Protein AF-0000000068113978 (afdb_homodimer)

Organism: Bombyx mori (NCBI:txid7091)

pLDDT: mean 78.72, std 19.59, range [18.47, 98.5]

Secondary structure (DSSP, 8-state):
-----PPBHHHHHHHHHSS---TT--B-EEEEEPPPP--TT-------S-STT--GGG--HHHHTSBEEEEETTS----STTS----SSS---------EES-----PPP------PPPP---HHHHHHTTS-HHHHHHHHHHHHHHHHHTTS-----HHHHHHHHHHHHHHHHSB-SSGGGGG-S-TTT--HHHHHHS-HHHHHHHHHH--S-----TT-TTTTTHHHHHHHHHHHHHT----SEEEEEEEEEESS-SS-S-EEETTEEEEEEEEEEEEE-TT--EEEEEE--GGG----GGGGGG-HHHHHHHHHHHHHHTTS-----EEEE-TTT--HHHHHHHHHTT-EEEEEE-GGGSTT--PPPHHHHHHSPTT-EEEEEETTSS-EEEEEESSSEEEEEESS--SPSPEEEEEEETTTTEEEEEEEPHHHHHHHHHTTHHHHHHHHHHHT------SSTTHHHHHHHHHHHHHHHHHHHHHTT----HHHHHHHHHHHHHHHH--------PPPPTTTTTTGGGS-SS--EEEEEEEEE-TTT-SEEEEEETTTT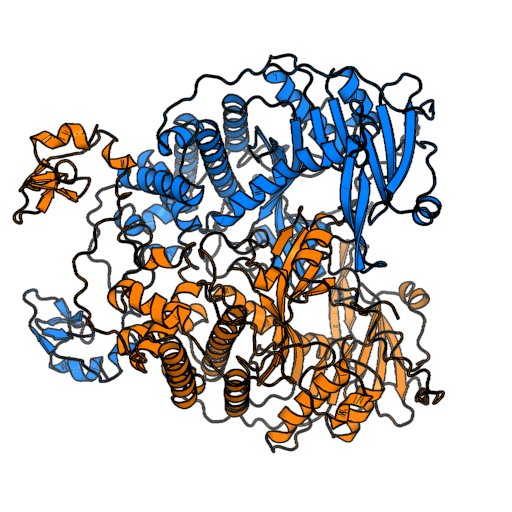EE--TTTHHHHT-/-----PPBHHHHHHHHHSS---TT--B-EEEEEPPPP--TT-------S-STT--GGG--HHHHTSBEEEEETTS----STTS----SSS---------EES-----PPP------PPPP---HHHHHHTTS-HHHHHHHHHHHHHHHHHTTS-----HHHHHHHHHHHHHHHHSB-SSGGGGG-S-TTT--HHHHHHS-HHHHHHHHHH--S--PPPTT-TTTTTHHHHHHHHHHHHHT----SEEEEEEEEEESS-SS-S-EEETTEEEEEEEEEEEEE-TT--EEEEEE--GGG----GGGGGG-HHHHHHHHHHHHHHTTS-----EEEE-TTT--HHHHHHHHHTT-EEEEEE-GGGSTT--PPPHHHHHHSPTT-EEEEEETTSS-EEEEEESSSEEEEEESS--SPSPEEEEEEETTTTEEEEEEEPHHHHHHHHHTTHHHHHHHHHHHT------SSTTHHHHHHHHHHHHHHHHHHHHHTT----HHHHHHHHHHHHHHHH--------PPPPTTTTTTGGGS-SS--EEEEEEEEE-TTT-SEEEEEETTTTEE--HHHHHHHT-

Sequence (1150 aa):
MANDRPLAAHEILDALENVSDNEEDYRERLICILPPPVDPDCLTDEDSGEEDNVTLNNLPRNILLQPAEVMIQGQIMVSDTEEEPSDSTGRTKRRRTYAWRKRDLAKNPVNWPDVQGACQDKRPIEWFENFLDEDVISLLVSESNKYAVKKNLPGDITTEDMKCFIGILLVSGYSWLPRRRMYWENSPDTKNELISSAMTRDRFDFIFRHLHVNDNLDLQDKYTKVRPLVTLLNKKFLEFSPLEEHYGVDEAMIPYYGRHGCKQHIKGKPIRYGFKAWVGATRLGYVLWMEPYQGATTMCNPIYKELGLGASVVLTFCDVLISRGFDLPYHVAFDNFFTGTPLLEEITKKGLRCTGTVRENRTSSCPLITSKLLKKKERGAVDYRTTHDNTFIIAKWHDNNIFSIASNAVGINPKQSAKRFSQSEKRNIVIEEPHMVSIYNKYMGGVDRSDENISHYRIGIRGKKWYMPLLTHMIDLAEHNAWQLYKINHGKLDHLGFRRRVAIALIESNRKNAKRGPSRPSHHEHADSRKDQMNHLVIPQSKQTHCRQCHKKCLTRCKKCDVGVCVKCFETYHSMANDRPLAAHEILDALENVSDNEEDYRERLICILPPPVDPDCLTDEDSGEEDNVTLNNLPRNILLQPAEVMIQGQIMVSDTEEEPSDSTGRTKRRRTYAWRKRDLAKNPVNWPDVQGACQDKRPIEWFENFLDEDVISLLVSESNKYAVKKNLPGDITTEDMKCFIGILLVSGYSWLPRRRMYWENSPDTKNELISSAMTRDRFDFIFRHLHVNDNLDLQDKYTKVRPLVTLLNKKFLEFSPLEEHYGVDEAMIPYYGRHGCKQHIKGKPIRYGFKAWVGATRLGYVLWMEPYQGATTMCNPIYKELGLGASVVLTFCDVLISRGFDLPYHVAFDNFFTGTPLLEEITKKGLRCTGTVRENRTSSCPLITSKLLKKKERGAVDYRTTHDNTFIIAKWHDNNIFSIASNAVGINPKQSAKRFSQSEKRNIVIEEPHMVSIYNKYMGGVDRSDENISHYRIGIRGKKWYMPLLTHMIDLAEHNAWQLYKINHGKLDHLGFRRRVAIALIESNRKNAKRGPSRPSHHEHADSRKDQMNHLVIPQSKQTHCRQCHKKCLTRCKKCDVGVCVKCFETYHS

Foldseek 3Di:
DPDLDQQFQLRVLVCQLVVPPPDPQLQAKEKAFFFPQLDPVDPLLFLPDDLAPPDSVDAPPNNRRTRIDTDRPPPPPPPVPPPVPPPVPPDPPPLDAFAWDQDWQDDDDFDDDPPDDAFDDDALQVLLCLQVPPVVLVLQLVQLLVQCVVVVHHSPQDSLNSLQLLLLLLCCLQLPDNHPCLCQAQAPVRDPPLNNQFDPPVSSVSSVSSGWRDDDGDSLDSVRGCVVSQVSNLVSLQVLPDDDQEKEKDKDFQAADFLDALQDDSVHRGYRYGWMKIFIFWLQARTNHIWTDNDLSTDFDPVCSVVGDLLRSVVRVVVSVVVVPPLGQHEYEYEQVRDAPVSLVVSVVSNHKYKYWHDPVRDSPPPWDDQVVVQPDDAQDKGKIAGPVSQKMKMWHHHVGITIMMIRHFTFPPWDWDWDQDPVVRGTDTHTGGPSVVVNVSTHCNNVSNNVLLSSRQRGDHTSNRCRSVVSVSSSSSSSSSVVSCVVSVHDDDSVRSSNSNSSCSSVVSGDSPPDDPDDNPPCQCVPVLQPPPQFDKDFAPDWAAAPFPRDTDGIATPVSRGDHHPVCSVVRRD/DPDLDQQFQLRVLVCVLPVPPPDPQLQAKEKAFFFPQLDPVDCLLFLDDAQFDPDSVNAPPNNRRTRIDTDRPPPPPPPVPPPVPPPVPPPPPPLDAFAWDQDWQDDDDDDDDPPDDAFDDDALQVLLCLQVPPVVLVLQLVQLLVQCVVVVHHSPQDSLNSLQLLLLLLCCLQLPDSHPCLCQAQAPVRDPPLNNQFDPPVSSVSSVSSGWRDDDGDSLDSVRGCVVSQVSNLVSLQVLPDDDQEKEKDKDFQAADFLPALQDDSVHRGYRYGWMKIFIFWLQARTNHIWTDNDLSTDFDPVCSVVGDLLRSVVRVVVSVVVVPPLGQHEYEYEQVRDAPVSLVVSVVSNHKYKYWHDPVRDSPPPWDDQVVVQPDDAQDKGKIAGPVSQKMKMWHHHVGITIMMIRHFTFPPWDWDWDQDPVVRGTDTHTGGPSVVVNVSTHCNNVSNNVLLSSRQRGRHTSNNCRSVVSVSSSSSSSSSVVSCVVSVHDDDSVRSSNSNSSCSSVVSGDSPPDDPDDNDPCQCVPVLQPPPQFDKDFAPDFDAAPFPRDTDRIATPVSRGDHHPVCSVVRRD

Nearest PDB structures (foldseek):
  6x68-assembly1_C  TM=6.579E-01  e=3.224E-19  Trichoplusia ni
  4u2p-assembly1_B  TM=5.241E-01  e=3.919E+00  Rattus norvegicus
  8www-assembly2_B  TM=3.002E-01  e=2.074E+00  Streptomyces yokosukanensis
  2nlx-assembly1_B  TM=4.459E-01  e=7.020E+00  Escherichia coli
  6x68-assembly1_C  TM=6.592E-01  e=4.265E-19  Trichoplusia ni

Solvent-accessible surface area (backbone atoms only — not comparable to full-atom values): 62143 Å² total; per-residue (Å²): 132,82,81,81,66,68,45,24,31,43,52,48,50,49,34,49,51,60,43,63,82,56,52,68,69,43,30,31,33,32,35,34,47,38,64,54,78,77,39,93,84,54,79,66,70,57,61,67,70,74,76,75,71,64,37,94,86,47,57,48,66,69,57,31,59,10,35,27,45,68,33,41,46,40,52,72,56,60,52,75,68,71,42,71,67,72,60,79,61,80,70,72,74,74,77,70,74,74,56,72,36,84,46,77,47,82,61,80,82,80,85,76,80,84,69,73,74,80,75,59,94,67,57,60,50,57,42,34,35,65,54,64,25,69,67,51,50,48,44,40,34,52,34,14,20,52,50,24,39,75,69,76,40,79,55,74,64,40,70,42,53,51,42,22,48,51,13,48,42,51,43,22,15,51,44,32,50,90,46,76,68,41,39,59,36,58,36,51,73,54,32,25,56,47,53,44,55,32,46,53,66,66,59,50,51,50,50,65,67,30,62,35,57,44,86,61,83,42,81,78,40,66,55,30,50,50,40,64,56,51,54,52,47,33,52,39,30,49,68,70,48,79,82,67,60,54,30,10,44,43,79,44,77,43,51,58,55,68,61,40,47,33,52,43,58,48,88,75,42,43,27,30,39,22,37,41,26,39,34,34,12,27,52,85,19,47,55,38,36,69,42,66,54,56,69,96,60,37,91,49,54,72,89,33,58,87,68,34,67,40,32,16,52,54,51,40,49,49,50,55,60,51,67,71,66,73,82,64,64,38,31,42,20,37,47,47,77,36,38,35,60,67,45,53,51,53,40,48,74,72,54,36,32,36,34,28,30,35,46,82,88,41,47,59,79,60,90,59,76,50,70,74,62,47,67,72,44,60,72,41,43,70,43,59,36,12,34,70,83,67,58,40,29,43,32,37,37,26,58,88,49,73,50,33,38,36,20,55,53,49,18,46,70,69,62,39,83,37,84,40,65,32,80,93,70,70,39,76,38,78,30,56,36,41,27,42,56,54,52,36,66,64,28,47,49,1,49,56,43,33,51,53,59,43,54,72,44,36,60,36,71,74,69,60,29,78,60,40,47,56,54,53,46,52,52,48,48,42,48,50,40,22,48,48,52,39,45,77,41,70,46,82,63,50,70,68,56,38,51,51,49,28,19,50,25,33,27,66,67,29,41,49,87,56,83,72,68,88,71,71,66,39,85,66,60,55,63,55,38,43,53,62,76,59,73,74,42,85,36,84,44,92,60,76,33,50,11,80,71,81,60,44,78,20,47,28,20,26,64,64,73,70,38,30,32,32,81,86,37,43,60,64,60,34,94,130,82,83,82,67,69,45,24,32,45,52,47,49,49,36,49,51,58,43,60,82,54,51,70,70,44,31,31,32,32,35,34,46,39,64,55,78,74,38,94,83,56,80,66,70,56,61,66,71,79,69,66,69,62,39,95,86,46,57,48,65,71,56,30,58,11,35,25,45,68,34,40,46,40,51,73,56,61,55,76,68,71,42,73,66,71,59,80,62,81,72,72,74,75,77,70,75,73,55,74,35,83,48,76,49,84,59,79,83,81,87,75,81,86,69,72,74,81,75,58,94,67,58,62,51,56,42,34,34,64,52,64,26,71,67,52,49,48,45,40,35,54,33,14,20,53,49,24,39,74,68,74,38,80,54,74,64,41,70,42,52,50,43,22,50,52,14,48,43,52,42,23,15,52,44,31,50,80,39,77,66,41,38,59,37,58,37,52,73,54,31,26,57,46,52,45,56,30,46,53,65,67,59,50,50,50,50,65,65,29,62,33,58,43,86,61,82,41,81,79,38,66,54,31,50,50,38,64,56,51,55,53,46,32,52,40,30,47,71,70,48,80,82,67,60,53,30,7,46,43,80,43,77,42,52,59,57,68,62,41,46,34,54,42,57,46,87,75,42,43,27,30,40,20,37,41,26,42,34,35,12,28,52,86,19,46,55,38,36,72,44,65,52,57,68,95,59,38,91,48,54,72,89,33,57,87,67,34,69,42,31,17,51,54,51,40,49,48,49,55,60,51,68,72,68,72,82,63,65,39,31,42,19,38,46,47,77,38,39,34,60,69,44,53,51,52,39,47,75,72,52,37,31,38,33,29,30,34,45,81,86,40,47,60,80,60,91,60,77,49,68,74,62,49,66,73,44,61,72,39,43,71,44,60,37,11,33,71,83,68,57,40,29,42,34,39,37,25,60,92,50,75,47,32,38,35,20,54,54,49,18,47,68,68,63,37,83,36,84,39,64,32,79,92,70,70,40,76,38,78,31,56,35,40,29,41,56,53,52,36,67,63,28,46,48,1,48,54,44,32,51,52,61,43,58,71,44,37,59,36,71,74,68,58,28,77,61,41,47,56,52,53,45,52,52,49,49,41,48,51,39,21,49,48,52,39,45,76,41,68,45,82,64,50,69,68,57,39,50,49,49,28,19,51,26,33,27,67,69,29,40,49,88,56,82,71,67,86,70,69,66,40,85,67,60,54,62,55,37,43,52,62,75,62,74,73,42,84,36,83,43,94,62,77,32,50,10,77,70,82,62,45,79,19,48,28,21,27,64,64,73,70,39,29,32,33,81,85,38,41,60,64,62,34,94

Radius of gyration: 31.68 Å; Cα contacts (8 Å, |Δi|>4): 2202; chains: 2; bounding box: 90×83×73 Å

Structure (mmCIF, N/CA/C/O backbone):
data_AF-0000000068113978-model_v1
#
loop_
_entity.id
_entity.type
_entity.pdbx_description
1 polymer 'PiggyBac transposable element-derived protein domain-containing protein'
#
loop_
_atom_site.group_PDB
_atom_site.id
_atom_site.type_symbol
_atom_site.label_atom_id
_atom_site.label_alt_id
_atom_site.label_comp_id
_atom_site.label_asym_id
_atom_site.label_entity_id
_atom_site.label_seq_id
_atom_site.pdbx_PDB_ins_code
_atom_site.Cartn_x
_atom_site.Cartn_y
_atom_site.Cartn_z
_atom_site.occupancy
_atom_site.B_iso_or_equiv
_atom_site.auth_seq_id
_atom_site.auth_comp_id
_atom_site.auth_asym_id
_atom_site.auth_atom_id
_atom_site.pdbx_PDB_model_num
ATOM 1 N N . MET A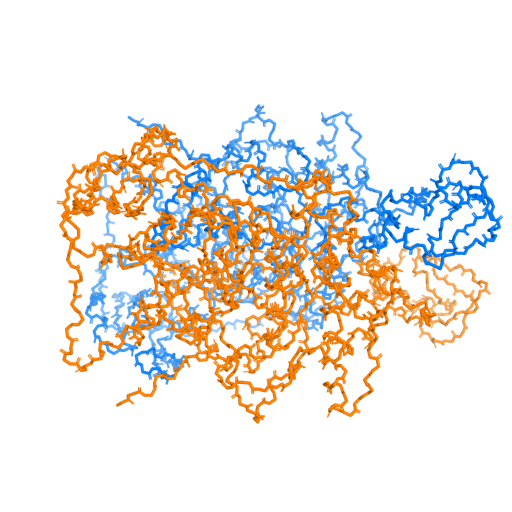 1 1 ? -21.844 -6.625 35.031 1 19.14 1 MET A N 1
ATOM 2 C CA . MET A 1 1 ? -21.094 -5.43 34.688 1 19.14 1 MET A CA 1
ATOM 3 C C . MET A 1 1 ? -19.906 -5.781 33.781 1 19.14 1 MET A C 1
ATOM 5 O O . MET A 1 1 ? -18.844 -6.168 34.25 1 19.14 1 MET A O 1
ATOM 9 N N . ALA A 1 2 ? -20.109 -6.535 32.781 1 26 2 ALA A N 1
ATOM 10 C CA . ALA A 1 2 ? -19.109 -7.293 32.031 1 26 2 ALA A CA 1
ATOM 11 C C . ALA A 1 2 ? -17.953 -6.395 31.594 1 26 2 ALA A C 1
ATOM 13 O O . ALA A 1 2 ? -18.172 -5.285 31.094 1 26 2 ALA A O 1
ATOM 14 N N . ASN A 1 3 ? -16.812 -6.414 32.156 1 28.91 3 ASN A N 1
ATOM 15 C CA . ASN A 1 3 ? -15.547 -5.684 32.125 1 28.91 3 ASN A CA 1
ATOM 16 C C . ASN A 1 3 ? -15.086 -5.418 30.703 1 28.91 3 ASN A C 1
ATOM 18 O O . ASN A 1 3 ? -14.859 -6.352 29.938 1 28.91 3 ASN A O 1
ATOM 22 N N . ASP A 1 4 ? -15.453 -4.316 29.984 1 38.62 4 ASP A N 1
ATOM 23 C CA . ASP A 1 4 ? -15.352 -3.662 28.672 1 38.62 4 ASP A CA 1
ATOM 24 C C . ASP A 1 4 ? -13.891 -3.549 28.234 1 38.62 4 ASP A C 1
ATOM 26 O O . ASP A 1 4 ? -13.258 -2.508 28.422 1 38.62 4 ASP A O 1
ATOM 30 N N . ARG A 1 5 ? -13.109 -4.449 28.453 1 45.38 5 ARG A N 1
ATOM 31 C CA . ARG A 1 5 ? -11.68 -4.383 28.156 1 45.38 5 ARG A CA 1
ATOM 32 C C . ARG A 1 5 ? -11.453 -4.16 26.656 1 45.38 5 ARG A C 1
ATOM 34 O O . ARG A 1 5 ? -12.07 -4.82 25.828 1 45.38 5 ARG A O 1
ATOM 41 N N . PRO A 1 6 ? -10.922 -2.977 26.281 1 51.72 6 PRO A N 1
ATOM 42 C CA . PRO A 1 6 ? -10.555 -2.764 24.875 1 51.72 6 PRO A CA 1
ATOM 43 C C . PRO A 1 6 ? -9.766 -3.934 24.281 1 51.72 6 PRO A C 1
ATOM 45 O O . PRO A 1 6 ? -9.031 -4.613 25.016 1 51.72 6 PRO A O 1
ATOM 48 N N . LEU A 1 7 ? -10.164 -4.488 23.203 1 54.69 7 LEU A N 1
ATOM 49 C CA . LEU A 1 7 ? -9.477 -5.602 22.562 1 54.69 7 LEU A CA 1
ATOM 50 C C . LEU A 1 7 ? -8.031 -5.23 22.234 1 54.69 7 LEU A C 1
ATOM 52 O O . LEU A 1 7 ? -7.754 -4.09 21.844 1 54.69 7 LEU A O 1
ATOM 56 N N . ALA A 1 8 ? -7.164 -6.105 22.688 1 57.34 8 ALA A N 1
ATOM 57 C CA . ALA A 1 8 ? -5.758 -5.953 22.328 1 57.34 8 ALA A CA 1
ATOM 58 C C . ALA A 1 8 ? -5.562 -6.148 20.828 1 57.34 8 ALA A C 1
ATOM 60 O O . ALA A 1 8 ? -6.367 -6.816 20.172 1 57.34 8 ALA A O 1
ATOM 61 N N . ALA A 1 9 ? -4.641 -5.488 20.234 1 58.75 9 ALA A N 1
ATOM 62 C CA . ALA A 1 9 ? -4.344 -5.535 18.797 1 58.75 9 ALA A CA 1
ATOM 63 C C . ALA A 1 9 ? -4.277 -6.973 18.297 1 58.75 9 ALA A C 1
ATOM 65 O O . ALA A 1 9 ? -4.789 -7.289 17.219 1 58.75 9 ALA A O 1
ATOM 66 N N . HIS A 1 10 ? -3.684 -7.84 19.156 1 53.84 10 HIS A N 1
ATOM 67 C CA . HIS A 1 10 ? -3.545 -9.219 18.719 1 53.84 10 HIS A CA 1
ATOM 68 C C . HIS A 1 10 ? -4.902 -9.906 18.625 1 53.84 10 HIS A C 1
ATOM 70 O O . HIS A 1 10 ? -5.109 -10.758 17.75 1 53.84 10 HIS A O 1
ATOM 76 N N . GLU A 1 11 ? -5.699 -9.453 19.516 1 54.94 11 GLU A N 1
ATOM 77 C CA . GLU A 1 11 ? -7.039 -10.031 19.484 1 54.94 11 GLU A CA 1
ATOM 78 C C . GLU A 1 11 ? -7.793 -9.641 18.219 1 54.94 11 GLU A C 1
ATOM 80 O O . GLU A 1 11 ? -8.5 -10.453 17.625 1 54.94 11 GLU A O 1
ATOM 85 N N . ILE A 1 12 ? -7.516 -8.438 17.922 1 57.47 12 ILE A N 1
ATOM 86 C CA . ILE A 1 12 ? -8.164 -7.926 16.719 1 57.47 12 ILE A CA 1
ATOM 87 C C . ILE A 1 12 ? -7.59 -8.625 15.484 1 57.47 12 ILE A C 1
ATOM 89 O O . ILE A 1 12 ? -8.336 -9.023 14.586 1 57.47 12 ILE A O 1
ATOM 93 N N . LEU A 1 13 ? -6.301 -8.758 15.492 1 56.91 13 LEU A N 1
ATOM 94 C CA . LEU A 1 13 ? -5.652 -9.406 14.359 1 56.91 13 LEU A CA 1
ATOM 95 C C . LEU A 1 13 ? -6.113 -10.852 14.227 1 56.91 13 LEU A C 1
ATOM 97 O O . LEU A 1 13 ? -6.352 -11.336 13.117 1 56.91 13 LEU A O 1
ATOM 101 N N . ASP A 1 14 ? -6.211 -11.398 15.367 1 51.06 14 ASP A N 1
ATOM 102 C CA . ASP A 1 14 ? -6.699 -12.773 15.391 1 51.06 14 ASP A CA 1
ATOM 103 C C . ASP A 1 14 ? -8.141 -12.852 14.875 1 51.06 14 ASP A C 1
ATOM 105 O O . ASP A 1 14 ? -8.492 -13.781 14.148 1 51.06 14 ASP A O 1
ATOM 109 N N . ALA A 1 15 ? -8.828 -11.812 15.352 1 53.03 15 ALA A N 1
ATOM 110 C CA . ALA A 1 15 ? -10.227 -11.75 14.93 1 53.03 15 ALA A CA 1
ATOM 111 C C . ALA A 1 15 ? -10.328 -11.555 13.422 1 53.03 15 ALA A C 1
ATOM 113 O O . ALA A 1 15 ? -11.211 -12.125 12.773 1 53.03 15 ALA A O 1
ATOM 114 N N . LEU A 1 16 ? -9.477 -10.695 12.977 1 53.66 16 LEU A N 1
ATOM 115 C CA . LEU A 1 16 ? -9.508 -10.406 11.547 1 53.66 16 LEU A CA 1
ATOM 116 C C . LEU A 1 16 ? -9.078 -11.617 10.734 1 53.66 16 LEU A C 1
ATOM 118 O O . LEU A 1 16 ? -9.531 -11.805 9.602 1 53.66 16 LEU A O 1
ATOM 122 N N . GLU A 1 17 ? -8 -12.242 11.289 1 49.03 17 GLU A N 1
ATOM 123 C CA . GLU A 1 17 ? -7.555 -13.453 10.617 1 49.03 17 GLU A CA 1
ATOM 124 C C . GLU A 1 17 ? -8.664 -14.5 10.562 1 49.03 17 GLU A C 1
ATOM 126 O O . GLU A 1 17 ? -8.742 -15.281 9.609 1 49.03 17 GLU A O 1
ATOM 131 N N . ASN A 1 18 ? -9.32 -14.469 11.641 1 44.28 18 ASN A N 1
ATOM 132 C CA . ASN A 1 18 ? -10.352 -15.492 11.766 1 44.28 18 ASN A CA 1
ATOM 133 C C . ASN A 1 18 ? -11.664 -15.039 11.133 1 44.28 18 ASN A C 1
ATOM 135 O O . ASN A 1 18 ? -12.664 -15.766 11.172 1 44.28 18 ASN A O 1
ATOM 139 N N . VAL A 1 19 ? -11.766 -13.758 10.859 1 42 19 VAL A N 1
ATOM 140 C CA . VAL A 1 19 ? -13 -13.297 10.242 1 42 19 VAL A CA 1
ATOM 141 C C . VAL A 1 19 ? -13.148 -13.93 8.852 1 42 19 VAL A C 1
ATOM 143 O O . VAL A 1 19 ? -12.219 -13.883 8.047 1 42 19 VAL A O 1
ATOM 146 N N . SER A 1 20 ? -13.938 -14.844 8.781 1 37.25 20 SER A N 1
ATOM 147 C CA . SER A 1 20 ? -14.398 -15.547 7.586 1 37.25 20 SER A CA 1
ATOM 148 C C . SER A 1 20 ? -14.562 -14.594 6.414 1 37.25 20 SER A C 1
ATOM 150 O O . SER A 1 20 ? -14.906 -13.422 6.602 1 37.25 20 SER A O 1
ATOM 152 N N . ASP A 1 21 ? -13.852 -14.781 5.324 1 36.41 21 ASP A N 1
ATOM 153 C CA . ASP A 1 21 ? -13.984 -14.219 3.984 1 36.41 21 ASP A CA 1
ATOM 154 C C . ASP A 1 21 ? -15.445 -13.93 3.652 1 36.41 21 ASP A C 1
ATOM 156 O O . ASP A 1 21 ? -16.031 -14.578 2.779 1 36.41 21 ASP A O 1
ATOM 160 N N . ASN A 1 22 ? -16.375 -13.93 4.504 1 31.7 22 ASN A N 1
ATOM 161 C CA . ASN A 1 22 ? -17.672 -13.664 3.902 1 31.7 22 ASN A CA 1
ATOM 162 C C . ASN A 1 22 ? -17.594 -12.555 2.855 1 31.7 22 ASN A C 1
ATOM 164 O O . ASN A 1 22 ? -16.766 -11.648 2.971 1 31.7 22 ASN A O 1
ATOM 168 N N . GLU A 1 23 ? -18.328 -12.797 1.862 1 35.84 23 GLU A N 1
ATOM 169 C CA . GLU A 1 23 ? -18.516 -12.133 0.578 1 35.84 23 GLU A CA 1
ATOM 170 C C . GLU A 1 23 ? -18.453 -10.609 0.73 1 35.84 23 GLU A C 1
ATOM 172 O O . GLU A 1 23 ? -18.016 -9.914 -0.188 1 35.84 23 GLU A O 1
ATOM 177 N N . GLU A 1 24 ? -19.172 -10.094 1.75 1 36.16 24 GLU A N 1
ATOM 178 C CA . GLU A 1 24 ? -19.656 -8.734 1.577 1 36.16 24 GLU A CA 1
ATOM 179 C C . GLU A 1 24 ? -18.641 -7.711 2.068 1 36.16 24 GLU A C 1
ATOM 181 O O . GLU A 1 24 ? -18.641 -6.559 1.635 1 36.16 24 GLU A O 1
ATOM 186 N N . ASP A 1 25 ? -17.906 -7.938 3.18 1 37.41 25 ASP A N 1
ATOM 187 C CA . ASP A 1 25 ? -17.328 -6.738 3.783 1 37.41 25 ASP A CA 1
ATOM 188 C C . ASP A 1 25 ? -15.828 -6.652 3.514 1 37.41 25 ASP A C 1
ATOM 190 O O . ASP A 1 25 ? -15.016 -7.023 4.359 1 37.41 25 ASP A O 1
ATOM 194 N N . TYR A 1 26 ? -15.492 -6.84 2.389 1 38.62 26 TYR A N 1
ATOM 195 C CA . TYR A 1 26 ? -14.094 -6.676 1.984 1 38.62 26 TYR A CA 1
ATOM 196 C C . TYR A 1 26 ? -13.625 -5.242 2.203 1 38.62 26 TYR A C 1
ATOM 198 O O . TYR A 1 26 ? -12.672 -4.793 1.569 1 38.62 26 TYR A O 1
ATOM 206 N N . ARG A 1 27 ? -14.367 -4.648 3.145 1 41.91 27 ARG A N 1
ATOM 207 C CA . ARG A 1 27 ? -13.992 -3.277 3.482 1 41.91 27 ARG A CA 1
ATOM 208 C C . ARG A 1 27 ? -12.617 -3.232 4.129 1 41.91 27 ARG A C 1
ATOM 210 O O . ARG A 1 27 ? -12.219 -4.168 4.828 1 41.91 27 ARG A O 1
ATOM 217 N N . GLU A 1 28 ? -11.812 -2.514 3.586 1 47.72 28 GLU A N 1
ATOM 218 C CA . GLU A 1 28 ? -10.562 -2.223 4.277 1 47.72 28 GLU A CA 1
ATOM 219 C C . GLU A 1 28 ? -10.789 -2.023 5.773 1 47.72 28 GLU A C 1
ATOM 221 O O . GLU A 1 28 ? -11.758 -1.374 6.18 1 47.72 28 GLU A O 1
ATOM 226 N N . ARG A 1 29 ? -10.227 -2.967 6.547 1 53.75 29 ARG A N 1
ATOM 227 C CA . ARG A 1 29 ? -10.297 -2.818 8 1 53.75 29 ARG A CA 1
ATOM 228 C C . ARG A 1 29 ? -9.141 -1.968 8.516 1 53.75 29 ARG A C 1
ATOM 230 O O . ARG A 1 29 ? -7.996 -2.137 8.086 1 53.75 29 ARG A O 1
ATOM 237 N N . LEU A 1 30 ? -9.562 -0.809 9 1 57.88 30 LEU A N 1
ATOM 238 C CA . LEU A 1 30 ? -8.594 0.046 9.68 1 57.88 30 LEU A CA 1
ATOM 239 C C . LEU A 1 30 ? -8.484 -0.312 11.156 1 57.88 30 LEU A C 1
ATOM 241 O O . LEU A 1 30 ? -9.492 -0.327 11.867 1 57.88 30 LEU A O 1
ATOM 245 N N . ILE A 1 31 ? -7.324 -0.884 11.469 1 62.53 31 ILE A N 1
ATOM 246 C CA . ILE A 1 31 ? -7.074 -1.153 12.883 1 62.53 31 ILE A CA 1
ATOM 247 C C . ILE A 1 31 ? -6.324 0.021 13.508 1 62.53 31 ILE A C 1
ATOM 249 O O . ILE A 1 31 ? -5.176 0.296 13.141 1 62.53 31 ILE A O 1
ATOM 253 N N . CYS A 1 32 ? -7.062 0.79 14.352 1 65.94 32 CYS A N 1
ATOM 254 C CA . CYS A 1 32 ? -6.445 1.894 15.078 1 65.94 32 CYS A CA 1
ATOM 255 C C . CYS A 1 32 ? -5.887 1.42 16.406 1 65.94 32 CYS A C 1
ATOM 257 O O . CYS A 1 32 ? -6.617 0.872 17.234 1 65.94 32 CYS A O 1
ATOM 259 N N . ILE A 1 33 ? -4.621 1.561 16.578 1 66.06 33 ILE A N 1
ATOM 260 C CA . ILE A 1 33 ? -3.992 1.157 17.844 1 66.06 33 ILE A CA 1
ATOM 261 C C . ILE A 1 33 ? -3.916 2.352 18.781 1 66.06 33 ILE A C 1
ATOM 263 O O . ILE A 1 33 ? -3.828 3.498 18.344 1 66.06 33 ILE A O 1
ATOM 267 N N . LEU A 1 34 ? -4.184 2.084 19.984 1 68.81 34 LEU A N 1
ATOM 268 C CA . LEU A 1 34 ? -3.996 3.072 21.047 1 68.81 34 LEU A CA 1
ATOM 269 C C . LEU A 1 34 ? -2.689 2.83 21.797 1 68.81 34 LEU A C 1
ATOM 271 O O . LEU A 1 34 ? -2.188 1.703 21.828 1 68.81 34 LEU A O 1
ATOM 275 N N . PRO A 1 35 ? -2.113 3.92 22.234 1 72 35 PRO A N 1
ATOM 276 C CA . PRO A 1 35 ? -0.893 3.738 23.031 1 72 35 PRO A CA 1
ATOM 277 C C . PRO A 1 35 ? -1.089 2.785 24.203 1 72 35 PRO A C 1
ATOM 279 O O . PRO A 1 35 ? -2.223 2.547 24.625 1 72 35 PRO A O 1
ATOM 282 N N . PRO A 1 36 ? 0.007 2.129 24.578 1 67.62 36 PRO A N 1
ATOM 283 C CA . PRO A 1 36 ? -0.099 1.312 25.797 1 67.62 36 PRO A CA 1
ATOM 284 C C . PRO A 1 36 ? -0.519 2.125 27.016 1 67.62 36 PRO A C 1
ATOM 286 O O . PRO A 1 36 ? -0.339 3.346 27.047 1 67.62 36 PRO A O 1
ATOM 289 N N . PRO A 1 37 ? -1.28 1.358 27.891 1 64.44 37 PRO A N 1
ATOM 290 C CA . PRO A 1 37 ? -1.69 2.078 29.094 1 64.44 37 PRO A CA 1
ATOM 291 C C . PRO A 1 37 ? -0.514 2.727 29.812 1 64.44 37 PRO A C 1
ATOM 293 O O . PRO A 1 37 ? 0.584 2.166 29.844 1 64.44 37 PRO A O 1
ATOM 296 N N . VAL A 1 38 ? -0.741 3.922 30.078 1 58.84 38 VAL A N 1
ATOM 297 C CA . VAL A 1 38 ? 0.271 4.695 30.797 1 58.84 38 VAL A CA 1
ATOM 298 C C . VAL A 1 38 ? 0.506 4.09 32.188 1 58.84 38 VAL A C 1
ATOM 300 O O . VAL A 1 38 ? -0.361 4.168 33.062 1 58.84 38 VAL A O 1
ATOM 303 N N . ASP A 1 39 ? 1.253 2.975 32.188 1 56.72 39 ASP A N 1
ATOM 304 C CA . ASP A 1 39 ? 1.629 2.377 33.469 1 56.72 39 ASP A CA 1
ATOM 305 C C . ASP A 1 39 ? 3.064 2.736 33.844 1 56.72 39 ASP A C 1
ATOM 307 O O . ASP A 1 39 ? 4 2.424 33.094 1 56.72 39 ASP A O 1
ATOM 311 N N . PRO A 1 40 ? 3.137 3.502 34.844 1 55.16 40 PRO A N 1
ATOM 312 C CA . PRO A 1 40 ? 4.477 3.896 35.281 1 55.16 40 PRO A CA 1
ATOM 313 C C . PRO A 1 40 ? 5.441 2.717 35.375 1 55.16 40 PRO A C 1
ATOM 315 O O . PRO A 1 40 ? 6.656 2.895 35.25 1 55.16 40 PRO A O 1
ATOM 318 N N . ASP A 1 41 ? 4.891 1.497 35.594 1 50.94 41 ASP A N 1
ATOM 319 C CA . ASP A 1 41 ? 5.773 0.354 35.812 1 50.94 41 ASP A CA 1
ATOM 320 C C . ASP A 1 41 ? 6.09 -0.355 34.5 1 50.94 41 ASP A C 1
ATOM 322 O O . ASP A 1 41 ? 6.938 -1.245 34.438 1 50.94 41 ASP A O 1
ATOM 326 N N . CYS A 1 42 ? 5.344 0.024 33.469 1 49.84 42 CYS A N 1
ATOM 327 C CA . CYS A 1 42 ? 5.512 -0.708 32.219 1 49.84 42 CYS A CA 1
ATOM 328 C C . CYS A 1 42 ? 6.457 0.027 31.281 1 49.84 42 CYS A C 1
ATOM 330 O O . CYS A 1 42 ? 6.211 1.181 30.922 1 49.84 42 CYS A O 1
ATOM 332 N N . LEU A 1 43 ? 7.66 -0.453 31.266 1 56.81 43 LEU A N 1
ATOM 333 C CA . LEU A 1 43 ? 8.656 0.087 30.344 1 56.81 43 LEU A CA 1
ATOM 334 C C . LEU A 1 43 ? 8.211 -0.093 28.906 1 56.81 43 LEU A C 1
ATOM 336 O O . LEU A 1 43 ? 8.281 -1.199 28.359 1 56.81 43 LEU A O 1
ATOM 340 N N . THR A 1 44 ? 7.398 0.769 28.438 1 54.97 44 THR A N 1
ATOM 341 C CA . THR A 1 44 ? 6.887 0.657 27.078 1 54.97 44 THR A CA 1
ATOM 342 C C . THR A 1 44 ? 7.863 1.271 26.078 1 54.97 44 THR A C 1
ATOM 344 O O . THR A 1 44 ? 7.629 1.238 24.859 1 54.97 44 THR A O 1
ATOM 347 N N . ASP A 1 45 ? 9.047 1.765 26.578 1 53.12 45 ASP A N 1
ATOM 348 C CA . ASP A 1 45 ? 9.953 2.537 25.734 1 53.12 45 ASP A CA 1
ATOM 349 C C . ASP A 1 45 ? 11.055 1.652 25.156 1 53.12 45 ASP A C 1
ATOM 351 O O . ASP A 1 45 ? 12 2.152 24.547 1 53.12 45 ASP A O 1
ATOM 355 N N . GLU A 1 46 ? 10.922 0.236 25.438 1 52.09 46 GLU A N 1
ATOM 356 C CA . GLU A 1 46 ? 12.047 -0.58 24.984 1 52.09 46 GLU A CA 1
ATOM 357 C C . GLU A 1 46 ? 11.867 -1.027 23.547 1 52.09 46 GLU A C 1
ATOM 359 O O . GLU A 1 46 ? 10.75 -1.282 23.094 1 52.09 46 GLU A O 1
ATOM 364 N N . ASP A 1 47 ? 12.695 -0.729 22.672 1 49.25 47 ASP A N 1
ATOM 365 C CA . ASP A 1 47 ? 12.781 -1.19 21.281 1 49.25 47 ASP A CA 1
ATOM 366 C C . ASP A 1 47 ? 13.078 -2.688 21.219 1 49.25 47 ASP A C 1
ATOM 368 O O . ASP A 1 47 ? 14.227 -3.105 21.359 1 49.25 47 ASP A O 1
ATOM 372 N N . SER A 1 48 ? 12.164 -3.596 21.734 1 43.78 48 SER A N 1
ATOM 373 C CA . SER A 1 48 ? 12.453 -5.023 21.812 1 43.78 48 SER A CA 1
ATOM 374 C C . SER A 1 48 ? 12.242 -5.703 20.453 1 43.78 48 SER A C 1
ATOM 376 O O . SER A 1 48 ? 11.195 -5.539 19.828 1 43.78 48 SER A O 1
ATOM 378 N N . GLY A 1 49 ? 13.383 -6.098 19.719 1 45.59 49 GLY A N 1
ATOM 379 C CA . GLY A 1 49 ? 13.391 -7.105 18.672 1 45.59 49 GLY A CA 1
ATOM 380 C C . GLY A 1 49 ? 14.047 -6.629 17.391 1 45.59 49 GLY A C 1
ATOM 381 O O . GLY A 1 49 ? 14.438 -5.465 17.281 1 45.59 49 GLY A O 1
ATOM 382 N N . GLU A 1 50 ? 14.57 -7.527 16.75 1 44.44 50 GLU A N 1
ATOM 383 C CA . GLU A 1 50 ? 15.242 -7.289 15.477 1 44.44 50 GLU A CA 1
ATOM 384 C C . GLU A 1 50 ? 14.297 -6.648 14.469 1 44.44 50 GLU A C 1
ATOM 386 O O . GLU A 1 50 ? 13.109 -6.988 14.414 1 44.44 50 GLU A O 1
ATOM 391 N N . GLU A 1 51 ? 14.641 -5.492 14.133 1 47.47 51 GLU A N 1
ATOM 392 C CA . GLU A 1 51 ? 13.953 -4.699 13.117 1 47.47 51 GLU A CA 1
ATOM 393 C C . GLU A 1 51 ? 13.484 -5.57 11.961 1 47.47 51 GLU A C 1
ATOM 395 O O . GLU A 1 51 ? 12.711 -5.125 11.109 1 47.47 51 GLU A O 1
ATOM 400 N N . ASP A 1 52 ? 13.984 -6.77 11.852 1 45.25 52 ASP A N 1
ATOM 401 C CA . ASP A 1 52 ? 13.812 -7.586 10.648 1 45.25 52 ASP A CA 1
ATOM 402 C C . ASP A 1 52 ? 12.406 -8.188 10.594 1 45.25 52 ASP A C 1
ATOM 404 O O . ASP A 1 52 ? 11.914 -8.711 11.602 1 45.25 52 ASP A O 1
ATOM 408 N N . ASN A 1 53 ? 11.5 -7.805 9.656 1 46.72 53 ASN A N 1
ATOM 409 C CA . ASN A 1 53 ? 10.273 -8.312 9.055 1 46.72 53 ASN A CA 1
ATOM 410 C C . ASN A 1 53 ? 9.055 -7.992 9.914 1 46.72 53 ASN A C 1
ATOM 412 O O . ASN A 1 53 ? 8.445 -8.898 10.492 1 46.72 53 ASN A O 1
ATOM 416 N N . VAL A 1 54 ? 9.109 -6.836 10.469 1 44.69 54 VAL A N 1
ATOM 417 C CA . VAL A 1 54 ? 7.93 -6.551 11.273 1 44.69 54 VAL A CA 1
ATOM 418 C C . VAL A 1 54 ? 6.691 -6.516 10.375 1 44.69 54 VAL A C 1
ATOM 420 O O . VAL A 1 54 ? 6.59 -5.68 9.477 1 44.69 54 VAL A O 1
ATOM 423 N N . THR A 1 55 ? 6.18 -7.637 10.133 1 50.16 55 THR A N 1
ATOM 424 C CA . THR A 1 55 ? 4.863 -7.742 9.508 1 50.16 55 THR A CA 1
ATOM 425 C C . THR A 1 55 ? 3.775 -7.871 10.57 1 50.16 55 THR A C 1
ATOM 427 O O . THR A 1 55 ? 4.07 -8.086 11.75 1 50.16 55 THR A O 1
ATOM 430 N N . LEU A 1 56 ? 2.58 -7.379 10.32 1 49.56 56 LEU A N 1
ATOM 431 C CA . LEU A 1 56 ? 1.465 -7.555 11.242 1 49.56 56 LEU A CA 1
ATOM 432 C C . LEU A 1 56 ? 1.542 -8.906 11.938 1 49.56 56 LEU A C 1
ATOM 434 O O . LEU A 1 56 ? 1.026 -9.07 13.047 1 49.56 56 LEU A O 1
ATOM 438 N N . ASN A 1 57 ? 2.291 -9.734 11.258 1 45.78 57 ASN A N 1
ATOM 439 C CA . ASN A 1 57 ? 2.352 -11.078 11.82 1 45.78 57 ASN A CA 1
ATOM 440 C C . ASN A 1 57 ? 3.436 -11.188 12.891 1 45.78 57 ASN A C 1
ATOM 442 O O . ASN A 1 57 ? 3.486 -12.172 13.625 1 45.78 57 ASN A O 1
ATOM 446 N N . ASN A 1 58 ? 4.273 -10.133 12.914 1 45.88 58 ASN A N 1
ATOM 447 C CA . ASN A 1 58 ? 5.355 -10.188 13.891 1 45.88 58 ASN A CA 1
ATOM 448 C C . ASN A 1 58 ? 5.469 -8.883 14.672 1 45.88 58 ASN A C 1
ATOM 450 O O . ASN A 1 58 ? 6.434 -8.133 14.5 1 45.88 58 ASN A O 1
ATOM 454 N N . LEU A 1 59 ? 4.359 -8.68 15.344 1 56.81 59 LEU A N 1
ATOM 455 C CA . LEU A 1 59 ? 4.359 -7.465 16.156 1 56.81 59 LEU A CA 1
ATOM 456 C C . LEU A 1 59 ? 4.902 -7.742 17.547 1 56.81 59 LEU A C 1
ATOM 458 O O . LEU A 1 59 ? 4.715 -8.836 18.094 1 56.81 59 LEU A O 1
ATOM 462 N N . PRO A 1 60 ? 5.781 -6.777 18.031 1 54.47 60 PRO A N 1
ATOM 463 C CA . PRO A 1 60 ? 6.219 -6.945 19.406 1 54.47 60 PRO A CA 1
ATOM 464 C C . PRO A 1 60 ? 5.051 -7.102 20.391 1 54.47 60 PRO A C 1
ATOM 466 O O . PRO A 1 60 ? 3.936 -6.664 20.094 1 54.47 60 PRO A O 1
ATOM 469 N N . ARG A 1 61 ? 5.246 -7.867 21.391 1 51.44 61 ARG A N 1
ATOM 470 C CA . ARG A 1 61 ? 4.238 -8.195 22.391 1 51.44 61 ARG A CA 1
ATOM 471 C C . ARG A 1 61 ? 3.533 -6.941 22.891 1 51.44 61 ARG A C 1
ATOM 473 O O . ARG A 1 61 ? 2.316 -6.941 23.094 1 51.44 61 ARG A O 1
ATOM 480 N N . ASN A 1 62 ? 4.328 -5.934 23.094 1 56.75 62 ASN A N 1
ATOM 481 C CA . ASN A 1 62 ? 3.746 -4.715 23.641 1 56.75 62 ASN A CA 1
ATOM 482 C C . ASN A 1 62 ? 2.725 -4.102 22.688 1 56.75 62 ASN A C 1
ATOM 484 O O . ASN A 1 62 ? 1.766 -3.463 23.125 1 56.75 62 ASN A O 1
ATOM 488 N N . ILE A 1 63 ? 2.949 -4.301 21.469 1 59.66 63 ILE A N 1
ATOM 489 C CA . ILE A 1 63 ? 2.039 -3.76 20.453 1 59.66 63 ILE A CA 1
ATOM 490 C C . ILE A 1 63 ? 0.804 -4.652 20.359 1 59.66 63 ILE A C 1
ATOM 492 O O . ILE A 1 63 ? -0.318 -4.156 20.219 1 59.66 63 ILE A O 1
ATOM 496 N N . LEU A 1 64 ? 1.188 -5.918 20.5 1 55.97 64 LEU A N 1
ATOM 497 C CA . LEU A 1 64 ? 0.103 -6.887 20.391 1 55.97 64 LEU A CA 1
ATOM 498 C C . LEU A 1 64 ? -0.889 -6.723 21.531 1 55.97 64 LEU A C 1
ATOM 500 O O . LEU A 1 64 ? -2.076 -7.012 21.375 1 55.97 64 LEU A O 1
ATOM 504 N N . LEU A 1 65 ? -0.415 -6.125 22.609 1 53.12 65 LEU A N 1
ATOM 505 C CA . LEU A 1 65 ? -1.253 -6.027 23.797 1 53.12 65 LEU A CA 1
ATOM 506 C C . LEU A 1 65 ? -1.928 -4.66 23.875 1 53.12 65 LEU A C 1
ATOM 508 O O . LEU A 1 65 ? -2.773 -4.43 24.75 1 53.12 65 LEU A O 1
ATOM 512 N N . GLN A 1 66 ? -1.509 -3.883 22.922 1 62.91 66 GLN A N 1
ATOM 513 C CA . GLN A 1 66 ? -2.094 -2.545 22.938 1 62.91 66 GLN A CA 1
ATOM 514 C C . GLN A 1 66 ? -3.562 -2.588 22.516 1 62.91 66 GLN A C 1
ATOM 516 O O . GLN A 1 66 ? -3.955 -3.396 21.672 1 62.91 66 GLN A O 1
ATOM 521 N N . PRO A 1 67 ? -4.359 -1.812 23.391 1 59.12 67 PRO A N 1
ATOM 522 C CA . PRO A 1 67 ? -5.758 -1.733 22.953 1 59.12 67 PRO A CA 1
ATOM 523 C C . PRO A 1 67 ? -5.906 -1.235 21.516 1 59.12 67 PRO A C 1
ATOM 525 O O . PRO A 1 67 ? -5.125 -0.396 21.062 1 59.12 67 PRO A O 1
ATOM 528 N N . ALA A 1 68 ? -6.578 -1.965 20.781 1 59.47 68 ALA A N 1
ATOM 529 C CA . ALA A 1 68 ? -6.789 -1.596 19.391 1 59.47 68 ALA A CA 1
ATOM 530 C C . ALA A 1 68 ? -8.281 -1.536 19.047 1 59.47 68 ALA A C 1
ATOM 532 O O . ALA A 1 68 ? -9.102 -2.135 19.75 1 59.47 68 ALA A O 1
ATOM 533 N N . GLU A 1 69 ? -8.633 -0.553 18.406 1 59.66 69 GLU A N 1
ATOM 534 C CA . GLU A 1 69 ? -9.992 -0.429 17.891 1 59.66 69 GLU A CA 1
ATOM 535 C C . GLU A 1 69 ? -10.047 -0.701 16.391 1 59.66 69 GLU A C 1
ATOM 537 O O . GLU A 1 69 ? -9.148 -0.294 15.656 1 59.66 69 GLU A O 1
ATOM 542 N N . VAL A 1 70 ? -10.852 -1.697 16.047 1 51.25 70 VAL A N 1
ATOM 543 C CA . VAL A 1 70 ? -11.039 -1.986 14.633 1 51.25 70 VAL A CA 1
ATOM 544 C C . VAL A 1 70 ? -12.086 -1.047 14.047 1 51.25 70 VAL A C 1
ATOM 546 O O . VAL A 1 70 ? -13.195 -0.931 14.578 1 51.25 70 VAL A O 1
ATOM 549 N N . MET A 1 71 ? -11.617 -0.093 13.422 1 51.28 71 MET A N 1
ATOM 550 C CA . MET A 1 71 ? -12.555 0.75 12.688 1 51.28 71 MET A CA 1
ATOM 551 C C . MET A 1 71 ? -12.773 0.216 11.273 1 51.28 71 MET A C 1
ATOM 553 O O . MET A 1 71 ? -11.812 -0.074 10.562 1 51.28 71 MET A O 1
ATOM 557 N N . ILE A 1 72 ? -13.797 -0.588 11.133 1 41.72 72 ILE A N 1
ATOM 558 C CA . ILE A 1 72 ? -14.133 -0.97 9.766 1 41.72 72 ILE A CA 1
ATOM 559 C C . ILE A 1 72 ? -14.555 0.265 8.977 1 41.72 72 ILE A C 1
ATOM 561 O O . ILE A 1 72 ? -15.469 0.991 9.383 1 41.72 72 ILE A O 1
ATOM 565 N N . GLN A 1 73 ? -13.703 0.644 8.188 1 40.47 73 GLN A N 1
ATOM 566 C CA . GLN A 1 73 ? -13.953 1.852 7.41 1 40.47 73 GLN A CA 1
ATOM 567 C C . GLN A 1 73 ? -15.32 1.793 6.73 1 40.47 73 GLN A C 1
ATOM 569 O O . GLN A 1 73 ? -15.656 0.797 6.086 1 40.47 73 GLN A O 1
ATOM 574 N N . GLY A 1 74 ? -16.391 2.705 6.883 1 36.38 74 GLY A N 1
ATOM 575 C CA . GLY A 1 74 ? -17.797 2.908 6.57 1 36.38 74 GLY A CA 1
ATOM 576 C C . GLY A 1 74 ? -18.703 2.664 7.754 1 36.38 74 GLY A C 1
ATOM 577 O O . GLY A 1 74 ? -19.891 3.02 7.719 1 36.38 74 GLY A O 1
ATOM 578 N N . GLN A 1 75 ? -18.531 1.525 8.547 1 33.06 75 GLN A N 1
ATOM 579 C CA . GLN A 1 75 ? -19.297 1.432 9.781 1 33.06 75 GLN A CA 1
ATOM 580 C C . GLN A 1 75 ? -18.625 2.205 10.906 1 33.06 75 GLN A C 1
ATOM 582 O O . GLN A 1 75 ? -17.406 2.107 11.094 1 33.06 75 GLN A O 1
ATOM 587 N N . ILE A 1 76 ? -19.031 3.363 11.125 1 30.66 76 ILE A N 1
ATOM 588 C CA . ILE A 1 76 ? -18.672 3.969 12.398 1 30.66 76 ILE A CA 1
ATOM 589 C C . ILE A 1 76 ? -18.562 2.887 13.477 1 30.66 76 ILE A C 1
ATOM 591 O O . ILE A 1 76 ? -19.516 2.127 13.688 1 30.66 76 ILE A O 1
ATOM 595 N N . MET A 1 77 ? -17.531 2.305 13.727 1 33.47 77 MET A N 1
ATOM 596 C CA . MET A 1 77 ? -17.484 1.562 14.977 1 33.47 77 MET A CA 1
ATOM 597 C C . MET A 1 77 ? -18.281 2.283 16.062 1 33.47 77 MET A C 1
ATOM 599 O O . MET A 1 77 ? -17.969 3.424 16.406 1 33.47 77 MET A O 1
ATOM 603 N N . VAL A 1 78 ? -19.547 2.266 16.062 1 29.19 78 VAL A N 1
ATOM 604 C CA . VAL A 1 78 ? -20.078 2.541 17.391 1 29.19 78 VAL A CA 1
ATOM 605 C C . VAL A 1 78 ? -19.391 1.651 18.422 1 29.19 78 VAL A C 1
ATOM 607 O O . VAL A 1 78 ? -19.5 0.424 18.359 1 29.19 78 VAL A O 1
ATOM 610 N N . SER A 1 79 ? -18.078 1.725 18.734 1 30.06 79 SER A N 1
ATOM 611 C CA . SER A 1 79 ? -18.078 1.127 20.062 1 30.06 79 SER A CA 1
ATOM 612 C C . SER A 1 79 ? -19.438 1.246 20.734 1 30.06 79 SER A C 1
ATOM 614 O O . SER A 1 79 ? -20.016 2.336 20.797 1 30.06 79 SER A O 1
ATOM 616 N N . ASP A 1 80 ? -20.234 0.321 20.594 1 30.28 80 ASP A N 1
ATOM 617 C CA . ASP A 1 80 ? -21.453 0.258 21.406 1 30.28 80 ASP A CA 1
ATOM 618 C C . ASP A 1 80 ? -21.234 0.939 22.75 1 30.28 80 ASP A C 1
ATOM 620 O O . ASP A 1 80 ? -22.156 1.041 23.562 1 30.28 80 ASP A O 1
ATOM 624 N N . THR A 1 81 ? -20 0.833 23.281 1 30.33 81 THR A N 1
ATOM 625 C CA . THR A 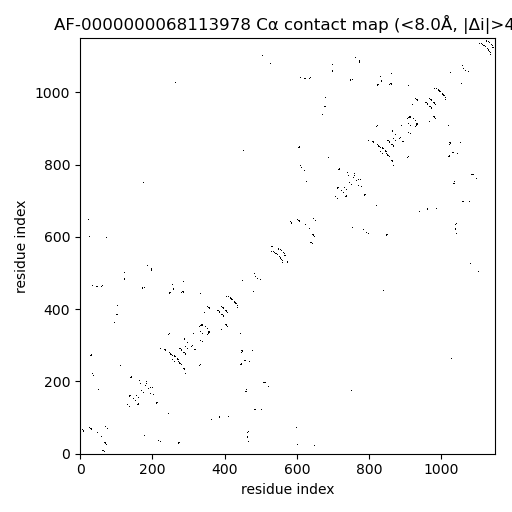1 81 ? -19.984 1.478 24.594 1 30.33 81 THR A CA 1
ATOM 626 C C . THR A 1 81 ? -20.266 2.973 24.453 1 30.33 81 THR A C 1
ATOM 628 O O . THR A 1 81 ? -20.844 3.584 25.359 1 30.33 81 THR A O 1
ATOM 631 N N . GLU A 1 82 ? -19.438 3.697 23.688 1 29.28 82 GLU A N 1
ATOM 632 C CA . GLU A 1 82 ? -19.703 5.117 23.875 1 29.28 82 GLU A CA 1
ATOM 633 C C . GLU A 1 82 ? -20.891 5.57 23.047 1 29.28 82 GLU A C 1
ATOM 635 O O . GLU A 1 82 ? -20.734 6.059 21.922 1 29.28 82 GLU A O 1
ATOM 640 N N . GLU A 1 83 ? -21.859 4.77 22.625 1 31.08 83 GLU A N 1
ATOM 641 C CA . GLU A 1 83 ? -23.094 5.562 22.75 1 31.08 83 GLU A CA 1
ATOM 642 C C . GLU A 1 83 ? -22.953 6.621 23.828 1 31.08 83 GLU A C 1
ATOM 644 O O . GLU A 1 83 ? -22.312 6.387 24.859 1 31.08 83 GLU A O 1
ATOM 649 N N . GLU A 1 84 ? -22.953 7.844 23.609 1 32.12 84 GLU A N 1
ATOM 650 C CA . GLU A 1 84 ? -23.188 8.641 24.812 1 32.12 84 GLU A CA 1
ATOM 651 C C . GLU A 1 84 ? -23.797 7.797 25.938 1 32.12 84 GLU A C 1
ATOM 653 O O . GLU A 1 84 ? -24.734 7.031 25.688 1 32.12 84 GLU A O 1
ATOM 658 N N . PRO A 1 85 ? -23 7.203 26.859 1 30.31 85 PRO A N 1
ATOM 659 C CA . PRO A 1 85 ? -23.828 6.691 27.953 1 30.31 85 PRO A CA 1
ATOM 660 C C . PRO A 1 85 ? -25.219 7.32 27.969 1 30.31 85 PRO A C 1
ATOM 662 O O . PRO A 1 85 ? -25.344 8.547 27.938 1 30.31 85 PRO A O 1
ATOM 665 N N . SER A 1 86 ? -26.109 6.781 27.312 1 30.58 86 SER A N 1
ATOM 666 C CA . SER A 1 86 ? -27.375 7.207 27.906 1 30.58 86 SER A CA 1
ATOM 667 C C . SER A 1 86 ? -27.266 7.297 29.438 1 30.58 86 SER A C 1
ATOM 669 O O . SER A 1 86 ? -27 6.297 30.094 1 30.58 86 SER A O 1
ATOM 671 N N . ASP A 1 87 ? -26.438 8.18 30.016 1 29.61 87 ASP A N 1
ATOM 672 C CA . ASP A 1 87 ? -26.734 8.367 31.422 1 29.61 87 ASP A CA 1
ATOM 673 C C . ASP A 1 87 ? -28.141 7.891 31.766 1 29.61 87 ASP A C 1
ATOM 675 O O . ASP A 1 87 ? -29.125 8.328 31.156 1 29.61 87 ASP A O 1
ATOM 679 N N . SER A 1 88 ? -28.391 6.688 32.094 1 30.94 88 SER A N 1
ATOM 680 C CA . SER A 1 88 ? -29.547 6.309 32.875 1 30.94 88 SER A CA 1
ATOM 681 C C . SER A 1 88 ? -30.016 7.461 33.781 1 30.94 88 SER A C 1
ATOM 683 O O . SER A 1 88 ? -30.906 7.289 34.594 1 30.94 88 SER A O 1
ATOM 685 N N . THR A 1 89 ? -29.109 8.398 34.188 1 29.88 89 THR A N 1
ATOM 686 C CA . THR A 1 89 ? -29.906 9.398 34.875 1 29.88 89 THR A CA 1
ATOM 687 C C . THR A 1 89 ? -30.969 9.984 33.969 1 29.88 89 THR A C 1
ATOM 689 O O . THR A 1 89 ? -30.75 10.141 32.75 1 29.88 89 THR A O 1
ATOM 692 N N . GLY A 1 90 ? -32.188 9.844 34.188 1 32.78 90 GLY A N 1
ATOM 693 C CA . GLY A 1 90 ? -33.5 10.328 33.75 1 32.78 90 GLY A CA 1
ATOM 694 C C . GLY A 1 90 ? -33.438 11.578 32.906 1 32.78 90 GLY A C 1
ATOM 695 O O . GLY A 1 90 ? -34.469 12.219 32.656 1 32.78 90 GLY A O 1
ATOM 696 N N . ARG A 1 91 ? -32.344 12.359 32.938 1 32.75 91 ARG A N 1
ATOM 697 C CA . ARG A 1 91 ? -32.656 13.633 32.281 1 32.75 91 ARG A CA 1
ATOM 698 C C . ARG A 1 91 ? -32.688 13.477 30.781 1 32.75 91 ARG A C 1
ATOM 700 O O . ARG A 1 91 ? -31.734 12.953 30.188 1 32.75 91 ARG A O 1
ATOM 707 N N . THR A 1 92 ? -33.719 13.195 30.094 1 37.56 92 THR A N 1
ATOM 708 C CA . THR A 1 92 ? -34.188 13.383 28.734 1 37.56 92 THR A CA 1
ATOM 709 C C . THR A 1 92 ? -33.375 14.445 28.016 1 37.56 92 THR A C 1
ATOM 711 O O . THR A 1 92 ? -33.406 15.625 28.375 1 37.56 92 THR A O 1
ATOM 714 N N . LYS A 1 93 ? -32.156 14.234 27.688 1 43.16 93 LYS A N 1
ATOM 715 C CA . LYS A 1 93 ? -31.5 15.242 26.859 1 43.16 93 LYS A CA 1
ATOM 716 C C . LYS A 1 93 ? -32.438 15.773 25.797 1 43.16 93 LYS A C 1
ATOM 718 O O . LYS A 1 93 ? -33.031 15 25.031 1 43.16 93 LYS A O 1
ATOM 723 N N . ARG A 1 94 ? -33.031 16.781 25.969 1 43.19 94 ARG A N 1
ATOM 724 C CA . ARG A 1 94 ? -34.031 17.516 25.156 1 43.19 94 ARG A CA 1
ATOM 725 C C . ARG A 1 94 ? -33.594 17.562 23.703 1 43.19 94 ARG A C 1
ATOM 727 O O . ARG A 1 94 ? -32.531 18.094 23.375 1 43.19 94 ARG A O 1
ATOM 734 N N . ARG A 1 95 ? -33.875 16.578 22.828 1 57.94 95 ARG A N 1
ATOM 735 C CA . ARG A 1 95 ? -33.812 16.656 21.375 1 57.94 95 ARG A CA 1
ATOM 736 C C . ARG A 1 95 ? -34.188 18.062 20.891 1 57.94 95 ARG A C 1
ATOM 738 O O . ARG A 1 95 ? -35.281 18.547 21.141 1 57.94 95 ARG A O 1
ATOM 745 N N . ARG A 1 96 ? -33.094 18.906 20.609 1 69.81 96 ARG A N 1
ATOM 746 C CA . ARG A 1 96 ? -33.375 20.25 20.094 1 69.81 96 ARG A CA 1
ATOM 747 C C . ARG A 1 96 ? -34.281 20.188 18.859 1 69.81 96 ARG A C 1
ATOM 749 O O . ARG A 1 96 ? -34.062 19.344 17.984 1 69.81 96 ARG A O 1
ATOM 756 N N . THR A 1 97 ? -35.375 20.641 18.906 1 80.88 97 THR A N 1
ATOM 757 C CA . THR A 1 97 ? -36.312 20.688 17.797 1 80.88 97 THR A CA 1
ATOM 758 C C . THR A 1 97 ? -36.219 22.047 17.094 1 80.88 97 THR A C 1
ATOM 760 O O . THR A 1 97 ? -36.062 23.078 17.75 1 80.88 97 THR A O 1
ATOM 763 N N . TYR A 1 98 ? -36.156 21.969 15.828 1 89 98 TYR A N 1
ATOM 764 C CA . TYR A 1 98 ? -36.094 23.172 15.008 1 89 98 TYR A CA 1
ATOM 765 C C . TYR A 1 98 ? -37.375 23.312 14.156 1 89 98 TYR A C 1
ATOM 767 O O . TYR A 1 98 ? -38.031 22.328 13.836 1 89 98 TYR A O 1
ATOM 775 N N . ALA A 1 99 ? -37.688 24.562 13.953 1 91.38 99 ALA A N 1
ATOM 776 C CA . ALA A 1 99 ? -38.719 24.844 12.961 1 91.38 99 ALA A CA 1
ATOM 777 C C . ALA A 1 99 ? -38.125 24.922 11.555 1 91.38 99 ALA A C 1
ATOM 779 O O . ALA A 1 99 ? -37.125 25.609 11.336 1 91.38 99 ALA A O 1
ATOM 780 N N . TRP A 1 100 ? -38.781 24.219 10.648 1 94.19 100 TRP A N 1
ATOM 781 C CA . TRP A 1 100 ? -38.188 24.062 9.328 1 94.19 100 TRP A CA 1
ATOM 782 C C . TRP A 1 100 ? -39.031 24.766 8.266 1 94.19 100 TRP A C 1
ATOM 784 O O . TRP A 1 100 ? -40.25 24.844 8.398 1 94.19 100 TRP A O 1
ATOM 794 N N . ARG A 1 101 ? -38.375 25.281 7.246 1 94 101 ARG A N 1
ATOM 795 C CA . ARG A 1 101 ? -39.031 25.844 6.074 1 94 101 ARG A CA 1
ATOM 796 C C . ARG A 1 101 ? -38.344 25.375 4.789 1 94 101 ARG A C 1
ATOM 798 O O . ARG A 1 101 ? -37.156 25.156 4.758 1 94 101 ARG A O 1
ATOM 805 N N . LYS A 1 102 ? -39.156 25.188 3.754 1 93.5 102 LYS A N 1
ATOM 806 C CA . LYS A 1 102 ? -38.625 24.766 2.459 1 93.5 102 LYS A CA 1
ATOM 807 C C . LYS A 1 102 ? -38.125 25.969 1.647 1 93.5 102 LYS A C 1
ATOM 809 O O . LYS A 1 102 ? -38.781 26.375 0.682 1 93.5 102 LYS A O 1
ATOM 814 N N . ARG A 1 103 ? -37.062 26.531 2.068 1 93.62 103 ARG A N 1
ATOM 815 C CA . ARG A 1 103 ? -36.406 27.672 1.413 1 93.62 103 ARG A CA 1
ATOM 816 C C . ARG A 1 103 ? -34.906 27.516 1.413 1 93.62 103 ARG A C 1
ATOM 818 O O . ARG A 1 103 ? -34.312 26.953 2.344 1 93.62 103 ARG A O 1
ATOM 825 N N . ASP A 1 104 ? -34.375 27.984 0.379 1 95.19 104 ASP A N 1
ATOM 826 C CA . ASP A 1 104 ? -32.906 27.953 0.27 1 95.19 104 ASP A CA 1
ATOM 827 C C . ASP A 1 104 ? -32.25 28.922 1.253 1 95.19 104 ASP A C 1
ATOM 829 O O . ASP A 1 104 ? -32.875 29.875 1.702 1 95.19 104 ASP A O 1
ATOM 833 N N . LEU A 1 105 ? -31.062 28.531 1.63 1 93.25 105 LEU A N 1
ATOM 834 C CA . LEU A 1 105 ? -30.312 29.406 2.518 1 93.25 105 LEU A CA 1
ATOM 835 C C . LEU A 1 105 ? -29.594 30.5 1.726 1 93.25 105 LEU A C 1
ATOM 837 O O . LEU A 1 105 ? -28.781 30.188 0.84 1 93.25 105 LEU A O 1
ATOM 841 N N . ALA A 1 106 ? -29.953 31.688 1.867 1 85.81 106 ALA A N 1
ATOM 842 C CA . ALA A 1 106 ? -29.297 32.812 1.211 1 85.81 106 ALA A CA 1
ATOM 843 C C . ALA A 1 106 ? -28.547 33.688 2.221 1 85.81 106 ALA A C 1
ATOM 845 O O . ALA A 1 106 ? -29.141 34.281 3.117 1 85.81 106 ALA A O 1
ATOM 846 N N . LYS A 1 107 ? -27.234 33.562 2.191 1 87.06 107 LYS A N 1
ATOM 847 C CA . LYS A 1 107 ? -26.391 34.375 3.061 1 87.06 107 LYS A CA 1
ATOM 848 C C . LYS A 1 107 ? -25.531 35.344 2.246 1 87.06 107 LYS A C 1
ATOM 850 O O . LYS A 1 107 ? -25.297 35.125 1.057 1 87.06 107 LYS A O 1
ATOM 855 N N . ASN A 1 108 ? -25.094 36.375 2.875 1 82.75 108 ASN A N 1
ATOM 856 C CA . ASN A 1 108 ? -24.234 37.344 2.215 1 82.75 108 ASN A CA 1
ATOM 857 C C . ASN A 1 108 ? -22.844 36.781 1.943 1 82.75 108 ASN A C 1
ATOM 859 O O . ASN A 1 108 ? -22.297 36.062 2.766 1 82.75 108 ASN A O 1
ATOM 863 N N . PRO A 1 109 ? -22.406 37.031 0.728 1 81.31 109 PRO A N 1
ATOM 864 C CA . PRO A 1 109 ? -21.062 36.562 0.417 1 81.31 109 PRO A CA 1
ATOM 865 C C . PRO A 1 109 ? -20 37.219 1.32 1 81.31 109 PRO A C 1
ATOM 867 O O . PRO A 1 109 ? -20.141 38.375 1.729 1 81.31 109 PRO A O 1
ATOM 870 N N . VAL A 1 110 ? -19.109 36.469 1.746 1 85.06 110 VAL A N 1
ATOM 871 C CA . VAL A 1 110 ? -18.016 36.906 2.596 1 85.06 110 VAL A CA 1
ATOM 872 C C . VAL A 1 110 ? -16.875 37.438 1.729 1 85.06 110 VAL A C 1
ATOM 874 O O . VAL A 1 110 ? -16.5 36.812 0.743 1 85.06 110 VAL A O 1
ATOM 877 N N . ASN A 1 111 ? -16.453 38.719 2.02 1 83.44 111 ASN A N 1
ATOM 878 C CA . ASN A 1 111 ? -15.258 39.281 1.385 1 83.44 111 ASN A CA 1
ATOM 879 C C . ASN A 1 111 ? -13.992 38.906 2.16 1 83.44 111 ASN A C 1
ATOM 881 O O . ASN A 1 111 ? -13.766 39.438 3.256 1 83.44 111 ASN A O 1
ATOM 885 N N . TRP A 1 112 ? -13.281 38 1.659 1 86.88 112 TRP A N 1
ATOM 886 C CA . TRP A 1 112 ? -12.062 37.531 2.328 1 86.88 112 TRP A CA 1
ATOM 887 C C . TRP A 1 112 ? -10.883 38.406 1.97 1 86.88 112 TRP A C 1
ATOM 889 O O . TRP A 1 112 ? -10.641 38.688 0.792 1 86.88 112 TRP A O 1
ATOM 899 N N . PRO A 1 113 ? -10.164 38.844 3.064 1 81.44 113 PRO A N 1
ATOM 900 C CA . PRO A 1 113 ? -9.008 39.688 2.803 1 81.44 113 PRO A CA 1
ATOM 901 C C . PRO A 1 113 ? -7.836 38.938 2.182 1 81.44 113 PRO A C 1
ATOM 903 O O . PRO A 1 113 ? -7.617 37.75 2.498 1 81.44 113 PRO A O 1
ATOM 906 N N . ASP A 1 114 ? -7.277 39.406 1.128 1 74.31 114 ASP A N 1
ATOM 907 C CA . ASP A 1 114 ? -6.094 38.812 0.522 1 74.31 114 ASP A CA 1
ATOM 908 C C . ASP A 1 114 ? -4.828 39.188 1.283 1 74.31 114 ASP A C 1
ATOM 910 O O . ASP A 1 114 ? -4.223 40.219 0.999 1 74.31 114 ASP A O 1
ATOM 914 N N . VAL A 1 115 ? -4.66 38.656 2.451 1 68.12 115 VAL A N 1
ATOM 915 C CA . VAL A 1 115 ? -3.508 39 3.27 1 68.12 115 VAL A CA 1
ATOM 916 C C . VAL A 1 115 ? -2.334 38.094 2.938 1 68.12 115 VAL A C 1
ATOM 918 O O . VAL A 1 115 ? -2.215 37 3.498 1 68.12 115 VAL A O 1
ATOM 921 N N . GLN A 1 116 ? -1.948 38 1.652 1 67.12 116 GLN A N 1
ATOM 922 C CA . GLN A 1 116 ? -0.744 37.219 1.404 1 67.12 116 GLN A CA 1
ATOM 923 C C . GLN A 1 116 ? 0.514 38.031 1.668 1 67.12 116 GLN A C 1
ATOM 925 O O . GLN A 1 116 ? 0.62 39.188 1.221 1 67.12 116 GLN A O 1
ATOM 930 N N . GLY A 1 117 ? 1.227 37.719 2.76 1 66.19 117 GLY A N 1
ATOM 931 C CA . GLY A 1 117 ? 2.486 38.406 3.008 1 66.19 117 GLY A CA 1
ATOM 932 C C . GLY A 1 117 ? 3.443 38.344 1.833 1 66.19 117 GLY A C 1
ATOM 933 O O . GLY A 1 117 ? 3.164 37.688 0.836 1 66.19 117 GLY A O 1
ATOM 934 N N . ALA A 1 118 ? 4.512 39.125 1.897 1 69.44 118 ALA A N 1
ATOM 935 C CA . ALA A 1 118 ? 5.547 39.156 0.866 1 69.44 118 ALA A CA 1
ATOM 936 C C . ALA A 1 118 ? 6.215 37.812 0.723 1 69.44 118 ALA A C 1
ATOM 938 O O . ALA A 1 118 ? 6.398 37.094 1.71 1 69.44 118 ALA A O 1
ATOM 939 N N . CYS A 1 119 ? 6.383 37.469 -0.498 1 78.69 119 CYS A N 1
ATOM 940 C CA . CYS A 1 119 ? 7.086 36.219 -0.777 1 78.69 119 CYS A CA 1
ATOM 941 C C . CYS A 1 119 ? 8.492 36.25 -0.198 1 78.69 119 CYS A C 1
ATOM 943 O O . CYS A 1 119 ? 9.172 37.281 -0.254 1 78.69 119 CYS A O 1
ATOM 945 N N . GLN A 1 120 ? 8.859 35.188 0.445 1 82.69 120 GLN A N 1
ATOM 946 C CA . GLN A 1 120 ? 10.195 35.031 1.01 1 82.69 120 GLN A CA 1
ATOM 947 C C . GLN A 1 120 ? 11.055 34.125 0.149 1 82.69 120 GLN A C 1
ATOM 949 O O . GLN A 1 120 ? 10.57 33.094 -0.359 1 82.69 120 GLN A O 1
ATOM 954 N N . ASP A 1 121 ? 12.195 34.562 -0.123 1 83.75 121 ASP A N 1
ATOM 955 C CA . ASP A 1 121 ? 13.148 33.719 -0.84 1 83.75 121 ASP A CA 1
ATOM 956 C C . ASP A 1 121 ? 14.055 32.969 0.131 1 83.75 121 ASP A C 1
ATOM 958 O O . ASP A 1 121 ? 15.086 33.469 0.557 1 83.75 121 ASP A O 1
ATOM 962 N N . LYS A 1 122 ? 13.602 31.859 0.578 1 90.12 122 LYS A N 1
ATOM 963 C CA . LYS A 1 122 ? 14.336 30.969 1.48 1 90.12 122 LYS A CA 1
ATOM 964 C C . LYS A 1 122 ? 14.727 29.672 0.784 1 90.12 122 LYS A C 1
ATOM 966 O O . LYS A 1 122 ? 14.055 29.234 -0.153 1 90.12 122 LYS A O 1
ATOM 971 N N . ARG A 1 123 ? 15.953 29.172 1.201 1 89.69 123 ARG A N 1
ATOM 972 C CA . ARG A 1 123 ? 16.359 27.844 0.747 1 89.69 123 ARG A CA 1
ATOM 973 C C . ARG A 1 123 ? 15.492 26.766 1.386 1 89.69 123 ARG A C 1
ATOM 975 O O . ARG A 1 123 ? 14.93 26.969 2.467 1 89.69 123 ARG A O 1
ATOM 982 N N . PRO A 1 124 ? 15.312 25.688 0.756 1 93.81 124 PRO A N 1
ATOM 983 C CA . PRO A 1 124 ? 14.477 24.594 1.272 1 93.81 124 PRO A CA 1
ATOM 984 C C . PRO A 1 124 ? 14.797 24.25 2.725 1 93.81 124 PRO A C 1
ATOM 986 O O . PRO A 1 124 ? 13.883 24.062 3.533 1 93.81 124 PRO A O 1
ATOM 989 N N . ILE A 1 125 ? 16.078 24.203 3.08 1 94.12 125 ILE A N 1
ATOM 990 C CA . ILE A 1 125 ? 16.469 23.828 4.434 1 94.12 125 ILE A CA 1
ATOM 991 C C . ILE A 1 125 ? 15.953 24.875 5.426 1 94.12 125 ILE A C 1
ATOM 993 O O . ILE A 1 125 ? 15.586 24.531 6.555 1 94.12 125 ILE A O 1
ATOM 997 N N . GLU A 1 126 ? 15.922 26.125 5.055 1 94.94 126 GLU A N 1
ATOM 998 C CA . GLU A 1 126 ? 15.445 27.203 5.93 1 94.94 126 GLU A CA 1
ATOM 999 C C . GLU A 1 126 ? 13.953 27.078 6.195 1 94.94 126 GLU A C 1
ATOM 1001 O O . GLU A 1 126 ? 13.484 27.359 7.301 1 94.94 126 GLU A O 1
ATOM 1006 N N . TRP A 1 127 ? 13.227 26.719 5.156 1 96.44 127 TRP A N 1
ATOM 1007 C CA . TRP A 1 127 ? 11.797 26.484 5.34 1 96.44 127 TRP A CA 1
ATOM 1008 C C . TRP A 1 127 ? 11.562 25.328 6.316 1 96.44 127 TRP A C 1
ATOM 1010 O O . TRP A 1 127 ? 10.68 25.406 7.172 1 96.44 127 TRP A O 1
ATOM 1020 N N . PHE A 1 128 ? 12.414 24.328 6.152 1 97.94 128 PHE A N 1
ATOM 1021 C CA . PHE A 1 128 ? 12.297 23.172 7.039 1 97.94 128 PHE A CA 1
ATOM 1022 C C . PHE A 1 128 ? 12.641 23.562 8.477 1 97.94 128 PHE A C 1
ATOM 1024 O O . PHE A 1 128 ? 11.984 23.109 9.414 1 97.94 128 PHE A O 1
ATOM 1031 N N . GLU A 1 129 ? 13.539 24.422 8.617 1 96.12 129 GLU A N 1
ATOM 1032 C CA . GLU A 1 129 ? 14.016 24.844 9.93 1 96.12 129 GLU A CA 1
ATOM 1033 C C . GLU A 1 129 ? 13.023 25.781 10.609 1 96.12 129 GLU A C 1
ATOM 1035 O O . GLU A 1 129 ? 13.133 26.062 11.805 1 96.12 129 GLU A O 1
ATOM 1040 N N . ASN A 1 130 ? 12.016 26.219 9.867 1 96.31 130 ASN A N 1
ATOM 1041 C CA . ASN A 1 130 ? 10.914 26.922 10.523 1 96.31 130 ASN A CA 1
ATOM 1042 C C . ASN A 1 130 ? 10.203 26.016 11.531 1 96.31 130 ASN A C 1
ATOM 1044 O O . ASN A 1 130 ? 9.688 26.5 12.539 1 96.31 130 ASN A O 1
ATOM 1048 N N . PHE A 1 131 ? 10.203 24.781 11.211 1 98 131 PHE A N 1
ATOM 1049 C CA . PHE A 1 131 ? 9.461 23.844 12.039 1 98 131 PHE A CA 1
ATOM 1050 C C . PHE A 1 131 ? 10.398 23.094 12.977 1 98 131 PHE A C 1
ATOM 1052 O O . PHE A 1 131 ? 10.234 23.141 14.195 1 98 131 PHE A O 1
ATOM 1059 N N . LEU A 1 132 ? 11.344 22.406 12.352 1 97.62 132 LEU A N 1
ATOM 1060 C CA . LEU A 1 132 ? 12.359 21.797 13.203 1 97.62 132 LEU A CA 1
ATOM 1061 C C . LEU A 1 132 ? 13.453 22.797 13.547 1 97.62 132 LEU A C 1
ATOM 1063 O O . LEU A 1 132 ? 14.602 22.656 13.125 1 97.62 132 LEU A O 1
ATOM 1067 N N . ASP A 1 133 ? 13.109 23.734 14.336 1 96.38 133 ASP A N 1
ATOM 1068 C CA . ASP A 1 133 ? 14.008 24.828 14.742 1 96.38 133 ASP A CA 1
ATOM 1069 C C . ASP A 1 133 ? 14.852 24.406 15.945 1 96.38 133 ASP A C 1
ATOM 1071 O O . ASP A 1 133 ? 14.891 23.234 16.312 1 96.38 133 ASP A O 1
ATOM 1075 N N . GLU A 1 134 ? 15.461 25.359 16.531 1 95.31 134 GLU A N 1
ATOM 1076 C CA . GLU A 1 134 ? 16.375 25.094 17.641 1 95.31 134 GLU A CA 1
ATOM 1077 C C . GLU A 1 134 ? 15.617 24.547 18.844 1 95.31 134 GLU A C 1
ATOM 1079 O O . GLU A 1 134 ? 16.141 23.719 19.594 1 95.31 134 GLU A O 1
ATOM 1084 N N . ASP A 1 135 ? 14.422 25.016 19.047 1 96.88 135 ASP A N 1
ATOM 1085 C CA . ASP A 1 135 ? 13.633 24.562 20.188 1 96.88 135 ASP A CA 1
ATOM 1086 C C . ASP A 1 135 ? 13.289 23.078 20.062 1 96.88 135 ASP A C 1
ATOM 1088 O O . ASP A 1 135 ? 13.422 22.328 21.031 1 96.88 135 ASP A O 1
ATOM 1092 N N . VAL A 1 136 ? 12.859 22.719 18.891 1 97.88 136 VAL A N 1
ATOM 1093 C CA . VAL A 1 136 ? 12.461 21.344 18.672 1 97.88 136 VAL A CA 1
ATOM 1094 C C . VAL A 1 136 ? 13.688 20.422 18.766 1 97.88 136 VAL A C 1
ATOM 1096 O O . VAL A 1 136 ? 13.641 19.375 19.406 1 97.88 136 VAL A O 1
ATOM 1099 N N . ILE A 1 137 ? 14.789 20.812 18.125 1 98.06 137 ILE A N 1
ATOM 1100 C CA . ILE A 1 137 ? 16 20.016 18.125 1 98.06 137 ILE A CA 1
ATOM 1101 C C . ILE A 1 137 ? 16.547 19.891 19.547 1 98.06 137 ILE A C 1
ATOM 1103 O O . ILE A 1 137 ? 16.969 18.812 19.969 1 98.06 137 ILE A O 1
ATOM 1107 N N . SER A 1 138 ? 16.484 21.016 20.266 1 97.44 138 SER A N 1
ATOM 1108 C CA . SER A 1 138 ? 16.953 21 21.641 1 97.44 138 SER A CA 1
ATOM 1109 C C . SER A 1 138 ? 16.109 20.078 22.516 1 97.44 138 SER A C 1
ATOM 1111 O O . SER A 1 138 ? 16.625 19.406 23.406 1 97.44 138 SER A O 1
ATOM 1113 N N . LEU A 1 139 ? 14.859 20.094 22.312 1 97.56 139 LEU A N 1
ATOM 1114 C CA . LEU A 1 139 ? 13.961 19.203 23.016 1 97.56 139 LEU A CA 1
ATOM 1115 C C . LEU A 1 139 ? 14.336 17.75 22.781 1 97.56 139 LEU A C 1
ATOM 1117 O O . LEU A 1 139 ? 14.461 16.969 23.719 1 97.56 139 LEU A O 1
ATOM 1121 N N . LEU A 1 140 ? 14.531 17.359 21.531 1 97.88 140 LEU A N 1
ATOM 1122 C CA . LEU A 1 140 ? 14.859 15.984 21.172 1 97.88 140 LEU A CA 1
ATOM 1123 C C . LEU A 1 140 ? 16.203 15.57 21.766 1 97.88 140 LEU A C 1
ATOM 1125 O O . LEU A 1 140 ? 16.344 14.461 22.281 1 97.88 140 LEU A O 1
ATOM 1129 N N . VAL A 1 141 ? 17.156 16.469 21.656 1 97.94 141 VAL A N 1
ATOM 1130 C CA . VAL A 1 141 ? 18.5 16.188 22.156 1 97.94 141 VAL A CA 1
ATOM 1131 C C . VAL A 1 141 ? 18.469 16.016 23.672 1 97.94 141 VAL A C 1
ATOM 1133 O O . VAL A 1 141 ? 18.969 15.039 24.219 1 97.94 141 VAL A O 1
ATOM 1136 N N . SER A 1 142 ? 17.859 16.953 24.359 1 96.94 142 SER A N 1
ATOM 1137 C CA . SER A 1 142 ? 17.844 16.969 25.828 1 96.94 142 SER A CA 1
ATOM 1138 C C . SER A 1 142 ? 17.125 15.742 26.375 1 96.94 142 SER A C 1
ATOM 1140 O O . SER A 1 142 ? 17.641 15.047 27.25 1 96.94 142 SER A O 1
ATOM 1142 N N . GLU A 1 143 ? 15.945 15.445 25.859 1 96.19 143 GLU A N 1
ATOM 1143 C CA . GLU A 1 143 ? 15.156 14.336 26.375 1 96.19 143 GLU A CA 1
ATOM 1144 C C . GLU A 1 143 ? 15.789 12.992 26.016 1 96.19 143 GLU A C 1
ATOM 1146 O O . GLU A 1 143 ? 15.711 12.039 26.797 1 96.19 143 GLU A O 1
ATOM 1151 N N . SER A 1 144 ? 16.375 12.844 24.844 1 95.81 144 SER A N 1
ATOM 1152 C CA . SER A 1 144 ? 17.047 11.609 24.453 1 95.81 144 SER A CA 1
ATOM 1153 C C . SER A 1 144 ? 18.281 11.344 25.328 1 95.81 144 SER A C 1
ATOM 1155 O O . SER A 1 144 ? 18.531 10.203 25.719 1 95.81 144 SER A O 1
ATOM 1157 N N . ASN A 1 145 ? 19 12.414 25.562 1 96.25 145 ASN A N 1
ATOM 1158 C CA . ASN A 1 145 ? 20.156 12.273 26.438 1 96.25 145 ASN A CA 1
ATOM 1159 C C . ASN A 1 145 ? 19.75 11.906 27.859 1 96.25 145 ASN A C 1
ATOM 1161 O O . ASN A 1 145 ? 20.391 11.078 28.5 1 96.25 145 ASN A O 1
ATOM 1165 N N . LYS A 1 146 ? 18.719 12.531 28.375 1 94.31 146 LYS A N 1
ATOM 1166 C CA . LYS A 1 146 ? 18.203 12.164 29.688 1 94.31 146 LYS A CA 1
ATOM 1167 C C . LYS A 1 146 ? 17.828 10.688 29.75 1 94.31 146 LYS A C 1
ATOM 1169 O O . LYS A 1 146 ? 18.125 10.008 30.734 1 94.31 146 LYS A O 1
ATOM 1174 N N . TYR A 1 147 ? 17.203 10.242 28.75 1 91.44 147 TYR A N 1
ATOM 1175 C CA . TYR A 1 147 ? 16.797 8.844 28.672 1 91.44 147 TYR A CA 1
ATOM 1176 C C . TYR A 1 147 ? 18 7.926 28.625 1 91.44 147 TYR A C 1
ATOM 1178 O O . TYR A 1 147 ? 18.031 6.875 29.266 1 91.44 147 TYR A O 1
ATOM 1186 N N . ALA A 1 148 ? 18.969 8.305 27.781 1 92.69 148 ALA A N 1
ATOM 1187 C CA . ALA A 1 148 ? 20.203 7.527 27.688 1 92.69 148 ALA A CA 1
ATOM 1188 C C . ALA A 1 148 ? 20.891 7.438 29.047 1 92.69 148 ALA A C 1
ATOM 1190 O O . ALA A 1 148 ? 21.328 6.359 29.453 1 92.69 148 ALA A O 1
ATOM 1191 N N . VAL A 1 149 ? 20.922 8.5 29.734 1 93.31 149 VAL A N 1
ATOM 1192 C CA . VAL A 1 149 ? 21.578 8.555 31.031 1 93.31 149 VAL A CA 1
ATOM 1193 C C . VAL A 1 149 ? 20.812 7.676 32.031 1 93.31 149 VAL A C 1
ATOM 1195 O O . VAL A 1 149 ? 21.406 7.016 32.875 1 93.31 149 VAL A O 1
ATOM 1198 N N . LYS A 1 150 ? 19.547 7.719 31.984 1 88.25 150 LYS A N 1
ATOM 1199 C CA . LYS A 1 150 ? 18.734 6.863 32.844 1 88.25 150 LYS A CA 1
ATOM 1200 C C . LYS A 1 150 ? 19.062 5.391 32.625 1 88.25 150 LYS A C 1
ATOM 1202 O O . LYS A 1 150 ? 18.938 4.578 33.531 1 88.25 150 LYS A O 1
ATOM 1207 N N . LYS A 1 151 ? 19.484 5.066 31.469 1 87.19 151 LYS A N 1
ATOM 1208 C CA . LYS A 1 151 ? 19.859 3.693 31.141 1 87.19 151 LYS A CA 1
ATOM 1209 C C . LYS A 1 151 ? 21.359 3.467 31.391 1 87.19 151 LYS A C 1
ATOM 1211 O O . LYS A 1 151 ? 21.922 2.479 30.922 1 87.19 151 LYS A O 1
ATOM 1216 N N . ASN A 1 152 ? 22 4.344 31.953 1 92.12 152 ASN A N 1
ATOM 1217 C CA . ASN A 1 152 ? 23.406 4.281 32.344 1 92.12 152 ASN A CA 1
ATOM 1218 C C . ASN A 1 152 ? 24.328 4.32 31.109 1 92.12 152 ASN A C 1
ATOM 1220 O O . ASN A 1 152 ? 25.312 3.59 31.047 1 92.12 152 ASN A O 1
ATOM 1224 N N . LEU A 1 153 ? 23.844 5.027 30.141 1 92 153 LEU A N 1
ATOM 1225 C CA . LEU A 1 153 ? 24.641 5.262 28.953 1 92 153 LEU A CA 1
ATOM 1226 C C . LEU A 1 153 ? 25.016 6.738 28.828 1 92 153 LEU A C 1
ATOM 1228 O O . LEU A 1 153 ? 24.422 7.586 29.5 1 92 153 LEU A O 1
ATOM 1232 N N . PRO A 1 154 ? 26 7.047 28.047 1 90.62 154 PRO A N 1
ATOM 1233 C CA . PRO A 1 154 ? 26.391 8.453 27.906 1 90.62 154 PRO A CA 1
ATOM 1234 C C . PRO A 1 154 ? 25.328 9.297 27.219 1 90.62 154 PRO A C 1
ATOM 1236 O O . PRO A 1 154 ? 24.703 8.852 26.25 1 90.62 154 PRO A O 1
ATOM 1239 N N . GLY A 1 155 ? 24.984 10.414 27.828 1 91.69 155 GLY A N 1
ATOM 1240 C CA . GLY A 1 155 ? 24.125 11.398 27.188 1 91.69 155 GLY A CA 1
ATOM 1241 C C . GLY A 1 155 ? 24.875 12.359 26.297 1 91.69 155 GLY A C 1
ATOM 1242 O O . GLY A 1 155 ? 24.844 13.578 26.516 1 91.69 155 GLY A O 1
ATOM 1243 N N . ASP A 1 156 ? 25.438 11.867 25.172 1 95.31 156 ASP A N 1
ATOM 1244 C CA . ASP A 1 156 ? 26.375 12.664 24.391 1 95.31 156 ASP A CA 1
ATOM 1245 C C . ASP A 1 156 ? 25.812 12.969 23 1 95.31 156 ASP A C 1
ATOM 1247 O O . ASP A 1 156 ? 26.578 13.25 22.062 1 95.31 156 ASP A O 1
ATOM 1251 N N . ILE A 1 157 ? 24.516 12.773 22.906 1 97.38 157 ILE A N 1
ATOM 1252 C CA . ILE A 1 157 ? 23.922 13.133 21.625 1 97.38 157 ILE A CA 1
ATOM 1253 C C . ILE A 1 157 ? 23.984 14.648 21.438 1 97.38 157 ILE A C 1
ATOM 1255 O O . ILE A 1 157 ? 23.516 15.406 22.297 1 97.38 157 ILE A O 1
ATOM 1259 N N . THR A 1 158 ? 24.547 15.102 20.359 1 96.75 158 THR A N 1
ATOM 1260 C CA . THR A 1 158 ? 24.688 16.531 20.078 1 96.75 158 THR A CA 1
ATOM 1261 C C . THR A 1 158 ? 23.609 17 19.125 1 96.75 158 THR A C 1
ATOM 1263 O O . THR A 1 158 ? 22.875 16.188 18.547 1 96.75 158 THR A O 1
ATOM 1266 N N . THR A 1 159 ? 23.547 18.312 19.031 1 96.38 159 THR A N 1
ATOM 1267 C CA . THR A 1 159 ? 22.625 18.922 18.078 1 96.38 159 THR A CA 1
ATOM 1268 C C . THR A 1 159 ? 22.953 18.484 16.656 1 96.38 159 THR A C 1
ATOM 1270 O O . THR A 1 159 ? 22.047 18.203 15.859 1 96.38 159 THR A O 1
ATOM 1273 N N . GLU A 1 160 ? 24.234 18.359 16.359 1 94.69 160 GLU A N 1
ATOM 1274 C CA . GLU A 1 160 ? 24.672 17.938 15.031 1 94.69 160 GLU A CA 1
ATOM 1275 C C . GLU A 1 160 ? 24.297 16.484 14.75 1 94.69 160 GLU A C 1
ATOM 1277 O O . GLU A 1 160 ? 23.859 16.156 13.648 1 94.69 160 GLU A O 1
ATOM 1282 N N . ASP A 1 161 ? 24.422 15.727 15.797 1 96.31 161 ASP A N 1
ATOM 1283 C CA . ASP A 1 161 ? 24.031 14.328 15.68 1 96.31 161 ASP A CA 1
ATOM 1284 C C . ASP A 1 161 ? 22.547 14.203 15.328 1 96.31 161 ASP A C 1
ATOM 1286 O O . ASP A 1 161 ? 22.172 13.422 14.445 1 96.31 161 ASP A O 1
ATOM 1290 N N . MET A 1 162 ? 21.797 14.969 16.031 1 97.88 162 MET A N 1
ATOM 1291 C CA . MET A 1 162 ? 20.344 14.875 15.883 1 97.88 162 MET A CA 1
ATOM 1292 C C . MET A 1 162 ? 19.906 15.359 14.508 1 97.88 162 MET A C 1
ATOM 1294 O O . MET A 1 162 ? 19.062 14.75 13.867 1 97.88 162 MET A O 1
ATOM 1298 N N . LYS A 1 163 ? 20.484 16.438 14.055 1 96.81 163 LYS A N 1
ATOM 1299 C CA . LYS A 1 163 ? 20.172 16.953 12.734 1 96.81 163 LYS A CA 1
ATOM 1300 C C . LYS A 1 163 ? 20.562 15.977 11.641 1 96.81 163 LYS A C 1
ATOM 1302 O O . LYS A 1 163 ? 19.812 15.75 10.695 1 96.81 163 LYS A O 1
ATOM 1307 N N . CYS A 1 164 ? 21.734 15.398 11.758 1 96.69 164 CYS A N 1
ATOM 1308 C CA . CYS A 1 164 ? 22.188 14.383 10.812 1 96.69 164 CYS A CA 1
ATOM 1309 C C . CYS A 1 164 ? 21.281 13.164 10.836 1 96.69 164 CYS A C 1
ATOM 1311 O O . CYS A 1 164 ? 20.922 12.625 9.781 1 96.69 164 CYS A O 1
ATOM 1313 N N . PHE A 1 165 ? 20.938 12.836 12.039 1 97.75 165 PHE A N 1
ATOM 1314 C CA . PHE A 1 165 ? 20.031 11.719 12.25 1 97.75 165 PHE A CA 1
ATOM 1315 C C . PHE A 1 165 ? 18.719 11.945 11.516 1 97.75 165 PHE A C 1
ATOM 1317 O O . PHE A 1 165 ? 18.234 11.055 10.805 1 97.75 165 PHE A O 1
ATOM 1324 N N . ILE A 1 166 ? 18.125 13.086 11.609 1 98.31 166 ILE A N 1
ATOM 1325 C CA . ILE A 1 166 ? 16.859 13.438 10.953 1 98.31 166 ILE A CA 1
ATOM 1326 C C . ILE A 1 166 ? 17.047 13.422 9.438 1 98.31 166 ILE A C 1
ATOM 1328 O O . ILE A 1 166 ? 16.172 12.969 8.703 1 98.31 166 ILE A O 1
ATOM 1332 N N . GLY A 1 167 ? 18.203 13.914 8.992 1 98.19 167 GLY A N 1
ATOM 1333 C CA . GLY A 1 167 ? 18.5 13.844 7.574 1 98.19 167 GLY A CA 1
ATOM 1334 C C . GLY A 1 167 ? 18.5 12.43 7.031 1 98.19 167 GLY A C 1
ATOM 1335 O O . GLY A 1 167 ? 17.953 12.172 5.953 1 98.19 167 GLY A O 1
ATOM 1336 N N . ILE A 1 168 ? 19.094 11.5 7.766 1 98 168 ILE A N 1
ATOM 1337 C CA . ILE A 1 168 ? 19.141 10.102 7.371 1 98 168 ILE A CA 1
ATOM 1338 C C . ILE A 1 168 ? 17.734 9.531 7.293 1 98 168 ILE A C 1
ATOM 1340 O O . ILE A 1 168 ? 17.391 8.805 6.355 1 98 168 ILE A O 1
ATOM 1344 N N . LEU A 1 169 ? 16.891 9.875 8.289 1 97.44 169 LEU A N 1
ATOM 1345 C CA . LEU A 1 169 ? 15.5 9.43 8.258 1 97.44 169 LEU A CA 1
ATOM 1346 C C . LEU A 1 169 ? 14.805 9.914 6.992 1 97.44 169 LEU A C 1
ATOM 1348 O O . LEU A 1 169 ? 14.078 9.156 6.348 1 97.44 169 LEU A O 1
ATOM 1352 N N . LEU A 1 170 ? 15.031 11.141 6.609 1 97.81 170 LEU A N 1
ATOM 1353 C CA . LEU A 1 170 ? 14.391 11.703 5.43 1 97.81 170 LEU A CA 1
ATOM 1354 C C . LEU A 1 170 ? 14.883 11.016 4.16 1 97.81 170 LEU A C 1
ATOM 1356 O O . LEU A 1 170 ? 14.102 10.781 3.236 1 97.81 170 LEU A O 1
ATOM 1360 N N . VAL A 1 171 ? 16.188 10.633 4.086 1 97.56 171 VAL A N 1
ATOM 1361 C CA . VAL A 1 171 ? 16.75 9.938 2.928 1 97.56 171 VAL A CA 1
ATOM 1362 C C . VAL A 1 171 ? 16.078 8.578 2.768 1 97.56 171 VAL A C 1
ATOM 1364 O O . VAL A 1 171 ? 15.789 8.148 1.646 1 97.56 171 VAL A O 1
ATOM 1367 N N . SER A 1 172 ? 15.797 7.934 3.842 1 95.38 172 SER A N 1
ATOM 1368 C CA . SER A 1 172 ? 15.219 6.598 3.797 1 95.38 172 SER A CA 1
ATOM 1369 C C . SER A 1 172 ? 13.828 6.617 3.16 1 95.38 172 SER A C 1
ATOM 1371 O O . SER A 1 172 ? 13.312 5.574 2.752 1 95.38 172 SER A O 1
ATOM 1373 N N . GLY A 1 173 ? 13.18 7.777 3.043 1 93.62 173 GLY A N 1
ATOM 1374 C CA . GLY A 1 173 ? 11.859 7.902 2.441 1 93.62 173 GLY A CA 1
ATOM 1375 C C . GLY A 1 173 ? 11.883 7.797 0.929 1 93.62 173 GLY A C 1
ATOM 1376 O O . GLY A 1 173 ? 10.898 7.367 0.318 1 93.62 173 GLY A O 1
ATOM 1377 N N . TYR A 1 174 ? 12.984 8.234 0.334 1 93.44 174 TYR A N 1
ATOM 1378 C CA . TYR A 1 174 ? 13.023 8.188 -1.123 1 93.44 174 TYR A CA 1
ATOM 1379 C C . TYR A 1 174 ? 14.109 7.227 -1.604 1 93.44 174 TYR A C 1
ATOM 1381 O O . TYR A 1 174 ? 14.188 6.918 -2.795 1 93.44 174 TYR A O 1
ATOM 1389 N N . SER A 1 175 ? 14.969 6.797 -0.8 1 94.12 175 SER A N 1
ATOM 1390 C CA . SER A 1 175 ? 15.906 5.703 -1.006 1 94.12 175 SER A CA 1
ATOM 1391 C C . SER A 1 175 ? 15.672 4.578 -0.002 1 94.12 175 SER A C 1
ATOM 1393 O O . SER A 1 175 ? 16.453 4.41 0.94 1 94.12 175 SER A O 1
ATOM 1395 N N . TRP A 1 176 ? 14.758 3.801 -0.303 1 90.62 176 TRP A N 1
ATOM 1396 C CA . TRP A 1 176 ? 14.258 2.836 0.673 1 90.62 176 TRP A CA 1
ATOM 1397 C C . TRP A 1 176 ? 15.008 1.516 0.567 1 90.62 176 TRP A C 1
ATOM 1399 O O . TRP A 1 176 ? 15.273 1.029 -0.536 1 90.62 176 TRP A O 1
ATOM 1409 N N . LEU A 1 177 ? 15.367 1.014 1.681 1 92.12 177 LEU A N 1
ATOM 1410 C CA . LEU A 1 177 ? 15.938 -0.319 1.825 1 92.12 177 LEU A CA 1
ATOM 1411 C C . LEU A 1 177 ? 15.148 -1.144 2.838 1 92.12 177 LEU A C 1
ATOM 1413 O O . LEU A 1 177 ? 14.602 -0.596 3.795 1 92.12 177 LEU A O 1
ATOM 1417 N N . PRO A 1 178 ? 15.055 -2.398 2.674 1 87.06 178 PRO A N 1
ATOM 1418 C CA . PRO A 1 178 ? 14.234 -3.254 3.535 1 87.06 178 PRO A CA 1
ATOM 1419 C C . PRO A 1 178 ? 14.734 -3.293 4.977 1 87.06 178 PRO A C 1
ATOM 1421 O O . PRO A 1 178 ? 13.93 -3.416 5.906 1 87.06 178 PRO A O 1
ATOM 1424 N N . ARG A 1 179 ? 16.047 -3.154 5.117 1 87 179 ARG A N 1
ATOM 1425 C CA . ARG A 1 179 ? 16.641 -3.18 6.449 1 87 179 ARG A CA 1
ATOM 1426 C C . ARG A 1 179 ? 17.547 -1.963 6.672 1 87 179 ARG A C 1
ATOM 1428 O O . ARG A 1 179 ? 18.297 -1.565 5.777 1 87 179 ARG A O 1
ATOM 1435 N N . ARG A 1 180 ? 17.438 -1.401 7.883 1 88.88 180 ARG A N 1
ATOM 1436 C CA . ARG A 1 180 ? 18.141 -0.152 8.148 1 88.88 180 ARG A CA 1
ATOM 1437 C C . ARG A 1 180 ? 19.641 -0.342 8.047 1 88.88 180 ARG A C 1
ATOM 1439 O O . ARG A 1 180 ? 20.359 0.553 7.582 1 88.88 180 ARG A O 1
ATOM 1446 N N . ARG A 1 181 ? 20.172 -1.534 8.43 1 88.56 181 ARG A N 1
ATOM 1447 C CA . ARG A 1 181 ? 21.609 -1.759 8.43 1 88.56 181 ARG A CA 1
ATOM 1448 C C . ARG A 1 181 ? 22.172 -1.761 7.012 1 88.56 181 ARG A C 1
ATOM 1450 O O . ARG A 1 181 ? 23.375 -1.569 6.809 1 88.56 181 ARG A O 1
ATOM 1457 N N . MET A 1 182 ? 21.312 -1.977 6.074 1 92 182 MET A N 1
ATOM 1458 C CA . MET A 1 182 ? 21.734 -2.09 4.68 1 92 182 MET A CA 1
ATOM 1459 C C . MET A 1 182 ? 22.281 -0.764 4.168 1 92 182 MET A C 1
ATOM 1461 O O . MET A 1 182 ? 23.094 -0.741 3.242 1 92 182 MET A O 1
ATOM 1465 N N . TYR A 1 183 ? 21.906 0.364 4.801 1 93.94 183 TYR A N 1
ATOM 1466 C CA . TYR A 1 183 ? 22.406 1.671 4.398 1 93.94 183 TYR A CA 1
ATOM 1467 C C . TYR A 1 183 ? 23.922 1.767 4.625 1 93.94 183 TYR A C 1
ATOM 1469 O O . TYR A 1 183 ? 24.594 2.553 3.967 1 93.94 183 TYR A O 1
ATOM 1477 N N . TRP A 1 184 ? 24.438 0.929 5.566 1 93.25 184 TRP A N 1
ATOM 1478 C CA . TRP A 1 184 ? 25.828 1.009 5.977 1 93.25 184 TRP A CA 1
ATOM 1479 C C . TRP A 1 184 ? 26.625 -0.187 5.453 1 93.25 184 TRP A C 1
ATOM 1481 O O . TRP A 1 184 ? 27.828 -0.274 5.652 1 93.25 184 TRP A O 1
ATOM 1491 N N . GLU A 1 185 ? 25.891 -1.121 4.777 1 88.5 185 GLU A N 1
ATOM 1492 C CA . GLU A 1 185 ? 26.578 -2.293 4.246 1 88.5 185 GLU A CA 1
ATOM 1493 C C . GLU A 1 185 ? 27.578 -1.901 3.162 1 88.5 185 GLU A C 1
ATOM 1495 O O . GLU A 1 185 ? 27.297 -1.009 2.355 1 88.5 185 GLU A O 1
ATOM 1500 N N . ASN A 1 186 ? 28.672 -2.586 3.203 1 85.81 186 ASN A N 1
ATOM 1501 C CA . ASN A 1 186 ? 29.656 -2.361 2.143 1 85.81 186 ASN A CA 1
ATOM 1502 C C . ASN A 1 186 ? 29.375 -3.256 0.935 1 85.81 186 ASN A C 1
ATOM 1504 O O . ASN A 1 186 ? 30.219 -4.094 0.581 1 85.81 186 ASN A O 1
ATOM 1508 N N . SER A 1 187 ? 28.297 -3.137 0.369 1 85.75 187 SER A N 1
ATOM 1509 C CA . SER A 1 187 ? 27.844 -3.816 -0.842 1 85.75 187 SER A CA 1
ATOM 1510 C C . SER A 1 187 ? 27.359 -2.818 -1.889 1 85.75 187 SER A C 1
ATOM 1512 O O . SER A 1 187 ? 26.594 -1.905 -1.576 1 85.75 187 SER A O 1
ATOM 1514 N N . PRO A 1 188 ? 27.766 -2.953 -3.061 1 87.12 188 PRO A N 1
ATOM 1515 C CA . PRO A 1 188 ? 27.484 -1.939 -4.078 1 87.12 188 PRO A CA 1
ATOM 1516 C C . PRO A 1 188 ? 26 -1.844 -4.422 1 87.12 188 PRO A C 1
ATOM 1518 O O . PRO A 1 188 ? 25.578 -0.862 -5.031 1 87.12 188 PRO A O 1
ATOM 1521 N N . ASP A 1 189 ? 25.266 -2.863 -4.102 1 91.12 189 ASP A N 1
ATOM 1522 C CA . ASP A 1 189 ? 23.844 -2.861 -4.477 1 91.12 189 ASP A CA 1
ATOM 1523 C C . ASP A 1 189 ? 23.016 -2.033 -3.496 1 91.12 189 ASP A C 1
ATOM 1525 O O . ASP A 1 189 ? 21.906 -1.619 -3.814 1 91.12 189 ASP A O 1
ATOM 1529 N N . THR A 1 190 ? 23.531 -1.755 -2.252 1 91.5 190 THR A N 1
ATOM 1530 C CA . THR A 1 190 ? 22.656 -1.126 -1.266 1 91.5 190 THR A CA 1
ATOM 1531 C C . THR A 1 190 ? 23.375 0.018 -0.559 1 91.5 190 THR A C 1
ATOM 1533 O O . THR A 1 190 ? 22.734 0.882 0.045 1 91.5 190 THR A O 1
ATOM 1536 N N . LYS A 1 191 ? 24.703 0.084 -0.616 1 89.88 191 LYS A N 1
ATOM 1537 C CA . LYS A 1 191 ? 25.453 1.072 0.153 1 89.88 191 LYS A CA 1
ATOM 1538 C C . LYS A 1 191 ? 25.031 2.492 -0.223 1 89.88 191 LYS A C 1
ATOM 1540 O O . LYS A 1 191 ? 24.984 2.836 -1.405 1 89.88 191 LYS A O 1
ATOM 1545 N N . ASN A 1 192 ? 24.656 3.248 0.753 1 92.88 192 ASN A N 1
ATOM 1546 C CA . ASN A 1 192 ? 24.391 4.672 0.57 1 92.88 192 ASN A CA 1
ATOM 1547 C C . ASN A 1 192 ? 25.562 5.52 1.034 1 92.88 192 ASN A C 1
ATOM 1549 O O . ASN A 1 192 ? 25.797 5.668 2.236 1 92.88 192 ASN A O 1
ATOM 1553 N N . GLU A 1 193 ? 26.219 6.105 0.163 1 90.81 193 GLU A N 1
ATOM 1554 C CA . GLU A 1 193 ? 27.453 6.816 0.45 1 90.81 193 GLU A CA 1
ATOM 1555 C C . GLU A 1 193 ? 27.203 8.039 1.328 1 90.81 193 GLU A C 1
ATOM 1557 O O . GLU A 1 193 ? 28 8.359 2.209 1 90.81 193 GLU A O 1
ATOM 1562 N N . LEU A 1 194 ? 26.125 8.719 1.115 1 92.56 194 LEU A N 1
ATOM 1563 C CA . LEU A 1 194 ? 25.797 9.898 1.901 1 92.56 194 LEU A CA 1
ATOM 1564 C C . LEU A 1 194 ? 25.609 9.539 3.371 1 92.56 194 LEU A C 1
ATOM 1566 O O . LEU A 1 194 ? 26.172 10.195 4.25 1 92.56 194 LEU A O 1
ATOM 1570 N N . ILE A 1 195 ? 24.891 8.477 3.641 1 95.12 195 ILE A N 1
ATOM 1571 C CA . ILE A 1 195 ? 24.531 8.062 4.996 1 95.12 195 ILE A CA 1
ATOM 1572 C C . ILE A 1 195 ? 25.75 7.438 5.68 1 95.12 195 ILE A C 1
ATOM 1574 O O . ILE A 1 195 ? 26.094 7.812 6.801 1 95.12 195 ILE A O 1
ATOM 1578 N N . SER A 1 196 ? 26.422 6.527 4.98 1 93.19 196 SER A N 1
ATOM 1579 C CA . SER A 1 196 ? 27.5 5.754 5.59 1 93.19 196 SER A CA 1
ATOM 1580 C C . SER A 1 196 ? 28.703 6.633 5.902 1 93.19 196 SER A C 1
ATOM 1582 O O . SER A 1 196 ? 29.453 6.359 6.844 1 93.19 196 SER A O 1
ATOM 1584 N N . SER A 1 197 ? 28.844 7.688 5.195 1 90.38 197 SER A N 1
ATOM 1585 C CA . SER A 1 197 ? 29.984 8.57 5.41 1 90.38 197 SER A CA 1
ATOM 1586 C C . SER A 1 197 ? 29.672 9.633 6.461 1 90.38 197 SER A C 1
ATOM 1588 O O . SER A 1 197 ? 30.578 10.266 6.996 1 90.38 197 SER A O 1
ATOM 1590 N N . ALA A 1 198 ? 28.469 9.852 6.777 1 92.44 198 ALA A N 1
ATOM 1591 C CA . ALA A 1 198 ? 28.062 10.953 7.641 1 92.44 198 ALA A CA 1
ATOM 1592 C C . ALA A 1 198 ? 28.016 10.516 9.102 1 92.44 198 ALA A C 1
ATOM 1594 O O . ALA A 1 198 ? 28.328 11.297 10 1 92.44 198 ALA A O 1
ATOM 1595 N N . MET A 1 199 ? 27.578 9.289 9.367 1 94.31 199 MET A N 1
ATOM 1596 C CA . MET A 1 199 ? 27.391 8.75 10.711 1 94.31 199 MET A CA 1
ATOM 1597 C C . MET A 1 199 ? 27.594 7.238 10.719 1 94.31 199 MET A C 1
ATOM 1599 O O . MET A 1 199 ? 27.156 6.543 9.797 1 94.31 199 MET A O 1
ATOM 1603 N N . THR A 1 200 ? 28.266 6.766 11.711 1 94 200 THR A N 1
ATOM 1604 C CA . THR A 1 200 ? 28.438 5.32 11.82 1 94 200 THR A CA 1
ATOM 1605 C C . THR A 1 200 ? 27.109 4.637 12.133 1 94 200 THR A C 1
ATOM 1607 O O . THR A 1 200 ? 26.203 5.25 12.719 1 94 200 THR A O 1
ATOM 1610 N N . ARG A 1 201 ? 26.984 3.453 11.758 1 93.75 201 ARG A N 1
ATOM 1611 C CA . ARG A 1 201 ? 25.781 2.662 12.008 1 93.75 201 ARG A CA 1
ATOM 1612 C C . ARG A 1 201 ? 25.469 2.6 13.5 1 93.75 201 ARG A C 1
ATOM 1614 O O . ARG A 1 201 ? 24.312 2.816 13.898 1 93.75 201 ARG A O 1
ATOM 1621 N N . ASP A 1 202 ? 26.438 2.371 14.312 1 92.44 202 ASP A N 1
ATOM 1622 C CA . ASP A 1 202 ? 26.234 2.217 15.75 1 92.44 202 ASP A CA 1
ATOM 1623 C C . ASP A 1 202 ? 25.766 3.525 16.391 1 92.44 202 ASP A C 1
ATOM 1625 O O . ASP A 1 202 ? 24.969 3.518 17.312 1 92.44 202 ASP A O 1
ATOM 1629 N N . ARG A 1 203 ? 26.344 4.617 15.922 1 94.12 203 ARG A N 1
ATOM 1630 C CA . ARG A 1 203 ? 25.906 5.914 16.438 1 94.12 203 ARG A CA 1
ATOM 1631 C C . ARG A 1 203 ? 24.453 6.18 16.062 1 94.12 203 ARG A C 1
ATOM 1633 O O . ARG A 1 203 ? 23.688 6.668 16.891 1 94.12 203 ARG A O 1
ATOM 1640 N N . PHE A 1 204 ? 24.141 5.887 14.859 1 95.94 204 PHE A N 1
ATOM 1641 C CA . PHE A 1 204 ? 22.75 6.023 14.438 1 95.94 204 PHE A CA 1
ATOM 1642 C C . PHE A 1 204 ? 21.828 5.172 15.305 1 95.94 204 PHE A C 1
ATOM 1644 O O . PHE A 1 204 ? 20.797 5.652 15.781 1 95.94 204 PHE A O 1
ATOM 1651 N N . ASP A 1 205 ? 22.219 3.924 15.5 1 92.75 205 ASP A N 1
ATOM 1652 C CA . ASP A 1 205 ? 21.438 2.996 16.297 1 92.75 205 ASP A CA 1
ATOM 1653 C C . ASP A 1 205 ? 21.281 3.504 17.734 1 92.75 205 ASP A C 1
ATOM 1655 O O . ASP A 1 205 ? 20.219 3.34 18.344 1 92.75 205 ASP A O 1
ATOM 1659 N N . PHE A 1 206 ? 22.328 4.082 18.203 1 93.81 206 PHE A N 1
ATOM 1660 C CA . PHE A 1 206 ? 22.297 4.629 19.547 1 93.81 206 PHE A CA 1
ATOM 1661 C C . PHE A 1 206 ? 21.25 5.727 19.672 1 93.81 206 PHE A C 1
ATOM 1663 O O . PHE A 1 206 ? 20.438 5.715 20.594 1 93.81 206 PHE A O 1
ATOM 1670 N N . ILE A 1 207 ? 21.281 6.66 18.75 1 95.81 207 ILE A N 1
ATOM 1671 C CA . ILE A 1 207 ? 20.328 7.77 18.766 1 95.81 207 ILE A CA 1
ATOM 1672 C C . ILE A 1 207 ? 18.906 7.234 18.562 1 95.81 207 ILE A C 1
ATOM 1674 O O . ILE A 1 207 ? 17.984 7.633 19.281 1 95.81 207 ILE A O 1
ATOM 1678 N N . PHE A 1 208 ? 18.781 6.316 17.625 1 94.25 208 PHE A N 1
ATOM 1679 C CA . PHE A 1 208 ? 17.484 5.746 17.266 1 94.25 208 PHE A CA 1
ATOM 1680 C C . PHE A 1 208 ? 16.859 5.039 18.469 1 94.25 208 PHE A C 1
ATOM 1682 O O . PHE A 1 208 ? 15.672 5.203 18.75 1 94.25 208 PHE A O 1
ATOM 1689 N N . ARG A 1 209 ? 17.578 4.355 19.234 1 89.19 209 ARG A N 1
ATOM 1690 C CA . ARG A 1 209 ? 17.125 3.586 20.391 1 89.19 209 ARG A CA 1
ATOM 1691 C C . ARG A 1 209 ? 16.766 4.504 21.547 1 89.19 209 ARG A C 1
ATOM 1693 O O . ARG A 1 209 ? 15.867 4.191 22.344 1 89.19 209 ARG A O 1
ATOM 1700 N N . HIS A 1 210 ? 17.406 5.605 21.609 1 92.25 210 HIS A N 1
ATOM 1701 C CA . HIS A 1 210 ? 17.234 6.438 22.797 1 92.25 210 HIS A CA 1
ATOM 1702 C C . HIS A 1 210 ? 16.453 7.703 22.469 1 92.25 210 HIS A C 1
ATOM 1704 O O . HIS A 1 210 ? 16.344 8.609 23.297 1 92.25 210 HIS A O 1
ATOM 1710 N N . LEU A 1 211 ? 15.93 7.723 21.266 1 93.94 211 LEU A N 1
ATOM 1711 C CA . LEU A 1 211 ? 15.109 8.867 20.875 1 93.94 211 LEU A CA 1
ATOM 1712 C C . LEU A 1 211 ? 13.906 9.008 21.812 1 93.94 211 LEU A C 1
ATOM 1714 O O . LEU A 1 211 ? 13.133 8.07 21.969 1 93.94 211 LEU A O 1
ATOM 1718 N N . HIS A 1 212 ? 13.828 10.148 22.438 1 92.62 212 HIS A N 1
ATOM 1719 C CA . HIS A 1 212 ? 12.828 10.391 23.484 1 92.62 212 HIS A CA 1
ATOM 1720 C C . HIS A 1 212 ? 12.367 11.852 23.469 1 92.62 212 HIS A C 1
ATOM 1722 O O . HIS A 1 212 ? 13.141 12.742 23.109 1 92.62 212 HIS A O 1
ATOM 1728 N N . VAL A 1 213 ? 11.109 12.016 23.828 1 94.25 213 VAL A N 1
ATOM 1729 C CA . VAL A 1 213 ? 10.562 13.367 23.797 1 94.25 213 VAL A CA 1
ATOM 1730 C C . VAL A 1 213 ? 10.102 13.766 25.203 1 94.25 213 VAL A C 1
ATOM 1732 O O . VAL A 1 213 ? 10.078 14.953 25.547 1 94.25 213 VAL A O 1
ATOM 1735 N N . ASN A 1 214 ? 9.641 12.789 25.984 1 90.19 214 ASN A N 1
ATOM 1736 C CA . ASN A 1 214 ? 9.125 13.086 27.312 1 90.19 214 ASN A CA 1
ATOM 1737 C C . ASN A 1 214 ? 9.281 11.891 28.25 1 90.19 214 ASN A C 1
ATOM 1739 O O . ASN A 1 214 ? 9.062 10.75 27.859 1 90.19 214 ASN A O 1
ATOM 1743 N N . ASP A 1 215 ? 9.695 12.156 29.406 1 78.25 215 ASP A N 1
ATOM 1744 C CA . ASP A 1 215 ? 9.836 11.109 30.422 1 78.25 215 ASP A CA 1
ATOM 1745 C C . ASP A 1 215 ? 8.688 11.148 31.422 1 78.25 215 ASP A C 1
ATOM 1747 O O . ASP A 1 215 ? 8.453 10.18 32.156 1 78.25 215 ASP A O 1
ATOM 1751 N N . ASN A 1 216 ? 8.086 12.234 31.422 1 73.12 216 ASN A N 1
ATOM 1752 C CA . ASN A 1 216 ? 7.023 12.398 32.406 1 73.12 216 ASN A CA 1
ATOM 1753 C C . ASN A 1 216 ? 5.727 11.734 31.969 1 73.12 216 ASN A C 1
ATOM 1755 O O . ASN A 1 216 ? 5.398 11.734 30.781 1 73.12 216 ASN A O 1
ATOM 1759 N N . LEU A 1 217 ? 5.199 11.039 32.938 1 74.44 217 LEU A N 1
ATOM 1760 C CA . LEU A 1 217 ? 3.963 10.336 32.625 1 74.44 217 LEU A CA 1
ATOM 1761 C C . LEU A 1 217 ? 2.75 11.141 33.094 1 74.44 217 LEU A C 1
ATOM 1763 O O . LEU A 1 217 ? 2.76 11.727 34.188 1 74.44 217 LEU A O 1
ATOM 1767 N N . ASP A 1 218 ? 1.957 11.461 32.188 1 78.25 218 ASP A N 1
ATOM 1768 C CA . ASP A 1 218 ? 0.63 12.008 32.438 1 78.25 218 ASP A CA 1
ATOM 1769 C C . ASP A 1 218 ? -0.453 10.953 32.219 1 78.25 218 ASP A C 1
ATOM 1771 O O . ASP A 1 218 ? -0.681 10.539 31.062 1 78.25 218 ASP A O 1
ATOM 1775 N N . LEU A 1 219 ? -1.126 10.617 33.219 1 74.25 219 LEU A N 1
ATOM 1776 C CA . LEU A 1 219 ? -2.082 9.516 33.156 1 74.25 219 LEU A CA 1
ATOM 1777 C C . LEU A 1 219 ? -3.285 9.883 32.312 1 74.25 219 LEU A C 1
ATOM 1779 O O . LEU A 1 219 ? -3.98 9 31.797 1 74.25 219 LEU A O 1
ATOM 1783 N N . GLN A 1 220 ? -3.498 11.133 32.156 1 76.56 220 GLN A N 1
ATOM 1784 C CA . GLN A 1 220 ? -4.684 11.555 31.406 1 76.56 220 GLN A CA 1
ATOM 1785 C C . GLN A 1 220 ? -4.402 11.594 29.906 1 76.56 220 GLN A C 1
ATOM 1787 O O . GLN A 1 220 ? -5.332 11.547 29.094 1 76.56 220 GLN A O 1
ATOM 1792 N N . ASP A 1 221 ? -3.186 11.672 29.625 1 85.88 221 ASP A N 1
ATOM 1793 C CA . ASP A 1 221 ? -2.803 11.758 28.219 1 85.88 221 ASP A CA 1
ATOM 1794 C C . ASP A 1 221 ? -2.051 10.5 27.766 1 85.88 221 ASP A C 1
ATOM 1796 O O . ASP A 1 221 ? -0.858 10.359 28.047 1 85.88 221 ASP A O 1
ATOM 1800 N N . LYS A 1 222 ? -2.727 9.742 26.984 1 82.94 222 LYS A N 1
ATOM 1801 C CA . LYS A 1 222 ? -2.123 8.5 26.516 1 82.94 222 LYS A CA 1
ATOM 1802 C C . LYS A 1 222 ? -0.925 8.773 25.609 1 82.94 222 LYS A C 1
ATOM 1804 O O . LYS A 1 222 ? -0.078 7.902 25.422 1 82.94 222 LYS A O 1
ATOM 1809 N N . TYR A 1 223 ? -0.897 9.992 25.094 1 89.56 223 TYR A N 1
ATOM 1810 C CA . TYR A 1 223 ? 0.198 10.352 24.203 1 89.56 223 TYR A CA 1
ATOM 1811 C C . TYR A 1 223 ? 1.214 11.234 24.906 1 89.56 223 TYR A C 1
ATOM 1813 O O . TYR A 1 223 ? 1.861 12.078 24.281 1 89.56 223 TYR A O 1
ATOM 1821 N N . THR A 1 224 ? 1.35 11.07 26.156 1 89.12 224 THR A N 1
ATOM 1822 C CA . THR A 1 224 ? 2.223 11.891 27 1 89.12 224 THR A CA 1
ATOM 1823 C C . THR A 1 224 ? 3.668 11.805 26.516 1 89.12 224 THR A C 1
ATOM 1825 O O . THR A 1 224 ? 4.418 12.781 26.594 1 89.12 224 THR A O 1
ATOM 1828 N N . LYS A 1 225 ? 4.078 10.703 26 1 88.75 225 LYS A N 1
ATOM 1829 C CA . LYS A 1 225 ? 5.461 10.469 25.594 1 88.75 225 LYS A CA 1
ATOM 1830 C C . LYS A 1 225 ? 5.828 11.312 24.375 1 88.75 225 LYS A C 1
ATOM 1832 O O . LYS A 1 225 ? 7.008 11.57 24.125 1 88.75 225 LYS A O 1
ATOM 1837 N N . VAL A 1 226 ? 4.812 11.742 23.578 1 93.06 226 VAL A N 1
ATOM 1838 C CA . VAL A 1 226 ? 5.117 12.523 22.391 1 93.06 226 VAL A CA 1
ATOM 1839 C C . VAL A 1 226 ? 4.434 13.883 22.469 1 93.06 226 VAL A C 1
ATOM 1841 O O . VAL A 1 226 ? 4.594 14.719 21.578 1 93.06 226 VAL A O 1
ATOM 1844 N N . ARG A 1 227 ? 3.752 14.227 23.547 1 94.38 227 ARG A N 1
ATOM 1845 C CA . ARG A 1 227 ? 2.889 15.398 23.672 1 94.38 227 ARG A CA 1
ATOM 1846 C C . ARG A 1 227 ? 3.689 16.688 23.531 1 94.38 227 ARG A C 1
ATOM 1848 O O . ARG A 1 227 ? 3.266 17.609 22.828 1 94.38 227 ARG A O 1
ATOM 1855 N N . PRO A 1 228 ? 4.859 16.766 24.141 1 96 228 PRO A N 1
ATOM 1856 C CA . PRO A 1 228 ? 5.598 18.016 24 1 96 228 PRO A CA 1
ATOM 1857 C C . PRO A 1 228 ? 5.945 18.344 22.562 1 96 228 PRO A C 1
ATOM 1859 O O . PRO A 1 228 ? 5.918 19.516 22.156 1 96 228 PRO A O 1
ATOM 1862 N N . LEU A 1 229 ? 6.262 17.328 21.828 1 97.38 229 LEU A N 1
ATOM 1863 C CA . LEU A 1 229 ? 6.594 17.562 20.422 1 97.38 229 LEU A CA 1
ATOM 1864 C C . LEU A 1 229 ? 5.348 17.938 19.625 1 97.38 229 LEU A C 1
ATOM 1866 O O . LEU A 1 229 ? 5.398 18.844 18.781 1 97.38 229 LEU A O 1
ATOM 1870 N N . VAL A 1 230 ? 4.215 17.281 19.875 1 96.69 230 VAL A N 1
ATOM 1871 C CA . VAL A 1 230 ? 2.953 17.594 19.219 1 96.69 230 VAL A CA 1
ATOM 1872 C C . VAL A 1 230 ? 2.58 19.047 19.484 1 96.69 230 VAL A C 1
ATOM 1874 O O . VAL A 1 230 ? 2.211 19.781 18.562 1 96.69 230 VAL A O 1
ATOM 1877 N N . THR A 1 231 ? 2.688 19.422 20.719 1 96.25 231 THR A N 1
ATOM 1878 C CA . THR A 1 231 ? 2.334 20.766 21.125 1 96.25 231 THR A CA 1
ATOM 1879 C C . THR A 1 231 ? 3.238 21.797 20.453 1 96.25 231 THR A C 1
ATOM 1881 O O . THR A 1 231 ? 2.76 22.812 19.938 1 96.25 231 THR A O 1
ATOM 1884 N N . LEU A 1 232 ? 4.492 21.531 20.484 1 97.44 232 LEU A N 1
ATOM 1885 C CA . LEU A 1 232 ? 5.461 22.469 19.891 1 97.44 232 LEU A CA 1
ATOM 1886 C C . LEU A 1 232 ? 5.254 22.594 18.391 1 97.44 232 LEU A C 1
ATOM 1888 O O . LEU A 1 232 ? 5.281 23.703 17.844 1 97.44 232 LEU A O 1
ATOM 1892 N N . LEU A 1 233 ? 5.102 21.5 17.719 1 98.12 233 LEU A N 1
ATOM 1893 C CA . LEU A 1 233 ? 4.934 21.531 16.266 1 98.12 233 LEU A CA 1
ATOM 1894 C C . LEU A 1 233 ? 3.605 22.188 15.891 1 98.12 233 LEU A C 1
ATOM 1896 O O . LEU A 1 233 ? 3.525 22.906 14.891 1 98.12 233 LEU A O 1
ATOM 1900 N N . ASN A 1 234 ? 2.537 21.906 16.656 1 97.62 234 ASN A N 1
ATOM 1901 C CA . ASN A 1 234 ? 1.266 22.578 16.391 1 97.62 234 ASN A CA 1
ATOM 1902 C C . ASN A 1 234 ? 1.401 24.094 16.469 1 97.62 234 ASN A C 1
ATOM 1904 O O . ASN A 1 234 ? 0.812 24.812 15.664 1 97.62 234 ASN A O 1
ATOM 1908 N N . LYS A 1 235 ? 2.148 24.516 17.438 1 97.25 235 LYS A N 1
ATOM 1909 C CA . LYS A 1 235 ? 2.393 25.953 17.562 1 97.25 235 LYS A CA 1
ATOM 1910 C C . LYS A 1 235 ? 3.094 26.5 16.328 1 97.25 235 LYS A C 1
ATOM 1912 O O . LYS A 1 235 ? 2.707 27.547 15.797 1 97.25 235 LYS A O 1
ATOM 1917 N N . LYS A 1 236 ? 4.07 25.781 15.867 1 97.5 236 LYS A N 1
ATOM 1918 C CA . LYS A 1 236 ? 4.824 26.219 14.695 1 97.5 236 LYS A CA 1
ATOM 1919 C C . LYS A 1 236 ? 3.982 26.109 13.43 1 97.5 236 LYS A C 1
ATOM 1921 O O . LYS A 1 236 ? 4.031 26.984 12.57 1 97.5 236 LYS A O 1
ATOM 1926 N N . PHE A 1 237 ? 3.24 25.031 13.305 1 97.94 237 PHE A N 1
ATOM 1927 C CA . PHE A 1 237 ? 2.367 24.844 12.156 1 97.94 237 PHE A CA 1
ATOM 1928 C C . PHE A 1 237 ? 1.377 25.984 12.031 1 97.94 237 PHE A C 1
ATOM 1930 O O . PHE A 1 237 ? 1.101 26.469 10.93 1 97.94 237 PHE A O 1
ATOM 1937 N N . LEU A 1 238 ? 0.854 26.391 13.156 1 96.62 238 LEU A N 1
ATOM 1938 C CA . LEU A 1 238 ? -0.107 27.484 13.172 1 96.62 238 LEU A CA 1
ATOM 1939 C C . LEU A 1 238 ? 0.575 28.812 12.859 1 96.62 238 LEU A C 1
ATOM 1941 O O . LEU A 1 238 ? 0.046 29.625 12.086 1 96.62 238 LEU A O 1
ATOM 1945 N N . GLU A 1 239 ? 1.745 29 13.391 1 94.31 239 GLU A N 1
ATOM 1946 C CA . GLU A 1 239 ? 2.482 30.25 13.258 1 94.31 239 GLU A CA 1
ATOM 1947 C C . GLU A 1 239 ? 2.785 30.562 11.789 1 94.31 239 GLU A C 1
ATOM 1949 O O . GLU A 1 239 ? 2.652 31.703 11.352 1 94.31 239 GLU A O 1
ATOM 1954 N N . PHE A 1 240 ? 3.139 29.547 11.055 1 94.06 240 PHE A N 1
ATOM 1955 C CA . PHE A 1 240 ? 3.592 29.797 9.688 1 94.06 240 PHE A CA 1
ATOM 1956 C C . PHE A 1 240 ? 2.494 29.453 8.688 1 94.06 240 PHE A C 1
ATOM 1958 O O . PHE A 1 240 ? 2.705 29.547 7.473 1 94.06 240 PHE A O 1
ATOM 1965 N N . SER A 1 241 ? 1.332 29.109 9.148 1 93.31 241 SER A N 1
ATOM 1966 C CA . SER A 1 241 ? 0.252 28.688 8.273 1 93.31 241 SER A CA 1
ATOM 1967 C C . SER A 1 241 ? -0.201 29.812 7.352 1 93.31 241 SER A C 1
ATOM 1969 O O . SER A 1 241 ? -0.301 30.969 7.781 1 93.31 241 SER A O 1
ATOM 1971 N N . PRO A 1 242 ? -0.456 29.469 6.102 1 90.56 242 PRO A N 1
ATOM 1972 C CA . PRO A 1 242 ? -1.073 30.469 5.23 1 90.56 242 PRO A CA 1
ATOM 1973 C C . PRO A 1 242 ? -2.506 30.812 5.637 1 90.56 242 PRO A C 1
ATOM 1975 O O . PRO A 1 242 ? -3.229 29.938 6.133 1 90.56 242 PRO A O 1
ATOM 1978 N N . LEU A 1 243 ? -2.879 32.031 5.438 1 90.25 243 LEU A N 1
ATOM 1979 C CA . LEU A 1 243 ? -4.238 32.438 5.758 1 90.25 243 LEU A CA 1
ATOM 1980 C C . LEU A 1 243 ? -5.188 32.156 4.605 1 90.25 243 LEU A C 1
ATOM 1982 O O . LEU A 1 243 ? -5.059 32.719 3.52 1 90.25 243 LEU A O 1
ATOM 1986 N N . GLU A 1 244 ? -6.066 31.188 4.852 1 91.44 244 GLU A N 1
ATOM 1987 C CA . GLU A 1 244 ? -7.074 30.812 3.871 1 91.44 244 GLU A CA 1
ATOM 1988 C C . GLU A 1 244 ? -8.484 30.906 4.457 1 91.44 244 GLU A C 1
ATOM 1990 O O . GLU A 1 244 ? -8.648 31 5.672 1 91.44 244 GLU A O 1
ATOM 1995 N N . GLU A 1 245 ? -9.422 30.922 3.561 1 93.44 245 GLU A N 1
ATOM 1996 C CA . GLU A 1 245 ? -10.82 31.016 3.971 1 93.44 245 GLU A CA 1
ATOM 1997 C C . GLU A 1 245 ? -11.383 29.656 4.363 1 93.44 245 GLU A C 1
ATOM 1999 O O . GLU A 1 245 ? -12.195 29.562 5.289 1 93.44 245 GLU A O 1
ATOM 2004 N N . HIS A 1 246 ? -10.984 28.688 3.629 1 95.5 246 HIS A N 1
ATOM 2005 C CA . HIS A 1 246 ? -11.578 27.359 3.785 1 95.5 246 HIS A CA 1
ATOM 2006 C C . HIS A 1 246 ? -10.578 26.375 4.387 1 95.5 246 HIS A C 1
ATOM 2008 O O . HIS A 1 246 ? -9.398 26.391 4.023 1 95.5 246 HIS A O 1
ATOM 2014 N N . TYR A 1 247 ? -11.039 25.609 5.344 1 96.81 247 TYR A N 1
ATOM 2015 C CA . TYR A 1 247 ? -10.242 24.562 5.977 1 96.81 247 TYR A CA 1
ATOM 2016 C C . TYR A 1 247 ? -11.016 23.25 6.066 1 96.81 247 TYR A C 1
ATOM 2018 O O . TYR A 1 247 ? -12.25 23.25 6.039 1 96.81 247 TYR A O 1
ATOM 2026 N N . GLY A 1 248 ? -10.32 22.203 6.074 1 96 248 GLY A N 1
ATOM 2027 C CA . GLY A 1 248 ? -10.93 20.891 6.266 1 96 248 GLY A CA 1
ATOM 2028 C C . GLY A 1 248 ? -10.469 20.203 7.539 1 96 248 GLY A C 1
ATOM 2029 O O . GLY A 1 248 ? -9.305 20.328 7.93 1 96 248 GLY A O 1
ATOM 2030 N N . VAL A 1 249 ? -11.406 19.516 8.203 1 95.31 249 VAL A N 1
ATOM 2031 C CA . VAL A 1 249 ? -11.086 18.688 9.359 1 95.31 249 VAL A CA 1
ATOM 2032 C C . VAL A 1 249 ? -11.43 17.219 9.062 1 95.31 249 VAL A C 1
ATOM 2034 O O . VAL A 1 249 ? -12.516 16.922 8.57 1 95.31 249 VAL A O 1
ATOM 2037 N N . ASP A 1 250 ? -10.484 16.406 9.289 1 90.69 250 ASP A N 1
ATOM 2038 C CA . ASP A 1 250 ? -10.703 14.984 9.023 1 90.69 250 ASP A CA 1
ATOM 2039 C C . ASP A 1 250 ? -9.711 14.125 9.812 1 90.69 250 ASP A C 1
ATOM 2041 O O . ASP A 1 250 ? -8.859 14.648 10.523 1 90.69 250 ASP A O 1
ATOM 2045 N N . GLU A 1 251 ? -9.984 12.852 9.695 1 86.44 251 GLU A N 1
ATOM 2046 C CA . GLU A 1 251 ? -9.102 11.883 10.336 1 86.44 251 GLU A CA 1
ATOM 2047 C C . GLU A 1 251 ? -7.965 11.477 9.398 1 86.44 251 GLU A C 1
ATOM 2049 O O . GLU A 1 251 ? -8.148 11.406 8.18 1 86.44 251 GLU A O 1
ATOM 2054 N N . ALA A 1 252 ? -6.828 11.352 9.969 1 84.25 252 ALA A N 1
ATOM 2055 C CA . ALA A 1 252 ? -5.672 10.836 9.234 1 84.25 252 ALA A CA 1
ATOM 2056 C C . ALA A 1 252 ? -5.09 9.609 9.93 1 84.25 252 ALA A C 1
ATOM 2058 O O . ALA A 1 252 ? -5.027 9.555 11.156 1 84.25 252 ALA A O 1
ATOM 2059 N N . MET A 1 253 ? -4.691 8.594 9.148 1 80.25 253 MET A N 1
ATOM 2060 C CA . MET A 1 253 ? -4.074 7.391 9.703 1 80.25 253 MET A CA 1
ATOM 2061 C C . MET A 1 253 ? -2.555 7.477 9.625 1 80.25 253 MET A C 1
ATOM 2063 O O . MET A 1 253 ? -2.002 7.887 8.602 1 80.25 253 MET A O 1
ATOM 2067 N N . ILE A 1 254 ? -1.962 7.227 10.688 1 86.31 254 ILE A N 1
ATOM 2068 C CA . ILE A 1 254 ? -0.51 7.098 10.758 1 86.31 254 ILE A CA 1
ATOM 2069 C C . ILE A 1 254 ? -0.122 5.625 10.797 1 86.31 254 ILE A C 1
ATOM 2071 O O . ILE A 1 254 ? -0.306 4.953 11.812 1 86.31 254 ILE A O 1
ATOM 2075 N N . PRO A 1 255 ? 0.373 5.18 9.664 1 77.5 255 PRO A N 1
ATOM 2076 C CA . PRO A 1 255 ? 0.664 3.744 9.602 1 77.5 255 PRO A CA 1
ATOM 2077 C C . PRO A 1 255 ? 1.757 3.322 10.586 1 77.5 255 PRO A C 1
ATOM 2079 O O . PRO A 1 255 ? 2.713 4.066 10.805 1 77.5 255 PRO A O 1
ATOM 2082 N N . TYR A 1 256 ? 1.482 2.18 11.219 1 70.56 256 TYR A N 1
ATOM 2083 C CA . TYR A 1 256 ? 2.494 1.65 12.125 1 70.56 256 TYR A CA 1
ATOM 2084 C C . TYR A 1 256 ? 3.621 0.973 11.352 1 70.56 256 TYR A C 1
ATOM 2086 O O . TYR A 1 256 ? 4.797 1.135 11.688 1 70.56 256 TYR A O 1
ATOM 2094 N N . TYR A 1 257 ? 3.184 0.03 10.5 1 56.53 257 TYR A N 1
ATOM 2095 C CA . TYR A 1 257 ? 4.223 -0.71 9.797 1 56.53 257 TYR A CA 1
ATOM 2096 C C . TYR A 1 257 ? 4.352 -0.237 8.352 1 56.53 257 TYR A C 1
ATOM 2098 O O . TYR A 1 257 ? 3.355 -0.161 7.625 1 56.53 257 TYR A O 1
ATOM 2106 N N . GLY A 1 258 ? 5.582 0.18 7.902 1 49.44 258 GLY A N 1
ATOM 2107 C CA . GLY A 1 258 ? 6.379 0.18 6.688 1 49.44 258 GLY A CA 1
ATOM 2108 C C . GLY A 1 258 ? 5.82 1.088 5.609 1 49.44 258 GLY A C 1
ATOM 2109 O O . GLY A 1 258 ? 4.801 1.751 5.812 1 49.44 258 GLY A O 1
ATOM 2110 N N . ARG A 1 259 ? 6.57 1.249 4.77 1 46.34 259 ARG A N 1
ATOM 2111 C CA . ARG A 1 259 ? 6.492 2.006 3.525 1 46.34 259 ARG A CA 1
ATOM 2112 C C . ARG A 1 259 ? 5.203 1.692 2.771 1 46.34 259 ARG A C 1
ATOM 2114 O O . ARG A 1 259 ? 4.742 2.498 1.963 1 46.34 259 ARG A O 1
ATOM 2121 N N . HIS A 1 260 ? 5.039 0.348 2.826 1 45.16 260 HIS A N 1
ATOM 2122 C CA . HIS A 1 260 ? 3.973 -0.048 1.911 1 45.16 260 HIS A CA 1
ATOM 2123 C C . HIS A 1 260 ? 2.6 0.286 2.486 1 45.16 260 HIS A C 1
ATOM 2125 O O . HIS A 1 260 ? 2.449 0.428 3.701 1 45.16 260 HIS A O 1
ATOM 2131 N N . GLY A 1 261 ? 1.843 0.803 1.861 1 41.81 261 GLY A N 1
ATOM 2132 C CA . GLY A 1 261 ? 0.471 1.078 2.256 1 41.81 261 GLY A CA 1
ATOM 2133 C C . GLY A 1 261 ? -0.025 0.168 3.363 1 41.81 261 GLY A C 1
ATOM 2134 O O . GLY A 1 261 ? 0.568 -0.881 3.625 1 41.81 261 GLY A O 1
ATOM 2135 N N . CYS A 1 262 ? -0.62 0.762 4.445 1 39.75 262 CYS A N 1
ATOM 2136 C CA . CYS A 1 262 ? -1.341 0.183 5.574 1 39.75 262 CYS A CA 1
ATOM 2137 C C . CYS A 1 262 ? -1.951 -1.162 5.199 1 39.75 262 CYS A C 1
ATOM 2139 O O . CYS A 1 262 ? -2.752 -1.717 5.953 1 39.75 262 CYS A O 1
ATOM 2141 N N . LYS A 1 263 ? -1.764 -1.517 3.949 1 41.72 263 LYS A N 1
ATOM 2142 C CA . LYS A 1 263 ? -2.65 -2.633 3.637 1 41.72 263 LYS A CA 1
ATOM 2143 C C . LYS A 1 263 ? -1.968 -3.971 3.908 1 41.72 263 LYS A C 1
ATOM 2145 O O . LYS A 1 263 ? -0.843 -4.203 3.459 1 41.72 263 LYS A O 1
ATOM 2150 N N . GLN A 1 264 ? -1.811 -4.309 5.09 1 44.88 264 GLN A N 1
ATOM 2151 C CA . GLN A 1 264 ? -1.446 -5.699 5.336 1 44.88 264 GLN A CA 1
ATOM 2152 C C . GLN A 1 264 ? -2.639 -6.625 5.121 1 44.88 264 GLN A C 1
ATOM 2154 O O . GLN A 1 264 ? -3.789 -6.191 5.188 1 44.88 264 GLN A O 1
ATOM 2159 N N . HIS A 1 265 ? -2.416 -7.516 4.215 1 39.5 265 HIS A N 1
ATOM 2160 C CA . HIS A 1 265 ? -3.486 -8.492 4.035 1 39.5 265 HIS A CA 1
ATOM 2161 C C . HIS A 1 265 ? -3.459 -9.547 5.137 1 39.5 265 HIS A C 1
ATOM 2163 O O . HIS A 1 265 ? -2.387 -10.016 5.523 1 39.5 265 HIS A O 1
ATOM 2169 N N . ILE A 1 266 ? -4.195 -9.453 6.156 1 39.53 266 ILE A N 1
ATOM 2170 C CA . ILE A 1 266 ? -4.445 -10.664 6.93 1 39.53 266 ILE A CA 1
ATOM 2171 C C . ILE A 1 266 ? -5.484 -11.523 6.219 1 39.53 266 ILE A C 1
ATOM 2173 O O . ILE A 1 266 ? -6.664 -11.156 6.152 1 39.53 266 ILE A O 1
ATOM 2177 N N . LYS A 1 267 ? -5.094 -12.68 5.762 1 41.12 267 LYS A N 1
ATOM 2178 C CA . LYS A 1 267 ? -5.91 -13.656 5.051 1 41.12 267 LYS A CA 1
ATOM 2179 C C . LYS A 1 267 ? -6.59 -13.031 3.838 1 41.12 267 LYS A C 1
ATOM 2181 O O . LYS A 1 267 ? -7.781 -13.234 3.609 1 41.12 267 LYS A O 1
ATOM 2186 N N . GLY A 1 268 ? -5.816 -12.109 3.229 1 42.5 268 GLY A N 1
ATOM 2187 C CA . GLY A 1 268 ? -6.32 -11.578 1.97 1 42.5 268 GLY A CA 1
ATOM 2188 C C . GLY A 1 268 ? -7.008 -10.234 2.119 1 42.5 268 GLY A C 1
ATOM 2189 O O . GLY A 1 268 ? -7.355 -9.602 1.123 1 42.5 268 GLY A O 1
ATOM 2190 N N . LYS A 1 269 ? -7.355 -9.898 3.432 1 43.69 269 LYS A N 1
ATOM 2191 C CA . LYS A 1 269 ? -8.102 -8.664 3.637 1 43.69 269 LYS A CA 1
ATOM 2192 C C . LYS A 1 269 ? -7.168 -7.492 3.906 1 43.69 269 LYS A C 1
ATOM 2194 O O . LYS A 1 269 ? -6.293 -7.578 4.773 1 43.69 269 LYS A O 1
ATOM 2199 N N . PRO A 1 270 ? -7.137 -6.547 2.973 1 47.88 270 PRO A N 1
ATOM 2200 C CA . PRO A 1 270 ? -6.242 -5.406 3.191 1 47.88 270 PRO A CA 1
ATOM 2201 C C . PRO A 1 270 ? -6.531 -4.676 4.5 1 47.88 270 PRO A C 1
ATOM 2203 O O . PRO A 1 270 ? -7.676 -4.289 4.758 1 47.88 270 PRO A O 1
ATOM 2206 N N . ILE A 1 271 ? -5.676 -4.734 5.59 1 51.97 271 ILE A N 1
ATOM 2207 C CA . ILE A 1 271 ? -5.805 -4.062 6.879 1 51.97 271 ILE A CA 1
ATOM 2208 C C . ILE A 1 271 ? -4.836 -2.883 6.941 1 51.97 271 ILE A C 1
ATOM 2210 O O . ILE A 1 271 ? -3.693 -2.984 6.492 1 51.97 271 ILE A O 1
ATOM 2214 N N . ARG A 1 272 ? -5.453 -1.708 7.141 1 61.34 272 ARG A N 1
ATOM 2215 C CA . ARG A 1 272 ? -4.605 -0.589 7.539 1 61.34 272 ARG A CA 1
ATOM 2216 C C . ARG A 1 272 ? -4.41 -0.561 9.055 1 61.34 272 ARG A C 1
ATOM 2218 O O . ARG A 1 272 ? -5.379 -0.636 9.805 1 61.34 272 ARG A O 1
ATOM 2225 N N . TYR A 1 273 ? -3.131 -0.674 9.375 1 67.25 273 TYR A N 1
ATOM 2226 C CA . TYR A 1 273 ? -2.777 -0.736 10.789 1 67.25 273 TYR A CA 1
ATOM 2227 C C . TYR A 1 273 ? -1.921 0.459 11.195 1 67.25 273 TYR A C 1
ATOM 2229 O O . TYR A 1 273 ? -0.907 0.747 10.555 1 67.25 273 TYR A O 1
ATOM 2237 N N . GLY A 1 274 ? -2.504 1.274 12.211 1 77.75 274 GLY A N 1
ATOM 2238 C CA . GLY A 1 274 ? -1.702 2.389 12.695 1 77.75 274 GLY A CA 1
ATOM 2239 C C . GLY A 1 274 ? -2.451 3.289 13.656 1 77.75 274 GLY A C 1
ATOM 2240 O O . GLY A 1 274 ? -3.367 2.84 14.352 1 77.75 274 GLY A O 1
ATOM 2241 N N . PHE A 1 275 ? -1.898 4.469 13.898 1 83.38 275 PHE A N 1
ATOM 2242 C CA . PHE A 1 275 ? -2.496 5.469 14.773 1 83.38 275 PHE A CA 1
ATOM 2243 C C . PHE A 1 275 ? -3.422 6.391 13.992 1 83.38 275 PHE A C 1
ATOM 2245 O O . PHE A 1 275 ? -3.275 6.539 12.773 1 83.38 275 PHE A O 1
ATOM 2252 N N . LYS A 1 276 ? -4.375 6.832 14.719 1 83.94 276 LYS A N 1
ATOM 2253 C CA . LYS A 1 276 ? -5.301 7.805 14.148 1 83.94 276 LYS A CA 1
ATOM 2254 C C . LYS A 1 276 ? -5.086 9.188 14.758 1 83.94 276 LYS A C 1
ATOM 2256 O O . LYS A 1 276 ? -4.812 9.312 15.953 1 83.94 276 LYS A O 1
ATOM 2261 N N . ALA A 1 277 ? -5.172 10.195 13.906 1 91.69 277 ALA A N 1
ATOM 2262 C CA . ALA A 1 277 ? -5.066 11.57 14.383 1 91.69 277 ALA A CA 1
ATOM 2263 C C . ALA A 1 277 ? -6.109 12.461 13.719 1 91.69 277 ALA A C 1
ATOM 2265 O O . ALA A 1 277 ? -6.48 12.242 12.562 1 91.69 277 ALA A O 1
ATOM 2266 N N . TRP A 1 278 ? -6.652 13.391 14.508 1 93.25 278 TRP A N 1
ATOM 2267 C CA . TRP A 1 278 ? -7.473 14.461 13.945 1 93.25 278 TRP A CA 1
ATOM 2268 C C . TRP A 1 278 ? -6.602 15.555 13.352 1 93.25 278 TRP A C 1
ATOM 2270 O O . TRP A 1 278 ? -5.625 15.992 13.969 1 93.25 278 TRP A O 1
ATOM 2280 N N . VAL A 1 279 ? -6.988 15.945 12.117 1 96.69 279 VAL A N 1
ATOM 2281 C CA . VAL A 1 279 ? -6.117 16.891 11.422 1 96.69 279 VAL A CA 1
ATOM 2282 C C . VAL A 1 279 ? -6.949 18.016 10.828 1 96.69 279 VAL A C 1
ATOM 2284 O O . VAL A 1 279 ? -8.047 17.797 10.312 1 96.69 279 VAL A O 1
ATOM 2287 N N . GLY A 1 280 ? -6.551 19.281 11.055 1 97.38 280 GLY A N 1
ATOM 2288 C CA . GLY A 1 280 ? -7.039 20.453 10.344 1 97.38 280 GLY A CA 1
ATOM 2289 C C . GLY A 1 280 ? -6.078 20.938 9.281 1 97.38 280 GLY A C 1
ATOM 2290 O O . GLY A 1 280 ? -4.906 21.203 9.562 1 97.38 280 GLY A O 1
ATOM 2291 N N . ALA A 1 281 ? -6.543 21.047 8.039 1 97.56 281 ALA A N 1
ATOM 2292 C CA . ALA A 1 281 ? -5.633 21.359 6.941 1 97.56 281 ALA A CA 1
ATOM 2293 C C . ALA A 1 281 ? -6.277 22.328 5.957 1 97.56 281 ALA A C 1
ATOM 2295 O O . ALA A 1 281 ? -7.5 22.5 5.953 1 97.56 281 ALA A O 1
ATOM 2296 N N . THR A 1 282 ? -5.484 22.984 5.168 1 96.38 282 THR A N 1
ATOM 2297 C CA . THR A 1 282 ? -5.945 23.812 4.059 1 96.38 282 THR A CA 1
ATOM 2298 C C . THR A 1 282 ? -6.34 22.953 2.865 1 96.38 282 THR A C 1
ATOM 2300 O O . THR A 1 282 ? -6.164 21.719 2.891 1 96.38 282 THR A O 1
ATOM 2303 N N . ARG A 1 283 ? -6.828 23.578 1.854 1 92.81 283 ARG A N 1
ATOM 2304 C CA . ARG A 1 283 ? -7.32 22.906 0.659 1 92.81 283 ARG A CA 1
ATOM 2305 C C . ARG A 1 283 ? -6.215 22.094 -0.005 1 92.81 283 ARG A C 1
ATOM 2307 O O . ARG A 1 283 ? -6.449 20.969 -0.469 1 92.81 283 ARG A O 1
ATOM 2314 N N . LEU A 1 284 ? -4.98 22.625 0.062 1 92 284 LEU A N 1
ATOM 2315 C CA . LEU A 1 284 ? -3.891 21.969 -0.663 1 92 284 LEU A CA 1
ATOM 2316 C C . LEU A 1 284 ? -3.1 21.047 0.257 1 92 284 LEU A C 1
ATOM 2318 O O . LEU A 1 284 ? -2.1 20.453 -0.16 1 92 284 LEU A O 1
ATOM 2322 N N . GLY A 1 285 ? -3.49 21.047 1.508 1 95.19 285 GLY A N 1
ATOM 2323 C CA . GLY A 1 285 ? -2.939 19.984 2.346 1 95.19 285 GLY A CA 1
ATOM 2324 C C . GLY A 1 285 ? -2 20.516 3.416 1 95.19 285 GLY A C 1
ATOM 2325 O O . GLY A 1 285 ? -1.386 19.719 4.145 1 95.19 285 GLY A O 1
ATOM 2326 N N . TYR A 1 286 ? -1.79 21.875 3.516 1 97.5 286 TYR A N 1
ATOM 2327 C CA . TYR A 1 286 ? -1.018 22.375 4.648 1 97.5 286 TYR A CA 1
ATOM 2328 C C . TYR A 1 286 ? -1.718 22.078 5.965 1 97.5 286 TYR A C 1
ATOM 2330 O O . TYR A 1 286 ? -2.877 22.453 6.164 1 97.5 286 TYR A O 1
ATOM 2338 N N . VAL A 1 287 ? -1.061 21.375 6.867 1 98.12 287 VAL A N 1
ATOM 2339 C CA . VAL A 1 287 ? -1.653 20.969 8.133 1 98.12 287 VAL A CA 1
ATOM 2340 C C . VAL A 1 287 ? -1.385 22.031 9.203 1 98.12 287 VAL A C 1
ATOM 2342 O O . VAL A 1 287 ? -0.23 22.359 9.469 1 98.12 287 VAL A O 1
ATOM 2345 N N . LEU A 1 288 ? -2.43 22.5 9.859 1 97.06 288 LEU A N 1
ATOM 2346 C CA . LEU A 1 288 ? -2.338 23.531 10.883 1 97.06 288 LEU A CA 1
ATOM 2347 C C . LEU A 1 288 ? -2.35 22.906 12.281 1 97.06 288 LEU A C 1
ATOM 2349 O O . LEU A 1 288 ? -1.827 23.484 13.227 1 97.06 288 LEU A O 1
ATOM 2353 N N . TRP A 1 289 ? -2.973 21.875 12.25 1 97.06 289 TRP A N 1
ATOM 2354 C CA . TRP A 1 289 ? -3.254 21.312 13.57 1 97.06 289 TRP A CA 1
ATOM 2355 C C . TRP A 1 289 ? -3.459 19.812 13.5 1 97.06 289 TRP A C 1
ATOM 2357 O O . TRP A 1 289 ? -4.098 19.312 12.57 1 97.06 289 TRP A O 1
ATOM 2367 N N . MET A 1 290 ? -2.867 19.125 14.484 1 96.88 290 MET A N 1
ATOM 2368 C CA . MET A 1 290 ? -3.053 17.688 14.594 1 96.88 290 MET A CA 1
ATOM 2369 C C . MET A 1 290 ? -3.24 17.266 16.047 1 96.88 290 MET A C 1
ATOM 2371 O O . MET A 1 290 ? -2.6 17.828 16.953 1 96.88 290 MET A O 1
ATOM 2375 N N . GLU A 1 291 ? -4.168 16.297 16.281 1 94.94 291 GLU A N 1
ATOM 2376 C CA . GLU A 1 291 ? -4.418 15.734 17.609 1 94.94 291 GLU A CA 1
ATOM 2377 C C . GLU A 1 291 ? -4.609 14.219 17.531 1 94.94 291 GLU A C 1
ATOM 2379 O O . GLU A 1 291 ? -5.562 13.742 16.922 1 94.94 291 GLU A O 1
ATOM 2384 N N . PRO A 1 292 ? -3.629 13.516 18.172 1 91.62 292 PRO A N 1
ATOM 2385 C CA . PRO A 1 292 ? -3.775 12.055 18.172 1 91.62 292 PRO A CA 1
ATOM 2386 C C . PRO A 1 292 ? -5.07 11.594 18.828 1 91.62 292 PRO A C 1
ATOM 2388 O O . PRO A 1 292 ? -5.477 12.148 19.859 1 91.62 292 PRO A O 1
ATOM 2391 N N . TYR A 1 293 ? -5.668 10.664 18.266 1 86.62 293 TYR A N 1
ATOM 2392 C CA . TYR A 1 293 ? -6.922 10.094 18.734 1 86.62 293 TYR A CA 1
ATOM 2393 C C . TYR A 1 293 ? -6.688 9.164 19.922 1 86.62 293 TYR A C 1
ATOM 2395 O O . TYR A 1 293 ? -5.848 8.258 19.844 1 86.62 293 TYR A O 1
ATOM 2403 N N . GLN A 1 294 ? -7.324 9.391 20.969 1 81.06 294 GLN A N 1
ATOM 2404 C CA . GLN A 1 294 ? -7.223 8.5 22.109 1 81.06 294 GLN A CA 1
ATOM 2405 C C . GLN A 1 294 ? -8.602 8.117 22.625 1 81.06 294 GLN A C 1
ATOM 2407 O O . GLN A 1 294 ? -8.812 8.023 23.844 1 81.06 294 GLN A O 1
ATOM 2412 N N . GLY A 1 295 ? -9.562 8.055 21.75 1 72.44 295 GLY A N 1
ATOM 2413 C CA . GLY A 1 295 ? -10.898 7.66 22.156 1 72.44 295 GLY A CA 1
ATOM 2414 C C . GLY A 1 295 ? -11.695 8.789 22.766 1 72.44 295 GLY A C 1
ATOM 2415 O O . GLY A 1 295 ? -11.609 9.938 22.328 1 72.44 295 GLY A O 1
ATOM 2416 N N . ALA A 1 296 ? -12.445 8.469 23.781 1 65.56 296 ALA A N 1
ATOM 2417 C CA . ALA A 1 296 ? -13.32 9.422 24.453 1 65.56 296 ALA A CA 1
ATOM 2418 C C . ALA A 1 296 ? -12.508 10.453 25.234 1 65.56 296 ALA A C 1
ATOM 2420 O O . ALA A 1 296 ? -13 11.547 25.516 1 65.56 296 ALA A O 1
ATOM 2421 N N . THR A 1 297 ? -11.227 10.125 25.406 1 69.31 297 THR A N 1
ATOM 2422 C CA . THR A 1 297 ? -10.391 11.016 26.203 1 69.31 297 THR A CA 1
ATOM 2423 C C . THR A 1 297 ? -9.477 11.852 25.312 1 69.31 297 THR A C 1
ATOM 2425 O O . THR A 1 297 ? -8.469 12.391 25.781 1 69.31 297 THR A O 1
ATOM 2428 N N . THR A 1 298 ? -9.883 11.938 24.109 1 76.38 298 THR A N 1
ATOM 2429 C CA . THR A 1 298 ? -9.102 12.781 23.203 1 76.38 298 THR A CA 1
ATOM 2430 C C . THR A 1 298 ? -8.953 14.188 23.781 1 76.38 298 THR A C 1
ATOM 2432 O O . THR A 1 298 ? -9.898 14.734 24.344 1 76.38 298 THR A O 1
ATOM 2435 N N . MET A 1 299 ? -7.82 14.734 23.609 1 79.56 299 MET A N 1
ATOM 2436 C CA . MET A 1 299 ? -7.52 16.047 24.188 1 79.56 299 MET A CA 1
ATOM 2437 C C . MET A 1 299 ? -8.18 17.156 23.391 1 79.56 299 MET A C 1
ATOM 2439 O O . MET A 1 299 ? -7.605 17.656 22.422 1 79.56 299 MET A O 1
ATOM 2443 N N . CYS A 1 300 ? -9.406 17.422 23.734 1 82.31 300 CYS A N 1
ATOM 2444 C CA . CYS A 1 300 ? -10.18 18.531 23.188 1 82.31 300 CYS A CA 1
ATOM 2445 C C . CYS A 1 300 ? -10.555 19.516 24.281 1 82.31 300 CYS A C 1
ATOM 2447 O O . CYS A 1 300 ? -10.336 19.266 25.469 1 82.31 300 CYS A O 1
ATOM 2449 N N . ASN A 1 301 ? -10.922 20.656 23.859 1 84.06 301 ASN A N 1
ATOM 2450 C CA . ASN A 1 301 ? -11.406 21.625 24.828 1 84.06 301 ASN A CA 1
ATOM 2451 C C . ASN A 1 301 ? -12.547 21.062 25.672 1 84.06 301 ASN A C 1
ATOM 2453 O O . ASN A 1 301 ? -13.555 20.609 25.141 1 84.06 301 ASN A O 1
ATOM 2457 N N . PRO A 1 302 ? -12.336 21.047 26.906 1 84.31 302 PRO A N 1
ATOM 2458 C CA . PRO A 1 302 ? -13.312 20.422 27.797 1 84.31 302 PRO A CA 1
ATOM 2459 C C . PRO A 1 302 ? -14.68 21.094 27.75 1 84.31 302 PRO A C 1
ATOM 2461 O O . PRO A 1 302 ? -15.695 20.469 28.094 1 84.31 302 PRO A O 1
ATOM 2464 N N . ILE A 1 303 ? -14.82 22.281 27.25 1 84.75 303 ILE A N 1
ATOM 2465 C CA . ILE A 1 303 ? -16.078 23.031 27.188 1 84.75 303 ILE A CA 1
ATOM 2466 C C . ILE A 1 303 ? -17.047 22.359 26.219 1 84.75 303 ILE A C 1
ATOM 2468 O O . ILE A 1 303 ? -18.266 22.469 26.375 1 84.75 303 ILE A O 1
ATOM 2472 N N . TYR A 1 304 ? -16.469 21.562 25.375 1 87.69 304 TYR A N 1
ATOM 2473 C CA . TYR A 1 304 ? -17.312 20.984 24.328 1 87.69 304 TYR A CA 1
ATOM 2474 C C . TYR A 1 304 ? -17.609 19.531 24.625 1 87.69 304 TYR A C 1
ATOM 2476 O O . TYR A 1 304 ? -18.156 18.812 23.781 1 87.69 304 TYR A O 1
ATOM 2484 N N . LYS A 1 305 ? -17.266 19.047 25.719 1 82.81 305 LYS A N 1
ATOM 2485 C CA . LYS A 1 305 ? -17.375 17.625 26.062 1 82.81 305 LYS A CA 1
ATOM 2486 C C . LYS A 1 305 ? -18.812 17.141 25.938 1 82.81 305 LYS A C 1
ATOM 2488 O O . LYS A 1 305 ? -19.047 16 25.531 1 82.81 305 LYS A O 1
ATOM 2493 N N . GLU A 1 306 ? -19.75 18.016 26.156 1 80.69 306 GLU A N 1
ATOM 2494 C CA . GLU A 1 306 ? -21.156 17.625 26.172 1 80.69 306 GLU A CA 1
ATOM 2495 C C . GLU A 1 306 ? -21.688 17.422 24.766 1 80.69 306 GLU A C 1
ATOM 2497 O O . GLU A 1 306 ? -22.703 16.766 24.562 1 80.69 306 GLU A O 1
ATOM 2502 N N . LEU A 1 307 ? -21.031 17.922 23.781 1 84.88 307 LEU A N 1
ATOM 2503 C CA . LEU A 1 307 ? -21.5 17.859 22.406 1 84.88 307 LEU A CA 1
ATOM 2504 C C . LEU A 1 307 ? -21.016 16.594 21.719 1 84.88 307 LEU A C 1
ATOM 2506 O O . LEU A 1 307 ? -21.438 16.281 20.609 1 84.88 307 LEU A O 1
ATOM 2510 N N . GLY A 1 308 ? -20.156 15.859 22.422 1 83.94 308 GLY A N 1
ATOM 2511 C CA . GLY A 1 308 ? -19.609 14.656 21.828 1 83.94 308 GLY A CA 1
ATOM 2512 C C . GLY A 1 308 ? -18.203 14.852 21.25 1 83.94 308 GLY A C 1
ATOM 2513 O O . GLY A 1 308 ? -17.75 15.984 21.094 1 83.94 308 GLY A O 1
ATOM 2514 N N . LEU A 1 309 ? -17.562 13.797 20.906 1 82.94 309 LEU A N 1
ATOM 2515 C CA . LEU A 1 309 ? -16.172 13.828 20.453 1 82.94 309 LEU A CA 1
ATOM 2516 C C . LEU A 1 309 ? -16.047 14.539 19.109 1 82.94 309 LEU A C 1
ATOM 2518 O O . LEU A 1 309 ? -15.18 15.398 18.938 1 82.94 309 LEU A O 1
ATOM 2522 N N . GLY A 1 310 ? -16.922 14.109 18.141 1 86.94 310 GLY A N 1
ATOM 2523 C CA . GLY A 1 310 ? -16.875 14.703 16.828 1 86.94 310 GLY A CA 1
ATOM 2524 C C . GLY A 1 310 ? -17 16.219 16.844 1 86.94 310 GLY A C 1
ATOM 2525 O O . GLY A 1 310 ? -16.156 16.922 16.281 1 86.94 310 GLY A O 1
ATOM 2526 N N . ALA A 1 311 ? -18 16.672 17.5 1 90.38 311 ALA A N 1
ATOM 2527 C CA . ALA A 1 311 ? -18.234 18.109 17.609 1 90.38 311 ALA A CA 1
ATOM 2528 C C . ALA A 1 311 ? -17.109 18.797 18.359 1 90.38 311 ALA A C 1
ATOM 2530 O O . ALA A 1 311 ? -16.688 19.891 18.016 1 90.38 311 ALA A O 1
ATOM 2531 N N . SER A 1 312 ? -16.594 18.094 19.328 1 92 312 SER A N 1
ATOM 2532 C CA . SER A 1 312 ? -15.523 18.672 20.141 1 92 312 SER A CA 1
ATOM 2533 C C . SER A 1 312 ? -14.258 18.875 19.328 1 92 312 SER A C 1
ATOM 2535 O O . SER A 1 312 ? -13.547 19.859 19.5 1 92 312 SER A O 1
ATOM 2537 N N . VAL A 1 313 ? -13.992 17.938 18.453 1 93.69 313 VAL A N 1
ATOM 2538 C CA . VAL A 1 313 ? -12.797 18.016 17.625 1 93.69 313 VAL A CA 1
ATOM 2539 C C . VAL A 1 313 ? -12.898 19.219 16.688 1 93.69 313 VAL A C 1
ATOM 2541 O O . VAL A 1 313 ? -11.969 20.031 16.594 1 93.69 313 VAL A O 1
ATOM 2544 N N . VAL A 1 314 ? -14.031 19.391 16.047 1 95.88 314 VAL A N 1
ATOM 2545 C CA . VAL A 1 314 ? -14.227 20.469 15.094 1 95.88 314 VAL A CA 1
ATOM 2546 C C . VAL A 1 314 ? -14.172 21.812 15.812 1 95.88 314 VAL A C 1
ATOM 2548 O O . VAL A 1 314 ? -13.508 22.734 15.352 1 95.88 314 VAL A O 1
ATOM 2551 N N . LEU A 1 315 ? -14.805 21.891 16.938 1 96 315 LEU A N 1
ATOM 2552 C CA . LEU A 1 315 ? -14.852 23.141 17.688 1 96 315 LEU A CA 1
ATOM 2553 C C . LEU A 1 315 ? -13.484 23.5 18.25 1 96 315 LEU A C 1
ATOM 2555 O O . LEU A 1 315 ? -13.125 24.672 18.328 1 96 315 LEU A O 1
ATOM 2559 N N . THR A 1 316 ? -12.742 22.484 18.625 1 95.06 316 THR A N 1
ATOM 2560 C CA . THR A 1 316 ? -11.383 22.734 19.078 1 95.06 316 THR A CA 1
ATOM 2561 C C . THR A 1 316 ? -10.539 23.328 17.953 1 95.06 316 THR A C 1
ATOM 2563 O O . THR A 1 316 ? -9.758 24.25 18.172 1 95.06 316 THR A O 1
ATOM 2566 N N . PHE A 1 317 ? -10.719 22.828 16.797 1 96.31 317 PHE A N 1
ATOM 2567 C CA . PHE A 1 317 ? -10 23.375 15.648 1 96.31 317 PHE A CA 1
ATOM 2568 C C . PHE A 1 317 ? -10.461 24.797 15.352 1 96.31 317 PHE A C 1
ATOM 2570 O O . PHE A 1 317 ? -9.656 25.641 14.984 1 96.31 317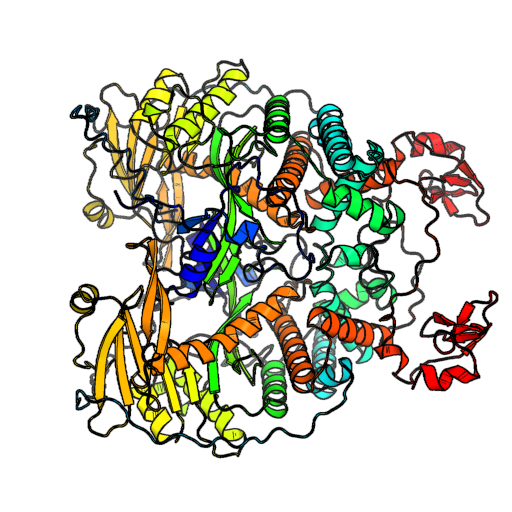 PHE A O 1
ATOM 2577 N N . CYS A 1 318 ? -11.727 25.016 15.492 1 95.94 318 CYS A N 1
ATOM 2578 C CA . CYS A 1 318 ? -12.25 26.359 15.328 1 95.94 318 CYS A CA 1
ATOM 2579 C C . CYS A 1 318 ? -11.586 27.328 16.312 1 95.94 318 CYS A C 1
ATOM 2581 O O . CYS A 1 318 ? -11.258 28.453 15.945 1 95.94 318 CYS A O 1
ATOM 2583 N N . ASP A 1 319 ? -11.422 26.812 17.516 1 95.19 319 ASP A N 1
ATOM 2584 C CA . ASP A 1 319 ? -10.742 27.641 18.516 1 95.19 319 ASP A CA 1
ATOM 2585 C C . ASP A 1 319 ? -9.312 27.969 18.062 1 95.19 319 ASP A C 1
ATOM 2587 O O . ASP A 1 319 ? -8.82 29.062 18.312 1 95.19 319 ASP A O 1
ATOM 2591 N N . VAL A 1 320 ? -8.688 27 17.453 1 95.19 320 VAL A N 1
ATOM 2592 C CA . VAL A 1 320 ? -7.336 27.203 16.953 1 95.19 320 VAL A CA 1
ATOM 2593 C C . VAL A 1 320 ? -7.34 28.281 15.867 1 95.19 320 VAL A C 1
ATOM 2595 O O . VAL A 1 320 ? -6.488 29.172 15.875 1 95.19 320 VAL A O 1
ATOM 2598 N N . LEU A 1 321 ? -8.297 28.281 15 1 94.94 321 LEU A N 1
ATOM 2599 C CA . LEU A 1 321 ? -8.406 29.266 13.938 1 94.94 321 LEU A CA 1
ATOM 2600 C C . LEU A 1 321 ? -8.664 30.656 14.508 1 94.94 321 LEU A C 1
ATOM 2602 O O . LEU A 1 321 ? -8.062 31.641 14.062 1 94.94 321 LEU A O 1
ATOM 2606 N N . ILE A 1 322 ? -9.516 30.703 15.508 1 94.12 322 ILE A N 1
ATOM 2607 C CA . ILE A 1 322 ? -9.883 31.984 16.125 1 94.12 322 ILE A CA 1
ATOM 2608 C C . ILE A 1 322 ? -8.68 32.562 16.844 1 94.12 322 ILE A C 1
ATOM 2610 O O . ILE A 1 322 ? -8.484 33.781 16.844 1 94.12 322 ILE A O 1
ATOM 2614 N N . SER A 1 323 ? -7.883 31.719 17.391 1 92.75 323 SER A N 1
ATOM 2615 C CA . SER A 1 323 ? -6.738 32.156 18.188 1 92.75 323 SER A CA 1
ATOM 2616 C C . SER A 1 323 ? -5.711 32.875 17.312 1 92.75 323 SER A C 1
ATOM 2618 O O . SER A 1 323 ? -4.832 33.562 17.828 1 92.75 323 SER A O 1
ATOM 2620 N N . ARG A 1 324 ? -5.852 32.781 16.094 1 88.94 324 ARG A N 1
ATOM 2621 C CA . ARG A 1 324 ? -4.93 33.469 15.18 1 88.94 324 ARG A CA 1
ATOM 2622 C C . ARG A 1 324 ? -5.129 34.969 15.227 1 88.94 324 ARG A C 1
ATOM 2624 O O . ARG A 1 324 ? -4.242 35.719 14.836 1 88.94 324 ARG A O 1
ATOM 2631 N N . GLY A 1 325 ? -6.32 35.5 15.734 1 77.25 325 GLY A N 1
ATOM 2632 C CA . GLY A 1 325 ? -6.516 36.906 16.047 1 77.25 325 GLY A CA 1
ATOM 2633 C C . GLY A 1 325 ? -7.18 37.656 14.914 1 77.25 325 GLY A C 1
ATOM 2634 O O . GLY A 1 325 ? -7.34 38.875 15 1 77.25 325 GLY A O 1
ATOM 2635 N N . PHE A 1 326 ? -7.594 37.219 13.758 1 76.12 326 PHE A N 1
ATOM 2636 C CA . PHE A 1 326 ? -8.102 38 12.625 1 76.12 326 PHE A CA 1
ATOM 2637 C C . PHE A 1 326 ? -9.617 38.062 12.664 1 76.12 326 PHE A C 1
ATOM 2639 O O . PHE A 1 326 ? -10.227 38.812 11.883 1 76.12 326 PHE A O 1
ATOM 2646 N N . ASP A 1 327 ? -10.227 37.562 13.656 1 82.56 327 ASP A N 1
ATOM 2647 C CA . ASP A 1 327 ? -11.688 37.531 13.758 1 82.56 327 ASP A CA 1
ATOM 2648 C C . ASP A 1 327 ? -12.328 37.375 12.375 1 82.56 327 ASP A C 1
ATOM 2650 O O . ASP A 1 327 ? -13.203 38.156 12.008 1 82.56 327 ASP A O 1
ATOM 2654 N N . LEU A 1 328 ? -11.906 36.469 11.648 1 89.88 328 LEU A N 1
ATOM 2655 C CA . LEU A 1 328 ? -12.391 36.219 10.297 1 89.88 328 LEU A CA 1
ATOM 2656 C C . LEU A 1 328 ? -13.398 35.062 10.305 1 89.88 328 LEU A C 1
ATOM 2658 O O . LEU A 1 328 ? -13.305 34.156 11.133 1 89.88 328 LEU A O 1
ATOM 2662 N N . PRO A 1 329 ? -14.344 35.156 9.469 1 93.44 329 PRO A N 1
ATOM 2663 C CA . PRO A 1 329 ? -15.367 34.094 9.406 1 93.44 329 PRO A CA 1
ATOM 2664 C C . PRO A 1 329 ? -14.906 32.875 8.617 1 93.44 329 PRO A C 1
ATOM 2666 O O . PRO A 1 329 ? -15.445 32.594 7.539 1 93.44 329 PRO A O 1
ATOM 2669 N N . TYR A 1 330 ? -14.062 32.156 9.18 1 95.25 330 TYR A N 1
ATOM 2670 C CA . TYR A 1 330 ? -13.516 30.969 8.539 1 95.25 330 TYR A CA 1
ATOM 2671 C C . TYR A 1 330 ? -14.625 30 8.148 1 95.25 330 TYR A C 1
ATOM 2673 O O . TYR A 1 330 ? -15.688 30 8.773 1 95.25 330 TYR A O 1
ATOM 2681 N N . HIS A 1 331 ? -14.422 29.281 7.109 1 96.5 331 HIS A N 1
ATOM 2682 C CA . HIS A 1 331 ? -15.312 28.219 6.648 1 96.5 331 HIS A CA 1
ATOM 2683 C C . HIS A 1 331 ? -14.688 26.844 6.84 1 96.5 331 HIS A C 1
ATOM 2685 O O . HIS A 1 331 ? -13.656 26.531 6.23 1 96.5 331 HIS A O 1
ATOM 2691 N N . VAL A 1 332 ? -15.297 25.984 7.625 1 97.25 332 VAL A N 1
ATOM 2692 C CA . VAL A 1 332 ? -14.727 24.688 7.949 1 97.25 332 VAL A CA 1
ATOM 2693 C C . VAL A 1 332 ? -15.578 23.578 7.324 1 97.25 332 VAL A C 1
ATOM 2695 O O . VAL A 1 332 ? -16.797 23.578 7.469 1 97.25 332 VAL A O 1
ATOM 2698 N N . ALA A 1 333 ? -14.953 22.703 6.602 1 96.69 333 ALA A N 1
ATOM 2699 C CA . ALA A 1 333 ? -15.617 21.547 6.02 1 96.69 333 ALA A CA 1
ATOM 2700 C C . ALA A 1 333 ? -15.289 20.266 6.797 1 96.69 333 ALA A C 1
ATOM 2702 O O . ALA A 1 333 ? -14.156 20.078 7.238 1 96.69 333 ALA A O 1
ATOM 2703 N N . PHE A 1 334 ? -16.234 19.391 7.066 1 93.56 334 PHE A N 1
ATOM 2704 C CA . PHE A 1 334 ? -16.016 18.156 7.797 1 93.56 334 PHE A CA 1
ATOM 2705 C C . PHE A 1 334 ? -16.984 17.078 7.348 1 93.56 334 PHE A C 1
ATOM 2707 O O . PHE A 1 334 ? -17.953 17.359 6.641 1 93.56 334 PHE A O 1
ATOM 2714 N N . ASP A 1 335 ? -16.734 15.906 7.73 1 87.44 335 ASP A N 1
ATOM 2715 C CA . ASP A 1 335 ? -17.547 14.797 7.23 1 87.44 335 ASP A CA 1
ATOM 2716 C C . ASP A 1 335 ? -18.625 14.406 8.234 1 87.44 335 ASP A C 1
ATOM 2718 O O . ASP A 1 335 ? -18.828 15.094 9.242 1 87.44 335 ASP A O 1
ATOM 2722 N N . ASN A 1 336 ? -19.375 13.336 7.941 1 82.38 336 ASN A N 1
ATOM 2723 C CA . ASN A 1 336 ? -20.578 12.961 8.68 1 82.38 336 ASN A CA 1
ATOM 2724 C C . ASN A 1 336 ? -20.234 12.398 10.055 1 82.38 336 ASN A C 1
ATOM 2726 O O . ASN A 1 336 ? -21.109 12.266 10.914 1 82.38 336 ASN A O 1
ATOM 2730 N N . PHE A 1 337 ? -18.969 12.227 10.281 1 76.06 337 PHE A N 1
ATOM 2731 C CA . PHE A 1 337 ? -18.562 11.812 11.617 1 76.06 337 PHE A CA 1
ATOM 2732 C C . PHE A 1 337 ? -18.734 12.953 12.617 1 76.06 337 PHE A C 1
ATOM 2734 O O . PHE A 1 337 ? -19.062 12.719 13.781 1 76.06 337 PHE A O 1
ATOM 2741 N N . PHE A 1 338 ? -18.531 13.977 12.094 1 83.12 338 PHE A N 1
ATOM 2742 C CA . PHE A 1 338 ? -18.453 15.133 12.984 1 83.12 338 PHE A CA 1
ATOM 2743 C C . PHE A 1 338 ? -19.781 15.867 13.039 1 83.12 338 PHE A C 1
ATOM 2745 O O . PHE A 1 338 ? -20.125 16.469 14.055 1 83.12 338 PHE A O 1
ATOM 2752 N N . THR A 1 339 ? -20.484 15.75 12.016 1 80.81 339 THR A N 1
ATOM 2753 C CA . THR A 1 339 ? -21.547 16.719 11.781 1 80.81 339 THR A CA 1
ATOM 2754 C C . THR A 1 339 ? -22.797 16.344 12.578 1 80.81 339 THR A C 1
ATOM 2756 O O . THR A 1 339 ? -23.188 15.172 12.625 1 80.81 339 THR A O 1
ATOM 2759 N N . GLY A 1 340 ? -23.375 17.375 13.18 1 86.69 340 GLY A N 1
ATOM 2760 C CA . GLY A 1 340 ? -24.672 17.344 13.844 1 86.69 340 GLY A CA 1
ATOM 2761 C C . GLY A 1 340 ? -25.297 18.734 13.977 1 86.69 340 GLY A C 1
ATOM 2762 O O . GLY A 1 340 ? -24.609 19.734 13.812 1 86.69 340 GLY A O 1
ATOM 2763 N N . THR A 1 341 ? -26.578 18.797 14.242 1 89.75 341 THR A N 1
ATOM 2764 C CA . THR A 1 341 ? -27.266 20.062 14.32 1 89.75 341 THR A CA 1
ATOM 2765 C C . THR A 1 341 ? -26.734 20.922 15.469 1 89.75 341 THR A C 1
ATOM 2767 O O . THR A 1 341 ? -26.594 22.125 15.336 1 89.75 341 THR A O 1
ATOM 2770 N N . PRO A 1 342 ? -26.359 20.281 16.562 1 89.25 342 PRO A N 1
ATOM 2771 C CA . PRO A 1 342 ? -25.766 21.094 17.625 1 89.25 342 PRO A CA 1
ATOM 2772 C C . PRO A 1 342 ? -24.438 21.734 17.203 1 89.25 342 PRO A C 1
ATOM 2774 O O . PRO A 1 342 ? -24.141 22.844 17.625 1 89.25 342 PRO A O 1
ATOM 2777 N N . LEU A 1 343 ? -23.656 21.016 16.484 1 93.44 343 LEU A N 1
ATOM 2778 C CA . LEU A 1 343 ? -22.391 21.531 16.016 1 93.44 343 LEU A CA 1
ATOM 2779 C C . LEU A 1 343 ? -22.594 22.734 15.102 1 93.44 343 LEU A C 1
ATOM 2781 O O . LEU A 1 343 ? -21.891 23.75 15.227 1 93.44 343 LEU A O 1
ATOM 2785 N N . LEU A 1 344 ? -23.594 22.688 14.258 1 94.31 344 LEU A N 1
ATOM 2786 C CA . LEU A 1 344 ? -23.906 23.797 13.352 1 94.31 344 LEU A CA 1
ATOM 2787 C C . LEU A 1 344 ? -24.297 25.047 14.125 1 94.31 344 LEU A C 1
ATOM 2789 O O . LEU A 1 344 ? -23.875 26.156 13.773 1 94.31 344 LEU A O 1
ATOM 2793 N N . GLU A 1 345 ? -25.031 24.812 15.078 1 92.88 345 GLU A N 1
ATOM 2794 C CA . GLU A 1 345 ? -25.469 25.938 15.906 1 92.88 345 GLU A CA 1
ATOM 2795 C C . GLU A 1 345 ? -24.281 26.578 16.625 1 92.88 345 GLU A C 1
ATOM 2797 O O . GLU A 1 345 ? -24.188 27.812 16.672 1 92.88 345 GLU A O 1
ATOM 2802 N N . GLU A 1 346 ? -23.484 25.766 17.188 1 94.44 346 GLU A N 1
ATOM 2803 C CA . GLU A 1 346 ? -22.359 26.281 17.953 1 94.44 346 GLU A CA 1
ATOM 2804 C C . GLU A 1 346 ? -21.375 27.047 17.062 1 94.44 346 GLU A C 1
ATOM 2806 O O . GLU A 1 346 ? -20.844 28.078 17.453 1 94.44 346 GLU A O 1
ATOM 2811 N N . ILE A 1 347 ? -21.125 26.516 15.906 1 96.31 347 ILE A N 1
ATOM 2812 C CA . ILE A 1 347 ? -20.219 27.172 14.969 1 96.31 347 ILE A CA 1
ATOM 2813 C C . ILE A 1 347 ? -20.797 28.531 14.547 1 96.31 347 ILE A C 1
ATOM 2815 O O . ILE A 1 347 ? -20.062 29.516 14.406 1 96.31 347 ILE A O 1
ATOM 2819 N N . THR A 1 348 ? -22.125 28.562 14.383 1 94.81 348 THR A N 1
ATOM 2820 C CA . THR A 1 348 ? -22.812 29.797 14.023 1 94.81 348 THR A CA 1
ATOM 2821 C C . THR A 1 348 ? -22.672 30.844 15.125 1 94.81 348 THR A C 1
ATOM 2823 O O . THR A 1 348 ? -22.438 32.031 14.852 1 94.81 348 THR A O 1
ATOM 2826 N N . LYS A 1 349 ? -22.797 30.422 16.297 1 93.81 349 LYS A N 1
ATOM 2827 C CA . LYS A 1 349 ? -22.656 31.312 17.453 1 93.81 349 LYS A CA 1
ATOM 2828 C C . LYS A 1 349 ? -21.266 31.922 17.516 1 93.81 349 LYS A C 1
ATOM 2830 O O . LYS A 1 349 ? -21.094 33.062 17.969 1 93.81 349 LYS A O 1
ATOM 2835 N N . LYS A 1 350 ? -20.281 31.188 17.031 1 94.12 350 LYS A N 1
ATOM 2836 C CA . LYS A 1 350 ? -18.891 31.641 17.078 1 94.12 350 LYS A CA 1
ATOM 2837 C C . LYS A 1 350 ? -18.562 32.531 15.891 1 94.12 350 LYS A C 1
ATOM 2839 O O . LYS A 1 350 ? -17.453 33.062 15.789 1 94.12 350 LYS A O 1
ATOM 2844 N N . GLY A 1 351 ? -19.531 32.688 15 1 92.69 351 GLY A N 1
ATOM 2845 C CA . GLY A 1 351 ? -19.344 33.562 13.852 1 92.69 351 GLY A CA 1
ATOM 2846 C C . GLY A 1 351 ? -18.578 32.875 12.727 1 92.69 351 GLY A C 1
ATOM 2847 O O . GLY A 1 351 ? -17.984 33.562 11.883 1 92.69 351 GLY A O 1
ATOM 2848 N N . LEU A 1 352 ? -18.5 31.609 12.766 1 96.06 352 LEU A N 1
ATOM 2849 C CA . LEU A 1 352 ? -17.797 30.859 11.734 1 96.06 352 LEU A CA 1
ATOM 2850 C C . LEU A 1 352 ? -18.781 30.188 10.789 1 96.06 352 LEU A C 1
ATOM 2852 O O . LEU A 1 352 ? -19.984 30.188 11.039 1 96.06 352 LEU A O 1
ATOM 2856 N N . ARG A 1 353 ? -18.297 29.734 9.719 1 96.44 353 ARG A N 1
ATOM 2857 C CA . ARG A 1 353 ? -19.109 29.062 8.703 1 96.44 353 ARG A CA 1
ATOM 2858 C C . ARG A 1 353 ? -18.688 27.594 8.562 1 96.44 353 ARG A C 1
ATOM 2860 O O . ARG A 1 353 ? -17.562 27.234 8.898 1 96.44 353 ARG A O 1
ATOM 2867 N N . CYS A 1 354 ? -19.641 26.75 8.125 1 96.81 354 CYS A N 1
ATOM 2868 C CA . CYS A 1 354 ? -19.297 25.344 7.992 1 96.81 354 CYS A CA 1
ATOM 2869 C C . CYS A 1 354 ? -20.172 24.656 6.957 1 96.81 354 CYS A C 1
ATOM 2871 O O . CYS A 1 354 ? -21.281 25.125 6.66 1 96.81 354 CYS A O 1
ATOM 2873 N N . THR A 1 355 ? -19.688 23.703 6.324 1 96.25 355 THR A N 1
ATOM 2874 C CA . THR A 1 355 ? -20.375 22.781 5.43 1 96.25 355 THR A CA 1
ATOM 2875 C C . THR A 1 355 ? -19.906 21.344 5.66 1 96.25 355 THR A C 1
ATOM 2877 O O . THR A 1 355 ? -18.703 21.078 5.738 1 96.25 355 THR A O 1
ATOM 2880 N N . GLY A 1 356 ? -20.812 20.406 5.859 1 93.88 356 GLY A N 1
ATOM 2881 C CA . GLY A 1 356 ? -20.422 19.016 6.086 1 93.88 356 GLY A CA 1
ATOM 2882 C C . GLY A 1 356 ? -21.531 18.031 5.781 1 93.88 356 GLY A C 1
ATOM 2883 O O . GLY A 1 356 ? -22.703 18.406 5.711 1 93.88 356 GLY A O 1
ATOM 2884 N N . THR A 1 357 ? -21.203 16.875 5.52 1 90.44 357 THR A N 1
ATOM 2885 C CA . THR A 1 357 ? -22.203 15.82 5.355 1 90.44 357 THR A CA 1
ATOM 2886 C C . THR A 1 357 ? -22.766 15.391 6.711 1 90.44 357 THR A C 1
ATOM 2888 O O . THR A 1 357 ? -22.078 15.5 7.73 1 90.44 357 THR A O 1
ATOM 2891 N N . VAL A 1 358 ? -24.031 15.008 6.719 1 89.94 358 VAL A N 1
ATOM 2892 C CA . VAL A 1 358 ? -24.688 14.664 7.973 1 89.94 358 VAL A CA 1
ATOM 2893 C C . VAL A 1 358 ? -25.422 13.336 7.824 1 89.94 358 VAL A C 1
ATOM 2895 O O . VAL A 1 358 ? -26.031 13.07 6.785 1 89.94 358 VAL A O 1
ATOM 2898 N N . ARG A 1 359 ? -25.328 12.586 8.852 1 84.19 359 ARG A N 1
ATOM 2899 C CA . ARG A 1 359 ? -26.094 11.344 8.875 1 84.19 359 ARG A CA 1
ATOM 2900 C C . ARG A 1 359 ? -27.594 11.625 9.062 1 84.19 359 ARG A C 1
ATOM 2902 O O . ARG A 1 359 ? -27.953 12.594 9.727 1 84.19 359 ARG A O 1
ATOM 2909 N N . GLU A 1 360 ? -28.359 10.711 8.609 1 79.75 360 GLU A N 1
ATOM 2910 C CA . GLU A 1 360 ? -29.812 10.914 8.625 1 79.75 360 GLU A CA 1
ATOM 2911 C C . GLU A 1 360 ? -30.344 10.977 10.047 1 79.75 360 GLU A C 1
ATOM 2913 O O . GLU A 1 360 ? -31.297 11.711 10.336 1 79.75 360 GLU A O 1
ATOM 2918 N N . ASN A 1 361 ? -29.734 10.25 10.898 1 78.88 361 ASN A N 1
ATOM 2919 C CA . ASN A 1 361 ? -30.203 10.18 12.273 1 78.88 361 ASN A CA 1
ATOM 2920 C C . ASN A 1 361 ? -29.766 11.391 13.086 1 78.88 361 ASN A C 1
ATOM 2922 O O . ASN A 1 361 ? -30.234 11.586 14.211 1 78.88 361 ASN A O 1
ATOM 2926 N N . ARG A 1 362 ? -28.938 12.25 12.555 1 81.5 362 ARG A N 1
ATOM 2927 C CA . ARG A 1 362 ? -28.422 13.398 13.281 1 81.5 362 ARG A CA 1
ATOM 2928 C C . ARG A 1 362 ? -28.984 14.703 12.719 1 81.5 362 ARG A C 1
ATOM 2930 O O . ARG A 1 362 ? -28.375 15.766 12.875 1 81.5 362 ARG A O 1
ATOM 2937 N N . THR A 1 363 ? -30.047 14.633 12.039 1 85.06 363 THR A N 1
ATOM 2938 C CA . THR A 1 363 ? -30.641 15.812 11.414 1 85.06 363 THR A CA 1
ATOM 2939 C C . THR A 1 363 ? -31.781 16.359 12.266 1 85.06 363 THR A C 1
ATOM 2941 O O . THR A 1 363 ? -32.562 17.188 11.805 1 85.06 363 THR A O 1
ATOM 2944 N N . SER A 1 364 ? -31.891 15.992 13.578 1 77 364 SER A N 1
ATOM 2945 C CA . SER A 1 364 ? -32.906 16.469 14.5 1 77 364 SER A CA 1
ATOM 2946 C C . SER A 1 364 ? -34.312 16.406 13.867 1 77 364 SER A C 1
ATOM 2948 O O . SER A 1 364 ? -35.031 17.391 13.883 1 77 364 SER A O 1
ATOM 2950 N N . SER A 1 365 ? -34.656 15.305 13.164 1 79.56 365 SER A N 1
ATOM 2951 C CA . SER A 1 365 ? -35.938 15 12.578 1 79.56 365 SER A CA 1
ATOM 2952 C C . SER A 1 365 ? -36.312 16 11.5 1 79.56 365 SER A C 1
ATOM 2954 O O . SER A 1 365 ? -37.469 16.438 11.414 1 79.56 365 SER A O 1
ATOM 2956 N N . CYS A 1 366 ? -35.406 16.578 10.812 1 88.38 366 CYS A N 1
ATOM 2957 C CA . CYS A 1 366 ? -35.656 17.406 9.641 1 88.38 366 CYS A CA 1
ATOM 2958 C C . CYS A 1 366 ? -36.562 16.672 8.648 1 88.38 366 CYS A C 1
ATOM 2960 O O . CYS A 1 366 ? -36.281 15.523 8.297 1 88.38 366 CYS A O 1
ATOM 2962 N N . PRO A 1 367 ? -37.625 17.344 8.266 1 90.69 367 PRO A N 1
ATOM 2963 C CA . PRO A 1 367 ? -38.594 16.672 7.395 1 90.69 367 PRO A CA 1
ATOM 2964 C C . PRO A 1 367 ? -38.125 16.609 5.941 1 90.69 367 PRO A C 1
ATOM 2966 O O . PRO A 1 367 ? -38.719 17.25 5.074 1 90.69 367 PRO A O 1
ATOM 2969 N N . LEU A 1 368 ? -37.25 15.836 5.699 1 92.75 368 LEU A N 1
ATOM 2970 C CA . LEU A 1 368 ? -36.75 15.602 4.34 1 92.75 368 LEU A CA 1
ATOM 2971 C C . LEU A 1 368 ? -37.375 14.344 3.752 1 92.75 368 LEU A C 1
ATOM 2973 O O . LEU A 1 368 ? -37.906 13.5 4.492 1 92.75 368 LEU A O 1
ATOM 2977 N N . ILE A 1 369 ? -37.375 14.32 2.488 1 91.19 369 ILE A N 1
ATOM 2978 C CA . ILE A 1 369 ? -37.875 13.141 1.788 1 91.19 369 ILE A CA 1
ATOM 2979 C C . ILE A 1 369 ? -37.062 11.914 2.189 1 91.19 369 ILE A C 1
ATOM 2981 O O . ILE A 1 369 ? -35.875 12.023 2.467 1 91.19 369 ILE A O 1
ATOM 2985 N N . THR A 1 370 ? -37.719 10.82 2.258 1 87.38 370 THR A N 1
ATOM 2986 C CA . THR A 1 370 ? -37.031 9.602 2.627 1 87.38 370 THR A CA 1
ATOM 2987 C C . THR A 1 370 ? -36.062 9.18 1.524 1 87.38 370 THR A C 1
ATOM 2989 O O . THR A 1 370 ? -36.281 9.492 0.351 1 87.38 370 THR A O 1
ATOM 2992 N N . SER A 1 371 ? -35 8.555 1.964 1 86.5 371 SER A N 1
ATOM 2993 C CA . SER A 1 371 ? -33.969 8.086 1.019 1 86.5 371 SER A CA 1
ATOM 2994 C C . SER A 1 371 ? -34.594 7.148 -0.021 1 86.5 371 SER A C 1
ATOM 2996 O O . SER A 1 371 ? -34.156 7.156 -1.183 1 86.5 371 SER A O 1
ATOM 2998 N N . LYS A 1 372 ? -35.531 6.371 0.389 1 83.94 372 LYS A N 1
ATOM 2999 C CA . LYS A 1 372 ? -36.188 5.426 -0.513 1 83.94 372 LYS A CA 1
ATOM 3000 C C . LYS A 1 372 ? -36.906 6.156 -1.635 1 83.94 372 LYS A C 1
ATOM 3002 O O . LYS A 1 372 ? -36.844 5.758 -2.799 1 83.94 372 LYS A O 1
ATOM 3007 N N . LEU A 1 373 ? -37.594 7.207 -1.257 1 88.56 373 LEU A N 1
ATOM 3008 C CA . LEU A 1 373 ? -38.344 7.973 -2.234 1 88.56 373 LEU A CA 1
ATOM 3009 C C . LEU A 1 373 ? -37.438 8.781 -3.137 1 88.56 373 LEU A C 1
ATOM 3011 O O . LEU A 1 373 ? -37.688 8.938 -4.328 1 88.56 373 LEU A O 1
ATOM 3015 N N . LEU A 1 374 ? -36.406 9.273 -2.547 1 90.38 374 LEU A N 1
ATOM 3016 C CA . LEU A 1 374 ? -35.469 10.086 -3.32 1 90.38 374 LEU A CA 1
ATOM 3017 C C . LEU A 1 374 ? -34.719 9.234 -4.34 1 90.38 374 LEU A C 1
ATOM 3019 O O . LEU A 1 374 ? -34.375 9.711 -5.418 1 90.38 374 LEU A O 1
ATOM 3023 N N . LYS A 1 375 ? -34.438 8.008 -4.012 1 86.31 375 LYS A N 1
ATOM 3024 C CA . LYS A 1 375 ? -33.719 7.094 -4.898 1 86.31 375 LYS A CA 1
ATOM 3025 C C . LYS A 1 375 ? -34.531 6.848 -6.184 1 86.31 375 LYS A C 1
ATOM 3027 O O . LYS A 1 375 ? -33.938 6.555 -7.227 1 86.31 375 LYS A O 1
ATOM 3032 N N . LYS A 1 376 ? -35.812 7.012 -6.102 1 85.56 376 LYS A N 1
ATOM 3033 C CA . LYS A 1 376 ? -36.688 6.793 -7.258 1 85.56 376 LYS A CA 1
ATOM 3034 C C . LYS A 1 376 ? -36.719 8.008 -8.172 1 85.56 376 LYS A C 1
ATOM 3036 O O . LYS A 1 376 ? -37.094 7.91 -9.344 1 85.56 376 LYS A O 1
ATOM 3041 N N . LYS A 1 377 ? -36.312 9.055 -7.66 1 89.19 377 LYS A N 1
ATOM 3042 C CA . LYS A 1 377 ? -36.25 10.266 -8.469 1 89.19 377 LYS A CA 1
ATOM 3043 C C . LYS A 1 377 ? -35 10.281 -9.352 1 89.19 377 LYS A C 1
ATOM 3045 O O . LYS A 1 377 ? -34.156 9.391 -9.25 1 89.19 377 LYS A O 1
ATOM 3050 N N . GLU A 1 378 ? -35 11.266 -10.297 1 84.31 378 GLU A N 1
ATOM 3051 C CA . GLU A 1 378 ? -33.875 11.352 -11.227 1 84.31 378 GLU A CA 1
ATOM 3052 C C . GLU A 1 378 ? -32.594 11.719 -10.5 1 84.31 378 GLU A C 1
ATOM 3054 O O . GLU A 1 378 ? -32.625 12.383 -9.469 1 84.31 378 GLU A O 1
ATOM 3059 N N . ARG A 1 379 ? -31.609 11.227 -11.016 1 85.5 379 ARG A N 1
ATOM 3060 C CA . ARG A 1 379 ? -30.312 11.594 -10.461 1 85.5 379 ARG A CA 1
ATOM 3061 C C . ARG A 1 379 ? -30.109 13.102 -10.5 1 85.5 379 ARG A C 1
ATOM 3063 O O . ARG A 1 379 ? -30.453 13.758 -11.484 1 85.5 379 ARG A O 1
ATOM 3070 N N . GLY A 1 380 ? -29.656 13.688 -9.406 1 86.94 380 GLY A N 1
ATOM 3071 C CA . GLY A 1 380 ? -29.531 15.125 -9.297 1 86.94 380 GLY A CA 1
ATOM 3072 C C . GLY A 1 380 ? -30.625 15.766 -8.477 1 86.94 380 GLY A C 1
ATOM 3073 O O . GLY A 1 380 ? -30.547 16.953 -8.133 1 86.94 380 GLY A O 1
ATOM 3074 N N . ALA A 1 381 ? -31.594 14.977 -8.172 1 91.94 381 ALA A N 1
ATOM 3075 C CA . ALA A 1 381 ? -32.688 15.492 -7.367 1 91.94 381 ALA A CA 1
ATOM 3076 C C . ALA A 1 381 ? -32.219 15.875 -5.973 1 91.94 381 ALA A C 1
ATOM 3078 O O . ALA A 1 381 ? -31.375 15.195 -5.383 1 91.94 381 ALA A O 1
ATOM 3079 N N . VAL A 1 382 ? -32.719 17.016 -5.496 1 94.44 382 VAL A N 1
ATOM 3080 C CA . VAL A 1 382 ? -32.312 17.516 -4.188 1 94.44 382 VAL A CA 1
ATOM 3081 C C . VAL A 1 382 ? -33.562 17.953 -3.391 1 94.44 382 VAL A C 1
ATOM 3083 O O . VAL A 1 382 ? -34.5 18.5 -3.951 1 94.44 382 VAL A O 1
ATOM 3086 N N . ASP A 1 383 ? -33.656 17.531 -2.168 1 95.81 383 ASP A N 1
ATOM 3087 C CA . ASP A 1 383 ? -34.625 18.016 -1.189 1 95.81 383 ASP A CA 1
ATOM 3088 C C . ASP A 1 383 ? -33.906 18.734 -0.031 1 95.81 383 ASP A C 1
ATOM 3090 O O . ASP A 1 383 ? -32.844 18.312 0.41 1 95.81 383 ASP A O 1
ATOM 3094 N N . TYR A 1 384 ? -34.5 19.906 0.358 1 96.5 384 TYR A N 1
ATOM 3095 C CA . TYR A 1 384 ? -33.781 20.672 1.385 1 96.5 384 TYR A CA 1
ATOM 3096 C C . TYR A 1 384 ? -34.781 21.406 2.281 1 96.5 384 TYR A C 1
ATOM 3098 O O . TYR A 1 384 ? -35.938 21.625 1.898 1 96.5 384 TYR A O 1
ATOM 3106 N N . ARG A 1 385 ? -34.312 21.656 3.504 1 96.25 385 ARG A N 1
ATOM 3107 C CA . ARG A 1 385 ? -35.031 22.484 4.477 1 96.25 385 ARG A CA 1
ATOM 3108 C C . ARG A 1 385 ? -34.062 23.422 5.191 1 96.25 385 ARG A C 1
ATOM 3110 O O . ARG A 1 385 ? -32.906 23.062 5.461 1 96.25 385 ARG A O 1
ATOM 3117 N N . THR A 1 386 ? -34.531 24.625 5.426 1 96 386 THR A N 1
ATOM 3118 C CA . THR A 1 386 ? -33.781 25.609 6.211 1 96 386 THR A CA 1
ATOM 3119 C C . THR A 1 386 ? -34.5 25.906 7.52 1 96 386 THR A C 1
ATOM 3121 O O . THR A 1 386 ? -35.719 25.828 7.59 1 96 386 THR A O 1
ATOM 3124 N N . THR A 1 387 ? -33.719 26.141 8.523 1 93.75 387 THR A N 1
ATOM 3125 C CA . THR A 1 387 ? -34.344 26.531 9.781 1 93.75 387 THR A CA 1
ATOM 3126 C C . THR A 1 387 ? -35.062 27.859 9.641 1 93.75 387 THR A C 1
ATOM 3128 O O . THR A 1 387 ? -34.656 28.734 8.875 1 93.75 387 THR A O 1
ATOM 3131 N N . HIS A 1 388 ? -36.062 27.984 10.406 1 92 388 HIS A N 1
ATOM 3132 C CA . HIS A 1 388 ? -36.906 29.172 10.32 1 92 388 HIS A CA 1
ATOM 3133 C C . HIS A 1 388 ? -36.094 30.438 10.625 1 92 388 HIS A C 1
ATOM 3135 O O . HIS A 1 388 ? -36.375 31.5 10.07 1 92 388 HIS A O 1
ATOM 3141 N N . ASP A 1 389 ? -35.156 30.328 11.484 1 89.56 389 ASP A N 1
ATOM 3142 C CA . ASP A 1 389 ? -34.312 31.469 11.859 1 89.56 389 ASP A CA 1
ATOM 3143 C C . ASP A 1 389 ? -33.188 31.672 10.844 1 89.56 389 ASP A C 1
ATOM 3145 O O . ASP A 1 389 ? -32.312 32.531 11.039 1 89.56 389 ASP A O 1
ATOM 3149 N N . ASN A 1 390 ? -33.156 30.891 9.789 1 90.62 390 ASN A N 1
ATOM 3150 C CA . ASN A 1 390 ? -32.188 31 8.703 1 90.62 390 ASN A CA 1
ATOM 3151 C C . ASN A 1 390 ? -30.766 30.75 9.203 1 90.62 390 ASN A C 1
ATOM 3153 O O . ASN A 1 390 ? -29.828 31.406 8.75 1 90.62 390 ASN A O 1
ATOM 3157 N N . THR A 1 391 ? -30.625 29.875 10.125 1 92.25 391 THR A N 1
ATOM 3158 C CA . THR A 1 391 ? -29.328 29.578 10.727 1 92.25 391 THR A CA 1
ATOM 3159 C C . THR A 1 391 ? -28.562 28.578 9.875 1 92.25 391 THR A C 1
ATOM 3161 O O . THR A 1 391 ? -27.375 28.781 9.586 1 92.25 391 THR A O 1
ATOM 3164 N N . PHE A 1 392 ? -29.219 27.469 9.547 1 94.88 392 PHE A N 1
ATOM 3165 C CA . PHE A 1 392 ? -28.531 26.5 8.711 1 94.88 392 PHE A CA 1
ATOM 3166 C C . PHE A 1 392 ? -29.531 25.75 7.828 1 94.88 392 PHE A C 1
ATOM 3168 O O . PHE A 1 392 ? -30.734 25.812 8.055 1 94.88 392 PHE A O 1
ATOM 3175 N N . ILE A 1 393 ? -29.062 25.125 6.777 1 96.38 393 ILE A N 1
ATOM 3176 C CA . ILE A 1 393 ? -29.828 24.359 5.797 1 96.38 393 ILE A CA 1
ATOM 3177 C C . ILE A 1 393 ? -29.375 22.906 5.805 1 96.38 393 ILE A C 1
ATOM 3179 O O . ILE A 1 393 ? -28.203 22.609 6.035 1 96.38 393 ILE A O 1
ATOM 3183 N N . ILE A 1 394 ? -30.266 21.938 5.688 1 95.88 394 ILE A N 1
ATOM 3184 C CA . ILE A 1 394 ? -29.984 20.531 5.477 1 95.88 394 ILE A CA 1
ATOM 3185 C C . ILE A 1 394 ? -30.578 20.078 4.152 1 95.88 394 ILE A C 1
ATOM 3187 O O . ILE A 1 394 ? -31.75 20.359 3.859 1 95.88 394 ILE A O 1
ATOM 3191 N N . ALA A 1 395 ? -29.797 19.484 3.346 1 95.56 395 ALA A N 1
ATOM 3192 C CA . ALA A 1 395 ? -30.25 19.031 2.033 1 95.56 395 ALA A CA 1
ATOM 3193 C C . ALA A 1 395 ? -29.922 17.547 1.818 1 95.56 395 ALA A C 1
ATOM 3195 O O . ALA A 1 395 ? -28.922 17.047 2.355 1 95.56 395 ALA A O 1
ATOM 3196 N N . LYS A 1 396 ? -30.719 16.891 1.164 1 94.31 396 LYS A N 1
ATOM 3197 C CA . LYS A 1 396 ? -30.531 15.523 0.703 1 94.31 396 LYS A CA 1
ATOM 3198 C C . LYS A 1 396 ? -30.391 15.461 -0.817 1 94.31 396 LYS A C 1
ATOM 3200 O O . LYS A 1 396 ? -31.234 16.016 -1.537 1 94.31 396 LYS A O 1
ATOM 3205 N N . TRP A 1 397 ? -29.344 14.906 -1.249 1 91.31 397 TRP A N 1
ATOM 3206 C CA . TRP A 1 397 ? -29 14.938 -2.668 1 91.31 397 TRP A CA 1
ATOM 3207 C C . TRP A 1 397 ? -28.844 13.531 -3.221 1 91.31 397 TRP A C 1
ATOM 3209 O O . TRP A 1 397 ? -28.219 12.672 -2.582 1 91.31 397 TRP A O 1
ATOM 3219 N N . HIS A 1 398 ? -29.469 13.375 -4.383 1 88.25 398 HIS A N 1
ATOM 3220 C CA . HIS A 1 398 ? -29.375 12.094 -5.078 1 88.25 398 HIS A CA 1
ATOM 3221 C C . HIS A 1 398 ? -28.266 12.117 -6.129 1 88.25 398 HIS A C 1
ATOM 3223 O O . HIS A 1 398 ? -28.469 12.625 -7.234 1 88.25 398 HIS A O 1
ATOM 3229 N N . ASP A 1 399 ? -27.203 11.609 -5.809 1 81.62 399 ASP A N 1
ATOM 3230 C CA . ASP A 1 399 ? -26.141 11.406 -6.777 1 81.62 399 ASP A CA 1
ATOM 3231 C C . ASP A 1 399 ? -26.016 9.938 -7.152 1 81.62 399 ASP A C 1
ATOM 3233 O O . ASP A 1 399 ? -26.984 9.312 -7.578 1 81.62 399 ASP A O 1
ATOM 3237 N N . ASN A 1 400 ? -24.844 9.281 -7.031 1 67.06 400 ASN A N 1
ATOM 3238 C CA . ASN A 1 400 ? -24.75 7.824 -7.117 1 67.06 400 ASN A CA 1
ATOM 3239 C C . ASN A 1 400 ? -25.375 7.148 -5.898 1 67.06 400 ASN A C 1
ATOM 3241 O O . ASN A 1 400 ? -26.047 6.125 -6.023 1 67.06 400 ASN A O 1
ATOM 3245 N N . ASN A 1 401 ? -25.109 7.805 -4.801 1 71.5 401 ASN A N 1
ATOM 3246 C CA . ASN A 1 401 ? -25.781 7.488 -3.541 1 71.5 401 ASN A CA 1
ATOM 3247 C C . ASN A 1 401 ? -26.469 8.711 -2.949 1 71.5 401 ASN A C 1
ATOM 3249 O O . ASN A 1 401 ? -26.203 9.844 -3.361 1 71.5 401 ASN A O 1
ATOM 3253 N N . ILE A 1 402 ? -27.328 8.367 -2.119 1 83.56 402 ILE A N 1
ATOM 3254 C CA . ILE A 1 402 ? -28.047 9.445 -1.461 1 83.56 402 ILE A CA 1
ATOM 3255 C C . ILE A 1 402 ? -27.312 9.875 -0.196 1 83.56 402 ILE A C 1
ATOM 3257 O O . ILE A 1 402 ? -26.891 9.031 0.599 1 83.56 402 ILE A O 1
ATOM 3261 N N . PHE A 1 403 ? -26.969 11.133 -0.137 1 85 403 PHE A N 1
ATOM 3262 C CA . PHE A 1 403 ? -26.406 11.602 1.118 1 85 403 PHE A CA 1
ATOM 3263 C C . PHE A 1 403 ? -26.984 12.953 1.511 1 85 403 PHE A C 1
ATOM 3265 O O . PHE A 1 403 ? -27.562 13.648 0.678 1 85 403 PHE A O 1
ATOM 3272 N N . SER A 1 404 ? -26.859 13.242 2.73 1 91.81 404 SER A N 1
ATOM 3273 C CA . SER A 1 404 ? -27.344 14.5 3.285 1 91.81 404 SER A CA 1
ATOM 3274 C C . SER A 1 404 ? -26.188 15.445 3.6 1 91.81 404 SER A C 1
ATOM 3276 O O . SER A 1 404 ? -25.109 15 4.012 1 91.81 404 SER A O 1
ATOM 3278 N N . ILE A 1 405 ? -26.359 16.672 3.332 1 94.19 405 ILE A N 1
ATOM 3279 C CA . ILE A 1 405 ? -25.359 17.703 3.559 1 94.19 405 ILE A CA 1
ATOM 3280 C C . ILE A 1 405 ? -25.984 18.891 4.293 1 94.19 405 ILE A C 1
ATOM 3282 O O . ILE A 1 405 ? -27.172 19.188 4.109 1 94.19 405 ILE A O 1
ATOM 3286 N N . ALA A 1 406 ? -25.281 19.484 5.195 1 95.94 406 ALA A N 1
ATOM 3287 C CA . ALA A 1 406 ? -25.75 20.625 5.973 1 95.94 406 ALA A CA 1
ATOM 3288 C C . ALA A 1 406 ? -24.734 21.781 5.902 1 95.94 406 ALA A C 1
ATOM 3290 O O . ALA A 1 406 ? -23.531 21.547 5.766 1 95.94 406 ALA A O 1
ATOM 3291 N N . SER A 1 407 ? -25.203 23.016 5.938 1 96.62 407 SER A N 1
ATOM 3292 C CA . SER A 1 407 ? -24.359 24.203 5.902 1 96.62 407 SER A CA 1
ATOM 3293 C C . SER A 1 407 ? -25.031 25.391 6.578 1 96.62 407 SER A C 1
ATOM 3295 O O . SER A 1 407 ? -26.25 25.5 6.559 1 96.62 407 SER A O 1
ATOM 3297 N N . ASN A 1 408 ? -24.312 26.203 7.25 1 96.06 408 ASN A N 1
ATOM 3298 C CA . ASN A 1 408 ? -24.812 27.453 7.781 1 96.06 408 ASN A CA 1
ATOM 3299 C C . ASN A 1 408 ? -24.375 28.641 6.93 1 96.06 408 ASN A C 1
ATOM 3301 O O . ASN A 1 408 ? -24.562 29.797 7.32 1 96.06 408 ASN A O 1
ATOM 3305 N N . ALA A 1 409 ? -23.766 28.375 5.766 1 95 409 ALA A N 1
ATOM 3306 C CA . ALA A 1 409 ? -23.172 29.453 5.004 1 95 409 ALA A CA 1
ATOM 3307 C C . ALA A 1 409 ? -23.641 29.438 3.551 1 95 409 ALA A C 1
ATOM 3309 O O . ALA A 1 409 ? -23.797 30.484 2.926 1 95 409 ALA A O 1
ATOM 3310 N N . VAL A 1 410 ? -23.781 28.219 3.02 1 94.38 410 VAL A N 1
ATOM 3311 C CA . VAL A 1 410 ? -24.078 28.094 1.597 1 94.38 410 VAL A CA 1
ATOM 3312 C C . VAL A 1 410 ? -25.344 27.266 1.399 1 94.38 410 VAL A C 1
ATOM 3314 O O . VAL A 1 410 ? -25.594 26.328 2.158 1 94.38 410 VAL A O 1
ATOM 3317 N N . GLY A 1 411 ? -26.047 27.672 0.38 1 94.81 411 GLY A N 1
ATOM 3318 C CA . GLY A 1 411 ? -27.281 26.953 0.077 1 94.81 411 GLY A CA 1
ATOM 3319 C C . GLY A 1 411 ? -27.188 26.109 -1.179 1 94.81 411 GLY A C 1
ATOM 3320 O O . GLY A 1 411 ? -26.125 25.562 -1.486 1 94.81 411 GLY A O 1
ATOM 3321 N N . ILE A 1 412 ? -28.312 25.953 -1.786 1 95 412 ILE A N 1
ATOM 3322 C CA . ILE A 1 412 ? -28.438 25.109 -2.963 1 95 412 ILE A CA 1
ATOM 3323 C C . ILE A 1 412 ? -27.984 25.859 -4.203 1 95 412 ILE A C 1
ATOM 3325 O O . ILE A 1 412 ? -27.328 25.297 -5.082 1 95 412 ILE A O 1
ATOM 3329 N N . ASN A 1 413 ? -28.266 27.031 -4.277 1 92.5 413 ASN A N 1
ATOM 3330 C CA . ASN A 1 413 ? -27.953 27.828 -5.457 1 92.5 413 ASN A CA 1
ATOM 3331 C C . ASN A 1 413 ? -26.703 28.688 -5.238 1 92.5 413 ASN A C 1
ATOM 3333 O O . ASN A 1 413 ? -26.438 29.125 -4.121 1 92.5 413 ASN A O 1
ATOM 3337 N N . PRO A 1 414 ? -25.938 28.906 -6.281 1 90.75 414 PRO A N 1
ATOM 3338 C CA . PRO A 1 414 ? -26.125 28.469 -7.664 1 90.75 414 PRO A CA 1
ATOM 3339 C C . PRO A 1 414 ? -25.703 27.016 -7.887 1 90.75 414 PRO A C 1
ATOM 3341 O O . PRO A 1 414 ? -24.609 26.609 -7.449 1 90.75 414 PRO A O 1
ATOM 3344 N N . LYS A 1 415 ? -26.484 26.328 -8.617 1 91.25 415 LYS A N 1
ATOM 3345 C CA . LYS A 1 415 ? -26.156 24.953 -8.961 1 91.25 415 LYS A CA 1
ATOM 3346 C C . LYS A 1 415 ? -25.062 24.906 -10.031 1 91.25 415 LYS A C 1
ATOM 3348 O O . LYS A 1 415 ? -24.984 25.781 -10.883 1 91.25 415 LYS A O 1
ATOM 3353 N N . GLN A 1 416 ? -24.234 24.031 -9.844 1 87.75 416 GLN A N 1
ATOM 3354 C CA . GLN A 1 416 ? -23.188 23.828 -10.82 1 87.75 416 GLN A CA 1
ATOM 3355 C C . GLN A 1 416 ? -23.375 22.516 -11.578 1 87.75 416 GLN A C 1
ATOM 3357 O O . GLN A 1 416 ? -23.953 21.562 -11.039 1 87.75 416 GLN A O 1
ATOM 3362 N N . SER A 1 417 ? -22.906 22.531 -12.844 1 86.44 417 SER A N 1
ATOM 3363 C CA . SER A 1 417 ? -22.984 21.312 -13.641 1 86.44 417 SER A CA 1
ATOM 3364 C C . SER A 1 417 ? -21.812 20.391 -13.336 1 86.44 417 SER A C 1
ATOM 3366 O O . SER A 1 417 ? -20.672 20.828 -13.234 1 86.44 417 SER A O 1
ATOM 3368 N N . ALA A 1 418 ? -22.188 19.234 -12.992 1 80.5 418 ALA A N 1
ATOM 3369 C CA . ALA A 1 418 ? -21.156 18.234 -12.75 1 80.5 418 ALA A CA 1
ATOM 3370 C C . ALA A 1 418 ? -21.312 17.031 -13.672 1 80.5 418 ALA A C 1
ATOM 3372 O O . ALA A 1 418 ? -22.438 16.547 -13.883 1 80.5 418 ALA A O 1
ATOM 3373 N N . LYS A 1 419 ? -20.234 16.641 -14.297 1 74.88 419 LYS A N 1
ATOM 3374 C CA . LYS A 1 419 ? -20.25 15.469 -15.156 1 74.88 419 LYS A CA 1
ATOM 3375 C C . LYS A 1 419 ? -20.109 14.188 -14.344 1 74.88 419 LYS A C 1
ATOM 3377 O O . LYS A 1 419 ? -19.266 14.109 -13.445 1 74.88 419 LYS A O 1
ATOM 3382 N N . ARG A 1 420 ? -21.203 13.336 -14.43 1 67.75 420 ARG A N 1
ATOM 3383 C CA . ARG A 1 420 ? -21.172 12.039 -13.75 1 67.75 420 ARG A CA 1
ATOM 3384 C C . ARG A 1 420 ? -21.328 10.898 -14.75 1 67.75 420 ARG A C 1
ATOM 3386 O O . ARG A 1 420 ? -22.031 11.039 -15.758 1 67.75 420 ARG A O 1
ATOM 3393 N N . PHE A 1 421 ? -20.625 9.867 -14.477 1 57.16 421 PHE A N 1
ATOM 3394 C CA . PHE A 1 421 ? -20.828 8.672 -15.289 1 57.16 421 PHE A CA 1
ATOM 3395 C C . PHE A 1 421 ? -22.047 7.887 -14.797 1 57.16 421 PHE A C 1
ATOM 3397 O O . PHE A 1 421 ? -22.172 7.621 -13.602 1 57.16 421 PHE A O 1
ATOM 3404 N N . SER A 1 422 ? -22.938 7.648 -15.672 1 63.62 422 SER A N 1
ATOM 3405 C CA . SER A 1 422 ? -24.109 6.828 -15.367 1 63.62 422 SER A CA 1
ATOM 3406 C C . SER A 1 422 ? -23.891 5.383 -15.797 1 63.62 422 SER A C 1
ATOM 3408 O O . SER A 1 422 ? -23.688 5.105 -16.984 1 63.62 422 SER A O 1
ATOM 3410 N N . GLN A 1 423 ? -23.812 4.547 -14.734 1 57.28 423 GLN A N 1
ATOM 3411 C CA . GLN A 1 423 ? -23.656 3.129 -15.039 1 57.28 423 GLN A CA 1
ATOM 3412 C C . GLN A 1 423 ? -24.812 2.613 -15.883 1 57.28 423 GLN A C 1
ATOM 3414 O O . GLN A 1 423 ? -24.625 1.801 -16.797 1 57.28 423 GLN A O 1
ATOM 3419 N N . SER A 1 424 ? -26.047 3.074 -15.547 1 58.78 424 SER A N 1
ATOM 3420 C CA . SER A 1 424 ? -27.266 2.627 -16.234 1 58.78 424 SER A CA 1
ATOM 3421 C C . SER A 1 424 ? -27.266 3.066 -17.688 1 58.78 424 SER A C 1
ATOM 3423 O O . SER A 1 424 ? -27.641 2.295 -18.578 1 58.78 424 SER A O 1
ATOM 3425 N N . GLU A 1 425 ? -26.672 4.258 -17.844 1 62.28 425 GLU A N 1
ATOM 3426 C CA . GLU A 1 425 ? -26.688 4.797 -19.203 1 62.28 425 GLU A CA 1
ATOM 3427 C C . GLU A 1 425 ? -25.344 4.605 -19.891 1 62.28 425 GLU A C 1
ATOM 3429 O O . GLU A 1 425 ? -25.203 4.855 -21.078 1 62.28 425 GLU A O 1
ATOM 3434 N N . LYS A 1 426 ? -24.422 4.117 -19.109 1 53.34 426 LYS A N 1
ATOM 3435 C CA . LYS A 1 426 ? -23.062 3.842 -19.594 1 53.34 426 LYS A CA 1
ATOM 3436 C C . LYS A 1 426 ? -22.484 5.059 -20.297 1 53.34 426 LYS A C 1
ATOM 3438 O O . LYS A 1 426 ? -21.844 4.93 -21.344 1 53.34 426 LYS A O 1
ATOM 3443 N N . ARG A 1 427 ? -22.906 6.223 -20.031 1 61.94 427 ARG A N 1
ATOM 3444 C CA . ARG A 1 427 ? -22.391 7.488 -20.547 1 61.94 427 ARG A CA 1
ATOM 3445 C C . ARG A 1 427 ? -22.297 8.531 -19.438 1 61.94 427 ARG A C 1
ATOM 3447 O O . ARG A 1 427 ? -22.812 8.344 -18.344 1 61.94 427 ARG A O 1
ATOM 3454 N N . ASN A 1 428 ? -21.516 9.586 -19.797 1 70.06 428 ASN A N 1
ATOM 3455 C CA . ASN A 1 428 ? -21.469 10.719 -18.875 1 70.06 428 ASN A CA 1
ATOM 3456 C C . ASN A 1 428 ? -22.734 11.555 -18.938 1 70.06 428 ASN A C 1
ATOM 3458 O O . ASN A 1 428 ? -23.266 11.82 -20.031 1 70.06 428 ASN A O 1
ATOM 3462 N N . ILE A 1 429 ? -23.281 11.688 -17.906 1 77.12 429 ILE A N 1
ATOM 3463 C CA . ILE A 1 429 ? -24.453 12.555 -17.797 1 77.12 429 ILE A CA 1
ATOM 3464 C C . ILE A 1 429 ? -24.094 13.812 -17.016 1 77.12 429 ILE A C 1
ATOM 3466 O O . ILE A 1 429 ? -23.141 13.805 -16.219 1 77.12 429 ILE A O 1
ATOM 3470 N N . VAL A 1 430 ? -24.703 14.867 -17.375 1 82.56 430 VAL A N 1
ATOM 3471 C CA . VAL A 1 430 ? -24.516 16.125 -16.656 1 82.56 430 VAL A CA 1
ATOM 3472 C C . VAL A 1 430 ? -25.609 16.297 -15.609 1 82.56 430 VAL A C 1
ATOM 3474 O O . VAL A 1 430 ? -26.797 16.203 -15.93 1 82.56 430 VAL A O 1
ATOM 3477 N N . ILE A 1 431 ? -25.203 16.297 -14.453 1 85.31 431 ILE A N 1
ATOM 3478 C CA . ILE A 1 431 ? -26.188 16.516 -13.383 1 85.31 431 ILE A CA 1
ATOM 3479 C C . ILE A 1 431 ? -25.938 17.875 -12.727 1 85.31 431 ILE A C 1
ATOM 3481 O O . ILE A 1 431 ? -24.812 18.391 -12.766 1 85.31 431 ILE A O 1
ATOM 3485 N N . GLU A 1 432 ? -27 18.438 -12.203 1 88.38 432 GLU A N 1
ATOM 3486 C CA . GLU A 1 432 ? -26.875 19.688 -11.477 1 88.38 432 GLU A CA 1
ATOM 3487 C C . GLU A 1 432 ? -26.484 19.453 -10.016 1 88.38 432 GLU A C 1
ATOM 3489 O O . GLU A 1 432 ? -27.203 18.75 -9.289 1 88.38 432 GLU A O 1
ATOM 3494 N N . GLU A 1 433 ? -25.406 19.953 -9.625 1 90.69 433 GLU A N 1
ATOM 3495 C CA . GLU A 1 433 ? -24.875 19.797 -8.273 1 90.69 433 GLU A CA 1
ATOM 3496 C C . GLU A 1 433 ? -25.141 21.047 -7.43 1 90.69 433 GLU A C 1
ATOM 3498 O O . GLU A 1 433 ? -24.828 22.156 -7.84 1 90.69 433 GLU A O 1
ATOM 3503 N N . PRO A 1 434 ? -25.828 20.844 -6.309 1 93.69 434 PRO A N 1
ATOM 3504 C CA . PRO A 1 434 ? -26.031 22 -5.422 1 93.69 434 PRO A CA 1
ATOM 3505 C C . PRO A 1 434 ? -24.719 22.688 -5.039 1 93.69 434 PRO A C 1
ATOM 3507 O O . PRO A 1 434 ? -23.688 22.031 -4.922 1 93.69 434 PRO A O 1
ATOM 3510 N N . HIS A 1 435 ? -24.797 23.953 -4.797 1 93.56 435 HIS A N 1
ATOM 3511 C CA . HIS A 1 435 ? -23.625 24.766 -4.484 1 93.56 435 HIS A CA 1
ATOM 3512 C C . HIS A 1 435 ? -22.922 24.25 -3.232 1 93.56 435 HIS A C 1
ATOM 3514 O O . HIS A 1 435 ? -21.703 24.234 -3.176 1 93.56 435 HIS A O 1
ATOM 3520 N N . MET A 1 436 ? -23.656 23.891 -2.242 1 93.75 436 MET A N 1
ATOM 3521 C CA . MET A 1 436 ? -23.062 23.422 -0.991 1 93.75 436 MET A CA 1
ATOM 3522 C C . MET A 1 436 ? -22.25 22.156 -1.212 1 93.75 436 MET A C 1
ATOM 3524 O O . MET A 1 436 ? -21.219 21.953 -0.563 1 93.75 436 MET A O 1
ATOM 3528 N N . VAL A 1 437 ? -22.688 21.312 -2.162 1 91.81 437 VAL A N 1
ATOM 3529 C CA . VAL A 1 437 ? -21.953 20.094 -2.477 1 91.81 437 VAL A CA 1
ATOM 3530 C C . VAL A 1 437 ? -20.656 20.438 -3.18 1 91.81 437 VAL A C 1
ATOM 3532 O O . VAL A 1 437 ? -19.609 19.828 -2.908 1 91.81 437 VAL A O 1
ATOM 3535 N N . SER A 1 438 ? -20.734 21.375 -4.051 1 88.94 438 SER A N 1
ATOM 3536 C CA . SER A 1 438 ? -19.531 21.812 -4.762 1 88.94 438 SER A CA 1
ATOM 3537 C C . SER A 1 438 ? -18.484 22.359 -3.797 1 88.94 438 SER A C 1
ATOM 3539 O O . SER A 1 438 ? -17.297 22.062 -3.93 1 88.94 438 SER A O 1
ATOM 3541 N N . ILE A 1 439 ? -18.953 23.141 -2.881 1 90.5 439 ILE A N 1
ATOM 3542 C CA . ILE A 1 439 ? -18.062 23.719 -1.89 1 90.5 439 ILE A CA 1
ATOM 3543 C C . ILE A 1 439 ? -17.453 22.609 -1.022 1 90.5 439 ILE A C 1
ATOM 3545 O O . ILE A 1 439 ? -16.25 22.609 -0.771 1 90.5 439 ILE A O 1
ATOM 3549 N N . TYR A 1 440 ? -18.266 21.75 -0.618 1 91.62 440 TYR A N 1
ATOM 3550 C CA . TYR A 1 440 ? -17.797 20.641 0.208 1 91.62 440 TYR A CA 1
ATOM 3551 C C . TYR A 1 440 ? -16.719 19.844 -0.519 1 91.62 440 TYR A C 1
ATOM 3553 O O . TYR A 1 440 ? -15.664 19.562 0.039 1 91.62 440 TYR A O 1
ATOM 3561 N N . ASN A 1 441 ? -17 19.484 -1.768 1 83.06 441 ASN A N 1
ATOM 3562 C CA . ASN A 1 441 ? -16.078 18.656 -2.551 1 83.06 441 ASN A CA 1
ATOM 3563 C C . ASN A 1 441 ? -14.758 19.375 -2.805 1 83.06 441 ASN A C 1
ATOM 3565 O O . ASN A 1 441 ? -13.695 18.75 -2.861 1 83.06 441 ASN A O 1
ATOM 3569 N N . LYS A 1 442 ? -14.828 20.562 -2.91 1 86.31 442 LYS A N 1
ATOM 3570 C CA . LYS A 1 442 ? -13.656 21.359 -3.232 1 86.31 442 LYS A CA 1
ATOM 3571 C C . LYS A 1 442 ? -12.742 21.516 -2.02 1 86.31 442 LYS A C 1
ATOM 3573 O O . LYS A 1 442 ? -11.516 21.547 -2.156 1 86.31 442 LYS A O 1
ATOM 3578 N N . TYR A 1 443 ? -13.273 21.531 -0.814 1 90.56 443 TYR A N 1
ATOM 3579 C CA . TYR A 1 443 ? -12.461 21.984 0.306 1 90.56 443 TYR A CA 1
ATOM 3580 C C . TYR A 1 443 ? -12.305 20.891 1.353 1 90.56 443 TYR A C 1
ATOM 3582 O O . TYR A 1 443 ? -11.523 21.031 2.297 1 90.56 443 TYR A O 1
ATOM 3590 N N . MET A 1 444 ? -12.938 19.734 1.212 1 88.94 444 MET A N 1
ATOM 3591 C CA . MET A 1 444 ? -12.852 18.641 2.186 1 88.94 444 MET A CA 1
ATOM 3592 C C . MET A 1 444 ? -11.602 17.797 1.953 1 88.94 444 MET A C 1
ATOM 3594 O O . MET A 1 444 ? -11.133 17.125 2.865 1 88.94 444 MET A O 1
ATOM 3598 N N . GLY A 1 445 ? -10.867 17.828 0.894 1 85.88 445 GLY A N 1
ATOM 3599 C CA . GLY A 1 445 ? -9.844 16.875 0.496 1 85.88 445 GLY A CA 1
ATOM 3600 C C . GLY A 1 445 ? -8.453 17.266 0.978 1 85.88 445 GLY A C 1
ATOM 3601 O O . GLY A 1 445 ? -7.473 16.609 0.63 1 85.88 445 GLY A O 1
ATOM 3602 N N . GLY A 1 446 ? -8.344 18.25 1.82 1 89.38 446 GLY A N 1
ATOM 3603 C CA . GLY A 1 446 ? -7.035 18.734 2.225 1 89.38 446 GLY A CA 1
ATOM 3604 C C . GLY A 1 446 ? -6.254 17.734 3.049 1 89.38 446 GLY A C 1
ATOM 3605 O O . GLY A 1 446 ? -5.059 17.531 2.834 1 89.38 446 GLY A O 1
ATOM 3606 N N . VAL A 1 447 ? -6.91 17.094 3.986 1 91.06 447 VAL A N 1
ATOM 3607 C CA . VAL A 1 447 ? -6.262 16.125 4.852 1 91.06 447 VAL A CA 1
ATOM 3608 C C . VAL A 1 447 ? -5.812 14.914 4.027 1 91.06 447 VAL A C 1
ATOM 3610 O O . VAL A 1 447 ? -4.688 14.43 4.184 1 91.06 447 VAL A O 1
ATOM 3613 N N . ASP A 1 448 ? -6.625 14.523 3.141 1 79.94 448 ASP A N 1
ATOM 3614 C CA . ASP A 1 448 ? -6.285 13.406 2.262 1 79.94 448 ASP A CA 1
ATOM 3615 C C . ASP A 1 448 ? -5.102 13.75 1.362 1 79.94 448 ASP A C 1
ATOM 3617 O O . ASP A 1 448 ? -4.254 12.906 1.087 1 79.94 448 ASP A O 1
ATOM 3621 N N . ARG A 1 449 ? -5.094 14.914 0.911 1 85.69 449 ARG A N 1
ATOM 3622 C CA . ARG A 1 449 ? -3.998 15.367 0.063 1 85.69 449 ARG A CA 1
ATOM 3623 C C . ARG A 1 449 ? -2.676 15.359 0.825 1 85.69 449 ARG A C 1
ATOM 3625 O O . ARG A 1 449 ? -1.645 14.953 0.284 1 85.69 449 ARG A O 1
ATOM 3632 N N . SER A 1 450 ? -2.723 15.836 1.995 1 91.88 450 SER A N 1
ATOM 3633 C CA . SER A 1 450 ? -1.522 15.805 2.824 1 91.88 450 SER A CA 1
ATOM 3634 C C . SER A 1 450 ? -1.052 14.375 3.064 1 91.88 450 SER A C 1
ATOM 3636 O O . SER A 1 450 ? 0.146 14.086 2.992 1 91.88 450 SER A O 1
ATOM 3638 N N . ASP A 1 451 ? -1.944 13.5 3.348 1 84.81 451 ASP A N 1
ATOM 3639 C CA . ASP A 1 451 ? -1.614 12.102 3.59 1 84.81 451 ASP A CA 1
ATOM 3640 C C . ASP A 1 451 ? -1.009 11.461 2.344 1 84.81 451 ASP A C 1
ATOM 3642 O O . ASP A 1 451 ? -0.065 10.672 2.443 1 84.81 451 ASP A O 1
ATOM 3646 N N . GLU A 1 452 ? -1.6 11.781 1.26 1 80.5 452 GLU A N 1
ATOM 3647 C CA . GLU A 1 452 ? -1.091 11.25 -0.001 1 80.5 452 GLU A CA 1
ATOM 3648 C C . GLU A 1 452 ? 0.33 11.734 -0.271 1 80.5 452 GLU A C 1
ATOM 3650 O O . GLU A 1 452 ? 1.201 10.945 -0.646 1 80.5 452 GLU A O 1
ATOM 3655 N N . ASN A 1 453 ? 0.514 13 -0.094 1 87 453 ASN A N 1
ATOM 3656 C CA . ASN A 1 453 ? 1.838 13.57 -0.324 1 87 453 ASN A CA 1
ATOM 3657 C C . ASN A 1 453 ? 2.885 12.938 0.592 1 87 453 ASN A C 1
ATOM 3659 O O . ASN A 1 453 ? 3.984 12.609 0.148 1 87 453 ASN A O 1
ATOM 3663 N N . ILE A 1 454 ? 2.508 12.766 1.781 1 90.62 454 ILE A N 1
ATOM 3664 C CA . ILE A 1 454 ? 3.436 12.219 2.766 1 90.62 454 ILE A CA 1
ATOM 3665 C C . ILE A 1 454 ? 3.717 10.75 2.447 1 90.62 454 ILE A C 1
ATOM 3667 O O . ILE A 1 454 ? 4.852 10.281 2.586 1 90.62 454 ILE A O 1
ATOM 3671 N N . SER A 1 455 ? 2.74 10.055 1.999 1 83.19 455 SER A N 1
ATOM 3672 C CA . SER A 1 455 ? 2.863 8.625 1.761 1 83.19 455 SER A CA 1
ATOM 3673 C C . SER A 1 455 ? 3.865 8.328 0.647 1 83.19 455 SER A C 1
ATOM 3675 O O . SER A 1 455 ? 4.48 7.266 0.623 1 83.19 455 SER A O 1
ATOM 3677 N N . HIS A 1 456 ? 4.141 9.281 -0.214 1 83 456 HIS A N 1
ATOM 3678 C CA . HIS A 1 456 ? 5.047 9.062 -1.334 1 83 456 HIS A CA 1
ATOM 3679 C C . HIS A 1 456 ? 6.484 8.883 -0.852 1 83 456 HIS A C 1
ATOM 3681 O O . HIS A 1 456 ? 7.258 8.148 -1.466 1 83 456 HIS A O 1
ATOM 3687 N N . TYR A 1 457 ? 6.828 9.57 0.158 1 90.5 457 TYR A N 1
ATOM 3688 C CA . TYR A 1 457 ? 8.211 9.547 0.615 1 90.5 457 TYR A CA 1
ATOM 3689 C C . TYR A 1 457 ? 8.281 9.383 2.127 1 90.5 457 TYR A C 1
ATOM 3691 O O . TYR A 1 457 ? 9.133 9.984 2.785 1 90.5 457 TYR A O 1
ATOM 3699 N N . ARG A 1 458 ? 7.332 8.594 2.621 1 90.44 458 ARG A N 1
ATOM 3700 C CA . ARG A 1 458 ? 7.309 8.352 4.059 1 90.44 458 ARG A CA 1
ATOM 3701 C C . ARG A 1 458 ? 8.625 7.738 4.531 1 90.44 458 ARG A C 1
ATOM 3703 O O . ARG A 1 458 ? 9.188 6.875 3.861 1 90.44 458 ARG A O 1
ATOM 3710 N N . ILE A 1 459 ? 9.102 8.203 5.645 1 93.38 459 ILE A N 1
ATOM 3711 C CA . ILE A 1 459 ? 10.328 7.68 6.238 1 93.38 459 ILE A CA 1
ATOM 3712 C C . ILE A 1 459 ? 10.258 6.156 6.312 1 93.38 459 ILE A C 1
ATOM 3714 O O . ILE A 1 459 ? 9.266 5.598 6.789 1 93.38 459 ILE A O 1
ATOM 3718 N N . GLY A 1 460 ? 11.336 5.555 5.801 1 88.19 460 GLY A N 1
ATOM 3719 C CA . GLY A 1 460 ? 11.305 4.113 5.609 1 88.19 460 GLY A CA 1
ATOM 3720 C C . GLY A 1 460 ? 11.875 3.344 6.789 1 88.19 460 GLY A C 1
ATOM 3721 O O . GLY A 1 460 ? 11.586 2.154 6.957 1 88.19 460 GLY A O 1
ATOM 3722 N N . ILE A 1 461 ? 12.648 3.975 7.621 1 88.94 461 ILE A N 1
ATOM 3723 C CA . ILE A 1 461 ? 13.258 3.301 8.758 1 88.94 461 ILE A CA 1
ATOM 3724 C C . ILE A 1 461 ? 12.234 3.154 9.883 1 88.94 461 ILE A C 1
ATOM 3726 O O . ILE A 1 461 ? 11.586 4.129 10.273 1 88.94 461 ILE A O 1
ATOM 3730 N N . ARG A 1 462 ? 12.133 1.94 10.344 1 77.12 462 ARG A N 1
ATOM 3731 C CA . ARG A 1 462 ? 11.109 1.659 11.352 1 77.12 462 ARG A CA 1
ATOM 3732 C C . ARG A 1 462 ? 11.75 1.205 12.664 1 77.12 462 ARG A C 1
ATOM 3734 O O . ARG A 1 462 ? 12.867 0.678 12.664 1 77.12 462 ARG A O 1
ATOM 3741 N N . GLY A 1 463 ? 11.031 1.634 13.719 1 74.25 463 GLY A N 1
ATOM 3742 C CA . GLY A 1 463 ? 11.484 1.222 15.039 1 74.25 463 GLY A CA 1
ATOM 3743 C C . GLY A 1 463 ? 10.461 0.374 15.781 1 74.25 463 GLY A C 1
ATOM 3744 O O . GLY A 1 463 ? 9.328 0.219 15.32 1 74.25 463 GLY A O 1
ATOM 3745 N N . LYS A 1 464 ? 10.828 -0.157 16.859 1 70.12 464 LYS A N 1
ATOM 3746 C CA . LYS A 1 464 ? 9.984 -1.049 17.641 1 70.12 464 LYS A CA 1
ATOM 3747 C C . LYS A 1 464 ? 9.203 -0.274 18.703 1 70.12 464 LYS A C 1
ATOM 3749 O O . LYS A 1 464 ? 8.188 -0.761 19.219 1 70.12 464 LYS A O 1
ATOM 3754 N N . LYS A 1 465 ? 9.742 0.938 19.031 1 76.56 465 LYS A N 1
ATOM 3755 C CA . LYS A 1 465 ? 9 1.755 19.984 1 76.56 465 LYS A CA 1
ATOM 3756 C C . LYS A 1 465 ? 7.629 2.135 19.422 1 76.56 465 LYS A C 1
ATOM 3758 O O . LYS A 1 465 ? 7.504 2.479 18.25 1 76.56 465 LYS A O 1
ATOM 3763 N N . TRP A 1 466 ? 6.648 2.053 20.312 1 77.88 466 TRP A N 1
ATOM 3764 C CA . TRP A 1 466 ? 5.285 2.248 19.828 1 77.88 466 TRP A CA 1
ATOM 3765 C C . TRP A 1 466 ? 5.098 3.662 19.281 1 77.88 466 TRP A C 1
ATOM 3767 O O . TRP A 1 466 ? 4.258 3.893 18.406 1 77.88 466 TRP A O 1
ATOM 3777 N N . TYR A 1 467 ? 5.883 4.648 19.828 1 86.06 467 TYR A N 1
ATOM 3778 C CA . TYR A 1 467 ? 5.617 6.023 19.406 1 86.06 467 TYR A CA 1
ATOM 3779 C C . TYR A 1 467 ? 6.555 6.445 18.281 1 86.06 467 TYR A C 1
ATOM 3781 O O . TYR A 1 467 ? 6.555 7.605 17.875 1 86.06 467 TYR A O 1
ATOM 3789 N N . MET A 1 468 ? 7.375 5.52 17.75 1 87.94 468 MET A N 1
ATOM 3790 C CA . MET A 1 468 ? 8.305 5.852 16.672 1 87.94 468 MET A CA 1
ATOM 3791 C C . MET A 1 468 ? 7.559 6.277 15.414 1 87.94 468 MET A C 1
ATOM 3793 O O . MET A 1 468 ? 7.93 7.262 14.766 1 87.94 468 MET A O 1
ATOM 3797 N N . PRO A 1 469 ? 6.469 5.551 15.078 1 87.12 469 PRO A N 1
ATOM 3798 C CA . PRO A 1 469 ? 5.73 5.992 13.891 1 87.12 469 PRO A CA 1
ATOM 3799 C C . PRO A 1 469 ? 5.172 7.406 14.039 1 87.12 469 PRO A C 1
ATOM 3801 O O . PRO A 1 469 ? 5.07 8.141 13.055 1 87.12 469 PRO A O 1
ATOM 3804 N N . LEU A 1 470 ? 4.844 7.781 15.266 1 91.75 470 LEU A N 1
ATOM 3805 C CA . LEU A 1 470 ? 4.336 9.125 15.516 1 91.75 470 LEU 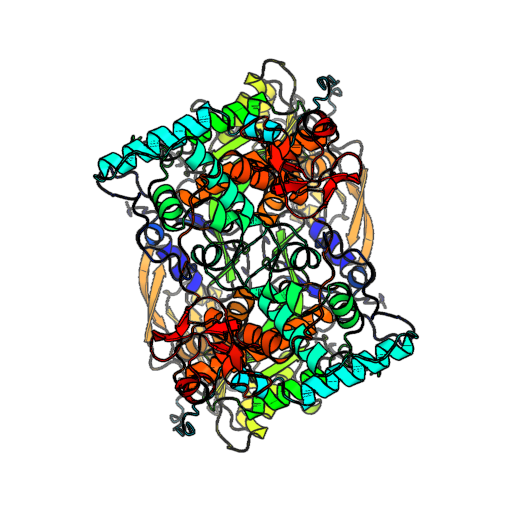A CA 1
ATOM 3806 C C . LEU A 1 470 ? 5.441 10.164 15.359 1 91.75 470 LEU A C 1
ATOM 3808 O O . LEU A 1 470 ? 5.227 11.219 14.75 1 91.75 470 LEU A O 1
ATOM 3812 N N . LEU A 1 471 ? 6.582 9.836 15.852 1 94.5 471 LEU A N 1
ATOM 3813 C CA . LEU A 1 471 ? 7.719 10.75 15.758 1 94.5 471 LEU A CA 1
ATOM 3814 C C . LEU A 1 471 ? 8.133 10.953 14.297 1 94.5 471 LEU A C 1
ATOM 3816 O O . LEU A 1 471 ? 8.336 12.086 13.859 1 94.5 471 LEU A O 1
ATOM 3820 N N . THR A 1 472 ? 8.266 9.875 13.57 1 94.94 472 THR A N 1
ATOM 3821 C CA . THR A 1 472 ? 8.664 9.984 12.172 1 94.94 472 THR A CA 1
ATOM 3822 C C . THR A 1 472 ? 7.586 10.688 11.352 1 94.94 472 THR A C 1
ATOM 3824 O O . THR A 1 472 ? 7.895 11.445 10.43 1 94.94 472 THR A O 1
ATOM 3827 N N . HIS A 1 473 ? 6.312 10.445 11.703 1 94.81 473 HIS A N 1
ATOM 3828 C CA . HIS A 1 473 ? 5.23 11.133 11 1 94.81 473 HIS A CA 1
ATOM 3829 C C . HIS A 1 473 ? 5.305 12.641 11.211 1 94.81 473 HIS A C 1
ATOM 3831 O O . HIS A 1 473 ? 5.062 13.414 10.281 1 94.81 473 HIS A O 1
ATOM 3837 N N . MET A 1 474 ? 5.594 13.016 12.383 1 97.31 474 MET A N 1
ATOM 3838 C CA . MET A 1 474 ? 5.688 14.445 12.68 1 97.31 474 MET A CA 1
ATOM 3839 C C . MET A 1 474 ? 6.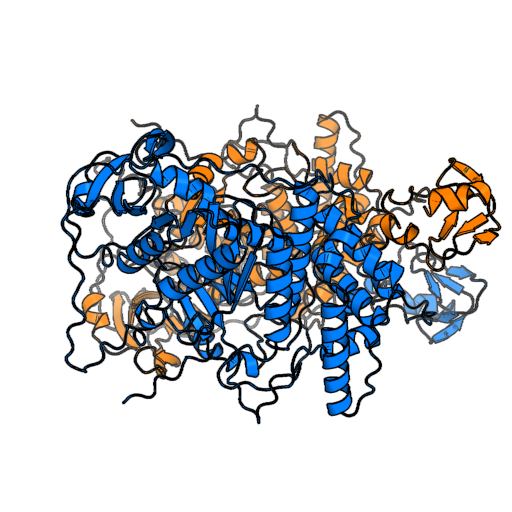828 15.086 11.898 1 97.31 474 MET A C 1
ATOM 3841 O O . MET A 1 474 ? 6.719 16.234 11.477 1 97.31 474 MET A O 1
ATOM 3845 N N . ILE A 1 475 ? 7.898 14.352 11.727 1 97.69 475 ILE A N 1
ATOM 3846 C CA . ILE A 1 475 ? 9.008 14.852 10.906 1 97.69 475 ILE A CA 1
ATOM 3847 C C . ILE A 1 475 ? 8.562 14.969 9.453 1 97.69 475 ILE A C 1
ATOM 3849 O O . ILE A 1 475 ? 8.82 15.984 8.797 1 97.69 475 ILE A O 1
ATOM 3853 N N . ASP A 1 476 ? 7.879 13.953 8.977 1 96.88 476 ASP A N 1
ATOM 3854 C CA . ASP A 1 476 ? 7.344 13.984 7.617 1 96.88 476 ASP A CA 1
ATOM 3855 C C . ASP A 1 476 ? 6.375 15.148 7.434 1 96.88 476 ASP A C 1
ATOM 3857 O O . ASP A 1 476 ? 6.391 15.82 6.398 1 96.88 476 ASP A O 1
ATOM 3861 N N . LEU A 1 477 ? 5.543 15.328 8.438 1 97.94 477 LEU A N 1
ATOM 3862 C CA . LEU A 1 477 ? 4.555 16.406 8.383 1 97.94 477 LEU A CA 1
ATOM 3863 C C . LEU A 1 477 ? 5.23 17.766 8.336 1 97.94 477 LEU A C 1
ATOM 3865 O O . LEU A 1 477 ? 4.805 18.641 7.586 1 97.94 477 LEU A O 1
ATOM 3869 N N . ALA A 1 478 ? 6.23 17.938 9.133 1 98.5 478 ALA A N 1
ATOM 3870 C CA . ALA A 1 478 ? 6.996 19.188 9.133 1 98.5 478 ALA A CA 1
ATOM 3871 C C . ALA A 1 478 ? 7.633 19.438 7.77 1 98.5 478 ALA A C 1
ATOM 3873 O O . ALA A 1 478 ? 7.594 20.562 7.258 1 98.5 478 ALA A O 1
ATOM 3874 N N . GLU A 1 479 ? 8.234 18.406 7.254 1 98.5 479 GLU A N 1
ATOM 3875 C CA . GLU A 1 479 ? 8.852 18.516 5.938 1 98.5 479 GLU A CA 1
ATOM 3876 C C . GLU A 1 479 ? 7.816 18.844 4.867 1 98.5 479 GLU A C 1
ATOM 3878 O O . GLU A 1 479 ? 8.062 19.672 3.996 1 98.5 479 GLU A O 1
ATOM 3883 N N . HIS A 1 480 ? 6.668 18.219 4.891 1 97.88 480 HIS A N 1
ATOM 3884 C CA . HIS A 1 480 ? 5.582 18.469 3.947 1 97.88 480 HIS A CA 1
ATOM 3885 C C . HIS A 1 480 ? 5.09 19.906 4.051 1 97.88 480 HIS A C 1
ATOM 3887 O O . HIS A 1 480 ? 4.891 20.562 3.031 1 97.88 480 HIS A O 1
ATOM 3893 N N . ASN A 1 481 ? 4.816 20.391 5.289 1 98.44 481 ASN A N 1
ATOM 3894 C CA . ASN A 1 481 ? 4.383 21.766 5.484 1 98.44 481 ASN A CA 1
ATOM 3895 C C . ASN A 1 481 ? 5.426 22.766 4.977 1 98.44 481 ASN A C 1
ATOM 3897 O O . ASN A 1 481 ? 5.074 23.797 4.402 1 98.44 481 ASN A O 1
ATOM 3901 N N . ALA A 1 482 ? 6.699 22.422 5.191 1 98.25 482 ALA A N 1
ATOM 3902 C CA . ALA A 1 482 ? 7.77 23.281 4.68 1 98.25 482 ALA A CA 1
ATOM 3903 C C . ALA A 1 482 ? 7.73 23.359 3.156 1 98.25 482 ALA A C 1
ATOM 3905 O O . ALA A 1 482 ? 7.902 24.438 2.578 1 98.25 482 ALA A O 1
ATOM 3906 N N . TRP A 1 483 ? 7.527 22.25 2.545 1 97.88 483 TRP A N 1
ATOM 3907 C CA . TRP A 1 483 ? 7.438 22.203 1.09 1 97.88 483 TRP A CA 1
ATOM 3908 C C . TRP A 1 483 ? 6.246 23.016 0.592 1 97.88 483 TRP A C 1
ATOM 3910 O O . TRP A 1 483 ? 6.344 23.719 -0.419 1 97.88 483 TRP A O 1
ATOM 3920 N N . GLN A 1 484 ? 5.094 22.938 1.333 1 96.62 484 GLN A N 1
ATOM 3921 C CA . GLN A 1 484 ? 3.922 23.719 0.961 1 96.62 484 GLN A CA 1
ATOM 3922 C C . GLN A 1 484 ? 4.223 25.219 1.015 1 96.62 484 GLN A C 1
ATOM 3924 O O . GLN A 1 484 ? 3.836 25.969 0.115 1 96.62 484 GLN A O 1
ATOM 3929 N N . LEU A 1 485 ? 4.891 25.625 2.035 1 96.19 485 LEU A N 1
ATOM 3930 C CA . LEU A 1 485 ? 5.273 27.031 2.146 1 96.19 485 LEU A CA 1
ATOM 3931 C C . LEU A 1 485 ? 6.223 27.422 1.021 1 96.19 485 LEU A C 1
ATOM 3933 O O . LEU A 1 485 ? 6.102 28.516 0.459 1 96.19 485 LEU A O 1
ATOM 3937 N N . TYR A 1 486 ? 7.16 26.516 0.709 1 95.94 486 TYR A N 1
ATOM 3938 C CA . TYR A 1 486 ? 8.086 26.734 -0.395 1 95.94 486 TYR A CA 1
ATOM 3939 C C . TYR A 1 486 ? 7.336 26.969 -1.7 1 95.94 486 TYR A C 1
ATOM 3941 O O . TYR A 1 486 ? 7.66 27.875 -2.457 1 95.94 486 TYR A O 1
ATOM 3949 N N . LYS A 1 487 ? 6.301 26.188 -1.931 1 93.5 487 LYS A N 1
ATOM 3950 C CA . LYS A 1 487 ? 5.516 26.297 -3.156 1 93.5 487 LYS A CA 1
ATOM 3951 C C . LYS A 1 487 ? 4.684 27.578 -3.176 1 93.5 487 LYS A C 1
ATOM 3953 O O . LYS A 1 487 ? 4.551 28.219 -4.219 1 93.5 487 LYS A O 1
ATOM 3958 N N . ILE A 1 488 ? 4.082 27.906 -2.043 1 91.19 488 ILE A N 1
ATOM 3959 C CA . ILE A 1 488 ? 3.273 29.109 -1.932 1 91.19 488 ILE A CA 1
ATOM 3960 C C . ILE A 1 488 ? 4.133 30.344 -2.238 1 91.19 488 ILE A C 1
ATOM 3962 O O . ILE A 1 488 ? 3.646 31.328 -2.809 1 91.19 488 ILE A O 1
ATOM 3966 N N . ASN A 1 489 ? 5.426 30.203 -1.911 1 92.38 489 ASN A N 1
ATOM 3967 C CA . ASN A 1 489 ? 6.355 31.297 -2.174 1 92.38 489 ASN A CA 1
ATOM 3968 C C . ASN A 1 489 ? 7.051 31.125 -3.521 1 92.38 489 ASN A C 1
ATOM 3970 O O . ASN A 1 489 ? 8.211 31.516 -3.676 1 92.38 489 ASN A O 1
ATOM 3974 N N . HIS A 1 490 ? 6.5 30.344 -4.48 1 90.12 490 HIS A N 1
ATOM 3975 C CA . HIS A 1 490 ? 6.871 30.203 -5.883 1 90.12 490 HIS A CA 1
ATOM 3976 C C . HIS A 1 490 ? 8.133 29.359 -6.039 1 90.12 490 HIS A C 1
ATOM 3978 O O . HIS A 1 490 ? 8.938 29.609 -6.945 1 90.12 490 HIS A O 1
ATOM 3984 N N . GLY A 1 491 ? 8.297 28.484 -5.055 1 91 491 GLY A N 1
ATOM 3985 C CA . GLY A 1 491 ? 9.367 27.531 -5.246 1 91 491 GLY A CA 1
ATOM 3986 C C . GLY A 1 491 ? 9.156 26.609 -6.438 1 91 491 GLY A C 1
ATOM 3987 O O . GLY A 1 491 ? 8.023 26.219 -6.719 1 91 491 GLY A O 1
ATOM 3988 N N . LYS A 1 492 ? 10.242 26.125 -7.008 1 90.06 492 LYS A N 1
ATOM 3989 C CA . LYS A 1 492 ? 10.125 25.391 -8.266 1 90.06 492 LYS A CA 1
ATOM 3990 C C . LYS A 1 492 ? 10.328 23.906 -8.047 1 90.06 492 LYS A C 1
ATOM 3992 O O . LYS A 1 492 ? 9.969 23.094 -8.906 1 90.06 492 LYS A O 1
ATOM 3997 N N . LEU A 1 493 ? 10.852 23.516 -6.922 1 90.94 493 LEU A N 1
ATOM 3998 C CA . LEU A 1 493 ? 11.141 22.109 -6.684 1 90.94 493 LEU A CA 1
ATOM 3999 C C . LEU A 1 493 ? 9.867 21.328 -6.391 1 90.94 493 LEU A C 1
ATOM 4001 O O . LEU A 1 493 ? 8.984 21.828 -5.68 1 90.94 493 LEU A O 1
ATOM 4005 N N . ASP A 1 494 ? 9.789 20.172 -6.996 1 92.69 494 ASP A N 1
ATOM 4006 C CA . ASP A 1 494 ? 8.711 19.281 -6.555 1 92.69 494 ASP A CA 1
ATOM 4007 C C . ASP A 1 494 ? 9.016 18.688 -5.18 1 92.69 494 ASP A C 1
ATOM 4009 O O . ASP A 1 494 ? 10.062 18.984 -4.594 1 92.69 494 ASP A O 1
ATOM 4013 N N . HIS A 1 495 ? 8.102 18 -4.68 1 94.44 495 HIS A N 1
ATOM 4014 C CA . HIS A 1 495 ? 8.227 17.5 -3.314 1 94.44 495 HIS A CA 1
ATOM 4015 C C . HIS A 1 495 ? 9.477 16.656 -3.146 1 94.44 495 HIS A C 1
ATOM 4017 O O . HIS A 1 495 ? 10.203 16.797 -2.156 1 94.44 495 HIS A O 1
ATOM 4023 N N . LEU A 1 496 ? 9.75 15.719 -4.105 1 93.81 496 LEU A N 1
ATOM 4024 C CA . LEU A 1 496 ? 10.945 14.883 -4.047 1 93.81 496 LEU A CA 1
ATOM 4025 C C . LEU A 1 496 ? 12.203 15.742 -4.039 1 93.81 496 LEU A C 1
ATOM 4027 O O . LEU A 1 496 ? 13.086 15.547 -3.199 1 93.81 496 LEU A O 1
ATOM 4031 N N . GLY A 1 497 ? 12.25 16.688 -5.004 1 92.88 497 GLY A N 1
ATOM 4032 C CA . GLY A 1 497 ? 13.398 17.578 -5.055 1 92.88 497 GLY A CA 1
ATOM 4033 C C . GLY A 1 497 ? 13.594 18.375 -3.777 1 92.88 497 GLY A C 1
ATOM 4034 O O . GLY A 1 497 ? 14.719 18.531 -3.312 1 92.88 497 GLY A O 1
ATOM 4035 N N . PHE A 1 498 ? 12.547 18.891 -3.256 1 95.75 498 PHE A N 1
ATOM 4036 C CA . PHE A 1 498 ? 12.609 19.656 -2.016 1 95.75 498 PHE A CA 1
ATOM 4037 C C . PHE A 1 498 ? 13.133 18.797 -0.874 1 95.75 498 PHE A C 1
ATOM 4039 O O . PHE A 1 498 ? 14.047 19.203 -0.15 1 95.75 498 PHE A O 1
ATOM 4046 N N . ARG A 1 499 ? 12.578 17.578 -0.732 1 96.88 499 ARG A N 1
ATOM 4047 C CA . ARG A 1 499 ? 12.977 16.656 0.33 1 96.88 499 AR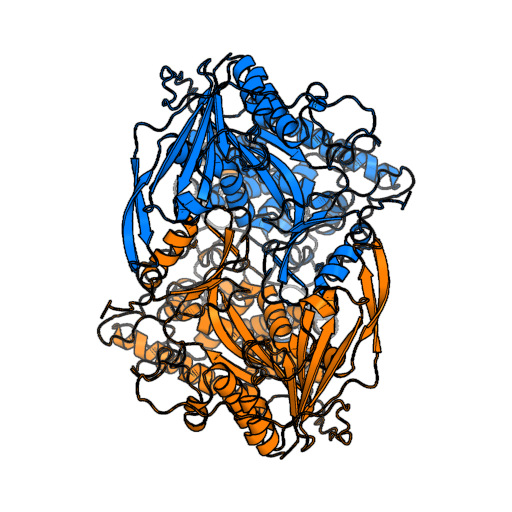G A CA 1
ATOM 4048 C C . ARG A 1 499 ? 14.453 16.297 0.211 1 96.88 499 ARG A C 1
ATOM 4050 O O . ARG A 1 499 ? 15.164 16.234 1.214 1 96.88 499 ARG A O 1
ATOM 4057 N N . ARG A 1 500 ? 14.906 16.031 -0.985 1 95.44 500 ARG A N 1
ATOM 4058 C CA . ARG A 1 500 ? 16.297 15.688 -1.217 1 95.44 500 ARG A CA 1
ATOM 4059 C C . ARG A 1 500 ? 17.219 16.828 -0.799 1 95.44 500 ARG A C 1
ATOM 4061 O O . ARG A 1 500 ? 18.25 16.594 -0.144 1 95.44 500 ARG A O 1
ATOM 4068 N N . ARG A 1 501 ? 16.844 18.047 -1.138 1 94 501 ARG A N 1
ATOM 4069 C CA . ARG A 1 501 ? 17.656 19.203 -0.792 1 94 501 ARG A CA 1
ATOM 4070 C C . ARG A 1 501 ? 17.75 19.375 0.721 1 94 501 ARG A C 1
ATOM 4072 O O . ARG A 1 501 ? 18.812 19.719 1.249 1 94 501 ARG A O 1
ATOM 4079 N N . VAL A 1 502 ? 16.641 19.172 1.371 1 96.69 502 VAL A N 1
ATOM 4080 C CA . VAL A 1 502 ? 16.594 19.312 2.822 1 96.69 502 VAL A CA 1
ATOM 4081 C C . VAL A 1 502 ? 17.438 18.219 3.471 1 96.69 502 VAL A C 1
ATOM 4083 O O . VAL A 1 502 ? 18.281 18.5 4.332 1 96.69 502 VAL A O 1
ATOM 4086 N N . ALA A 1 503 ? 17.266 16.969 3.055 1 97.25 503 ALA A N 1
ATOM 4087 C CA . ALA A 1 503 ? 17.953 15.828 3.643 1 97.25 503 ALA A CA 1
ATOM 4088 C C . ALA A 1 503 ? 19.469 15.945 3.447 1 97.25 503 ALA A C 1
ATOM 4090 O O . ALA A 1 503 ? 20.234 15.766 4.395 1 97.25 503 ALA A O 1
ATOM 4091 N N . ILE A 1 504 ? 19.875 16.281 2.242 1 92.81 504 ILE A N 1
ATOM 4092 C CA . ILE A 1 504 ? 21.297 16.391 1.914 1 92.81 504 ILE A CA 1
ATOM 4093 C C . ILE A 1 504 ? 21.922 17.531 2.717 1 92.81 504 ILE A C 1
ATOM 4095 O O . ILE A 1 504 ? 23 17.375 3.281 1 92.81 504 ILE A O 1
ATOM 4099 N N . ALA A 1 505 ? 21.219 18.625 2.838 1 92.44 505 ALA A N 1
ATOM 4100 C CA . ALA A 1 505 ? 21.734 19.766 3.59 1 92.44 505 ALA A CA 1
ATOM 4101 C C . ALA A 1 505 ? 21.906 19.422 5.066 1 92.44 505 ALA A C 1
ATOM 4103 O O . ALA A 1 505 ? 22.906 19.781 5.68 1 92.44 505 ALA A O 1
ATOM 4104 N N . LEU A 1 506 ? 20.906 18.75 5.648 1 95.31 506 LEU A N 1
ATOM 4105 C CA . LEU A 1 506 ? 20.984 18.344 7.051 1 95.31 506 LEU A CA 1
ATOM 4106 C C . LEU A 1 506 ? 22.188 17.453 7.301 1 95.31 506 LEU A C 1
ATOM 4108 O O . LEU A 1 506 ? 22.906 17.625 8.289 1 95.31 506 LEU A O 1
ATOM 4112 N N . ILE A 1 507 ? 22.422 16.516 6.406 1 93.88 507 ILE A N 1
ATOM 4113 C CA . ILE A 1 507 ? 23.469 15.523 6.602 1 93.88 507 ILE A CA 1
ATOM 4114 C C . ILE A 1 507 ? 24.844 16.141 6.324 1 93.88 507 ILE A C 1
ATOM 4116 O O . ILE A 1 507 ? 25.766 16.031 7.137 1 93.88 507 ILE A O 1
ATOM 4120 N N . GLU A 1 508 ? 25 16.859 5.262 1 87.06 508 GLU A N 1
ATOM 4121 C CA . GLU A 1 508 ? 26.297 17.422 4.859 1 87.06 508 GLU A CA 1
ATOM 4122 C C . GLU A 1 508 ? 26.75 18.5 5.844 1 87.06 508 GLU A C 1
ATOM 4124 O O . GLU A 1 508 ? 27.953 18.609 6.121 1 87.06 508 GLU A O 1
ATOM 4129 N N . SER A 1 509 ? 25.797 19.25 6.387 1 86.62 509 SER A N 1
ATOM 4130 C CA . SER A 1 509 ? 26.156 20.359 7.273 1 86.62 509 SER A CA 1
ATOM 4131 C C . SER A 1 509 ? 26.484 19.844 8.672 1 86.62 509 SER A C 1
ATOM 4133 O O . SER A 1 509 ? 27.109 20.562 9.461 1 86.62 509 SER A O 1
ATOM 4135 N N . ASN A 1 510 ? 26.094 18.656 8.984 1 88.25 510 ASN A N 1
ATOM 4136 C CA . ASN A 1 510 ? 26.219 18.219 10.367 1 88.25 510 ASN A CA 1
ATOM 4137 C C . ASN A 1 510 ? 26.984 16.891 10.461 1 88.25 510 ASN A C 1
ATOM 4139 O O . ASN A 1 510 ? 26.984 16.234 11.5 1 88.25 510 ASN A O 1
ATOM 4143 N N . ARG A 1 511 ? 27.625 16.516 9.328 1 85.06 511 ARG A N 1
ATOM 4144 C CA . ARG A 1 511 ? 28.359 15.266 9.32 1 85.06 511 ARG A CA 1
ATOM 4145 C C . ARG A 1 511 ? 29.656 15.375 10.125 1 85.06 511 ARG A C 1
ATOM 4147 O O . ARG A 1 511 ? 30.234 16.469 10.227 1 85.06 511 ARG A O 1
ATOM 4154 N N . LYS A 1 512 ? 29.875 14.367 10.961 1 72.75 512 LYS A N 1
ATOM 4155 C CA . LYS A 1 512 ? 31.156 14.289 11.656 1 72.75 512 LYS A CA 1
ATOM 4156 C C . LYS A 1 512 ? 32.219 13.609 10.789 1 72.75 512 LYS A C 1
ATOM 4158 O O . LYS A 1 512 ? 31.906 12.672 10.047 1 72.75 512 LYS A O 1
ATOM 4163 N N . ASN A 1 513 ? 33.188 14.297 10.211 1 57.06 513 ASN A N 1
ATOM 4164 C CA . ASN A 1 513 ? 34.25 13.734 9.398 1 57.06 513 ASN A CA 1
ATOM 4165 C C . ASN A 1 513 ? 34.812 12.453 10.016 1 57.06 513 ASN A C 1
ATOM 4167 O O . ASN A 1 513 ? 35.625 12.508 10.953 1 57.06 513 ASN A O 1
ATOM 4171 N N . ALA A 1 514 ? 33.969 11.57 10.391 1 51.44 514 ALA A N 1
ATOM 4172 C CA . ALA A 1 514 ? 34.594 10.414 11.008 1 51.44 514 ALA A CA 1
ATOM 4173 C C . ALA A 1 514 ? 35.375 9.602 9.977 1 51.44 514 ALA A C 1
ATOM 4175 O O . ALA A 1 514 ? 34.875 9.336 8.883 1 51.44 514 ALA A O 1
ATOM 4176 N N . LYS A 1 515 ? 36.688 9.586 10.023 1 47.09 515 LYS A N 1
ATOM 4177 C CA . LYS A 1 515 ? 37.531 8.672 9.281 1 47.09 515 LYS A CA 1
ATOM 4178 C C . LYS A 1 515 ? 37 7.242 9.352 1 47.09 515 LYS A C 1
ATOM 4180 O O . LYS A 1 515 ? 36.906 6.664 10.438 1 47.09 515 LYS A O 1
ATOM 4185 N N . ARG A 1 516 ? 36.094 6.805 8.602 1 48.62 516 ARG A N 1
ATOM 4186 C CA . ARG A 1 516 ? 35.594 5.434 8.586 1 48.62 516 ARG A CA 1
ATOM 4187 C C . ARG A 1 516 ? 36.75 4.438 8.422 1 48.62 516 ARG A C 1
ATOM 4189 O O . ARG A 1 516 ? 37.594 4.598 7.531 1 48.62 516 ARG A O 1
ATOM 4196 N N . GLY A 1 517 ? 37.125 3.73 9.461 1 42.72 517 GLY A N 1
ATOM 4197 C CA . GLY A 1 517 ? 38 2.607 9.203 1 42.72 517 GLY A CA 1
ATOM 4198 C C . GLY A 1 517 ? 37.5 1.703 8.086 1 42.72 517 GLY A C 1
ATOM 4199 O O . GLY A 1 517 ? 36.344 1.779 7.684 1 42.72 517 GLY A O 1
ATOM 4200 N N . PRO A 1 518 ? 38.375 1.174 7.285 1 41.41 518 PRO A N 1
ATOM 4201 C CA . PRO A 1 518 ? 38 0.25 6.211 1 41.41 518 PRO A CA 1
ATOM 4202 C C . PRO A 1 518 ? 36.969 -0.781 6.652 1 41.41 518 PRO A C 1
ATOM 4204 O O . PRO A 1 518 ? 37.094 -1.407 7.703 1 41.41 518 PRO A O 1
ATOM 4207 N N . SER A 1 519 ? 35.75 -0.535 6.531 1 46.34 519 SER A N 1
ATOM 4208 C CA . SER A 1 519 ? 34.75 -1.55 6.883 1 46.34 519 SER A CA 1
ATOM 4209 C C . SER A 1 519 ? 34.938 -2.82 6.062 1 46.34 519 SER A C 1
ATOM 4211 O O . SER A 1 519 ? 35.469 -2.768 4.941 1 46.34 519 SER A O 1
ATOM 4213 N N . ARG A 1 520 ? 34.812 -4.047 6.582 1 44.88 520 ARG A N 1
ATOM 4214 C CA . ARG A 1 520 ? 34.938 -5.344 5.926 1 44.88 520 ARG A CA 1
ATOM 4215 C C . ARG A 1 520 ? 33.938 -5.469 4.777 1 44.88 520 ARG A C 1
ATOM 4217 O O . ARG A 1 520 ? 32.781 -5.051 4.902 1 44.88 520 ARG A O 1
ATOM 4224 N N . PRO A 1 521 ? 34.5 -5.793 3.723 1 44.44 521 PRO A N 1
ATOM 4225 C CA . PRO A 1 521 ? 33.594 -6.047 2.621 1 44.44 521 PRO A CA 1
ATOM 4226 C C . PRO A 1 521 ? 32.469 -7.023 3.002 1 44.44 521 PRO A C 1
ATOM 4228 O O . PRO A 1 521 ? 32.656 -7.879 3.867 1 44.44 521 PRO A O 1
ATOM 4231 N N . SER A 1 522 ? 31.25 -6.742 2.615 1 50.59 522 SER A N 1
ATOM 4232 C CA . SER A 1 522 ? 30.156 -7.652 2.91 1 50.59 522 SER A CA 1
ATOM 4233 C C . SER A 1 522 ? 30.5 -9.086 2.508 1 50.59 522 SER A C 1
ATOM 4235 O O . SER A 1 522 ? 31.125 -9.305 1.471 1 50.59 522 SER A O 1
ATOM 4237 N N . HIS A 1 523 ? 30.328 -9.992 3.4 1 47.72 523 HIS A N 1
ATOM 4238 C CA . HIS A 1 523 ? 30.609 -11.406 3.168 1 47.72 523 HIS A CA 1
ATOM 4239 C C . HIS A 1 523 ? 29.938 -11.898 1.893 1 47.72 523 HIS A C 1
ATOM 4241 O O . HIS A 1 523 ? 30.391 -12.859 1.272 1 47.72 523 HIS A O 1
ATOM 4247 N N . HIS A 1 524 ? 28.938 -11.242 1.471 1 47.16 524 HIS A N 1
ATOM 4248 C CA . HIS A 1 524 ? 28.172 -11.766 0.343 1 47.16 524 HIS A CA 1
ATOM 4249 C C . HIS A 1 524 ? 28.547 -11.055 -0.953 1 47.16 524 HIS A C 1
ATOM 4251 O O . HIS A 1 524 ? 27.969 -11.336 -2.008 1 47.16 524 HIS A O 1
ATOM 4257 N N . GLU A 1 525 ? 29.516 -10.312 -0.798 1 55.38 525 GLU A N 1
ATOM 4258 C CA . GLU A 1 525 ? 29.984 -9.648 -2.012 1 55.38 525 GLU A CA 1
ATOM 4259 C C . GLU A 1 525 ? 30.578 -10.656 -2.996 1 55.38 525 GLU A C 1
ATOM 4261 O O . GLU A 1 525 ? 31.391 -11.5 -2.619 1 55.38 525 GLU A O 1
ATOM 4266 N N . HIS A 1 526 ? 30.141 -10.781 -4.191 1 55.72 526 HIS A N 1
ATOM 4267 C CA . HIS A 1 526 ? 30.578 -11.617 -5.301 1 55.72 526 HIS A CA 1
ATOM 4268 C C . HIS A 1 526 ? 30.344 -13.094 -5.012 1 55.72 526 HIS A C 1
ATOM 4270 O O . HIS A 1 526 ? 31.031 -13.953 -5.555 1 55.72 526 HIS A O 1
ATOM 4276 N N . ALA A 1 527 ? 29.516 -13.297 -4.043 1 57.06 527 ALA A N 1
ATOM 4277 C CA . ALA A 1 527 ? 29.344 -14.672 -3.566 1 57.06 527 ALA A CA 1
ATOM 4278 C C . ALA A 1 527 ? 29.062 -15.625 -4.723 1 57.06 527 ALA A C 1
ATOM 4280 O O . ALA A 1 527 ? 29.594 -16.734 -4.773 1 57.06 527 ALA A O 1
ATOM 4281 N N . ASP A 1 528 ? 28.328 -15.156 -5.684 1 58.47 528 ASP A N 1
ATOM 4282 C CA . ASP A 1 528 ? 27.953 -16.062 -6.77 1 58.47 528 ASP A CA 1
ATOM 4283 C C . ASP A 1 528 ? 28.766 -15.773 -8.031 1 58.47 528 ASP A C 1
ATOM 4285 O O . ASP A 1 528 ? 29.125 -16.703 -8.766 1 58.47 528 ASP A O 1
ATOM 4289 N N . SER A 1 529 ? 29.062 -14.547 -8.211 1 59.84 529 SER A N 1
ATOM 4290 C CA . SER A 1 529 ? 29.766 -14.188 -9.438 1 59.84 529 SER A CA 1
ATOM 4291 C C . SER A 1 529 ? 31.203 -14.68 -9.414 1 59.84 529 SER A C 1
ATOM 4293 O O . SER A 1 529 ? 31.812 -14.891 -10.469 1 59.84 529 SER A O 1
ATOM 4295 N N . ARG A 1 530 ? 31.703 -14.852 -8.273 1 60.66 530 ARG A N 1
ATOM 4296 C CA . ARG A 1 530 ? 33.094 -15.305 -8.18 1 60.66 530 ARG A CA 1
ATOM 4297 C C . ARG A 1 530 ? 33.25 -16.719 -8.703 1 60.66 530 ARG A C 1
ATOM 4299 O O . ARG A 1 530 ? 34.344 -17.125 -9.094 1 60.66 530 ARG A O 1
ATOM 4306 N N . LYS A 1 531 ? 32.125 -17.406 -8.727 1 55.03 531 LYS A N 1
ATOM 4307 C CA . LYS A 1 531 ? 32.188 -18.812 -9.102 1 55.03 531 LYS A CA 1
ATOM 4308 C C . LYS A 1 531 ? 31.734 -19.031 -10.539 1 55.03 531 LYS A C 1
ATOM 4310 O O . LYS A 1 531 ? 31.469 -20.156 -10.953 1 55.03 531 LYS A O 1
ATOM 4315 N N . ASP A 1 532 ? 31.531 -17.922 -11.227 1 56.09 532 ASP A N 1
ATOM 4316 C CA . ASP A 1 532 ? 31.062 -18.062 -12.602 1 56.09 532 ASP A CA 1
ATOM 4317 C C . ASP A 1 532 ? 32.188 -18.484 -13.531 1 56.09 532 ASP A C 1
ATOM 4319 O O . ASP A 1 532 ? 31.969 -18.719 -14.719 1 56.09 532 ASP A O 1
ATOM 4323 N N . GLN A 1 533 ? 33.469 -18.75 -13.031 1 55.66 533 GLN A N 1
ATOM 4324 C CA . GLN A 1 533 ? 34.688 -19.203 -13.703 1 55.66 533 GLN A CA 1
ATOM 4325 C C . GLN A 1 533 ? 34.969 -18.344 -14.938 1 55.66 533 GLN A C 1
ATOM 4327 O O . GLN A 1 533 ? 35.719 -18.766 -15.836 1 55.66 533 GLN A O 1
ATOM 4332 N N . MET A 1 534 ? 34.312 -17.203 -14.984 1 58.62 534 MET A N 1
ATOM 4333 C CA . MET A 1 534 ? 34.531 -16.375 -16.172 1 58.62 534 MET A CA 1
ATOM 4334 C C . MET A 1 534 ? 35.25 -15.094 -15.797 1 58.62 534 MET A C 1
ATOM 4336 O O . MET A 1 534 ? 34.844 -14.375 -14.883 1 58.62 534 MET A O 1
ATOM 4340 N N . ASN A 1 535 ? 36.312 -14.797 -16.484 1 60.75 535 ASN A N 1
ATOM 4341 C CA . ASN A 1 535 ? 37.031 -13.531 -16.516 1 60.75 535 ASN A CA 1
ATOM 4342 C C . ASN A 1 535 ? 37.656 -13.203 -15.148 1 60.75 535 ASN A C 1
ATOM 4344 O O . ASN A 1 535 ? 37.75 -12.039 -14.773 1 60.75 535 ASN A O 1
ATOM 4348 N N . HIS A 1 536 ? 37.969 -14.305 -14.414 1 68.88 536 HIS A N 1
ATOM 4349 C CA . HIS A 1 536 ? 38.688 -14.086 -13.172 1 68.88 536 HIS A CA 1
ATOM 4350 C C . HIS A 1 536 ? 40.188 -14.039 -13.422 1 68.88 536 HIS A C 1
ATOM 4352 O O . HIS A 1 536 ? 40.844 -15.086 -13.562 1 68.88 536 HIS A O 1
ATOM 4358 N N . LEU A 1 537 ? 40.812 -12.82 -13.602 1 69.81 537 LEU A N 1
ATOM 4359 C CA . LEU A 1 537 ? 42.25 -12.648 -13.883 1 69.81 537 LEU A CA 1
ATOM 4360 C C . LEU A 1 537 ? 43 -12.141 -12.648 1 69.81 537 LEU A C 1
ATOM 4362 O O . LEU A 1 537 ? 42.5 -11.266 -11.938 1 69.81 537 LEU A O 1
ATOM 4366 N N . VAL A 1 538 ? 44.125 -12.82 -12.367 1 73.62 538 VAL A N 1
ATOM 4367 C CA . VAL A 1 538 ? 44.969 -12.391 -11.242 1 73.62 538 VAL A CA 1
ATOM 4368 C C . VAL A 1 538 ? 45.812 -11.188 -11.641 1 73.62 538 VAL A C 1
ATOM 4370 O O . VAL A 1 538 ? 46.5 -11.219 -12.656 1 73.62 538 VAL A O 1
ATOM 4373 N N . ILE A 1 539 ? 45.594 -10.078 -10.953 1 73.75 539 ILE A N 1
ATOM 4374 C CA . ILE A 1 539 ? 46.406 -8.898 -11.219 1 73.75 539 ILE A CA 1
ATOM 4375 C C . ILE A 1 539 ? 47.188 -8.516 -9.961 1 73.75 539 ILE A C 1
ATOM 4377 O O . ILE A 1 539 ? 46.719 -8.766 -8.844 1 73.75 539 ILE A O 1
ATOM 4381 N N . PRO A 1 540 ? 48.438 -7.945 -10.141 1 74 540 PRO A N 1
ATOM 4382 C CA . PRO A 1 540 ? 49.188 -7.492 -8.977 1 74 540 PRO A CA 1
ATOM 4383 C C . PRO A 1 540 ? 48.656 -6.199 -8.375 1 74 540 PRO A C 1
ATOM 4385 O O . PRO A 1 540 ? 47.969 -5.434 -9.062 1 74 540 PRO A O 1
ATOM 4388 N N . GLN A 1 541 ? 48.625 -6.086 -7.039 1 77.25 541 GLN A N 1
ATOM 4389 C CA . GLN A 1 541 ? 48.25 -4.844 -6.367 1 77.25 541 GLN A CA 1
ATOM 4390 C C . GLN A 1 541 ? 49.438 -4.273 -5.57 1 77.25 541 GLN A C 1
ATOM 4392 O O . GLN A 1 541 ? 50.312 -5.016 -5.113 1 77.25 541 GLN A O 1
ATOM 4397 N N . SER A 1 542 ? 49.531 -2.941 -5.512 1 70.31 542 SER A N 1
ATOM 4398 C CA . SER A 1 542 ? 50.656 -2.246 -4.883 1 70.31 542 SER A CA 1
ATOM 4399 C C . SER A 1 542 ? 50.562 -2.328 -3.361 1 70.31 542 SER A C 1
ATOM 4401 O O . SER A 1 542 ? 51.594 -2.396 -2.684 1 70.31 542 SER A O 1
ATOM 4403 N N . LYS A 1 543 ? 49.406 -2.4 -2.889 1 75.25 543 LYS A N 1
ATOM 4404 C CA . LYS A 1 543 ? 49.25 -2.453 -1.44 1 75.25 543 LYS A CA 1
ATOM 4405 C C . LYS A 1 543 ? 48.844 -3.852 -0.985 1 75.25 543 LYS A C 1
ATOM 4407 O O . LYS A 1 543 ? 48 -4.504 -1.621 1 75.25 543 LYS A O 1
ATOM 4412 N N . GLN A 1 544 ? 49.562 -4.305 0.05 1 76.81 544 GLN A N 1
ATOM 4413 C CA . GLN A 1 544 ? 49.25 -5.617 0.6 1 76.81 544 GLN A CA 1
ATOM 4414 C C . GLN A 1 544 ? 47.844 -5.621 1.216 1 76.81 544 GLN A C 1
ATOM 4416 O O . GLN A 1 544 ? 47.5 -4.711 1.967 1 76.81 544 GLN A O 1
ATOM 4421 N N . THR A 1 545 ? 47 -6.539 0.696 1 80.69 545 THR A N 1
ATOM 4422 C CA . THR A 1 545 ? 45.688 -6.762 1.291 1 80.69 545 THR A CA 1
ATOM 4423 C C . THR A 1 545 ? 45.562 -8.195 1.788 1 80.69 545 THR A C 1
ATOM 4425 O O . THR A 1 545 ? 46.438 -9.016 1.577 1 80.69 545 THR A O 1
ATOM 4428 N N . HIS A 1 546 ? 44.562 -8.477 2.561 1 82.75 546 HIS A N 1
ATOM 4429 C CA . HIS A 1 546 ? 44.375 -9.844 3.029 1 82.75 546 HIS A CA 1
ATOM 4430 C C . HIS A 1 546 ? 43.625 -10.68 1.988 1 82.75 546 HIS A C 1
ATOM 4432 O O . HIS A 1 546 ? 42.688 -10.211 1.36 1 82.75 546 HIS A O 1
ATOM 4438 N N . CYS A 1 547 ? 44.156 -11.844 1.826 1 78.75 547 CYS A N 1
ATOM 4439 C CA . CYS A 1 547 ? 43.5 -12.828 0.961 1 78.75 547 CYS A CA 1
ATOM 4440 C C . CYS A 1 547 ? 42.125 -13.195 1.491 1 78.75 547 CYS A C 1
ATOM 4442 O O . CYS A 1 547 ? 41.969 -13.461 2.684 1 78.75 547 CYS A O 1
ATOM 4444 N N . ARG A 1 548 ? 41.156 -13.109 0.629 1 81 548 ARG A N 1
ATOM 4445 C CA . ARG A 1 548 ? 39.75 -13.367 1.013 1 81 548 ARG A CA 1
ATOM 4446 C C . ARG A 1 548 ? 39.562 -14.828 1.389 1 81 548 ARG A C 1
ATOM 4448 O O . ARG A 1 548 ? 38.594 -15.172 2.082 1 81 548 ARG A O 1
ATOM 4455 N N . GLN A 1 549 ? 40.531 -15.703 0.998 1 78.12 549 GLN A N 1
ATOM 4456 C CA . GLN A 1 549 ? 40.438 -17.141 1.24 1 78.12 549 GLN A CA 1
ATOM 4457 C C . GLN A 1 549 ? 41.25 -17.547 2.461 1 78.12 549 GLN A C 1
ATOM 4459 O O . GLN A 1 549 ? 40.719 -18.109 3.418 1 78.12 549 GLN A O 1
ATOM 4464 N N . CYS A 1 550 ? 42.5 -17.297 2.562 1 75.5 550 CYS A N 1
ATOM 4465 C CA . CYS A 1 550 ? 43.375 -17.75 3.629 1 75.5 550 CYS A CA 1
ATOM 4466 C C . CYS A 1 550 ? 43.625 -16.656 4.645 1 75.5 550 CYS A C 1
ATOM 4468 O O . CYS A 1 550 ? 44.25 -16.891 5.691 1 75.5 550 CYS A O 1
ATOM 4470 N N . HIS A 1 551 ? 43.219 -15.406 4.363 1 82.75 551 HIS A N 1
ATOM 4471 C CA . HIS A 1 551 ? 43.25 -14.234 5.234 1 82.75 551 HIS A CA 1
ATOM 4472 C C . HIS A 1 551 ? 44.688 -13.805 5.496 1 82.75 551 HIS A C 1
ATOM 4474 O O . HIS A 1 551 ? 44.938 -13 6.402 1 82.75 551 HIS A O 1
ATOM 4480 N N . LYS A 1 552 ? 45.719 -14.359 4.77 1 74.06 552 LYS A N 1
ATOM 4481 C CA . LYS A 1 552 ? 47.094 -13.891 4.852 1 74.06 552 LYS A CA 1
ATOM 4482 C C . LYS A 1 552 ? 47.312 -12.695 3.932 1 74.06 552 LYS A C 1
ATOM 4484 O O . LYS A 1 552 ? 46.5 -12.422 3.043 1 74.06 552 LYS A O 1
ATOM 4489 N N . LYS A 1 553 ? 48.25 -11.953 4.215 1 81.12 553 LYS A N 1
ATOM 4490 C CA . LYS A 1 553 ? 48.594 -10.789 3.395 1 81.12 553 LYS A CA 1
ATOM 4491 C C . LYS A 1 553 ? 49.031 -11.203 1.997 1 81.12 553 LYS A C 1
ATOM 4493 O O . LYS A 1 553 ? 49.812 -12.148 1.845 1 81.12 553 LYS A O 1
ATOM 4498 N N . CYS A 1 554 ? 48.375 -10.656 1.064 1 80.12 554 CYS A N 1
ATOM 4499 C CA . CYS A 1 554 ? 48.75 -10.992 -0.31 1 80.12 554 CYS A CA 1
ATOM 4500 C C . CYS A 1 554 ? 48.844 -9.734 -1.165 1 80.12 554 CYS A C 1
ATOM 4502 O O . CYS A 1 554 ? 48.312 -8.688 -0.813 1 80.12 554 CYS A O 1
ATOM 4504 N N . LEU A 1 555 ? 49.625 -9.844 -2.326 1 77.88 555 LEU A N 1
ATOM 4505 C CA . LEU A 1 555 ? 49.875 -8.734 -3.238 1 77.88 555 LEU A CA 1
ATOM 4506 C C . LEU A 1 555 ? 49.156 -8.945 -4.562 1 77.88 555 LEU A C 1
ATOM 4508 O O . LEU A 1 555 ? 49.5 -8.297 -5.562 1 77.88 555 LEU A O 1
ATOM 4512 N N . THR A 1 556 ? 48.312 -9.938 -4.605 1 80.88 556 THR A N 1
ATOM 4513 C CA . THR A 1 556 ? 47.562 -10.211 -5.824 1 80.88 556 THR A CA 1
ATOM 4514 C C . THR A 1 556 ? 46.062 -10.039 -5.59 1 80.88 556 THR A C 1
ATOM 4516 O O . THR A 1 556 ? 45.594 -10.125 -4.453 1 80.88 556 THR A O 1
ATOM 4519 N N . ARG A 1 557 ? 45.312 -9.625 -6.695 1 84.38 557 ARG A N 1
ATOM 4520 C CA . ARG A 1 557 ? 43.844 -9.422 -6.613 1 84.38 557 ARG A CA 1
ATOM 4521 C C . ARG A 1 557 ? 43.156 -9.938 -7.863 1 84.38 557 ARG A C 1
ATOM 4523 O O . ARG A 1 557 ? 43.781 -10.07 -8.922 1 84.38 557 ARG A O 1
ATOM 4530 N N . CYS A 1 558 ? 42 -10.391 -7.742 1 76.81 558 CYS A N 1
ATOM 4531 C CA . CYS A 1 558 ? 41.156 -10.75 -8.891 1 76.81 558 CYS A CA 1
ATOM 4532 C C . CYS A 1 558 ? 40.594 -9.508 -9.547 1 76.81 558 CYS A C 1
ATOM 4534 O O . CYS A 1 558 ? 39.969 -8.68 -8.883 1 76.81 558 CYS A O 1
ATOM 4536 N N . LYS A 1 559 ? 40.844 -9.406 -10.844 1 71.06 559 LYS A N 1
ATOM 4537 C CA . LYS A 1 559 ? 40.375 -8.25 -11.609 1 71.06 559 LYS A CA 1
ATOM 4538 C C . LYS A 1 559 ? 38.844 -8.125 -11.555 1 71.06 559 LYS A C 1
ATOM 4540 O O . LYS A 1 559 ? 38.344 -7.031 -11.336 1 71.06 559 LYS A O 1
ATOM 4545 N N . LYS A 1 560 ? 38.25 -9.242 -11.68 1 64.94 560 LYS A N 1
ATOM 4546 C CA . LYS A 1 560 ? 36.781 -9.25 -11.766 1 64.94 560 LYS A CA 1
ATOM 4547 C C . LYS A 1 560 ? 36.156 -9.016 -10.398 1 64.94 560 LYS A C 1
ATOM 4549 O O . LYS A 1 560 ? 35.25 -8.18 -10.258 1 64.94 560 LYS A O 1
ATOM 4554 N N . CYS A 1 561 ? 36.688 -9.672 -9.391 1 69.94 561 CYS A N 1
ATOM 4555 C CA . CYS A 1 561 ? 36.094 -9.633 -8.055 1 69.94 561 CYS A CA 1
ATOM 4556 C C . CYS A 1 561 ? 36.656 -8.477 -7.238 1 69.94 561 CYS A C 1
ATOM 4558 O O . CYS A 1 561 ? 36.094 -8.102 -6.207 1 69.94 561 CYS A O 1
ATOM 4560 N N . ASP A 1 562 ? 37.719 -7.855 -7.672 1 74.19 562 ASP A N 1
ATOM 4561 C CA . ASP A 1 562 ? 38.469 -6.758 -7.043 1 74.19 562 ASP A CA 1
ATOM 4562 C C . ASP A 1 562 ? 38.75 -7.051 -5.57 1 74.19 562 ASP A C 1
ATOM 4564 O O . ASP A 1 562 ? 38.531 -6.191 -4.711 1 74.19 562 ASP A O 1
ATOM 4568 N N . VAL A 1 563 ? 39.094 -8.266 -5.316 1 79.94 563 VAL A N 1
ATOM 4569 C CA . VAL A 1 563 ? 39.469 -8.688 -3.967 1 79.94 563 VAL A CA 1
ATOM 4570 C C . VAL A 1 563 ? 40.875 -9.289 -3.973 1 79.94 563 VAL A C 1
ATOM 4572 O O . VAL A 1 563 ? 41.281 -9.875 -4.973 1 79.94 563 VAL A O 1
ATOM 4575 N N . GLY A 1 564 ? 41.531 -9.055 -2.875 1 78.69 564 GLY A N 1
ATOM 4576 C CA . GLY A 1 564 ? 42.844 -9.695 -2.725 1 78.69 564 GLY A CA 1
ATOM 4577 C C . GLY A 1 564 ? 42.75 -11.203 -2.578 1 78.69 564 GLY A C 1
ATOM 4578 O O . GLY A 1 564 ? 41.969 -11.703 -1.75 1 78.69 564 GLY A O 1
ATOM 4579 N N . VAL A 1 565 ? 43.312 -11.922 -3.51 1 83.88 565 VAL A N 1
ATOM 4580 C CA . VAL A 1 565 ? 43.375 -13.375 -3.436 1 83.88 565 VAL A CA 1
ATOM 4581 C C . VAL A 1 565 ? 44.812 -13.828 -3.809 1 83.88 565 VAL A C 1
ATOM 4583 O O . VAL A 1 565 ? 45.344 -13.406 -4.832 1 83.88 565 VAL A O 1
ATOM 4586 N N . CYS A 1 566 ? 45.375 -14.68 -2.885 1 77.88 566 CYS A N 1
ATOM 4587 C CA . CYS A 1 566 ? 46.688 -15.273 -3.193 1 77.88 566 CYS A CA 1
ATOM 4588 C C . CYS A 1 566 ? 46.594 -16.141 -4.441 1 77.88 566 CYS A C 1
ATOM 4590 O O . CYS A 1 566 ? 45.531 -16.688 -4.762 1 77.88 566 CYS A O 1
ATOM 4592 N N . VAL A 1 567 ? 47.656 -16.281 -5.176 1 76.5 567 VAL A N 1
ATOM 4593 C CA . VAL A 1 567 ? 47.719 -17.109 -6.371 1 76.5 567 VAL A CA 1
ATOM 4594 C C . VAL A 1 567 ? 47.375 -18.562 -6.023 1 76.5 567 VAL A C 1
ATOM 4596 O O . VAL A 1 567 ? 46.656 -19.219 -6.77 1 76.5 567 VAL A O 1
ATOM 4599 N N . LYS A 1 568 ? 47.75 -18.969 -4.863 1 75.19 568 LYS A N 1
ATOM 4600 C CA . LYS A 1 568 ? 47.469 -20.344 -4.441 1 75.19 568 LYS A CA 1
ATOM 4601 C C . LYS A 1 568 ? 46 -20.516 -4.062 1 75.19 568 LYS A C 1
ATOM 4603 O O . LYS A 1 568 ? 45.469 -21.625 -4.16 1 75.19 568 LYS A O 1
ATOM 4608 N N . CYS A 1 569 ? 45.438 -19.453 -3.682 1 80.56 569 CYS A N 1
ATOM 4609 C CA . CYS A 1 569 ? 44.062 -19.5 -3.191 1 80.56 569 CYS A CA 1
ATOM 4610 C C . CYS A 1 569 ? 43.094 -19.203 -4.312 1 80.56 569 CYS A C 1
ATOM 4612 O O . CYS A 1 569 ? 41.875 -19.328 -4.121 1 80.56 569 CYS A O 1
ATOM 4614 N N . PHE A 1 570 ? 43.625 -18.859 -5.402 1 79.88 570 PHE A N 1
ATOM 4615 C CA . PHE A 1 570 ? 42.812 -18.344 -6.5 1 79.88 570 PHE A CA 1
ATOM 4616 C C . PHE A 1 570 ? 41.812 -19.406 -6.98 1 79.88 570 PHE A C 1
ATOM 4618 O O . PHE A 1 570 ? 40.625 -19.109 -7.184 1 79.88 570 PHE A O 1
ATOM 4625 N N . GLU A 1 571 ? 42.25 -20.562 -7.062 1 74.94 571 GLU A N 1
ATOM 4626 C CA . GLU A 1 571 ? 41.406 -21.656 -7.52 1 74.94 571 GLU A CA 1
ATOM 4627 C C . GLU A 1 571 ? 40.344 -22 -6.477 1 74.94 571 GLU A C 1
ATOM 4629 O O . GLU A 1 571 ? 39.188 -22.172 -6.805 1 74.94 571 GLU A O 1
ATOM 4634 N N . THR A 1 572 ? 40.75 -21.984 -5.27 1 75.5 572 THR A N 1
ATOM 4635 C CA . THR A 1 572 ? 39.844 -22.344 -4.195 1 75.5 572 THR A CA 1
ATOM 4636 C C . THR A 1 572 ? 38.781 -21.266 -3.994 1 75.5 572 THR A C 1
ATOM 4638 O O . THR A 1 572 ? 37.625 -21.562 -3.707 1 75.5 572 THR A O 1
ATOM 4641 N N . TYR A 1 573 ? 39.219 -20.094 -4.211 1 80.88 573 TYR A N 1
ATOM 4642 C CA . TYR A 1 573 ? 38.312 -18.953 -4.02 1 80.88 573 TYR A CA 1
ATOM 4643 C C . TYR A 1 573 ? 37.312 -18.875 -5.148 1 80.88 573 TYR A C 1
ATOM 4645 O O . TYR A 1 573 ? 36.188 -18.438 -4.934 1 80.88 573 TYR A O 1
ATOM 4653 N N . HIS A 1 574 ? 37.688 -19.266 -6.301 1 75 574 HIS A N 1
ATOM 4654 C CA . HIS A 1 574 ? 36.812 -19.109 -7.469 1 75 574 HIS A CA 1
ATOM 4655 C C . HIS A 1 574 ? 36.156 -20.422 -7.859 1 75 574 HIS A C 1
ATOM 4657 O O . HIS A 1 574 ? 35.594 -20.547 -8.953 1 75 574 HIS A O 1
ATOM 4663 N N . SER A 1 575 ? 36.406 -21.484 -7.008 1 68.62 575 SER A N 1
ATOM 4664 C CA . SER A 1 575 ? 35.75 -22.766 -7.227 1 68.62 575 SER A CA 1
ATOM 4665 C C . SER A 1 575 ? 34.688 -23.016 -6.176 1 68.62 575 SER A C 1
ATOM 4667 O O . SER A 1 575 ? 34.781 -22.531 -5.043 1 68.62 575 SER A O 1
ATOM 4669 N N . MET B 1 1 ? -31.047 -2.156 -28.078 1 18.47 1 MET B N 1
ATOM 4670 C CA . MET B 1 1 ? -29.875 -3.021 -28.016 1 18.47 1 MET B CA 1
ATOM 4671 C C . MET B 1 1 ? -28.688 -2.287 -27.391 1 18.47 1 MET B C 1
ATOM 4673 O O . MET B 1 1 ? -27.984 -1.558 -28.078 1 18.47 1 MET B O 1
ATOM 4677 N N . ALA B 1 2 ? -28.859 -1.657 -26.266 1 26.34 2 ALA B N 1
ATOM 4678 C CA . ALA B 1 2 ? -27.984 -0.628 -25.703 1 26.34 2 ALA B CA 1
ATOM 4679 C C . ALA B 1 2 ? -26.531 -1.101 -25.672 1 26.34 2 ALA B C 1
ATOM 4681 O O . ALA B 1 2 ? -26.25 -2.227 -25.266 1 26.34 2 ALA B O 1
ATOM 4682 N N . ASN B 1 3 ? -25.625 -0.689 -26.5 1 28.66 3 ASN B N 1
ATOM 4683 C CA . ASN B 1 3 ? -24.234 -0.958 -26.844 1 28.66 3 ASN B CA 1
ATOM 4684 C C . ASN B 1 3 ? -23.344 -1.045 -25.609 1 28.66 3 ASN B C 1
ATOM 4686 O O . ASN B 1 3 ? -23.25 -0.082 -24.844 1 28.66 3 ASN B O 1
ATOM 4690 N N . ASP B 1 4 ? -23.109 -2.209 -24.875 1 38.81 4 ASP B N 1
ATOM 4691 C CA . ASP B 1 4 ? -22.469 -2.793 -23.703 1 38.81 4 ASP B CA 1
ATOM 4692 C C . ASP B 1 4 ? -21 -2.422 -23.641 1 38.81 4 ASP B C 1
ATOM 4694 O O . ASP B 1 4 ? -20.141 -3.207 -24.047 1 38.81 4 ASP B O 1
ATOM 4698 N N . ARG B 1 5 ? -20.609 -1.331 -24.016 1 45.09 5 ARG B N 1
ATOM 4699 C CA . ARG B 1 5 ? -19.203 -0.942 -24.094 1 45.09 5 ARG B CA 1
ATOM 4700 C C . ARG B 1 5 ? -18.547 -1.011 -22.719 1 45.09 5 ARG B C 1
ATOM 4702 O O . ARG B 1 5 ? -19.109 -0.538 -21.719 1 45.09 5 ARG B O 1
ATOM 4709 N N . PRO B 1 6 ? -17.578 -1.944 -22.531 1 51.66 6 PRO B N 1
ATOM 4710 C CA . PRO B 1 6 ? -16.812 -1.974 -21.281 1 51.66 6 PRO B CA 1
ATOM 4711 C C . PRO B 1 6 ? -16.312 -0.593 -20.859 1 51.66 6 PRO B C 1
ATOM 4713 O O . PRO B 1 6 ? -16.031 0.25 -21.719 1 51.66 6 PRO B O 1
ATOM 4716 N N . LEU B 1 7 ? -16.562 -0.145 -19.703 1 54.47 7 LEU B N 1
ATOM 4717 C CA . LEU B 1 7 ? -16.125 1.15 -19.203 1 54.47 7 LEU B CA 1
ATOM 4718 C C . LEU B 1 7 ? -14.602 1.258 -19.266 1 54.47 7 LEU B C 1
ATOM 4720 O O . LEU B 1 7 ? -13.891 0.281 -19.016 1 54.47 7 LEU B O 1
ATOM 4724 N N . ALA B 1 8 ? -14.188 2.344 -19.906 1 57.59 8 ALA B N 1
ATOM 4725 C CA . ALA B 1 8 ? -12.758 2.65 -19.906 1 57.59 8 ALA B CA 1
ATOM 4726 C C . ALA B 1 8 ? -12.258 2.959 -18.5 1 57.59 8 ALA B C 1
ATOM 4728 O O . ALA B 1 8 ? -13.039 3.371 -17.625 1 57.59 8 ALA B O 1
ATOM 4729 N N . ALA B 1 9 ? -11.055 2.635 -18.188 1 58.75 9 ALA B N 1
ATOM 4730 C CA . ALA B 1 9 ? -10.438 2.83 -16.891 1 58.75 9 ALA B CA 1
ATOM 4731 C C . ALA B 1 9 ? -10.695 4.238 -16.359 1 58.75 9 ALA B C 1
ATOM 4733 O O . ALA B 1 9 ? -10.992 4.418 -15.172 1 58.75 9 ALA B O 1
ATOM 4734 N N . HIS B 1 10 ? -10.633 5.211 -17.297 1 53.78 10 HIS B N 1
ATOM 4735 C CA . HIS B 1 10 ? -10.828 6.586 -16.844 1 53.78 10 HIS B CA 1
ATOM 4736 C C . HIS B 1 10 ? -12.258 6.816 -16.375 1 53.78 10 HIS B C 1
ATOM 4738 O O . HIS B 1 10 ? -12.5 7.598 -15.453 1 53.78 10 HIS B O 1
ATOM 4744 N N . GLU B 1 11 ? -13.078 6.098 -17.062 1 54.5 11 GLU B N 1
ATOM 4745 C CA . GLU B 1 11 ? -14.477 6.23 -16.688 1 54.5 11 GLU B CA 1
ATOM 4746 C C . GLU B 1 11 ? -14.727 5.668 -15.281 1 54.5 11 GLU B C 1
ATOM 4748 O O . GLU B 1 11 ? -15.484 6.246 -14.508 1 54.5 11 GLU B O 1
ATOM 4753 N N . ILE B 1 12 ? -14.023 4.621 -15.117 1 57.66 12 ILE B N 1
ATOM 4754 C CA . ILE B 1 12 ? -14.156 3.982 -13.812 1 57.66 12 ILE B CA 1
ATOM 4755 C C . ILE B 1 12 ? -13.547 4.875 -12.734 1 57.66 12 ILE B C 1
ATOM 4757 O O . ILE B 1 12 ? -14.125 5.059 -11.664 1 57.66 12 ILE B O 1
ATOM 4761 N N . LEU B 1 13 ? -12.391 5.395 -13.055 1 56.97 13 LEU B N 1
ATOM 4762 C CA . LEU B 1 13 ? -11.719 6.258 -12.094 1 56.97 13 LEU B CA 1
ATOM 4763 C C . LEU B 1 13 ? -12.555 7.496 -11.789 1 56.97 13 LEU B C 1
ATOM 4765 O O . LEU B 1 13 ? -12.648 7.922 -10.641 1 56.97 13 LEU B O 1
ATOM 4769 N N . ASP B 1 14 ? -13.102 7.941 -12.844 1 50.88 14 ASP B N 1
ATOM 4770 C CA . ASP B 1 14 ? -13.984 9.094 -12.68 1 50.88 14 ASP B CA 1
ATOM 4771 C C . ASP B 1 14 ? -15.195 8.742 -11.828 1 50.88 14 ASP B C 1
ATOM 4773 O O . ASP B 1 14 ? -15.633 9.531 -10.992 1 50.88 14 ASP B O 1
ATOM 4777 N N . ALA B 1 15 ? -15.625 7.504 -12.164 1 52.84 15 ALA B N 1
ATOM 4778 C CA . ALA B 1 15 ? -16.781 7.023 -11.406 1 52.84 15 ALA B CA 1
ATOM 4779 C C . ALA B 1 15 ? -16.438 6.863 -9.93 1 52.84 15 ALA B C 1
ATOM 4781 O O . ALA B 1 15 ? -17.266 7.156 -9.055 1 52.84 15 ALA B O 1
ATOM 4782 N N . LEU B 1 16 ? -15.289 6.336 -9.742 1 53.97 16 LEU B N 1
ATOM 4783 C CA . LEU B 1 16 ? -14.867 6.102 -8.367 1 53.97 16 LEU B CA 1
ATOM 4784 C C . LEU B 1 16 ? -14.648 7.418 -7.629 1 53.97 16 LEU B C 1
ATOM 4786 O O . LEU B 1 16 ? -14.844 7.496 -6.414 1 53.97 16 LEU B O 1
ATOM 4790 N N . GLU B 1 17 ? -13.984 8.32 -8.414 1 48.88 17 GLU B N 1
ATOM 4791 C CA . GLU B 1 17 ? -13.789 9.641 -7.82 1 48.88 17 GLU B CA 1
ATOM 4792 C C . GLU B 1 17 ? -15.117 10.281 -7.441 1 48.88 17 GLU B C 1
ATOM 4794 O O . GLU B 1 17 ? -15.195 11.039 -6.465 1 48.88 17 GLU B O 1
ATOM 4799 N N . ASN B 1 18 ? -15.977 10.008 -8.328 1 43.97 18 ASN B N 1
ATOM 4800 C CA . ASN B 1 18 ? -17.266 10.656 -8.141 1 43.97 18 ASN B CA 1
ATOM 4801 C C . ASN B 1 18 ? -18.172 9.844 -7.215 1 43.97 18 ASN B C 1
ATOM 4803 O O . ASN B 1 18 ? -19.312 10.219 -6.965 1 43.97 18 ASN B O 1
ATOM 4807 N N . VAL B 1 19 ? -17.781 8.609 -7 1 41.84 19 VAL B N 1
ATOM 4808 C CA . VAL B 1 19 ? -18.625 7.812 -6.109 1 41.84 19 VAL B CA 1
ATOM 4809 C C . VAL B 1 19 ? -18.609 8.414 -4.707 1 41.84 19 VAL B C 1
ATOM 4811 O O . VAL B 1 19 ? -17.531 8.68 -4.152 1 41.84 19 VAL B O 1
ATOM 4814 N N . SER B 1 20 ? -19.594 9.047 -4.398 1 37.09 20 SER B N 1
ATOM 4815 C CA . SER B 1 20 ? -19.938 9.617 -3.102 1 37.09 20 SER B CA 1
ATOM 4816 C C . SER B 1 20 ? -19.516 8.703 -1.962 1 37.09 20 SER B C 1
ATOM 4818 O O . SER B 1 20 ? -19.516 7.477 -2.109 1 37.09 20 SER B O 1
ATOM 4820 N N . ASP B 1 21 ? -18.625 9.141 -1.098 1 36.38 21 ASP B N 1
ATOM 4821 C CA . ASP B 1 21 ? -18.25 8.617 0.211 1 36.38 21 ASP B CA 1
ATOM 4822 C C . ASP B 1 21 ? -19.438 7.926 0.885 1 36.38 21 ASP B C 1
ATOM 4824 O O . ASP B 1 21 ? -19.953 8.414 1.89 1 36.38 21 ASP B O 1
ATOM 4828 N N . ASN B 1 22 ? -20.484 7.594 0.283 1 31.59 22 ASN B N 1
ATOM 4829 C CA . ASN B 1 22 ? -21.453 6.957 1.179 1 31.59 22 ASN B CA 1
ATOM 4830 C C . ASN B 1 22 ? -20.766 5.992 2.141 1 31.59 22 ASN B C 1
ATOM 4832 O O . ASN B 1 22 ? -19.75 5.391 1.804 1 31.59 22 ASN B O 1
ATOM 4836 N N . GLU B 1 23 ? -21.266 6.059 3.318 1 35.62 23 GLU B N 1
ATOM 4837 C CA . GLU B 1 23 ? -20.891 5.441 4.59 1 35.62 23 GLU B CA 1
ATOM 4838 C C . GLU B 1 23 ? -20.375 4.02 4.379 1 35.62 23 GLU B C 1
ATOM 4840 O O . GLU B 1 23 ? -19.516 3.551 5.129 1 35.62 23 GLU B O 1
ATOM 4845 N N . GLU B 1 24 ? -21.141 3.227 3.562 1 35.88 24 GLU B N 1
ATOM 4846 C CA . GLU B 1 24 ? -21.094 1.79 3.814 1 35.88 24 GLU B CA 1
ATOM 4847 C C . GLU B 1 24 ? -19.953 1.128 3.033 1 35.88 24 GLU B C 1
ATOM 4849 O O . GLU B 1 24 ? -19.484 0.054 3.408 1 35.88 24 GLU B O 1
ATOM 4854 N N . ASP B 1 25 ? -19.641 1.531 1.767 1 37.09 25 ASP B N 1
ATOM 4855 C CA . ASP B 1 25 ? -18.906 0.552 0.982 1 37.09 25 ASP B CA 1
ATOM 4856 C C . ASP B 1 25 ? -17.438 0.958 0.849 1 37.09 25 ASP B C 1
ATOM 4858 O O . ASP B 1 25 ? -17.031 1.542 -0.161 1 37.09 25 ASP B O 1
ATOM 4862 N N . TYR B 1 26 ? -16.891 1.307 1.847 1 38.47 26 TYR B N 1
ATOM 4863 C CA . TYR B 1 26 ? -15.469 1.613 1.863 1 38.47 26 TYR B CA 1
ATOM 4864 C C . TYR B 1 26 ? -14.648 0.393 1.474 1 38.47 26 TYR B C 1
ATOM 4866 O O . TYR B 1 26 ? -13.461 0.299 1.815 1 38.47 26 TYR B O 1
ATOM 4874 N N . ARG B 1 27 ? -15.375 -0.447 0.737 1 41.78 27 ARG B N 1
ATOM 4875 C CA . ARG B 1 27 ? -14.695 -1.645 0.261 1 41.78 27 ARG B CA 1
ATOM 4876 C C . ARG B 1 27 ? -13.586 -1.286 -0.725 1 41.78 27 ARG B C 1
ATOM 4878 O O . ARG B 1 27 ? -13.703 -0.308 -1.466 1 41.78 27 ARG B O 1
ATOM 4885 N N . GLU B 1 28 ? -12.492 -1.698 -0.438 1 47.78 28 GLU B N 1
ATOM 4886 C CA . GLU B 1 28 ? -11.43 -1.612 -1.439 1 47.78 28 GLU B CA 1
ATOM 4887 C C . GLU B 1 28 ? -11.961 -1.944 -2.832 1 47.78 28 GLU B C 1
ATOM 4889 O O . GLU B 1 28 ? -12.742 -2.883 -2.998 1 47.78 28 GLU B O 1
ATOM 4894 N N . ARG B 1 29 ? -11.938 -0.917 -3.686 1 53.56 29 ARG B N 1
ATOM 4895 C CA . ARG B 1 29 ? -12.32 -1.144 -5.074 1 53.56 29 ARG B CA 1
ATOM 4896 C C . ARG B 1 29 ? -11.133 -1.611 -5.902 1 53.56 29 ARG B C 1
ATOM 4898 O O . ARG B 1 29 ? -10.023 -1.082 -5.766 1 53.56 29 ARG B O 1
ATOM 4905 N N . LEU B 1 30 ? -11.289 -2.873 -6.316 1 56.97 30 LEU B N 1
ATOM 4906 C CA . LEU B 1 30 ? -10.297 -3.41 -7.246 1 56.97 30 LEU B CA 1
ATOM 4907 C C . LEU B 1 30 ? -10.688 -3.1 -8.688 1 56.97 30 LEU B C 1
ATOM 4909 O O . LEU B 1 30 ? -11.789 -3.432 -9.125 1 56.97 30 LEU B O 1
ATOM 4913 N N . ILE B 1 31 ? -9.883 -2.191 -9.258 1 62.19 31 ILE B N 1
ATOM 4914 C CA . ILE B 1 31 ? -10.094 -1.917 -10.68 1 62.19 31 ILE B CA 1
ATOM 4915 C C . ILE B 1 31 ? -9.195 -2.822 -11.516 1 62.19 31 ILE B C 1
ATOM 4917 O O . ILE B 1 31 ? -7.969 -2.719 -11.453 1 62.19 31 ILE B O 1
ATOM 4921 N N . CYS B 1 32 ? -9.852 -3.828 -12.188 1 65.75 32 CYS B N 1
ATOM 4922 C CA . CYS B 1 32 ? -9.125 -4.711 -13.094 1 65.75 32 CYS B CA 1
ATOM 4923 C C . CYS B 1 32 ? -9.094 -4.141 -14.508 1 65.75 32 CYS B C 1
ATOM 4925 O O . CYS B 1 32 ? -10.141 -3.881 -15.094 1 65.75 32 CYS B O 1
ATOM 4927 N N . ILE B 1 33 ? -7.93 -3.889 -14.984 1 65.75 33 ILE B N 1
ATOM 4928 C CA . ILE B 1 33 ? -7.785 -3.359 -16.328 1 65.75 33 ILE B CA 1
ATOM 4929 C C . ILE B 1 33 ? -7.605 -4.508 -17.328 1 65.75 33 ILE B C 1
ATOM 4931 O O . ILE B 1 33 ? -7.043 -5.551 -16.984 1 65.75 33 ILE B O 1
ATOM 4935 N N . LEU B 1 34 ? -8.258 -4.383 -18.406 1 68.25 34 LEU B N 1
ATOM 4936 C CA . LEU B 1 34 ? -8.062 -5.305 -19.516 1 68.25 34 LEU B CA 1
ATOM 4937 C C . LEU B 1 34 ? -7.121 -4.707 -20.562 1 68.25 34 LEU B C 1
ATOM 4939 O O . LEU B 1 34 ? -7.016 -3.484 -20.688 1 68.25 34 LEU B O 1
ATOM 4943 N N . PRO B 1 35 ? -6.371 -5.59 -21.172 1 71.56 35 PRO B N 1
ATOM 4944 C CA . PRO B 1 35 ? -5.508 -5.078 -22.234 1 71.56 35 PRO B CA 1
ATOM 4945 C C . PRO B 1 35 ? -6.277 -4.293 -23.297 1 71.56 35 PRO B C 1
ATOM 4947 O O . PRO B 1 35 ? -7.5 -4.434 -23.406 1 71.56 35 PRO B O 1
ATOM 4950 N N . PRO B 1 36 ? -5.57 -3.352 -23.922 1 66.94 36 PRO B N 1
ATOM 4951 C CA . PRO B 1 36 ? -6.227 -2.672 -25.047 1 66.94 36 PRO B CA 1
ATOM 4952 C C . PRO B 1 36 ? -6.668 -3.635 -26.141 1 66.94 36 PRO B C 1
ATOM 4954 O O . PRO B 1 36 ? -6.129 -4.742 -26.25 1 66.94 36 PRO B O 1
ATOM 4957 N N . PRO B 1 37 ? -7.824 -3.182 -26.75 1 64.12 37 PRO B N 1
ATOM 4958 C CA . PRO B 1 37 ? -8.273 -4.051 -27.844 1 64.12 37 PRO B CA 1
ATOM 4959 C C . PRO B 1 37 ? -7.18 -4.328 -28.875 1 64.12 37 PRO B C 1
ATOM 4961 O O . PRO B 1 37 ? -6.355 -3.455 -29.156 1 64.12 37 PRO B O 1
ATOM 4964 N N . VAL B 1 38 ? -7.066 -5.539 -29.125 1 58.19 38 VAL B N 1
ATOM 4965 C CA . VAL B 1 38 ? -6.078 -5.988 -30.094 1 58.19 38 VAL B CA 1
ATOM 4966 C C . VAL B 1 38 ? -6.398 -5.398 -31.469 1 58.19 38 VAL B C 1
ATOM 4968 O O . VAL B 1 38 ? -7.375 -5.793 -32.094 1 58.19 38 VAL B O 1
ATOM 4971 N N . ASP B 1 39 ? -6.109 -4.098 -31.594 1 56.69 39 ASP B N 1
ATOM 4972 C CA . ASP B 1 39 ? -6.273 -3.471 -32.906 1 56.69 39 ASP B CA 1
ATOM 4973 C C . ASP B 1 39 ? -4.938 -3.387 -33.656 1 56.69 39 ASP B C 1
ATOM 4975 O O . ASP B 1 39 ? -3.99 -2.77 -33.156 1 56.69 39 ASP B O 1
ATOM 4979 N N . PRO B 1 40 ? -4.895 -4.121 -34.688 1 54.75 40 PRO B N 1
ATOM 4980 C CA . PRO B 1 40 ? -3.654 -4.109 -35.469 1 54.75 40 PRO B CA 1
ATOM 4981 C C . PRO B 1 40 ? -3.139 -2.697 -35.719 1 54.75 40 PRO B C 1
ATOM 4983 O O . PRO B 1 40 ? -1.933 -2.498 -35.906 1 54.75 40 PRO B O 1
ATOM 4986 N N . ASP B 1 41 ? -4.062 -1.713 -35.75 1 50.75 41 ASP B N 1
ATOM 4987 C CA . ASP B 1 41 ? -3.643 -0.366 -36.125 1 50.75 41 ASP B CA 1
ATOM 4988 C C . ASP B 1 41 ? -3.24 0.443 -34.875 1 50.75 41 ASP B C 1
ATOM 4990 O O . ASP B 1 41 ? -2.717 1.553 -35 1 50.75 41 ASP B O 1
ATOM 4994 N N . CYS B 1 42 ? -3.553 -0.125 -33.719 1 49.56 42 CYS B N 1
ATOM 4995 C CA . CYS B 1 42 ? -3.324 0.666 -32.531 1 49.56 42 CYS B CA 1
ATOM 4996 C C . CYS B 1 42 ? -1.981 0.322 -31.891 1 49.56 42 CYS B C 1
ATOM 4998 O O . CYS B 1 42 ? -1.728 -0.836 -31.562 1 49.56 42 CYS B O 1
ATOM 5000 N N . LEU B 1 43 ? -1.026 1.179 -32.156 1 56.22 43 LEU B N 1
ATOM 5001 C CA . LEU B 1 43 ? 0.292 1.04 -31.562 1 56.22 43 LEU B CA 1
ATOM 5002 C C . LEU B 1 43 ? 0.2 1.131 -30.047 1 56.22 43 LEU B C 1
ATOM 5004 O O . LEU B 1 43 ? 0.063 2.225 -29.484 1 56.22 43 LEU B O 1
ATOM 5008 N N . THR B 1 44 ? -0.16 0.078 -29.422 1 54.12 44 THR B N 1
ATOM 5009 C CA . THR B 1 44 ? -0.315 0.078 -27.969 1 54.12 44 THR B CA 1
ATOM 5010 C C . THR B 1 44 ? 1.025 -0.166 -27.281 1 54.12 44 THR B C 1
ATOM 5012 O O . THR B 1 44 ? 1.104 -0.181 -26.047 1 54.12 44 THR B O 1
ATOM 5015 N N . ASP B 1 45 ? 2.137 -0.278 -28.078 1 52.56 45 ASP B N 1
ATOM 5016 C CA . ASP B 1 45 ? 3.422 -0.696 -27.531 1 52.56 45 ASP B CA 1
ATOM 5017 C C . ASP B 1 45 ? 4.297 0.511 -27.203 1 52.56 45 ASP B C 1
ATOM 5019 O O . ASP B 1 45 ? 5.484 0.36 -26.906 1 52.56 45 ASP B O 1
ATOM 5023 N N . GLU B 1 46 ? 3.672 1.802 -27.344 1 51.81 46 GLU B N 1
ATOM 5024 C CA . GLU B 1 46 ? 4.555 2.947 -27.156 1 51.81 46 GLU B CA 1
ATOM 5025 C C . GLU B 1 46 ? 4.621 3.365 -25.688 1 51.81 46 GLU B C 1
ATOM 5027 O O . GLU B 1 46 ? 3.623 3.271 -24.969 1 51.81 46 GLU B O 1
ATOM 5032 N N . ASP B 1 47 ? 5.707 3.361 -25.047 1 49.53 47 ASP B N 1
ATOM 5033 C CA . ASP B 1 47 ? 5.988 3.879 -23.703 1 49.53 47 ASP B CA 1
ATOM 5034 C C . ASP B 1 47 ? 5.785 5.391 -23.656 1 49.53 47 ASP B C 1
ATOM 5036 O O . ASP B 1 47 ? 6.664 6.156 -24.062 1 49.53 47 ASP B O 1
ATOM 5040 N N . SER B 1 48 ? 4.535 5.957 -23.828 1 44.31 48 SER B N 1
ATOM 5041 C CA . SER B 1 48 ? 4.352 7.402 -23.922 1 44.31 48 SER B CA 1
ATOM 5042 C C . SER B 1 48 ? 4.23 8.023 -22.531 1 44.31 48 SER B C 1
ATOM 5044 O O . SER B 1 48 ? 3.471 7.535 -21.688 1 44.31 48 SER B O 1
ATOM 5046 N N . GLY B 1 49 ? 5.273 8.844 -22.047 1 46.34 49 GLY B N 1
ATOM 5047 C CA . GLY B 1 49 ? 5.18 9.828 -20.984 1 46.34 49 GLY B CA 1
ATOM 5048 C C . GLY B 1 49 ? 6.25 9.664 -19.922 1 46.34 49 GLY B C 1
ATOM 5049 O O . GLY B 1 49 ? 7.039 8.719 -19.969 1 46.34 49 GLY B O 1
ATOM 5050 N N . GLU B 1 50 ? 6.535 10.672 -19.312 1 45.03 50 GLU B N 1
ATOM 5051 C CA . GLU B 1 50 ? 7.551 10.734 -18.266 1 45.03 50 GLU B CA 1
ATOM 5052 C C . GLU B 1 50 ? 7.176 9.852 -17.078 1 45.03 50 GLU B C 1
ATOM 5054 O O . GLU B 1 50 ? 6.004 9.766 -16.703 1 45.03 50 GLU B O 1
ATOM 5059 N N . GLU B 1 51 ? 7.984 8.875 -16.797 1 47.41 51 GLU B N 1
ATOM 5060 C CA . GLU B 1 51 ? 7.91 7.883 -15.727 1 47.41 51 GLU B CA 1
ATOM 5061 C C . GLU B 1 51 ? 7.496 8.523 -14.406 1 47.41 51 GLU B C 1
ATOM 5063 O O . GLU B 1 51 ? 7.035 7.832 -13.492 1 47.41 51 GLU B O 1
ATOM 5068 N N . ASP B 1 52 ? 7.828 9.727 -14.203 1 48.28 52 ASP B N 1
ATOM 5069 C CA . ASP B 1 52 ? 7.984 10.172 -12.82 1 48.28 52 ASP B CA 1
ATOM 5070 C C . ASP B 1 52 ? 6.699 9.945 -12.023 1 48.28 52 ASP B C 1
ATOM 5072 O O . ASP B 1 52 ? 6.75 9.547 -10.859 1 48.28 52 ASP B O 1
ATOM 5076 N N . ASN B 1 53 ? 5.57 10.68 -12.391 1 45.59 53 ASN B N 1
ATOM 5077 C CA . ASN B 1 53 ? 4.477 10.781 -11.43 1 45.59 53 ASN B CA 1
ATOM 5078 C C . ASN B 1 53 ? 3.268 9.961 -11.875 1 45.59 53 ASN B C 1
ATOM 5080 O O . ASN B 1 53 ? 2.26 10.523 -12.305 1 45.59 53 ASN B O 1
ATOM 5084 N N . VAL B 1 54 ? 3.562 8.695 -12.227 1 44.31 54 VAL B N 1
ATOM 5085 C CA . VAL B 1 54 ? 2.357 8.023 -12.703 1 44.31 54 VAL B CA 1
ATOM 5086 C C . VAL B 1 54 ? 1.471 7.645 -11.523 1 44.31 54 VAL B C 1
ATOM 5088 O O . VAL B 1 54 ? 1.87 6.848 -10.672 1 44.31 54 VAL B O 1
ATOM 5091 N N . THR B 1 55 ? 0.718 8.539 -11.07 1 49.78 55 THR B N 1
ATOM 5092 C CA . THR B 1 55 ? -0.354 8.25 -10.125 1 49.78 55 THR B CA 1
ATOM 5093 C C . THR B 1 55 ? -1.662 7.969 -10.859 1 49.78 55 THR B C 1
ATOM 5095 O O . THR B 1 55 ? -1.772 8.227 -12.055 1 49.78 55 THR B O 1
ATOM 5098 N N . LEU B 1 56 ? -2.508 7.094 -10.336 1 49.22 56 LEU B N 1
ATOM 5099 C CA . LEU B 1 56 ? -3.82 6.859 -10.93 1 49.22 56 LEU B CA 1
ATOM 5100 C C . LEU B 1 56 ? -4.375 8.141 -11.539 1 49.22 56 LEU B C 1
ATOM 5102 O O . LEU B 1 56 ? -5.191 8.086 -12.461 1 49.22 56 LEU B O 1
ATOM 5106 N N . ASN B 1 57 ? -3.787 9.188 -11.023 1 45.38 57 ASN B N 1
ATOM 5107 C CA . ASN B 1 57 ? -4.309 10.461 -11.516 1 45.38 57 ASN B CA 1
ATOM 5108 C C . ASN B 1 57 ? -3.645 10.867 -12.828 1 45.38 57 ASN B C 1
ATOM 5110 O O . ASN B 1 57 ? -4.113 11.781 -13.508 1 45.38 57 ASN B O 1
ATOM 5114 N N . ASN B 1 58 ? -2.545 10.141 -13.109 1 45.53 58 ASN B N 1
ATOM 5115 C CA . ASN B 1 58 ? -1.839 10.5 -14.328 1 45.53 58 ASN B CA 1
ATOM 5116 C C . ASN B 1 58 ? -1.518 9.273 -15.18 1 45.53 58 ASN B C 1
ATOM 5118 O O . ASN B 1 58 ? -0.357 8.867 -15.281 1 45.53 58 ASN B O 1
ATOM 5122 N N . LEU B 1 59 ? -2.645 8.688 -15.547 1 56.78 59 LEU B N 1
ATOM 5123 C CA . LEU B 1 59 ? -2.457 7.504 -16.375 1 56.78 59 LEU B CA 1
ATOM 5124 C C . LEU B 1 59 ? -2.4 7.883 -17.859 1 56.78 59 LEU B C 1
ATOM 5126 O O . LEU B 1 59 ? -3.055 8.836 -18.281 1 56.78 59 LEU B O 1
ATOM 5130 N N . PRO B 1 60 ? -1.421 7.23 -18.578 1 54.19 60 PRO B N 1
ATOM 5131 C CA . PRO B 1 60 ? -1.417 7.477 -20.016 1 54.19 60 PRO B CA 1
ATOM 5132 C C . PRO B 1 60 ? -2.775 7.219 -20.672 1 54.19 60 PRO B C 1
ATOM 5134 O O . PRO B 1 60 ? -3.584 6.457 -20.125 1 54.19 60 PRO B O 1
ATOM 5137 N N . ARG B 1 61 ? -3.096 7.965 -21.641 1 51.12 61 ARG B N 1
ATOM 5138 C CA . ARG B 1 61 ? -4.371 7.926 -22.344 1 51.12 61 ARG B CA 1
ATOM 5139 C C . ARG B 1 61 ? -4.746 6.492 -22.719 1 51.12 61 ARG B C 1
ATOM 5141 O O . ARG B 1 61 ? -5.91 6.102 -22.609 1 51.12 61 ARG B O 1
ATOM 5148 N N . ASN B 1 62 ? -3.756 5.785 -23.156 1 56.47 62 ASN B N 1
ATOM 5149 C CA . ASN B 1 62 ? -4.043 4.43 -23.609 1 56.47 62 ASN B CA 1
ATOM 5150 C C . ASN B 1 62 ? -4.551 3.551 -22.469 1 56.47 62 ASN B C 1
ATOM 5152 O O . ASN B 1 62 ? -5.344 2.635 -22.688 1 56.47 62 ASN B O 1
ATOM 5156 N N . ILE B 1 63 ? -4.082 3.846 -21.328 1 60.03 63 ILE B N 1
ATOM 5157 C CA . ILE B 1 63 ? -4.496 3.074 -20.156 1 60.03 63 ILE B CA 1
ATOM 5158 C C . ILE B 1 63 ? -5.879 3.533 -19.703 1 60.03 63 ILE B C 1
ATOM 5160 O O . ILE B 1 63 ? -6.719 2.711 -19.328 1 60.03 63 ILE B O 1
ATOM 5164 N N . LEU B 1 64 ? -5.965 4.855 -19.859 1 55.94 64 LEU B N 1
ATOM 5165 C CA . LEU B 1 64 ? -7.234 5.438 -19.453 1 55.94 64 LEU B CA 1
ATOM 5166 C C . LEU B 1 64 ? -8.375 4.934 -20.328 1 55.94 64 LEU B C 1
ATOM 5168 O O . LEU B 1 64 ? -9.516 4.836 -19.859 1 55.94 64 LEU B O 1
ATOM 5172 N N . LEU B 1 65 ? -8.031 4.488 -21.5 1 52.56 65 LEU B N 1
ATOM 5173 C CA . LEU B 1 65 ? -9.07 4.094 -22.453 1 52.56 65 LEU B CA 1
ATOM 5174 C C . LEU B 1 65 ? -9.281 2.586 -22.438 1 52.56 65 LEU B C 1
ATOM 5176 O O . LEU B 1 65 ? -10.195 2.072 -23.078 1 52.56 65 LEU B O 1
ATOM 5180 N N . GLN B 1 66 ? -8.422 2.01 -21.656 1 62.66 66 GLN B N 1
ATOM 5181 C CA . GLN B 1 66 ? -8.539 0.558 -21.578 1 62.66 66 GLN B CA 1
ATOM 5182 C C . GLN B 1 66 ? -9.797 0.145 -20.812 1 62.66 66 GLN B C 1
ATOM 5184 O O . GLN B 1 66 ? -10.195 0.814 -19.859 1 62.66 66 GLN B O 1
ATOM 5189 N N . PRO B 1 67 ? -10.492 -0.865 -21.484 1 58.91 67 PRO B N 1
ATOM 5190 C CA . PRO B 1 67 ? -11.641 -1.368 -20.734 1 58.91 67 PRO B CA 1
ATOM 5191 C C . PRO B 1 67 ? -11.258 -1.837 -19.328 1 58.91 67 PRO B C 1
ATOM 5193 O O . PRO B 1 67 ? -10.164 -2.371 -19.125 1 58.91 67 PRO B O 1
ATOM 5196 N N . ALA B 1 68 ? -11.906 -1.325 -18.422 1 59.5 68 ALA B N 1
ATOM 5197 C CA . ALA B 1 68 ? -11.625 -1.688 -17.031 1 59.5 68 ALA B CA 1
ATOM 5198 C C . ALA B 1 68 ? -12.891 -2.193 -16.328 1 59.5 68 ALA B C 1
ATOM 5200 O O . ALA B 1 68 ? -14.008 -1.91 -16.781 1 59.5 68 ALA B O 1
ATOM 5201 N N . GLU B 1 69 ? -12.75 -3.211 -15.664 1 59.31 69 GLU B N 1
ATOM 5202 C CA . GLU B 1 69 ? -13.828 -3.727 -14.828 1 59.31 69 GLU B CA 1
ATOM 5203 C C . GLU B 1 69 ? -13.57 -3.424 -13.352 1 59.31 69 GLU B C 1
ATOM 5205 O O . GLU B 1 69 ? -12.438 -3.494 -12.891 1 59.31 69 GLU B O 1
ATOM 5210 N N . VAL B 1 70 ? -14.531 -2.721 -12.766 1 50.91 70 VAL B N 1
ATOM 5211 C CA . VAL B 1 70 ? -14.43 -2.445 -11.336 1 50.91 70 VAL B CA 1
ATOM 5212 C C . VAL B 1 70 ? -14.953 -3.641 -10.539 1 50.91 70 VAL B C 1
ATOM 5214 O O . VAL B 1 70 ? -16.062 -4.117 -10.781 1 50.91 70 VAL B O 1
ATOM 5217 N N . MET B 1 71 ? -14.078 -4.383 -10.094 1 51.16 71 MET B N 1
ATOM 5218 C CA . MET B 1 71 ? -14.484 -5.445 -9.18 1 51.16 71 MET B CA 1
ATOM 5219 C C . MET B 1 71 ? -14.484 -4.949 -7.734 1 51.16 71 MET B C 1
ATOM 5221 O O . MET B 1 71 ? -13.516 -4.34 -7.281 1 51.16 71 MET B O 1
ATOM 5225 N N . ILE B 1 72 ? -15.633 -4.488 -7.312 1 41.66 72 ILE B N 1
ATOM 5226 C CA . ILE B 1 72 ? -15.719 -4.18 -5.891 1 41.66 72 ILE B CA 1
ATOM 5227 C C . ILE B 1 72 ? -15.523 -5.457 -5.074 1 41.66 72 ILE B C 1
ATOM 5229 O O . ILE B 1 72 ? -16.25 -6.438 -5.266 1 41.66 72 ILE B O 1
ATOM 5233 N N . GLN B 1 73 ? -14.414 -5.52 -4.555 1 40.53 73 GLN B N 1
ATOM 5234 C CA . GLN B 1 73 ? -14.07 -6.715 -3.793 1 40.53 73 GLN B CA 1
ATOM 5235 C C . GLN B 1 73 ? -15.156 -7.047 -2.773 1 40.53 73 GLN B C 1
ATOM 5237 O O . GLN B 1 73 ? -15.594 -6.176 -2.018 1 40.53 73 GLN B O 1
ATOM 5242 N N . GLY B 1 74 ? -15.898 -8.258 -2.662 1 36.5 74 GLY B N 1
ATOM 5243 C CA . GLY B 1 74 ? -17.047 -8.867 -1.994 1 36.5 74 GLY B CA 1
ATOM 5244 C C . GLY B 1 74 ? -18.266 -8.961 -2.881 1 36.5 74 GLY B C 1
ATOM 5245 O O . GLY B 1 74 ? -19.234 -9.664 -2.551 1 36.5 74 GLY B O 1
ATOM 5246 N N . GLN B 1 75 ? -18.688 -7.855 -3.652 1 33 75 GLN B N 1
ATOM 5247 C CA . GLN B 1 75 ? -19.734 -8.055 -4.637 1 33 75 GLN B CA 1
ATOM 5248 C C . GLN B 1 75 ? -19.188 -8.617 -5.938 1 33 75 GLN B C 1
ATOM 5250 O O . GLN B 1 75 ? -18.141 -8.172 -6.418 1 33 75 GLN B O 1
ATOM 5255 N N . ILE B 1 76 ? -19.266 -9.852 -6.105 1 30.81 76 ILE B N 1
ATOM 5256 C CA . ILE B 1 76 ? -19.078 -10.367 -7.457 1 30.81 76 ILE B CA 1
ATOM 5257 C C . ILE B 1 76 ? -19.562 -9.344 -8.477 1 30.81 76 ILE B C 1
ATOM 5259 O O . ILE B 1 76 ? -20.719 -8.891 -8.422 1 30.81 76 ILE B O 1
ATOM 5263 N N . MET B 1 77 ? -18.828 -8.508 -8.969 1 33.34 77 MET B N 1
ATOM 5264 C CA . MET B 1 77 ? -19.297 -7.82 -10.164 1 33.34 77 MET B CA 1
ATOM 5265 C C . MET B 1 77 ? -20.109 -8.766 -11.055 1 33.34 77 MET B C 1
ATOM 5267 O O . MET B 1 77 ? -19.578 -9.789 -11.5 1 33.34 77 MET B O 1
ATOM 5271 N N . VAL B 1 78 ? -21.281 -9.094 -10.758 1 29.14 78 VAL B N 1
ATOM 5272 C CA . VAL B 1 78 ? -22.031 -9.562 -11.922 1 29.14 78 VAL B CA 1
ATOM 5273 C C . VAL B 1 78 ? -21.891 -8.562 -13.07 1 29.14 78 VAL B C 1
ATOM 5275 O O . VAL B 1 78 ? -22.312 -7.41 -12.945 1 29.14 78 VAL B O 1
ATOM 5278 N N . SER B 1 79 ? -20.719 -8.281 -13.703 1 30.02 79 SER B N 1
ATOM 5279 C CA . SER B 1 79 ? -21.219 -7.773 -14.977 1 30.02 79 SER B CA 1
ATOM 5280 C C . SER B 1 79 ? -22.609 -8.305 -15.281 1 30.02 79 SER B C 1
ATOM 5282 O O . SER B 1 79 ? -22.859 -9.516 -15.219 1 30.02 79 SER B O 1
ATOM 5284 N N . ASP B 1 80 ? -23.594 -7.617 -14.93 1 30.06 80 ASP B N 1
ATOM 5285 C CA . ASP B 1 80 ? -24.938 -7.945 -15.414 1 30.06 80 ASP B CA 1
ATOM 5286 C C . ASP B 1 80 ? -24.875 -8.641 -16.766 1 30.06 80 ASP B C 1
ATOM 5288 O O . ASP B 1 80 ? -25.906 -9.07 -17.297 1 30.06 80 ASP B O 1
ATOM 5292 N N . THR B 1 81 ? -23.906 -8.227 -17.594 1 30.22 81 THR B N 1
ATOM 5293 C CA . THR B 1 81 ? -24.062 -8.898 -18.875 1 30.22 81 THR B CA 1
ATOM 5294 C C . THR B 1 81 ? -23.859 -10.406 -18.719 1 30.22 81 THR B C 1
ATOM 5296 O O . THR B 1 81 ? -24.453 -11.195 -19.453 1 30.22 81 THR B O 1
ATOM 5299 N N . GLU B 1 82 ? -22.688 -10.82 -18.25 1 29.03 82 GLU B N 1
ATOM 5300 C CA . GLU B 1 82 ? -22.578 -12.266 -18.422 1 29.03 82 GLU B CA 1
ATOM 5301 C C . GLU B 1 82 ? -23.328 -13.016 -17.328 1 29.03 82 GLU B C 1
ATOM 5303 O O . GLU B 1 82 ? -22.734 -13.391 -16.312 1 29.03 82 GLU B O 1
ATOM 5308 N N . GLU B 1 83 ? -24.344 -12.508 -16.625 1 31.02 83 GLU B N 1
ATOM 5309 C CA . GLU B 1 83 ? -25.266 -13.633 -16.438 1 31.02 83 GLU B CA 1
ATOM 5310 C C . GLU B 1 83 ? -25.125 -14.648 -17.578 1 31.02 83 GLU B C 1
ATOM 5312 O O . GLU B 1 83 ? -24.859 -14.281 -18.719 1 31.02 83 GLU B O 1
ATOM 5317 N N . GLU B 1 84 ? -24.719 -15.805 -17.391 1 31.86 84 GLU B N 1
ATOM 5318 C CA . GLU B 1 84 ? -25.016 -16.688 -18.531 1 31.86 84 GLU B CA 1
ATOM 5319 C C . GLU B 1 84 ? -26.109 -16.094 -19.406 1 31.86 84 GLU B C 1
ATOM 5321 O O . GLU B 1 84 ? -27.141 -15.633 -18.906 1 31.86 84 GLU B O 1
ATOM 5326 N N . PRO B 1 85 ? -25.781 -15.312 -20.469 1 30.55 85 PRO B N 1
ATOM 5327 C CA . PRO B 1 85 ? -26.984 -15.109 -21.297 1 30.55 85 PRO B CA 1
ATOM 5328 C C . PRO B 1 85 ? -28.078 -16.141 -21 1 30.55 85 PRO B C 1
ATOM 5330 O O . PRO B 1 85 ? -27.812 -17.344 -21 1 30.55 85 PRO B O 1
ATOM 5333 N N . SER B 1 86 ? -28.891 -15.891 -20.109 1 30.66 86 SER B N 1
ATOM 5334 C CA . SER B 1 86 ? -30.062 -16.703 -20.391 1 30.66 86 SER B CA 1
ATOM 5335 C C . SER B 1 86 ? -30.312 -16.812 -21.891 1 30.66 86 SER B C 1
ATOM 5337 O O . SER B 1 86 ? -30.547 -15.797 -22.562 1 30.66 86 SER B O 1
ATOM 5339 N N . ASP B 1 87 ? -29.438 -17.406 -22.703 1 29.55 87 ASP B N 1
ATOM 5340 C CA . ASP B 1 87 ? -30.016 -17.734 -24.016 1 29.55 87 ASP B CA 1
ATOM 5341 C C . ASP B 1 87 ? -31.531 -17.75 -23.953 1 29.55 87 ASP B C 1
ATOM 5343 O O . ASP B 1 87 ? -32.125 -18.438 -23.125 1 29.55 87 ASP B O 1
ATOM 5347 N N . SER B 1 88 ? -32.219 -16.688 -24.156 1 31.08 88 SER B N 1
ATOM 5348 C CA . SER B 1 88 ? -33.625 -16.734 -24.609 1 31.08 88 SER B CA 1
ATOM 5349 C C . SER B 1 88 ? -33.906 -18.016 -25.375 1 31.08 88 SER B C 1
ATOM 5351 O O . SER B 1 88 ? -35 -18.172 -25.938 1 31.08 88 SER B O 1
ATOM 5353 N N . THR B 1 89 ? -32.906 -18.641 -26.047 1 30.12 89 THR B N 1
ATOM 5354 C CA . THR B 1 89 ? -33.5 -19.875 -26.562 1 30.12 89 THR B CA 1
ATOM 5355 C C . THR B 1 89 ? -34.031 -20.719 -25.422 1 30.12 89 THR B C 1
ATOM 5357 O O . THR B 1 89 ? -33.469 -20.75 -24.328 1 30.12 89 THR B O 1
ATOM 5360 N N . GLY B 1 90 ? -35.25 -20.984 -25.312 1 32.94 90 GLY B N 1
ATOM 5361 C CA . GLY B 1 90 ? -36.188 -21.844 -24.594 1 32.94 90 GLY B CA 1
ATOM 5362 C C . GLY B 1 90 ? -35.5 -22.969 -23.828 1 32.94 90 GLY B C 1
ATOM 5363 O O . GLY B 1 90 ? -36.156 -23.891 -23.344 1 32.94 90 GLY B O 1
ATOM 5364 N N . ARG B 1 91 ? -34.281 -23.375 -24.219 1 32.78 91 ARG B N 1
ATOM 5365 C CA . ARG B 1 91 ? -33.969 -24.641 -23.562 1 32.78 91 ARG B CA 1
ATOM 5366 C C . ARG B 1 91 ? -33.625 -24.438 -22.078 1 32.78 91 ARG B C 1
ATOM 5368 O O . ARG B 1 91 ? -32.781 -23.609 -21.75 1 32.78 91 ARG B O 1
ATOM 5375 N N . THR B 1 92 ? -34.5 -24.438 -21.141 1 37.88 92 THR B N 1
ATOM 5376 C CA . THR B 1 92 ? -34.5 -24.703 -19.719 1 37.88 92 THR B CA 1
ATOM 5377 C C . THR B 1 92 ? -33.219 -25.438 -19.297 1 37.88 92 THR B C 1
ATOM 5379 O O . THR B 1 92 ? -33 -26.578 -19.703 1 37.88 92 THR B O 1
ATOM 5382 N N . LYS B 1 93 ? -32.094 -24.844 -19.281 1 43.75 93 LYS B N 1
ATOM 5383 C CA . LYS B 1 93 ? -30.969 -25.578 -18.719 1 43.75 93 LYS B CA 1
ATOM 5384 C C . LYS B 1 93 ? -31.391 -26.344 -17.453 1 43.75 93 LYS B C 1
ATOM 5386 O O . LYS B 1 93 ? -31.969 -25.75 -16.531 1 43.75 93 LYS B O 1
ATOM 5391 N N . ARG B 1 94 ? -31.719 -27.5 -17.516 1 43.19 94 ARG B N 1
ATOM 5392 C CA . ARG B 1 94 ? -32.188 -28.469 -16.516 1 43.19 94 ARG B CA 1
ATOM 5393 C C . ARG B 1 94 ? -31.406 -28.328 -15.211 1 43.19 94 ARG B C 1
ATOM 5395 O O . ARG B 1 94 ? -30.188 -28.5 -15.195 1 43.19 94 ARG B O 1
ATOM 5402 N N . ARG B 1 95 ? -31.766 -27.5 -14.273 1 58.03 95 ARG B N 1
ATOM 5403 C CA . ARG B 1 95 ? -31.328 -27.484 -12.883 1 58.03 95 ARG B CA 1
ATOM 5404 C C . ARG B 1 95 ? -31.094 -28.906 -12.367 1 58.03 95 ARG B C 1
ATOM 5406 O O . ARG B 1 95 ? -32.031 -29.719 -12.336 1 58.03 95 ARG B O 1
ATOM 5413 N N . ARG B 1 96 ? -29.75 -29.344 -12.398 1 70.25 96 ARG B N 1
ATOM 5414 C CA . ARG B 1 96 ? -29.469 -30.672 -11.883 1 70.25 96 ARG B CA 1
ATOM 5415 C C . ARG B 1 96 ? -29.984 -30.844 -10.461 1 70.25 96 ARG B C 1
ATOM 5417 O O . ARG B 1 96 ? -29.844 -29.938 -9.625 1 70.25 96 ARG B O 1
ATOM 5424 N N . THR B 1 97 ? -30.844 -31.625 -10.25 1 80.75 97 THR B N 1
ATOM 5425 C CA . THR B 1 97 ? -31.406 -31.922 -8.938 1 80.75 97 THR B CA 1
ATOM 5426 C C . THR B 1 97 ? -30.75 -33.156 -8.336 1 80.75 97 THR B C 1
ATOM 5428 O O . THR B 1 97 ? -30.422 -34.125 -9.047 1 80.75 97 THR B O 1
ATOM 5431 N N . TYR B 1 98 ? -30.391 -33 -7.113 1 89 98 TYR B N 1
ATOM 5432 C CA . TYR B 1 98 ? -29.75 -34.094 -6.387 1 89 98 TYR B CA 1
ATOM 5433 C C . TYR B 1 98 ? -30.641 -34.594 -5.25 1 89 98 TYR B C 1
ATOM 5435 O O . TYR B 1 98 ? -31.469 -33.844 -4.73 1 89 98 TYR B O 1
ATOM 5443 N N . ALA B 1 99 ? -30.484 -35.844 -5.02 1 91.31 99 ALA B N 1
ATOM 5444 C CA . ALA B 1 99 ? -31.094 -36.375 -3.807 1 91.31 99 ALA B CA 1
ATOM 5445 C C . ALA B 1 99 ? -30.172 -36.219 -2.605 1 91.31 99 ALA B C 1
ATOM 5447 O O . ALA B 1 99 ? -28.984 -36.562 -2.678 1 91.31 99 ALA B O 1
ATOM 5448 N N . TRP B 1 100 ? -30.75 -35.719 -1.549 1 94.19 100 TRP B N 1
ATOM 5449 C CA . TRP B 1 100 ? -29.922 -35.344 -0.414 1 94.19 100 TRP B CA 1
ATOM 5450 C C . TRP B 1 100 ? -30.219 -36.219 0.799 1 94.19 100 TRP B C 1
ATOM 5452 O O . TRP B 1 100 ? -31.344 -36.688 0.978 1 94.19 100 TRP B O 1
ATOM 5462 N N . ARG B 1 101 ? -29.188 -36.469 1.604 1 94 101 ARG B N 1
ATOM 5463 C CA . ARG B 1 101 ? -29.297 -37.156 2.883 1 94 101 ARG B CA 1
ATOM 5464 C C . ARG B 1 101 ? -28.516 -36.438 3.971 1 94 101 ARG B C 1
ATOM 5466 O O . ARG B 1 101 ? -27.469 -35.844 3.697 1 94 101 ARG B O 1
ATOM 5473 N N . LYS B 1 102 ? -29.031 -36.469 5.176 1 93.5 102 LYS B N 1
ATOM 5474 C CA . LYS B 1 102 ? -28.359 -35.875 6.309 1 93.5 102 LYS B CA 1
ATOM 5475 C C . LYS B 1 102 ? -27.328 -36.812 6.922 1 93.5 102 LYS B C 1
ATOM 5477 O O . LYS B 1 102 ? -27.562 -37.375 8 1 93.5 102 LYS B O 1
ATOM 5482 N N . ARG B 1 103 ? -26.281 -37.031 6.219 1 93.62 103 ARG B N 1
ATOM 5483 C CA . ARG B 1 103 ? -25.172 -37.906 6.645 1 93.62 103 ARG B CA 1
ATOM 5484 C C . ARG B 1 103 ? -23.828 -37.281 6.262 1 93.62 103 ARG B C 1
ATOM 5486 O O . ARG B 1 103 ? -23.719 -36.594 5.242 1 93.62 103 ARG B O 1
ATOM 5493 N N . ASP B 1 104 ? -22.938 -37.531 7.102 1 95.06 104 ASP B N 1
ATOM 5494 C CA . ASP B 1 104 ? -21.578 -37.031 6.84 1 95.06 104 ASP B CA 1
ATOM 5495 C C . ASP B 1 104 ? -20.938 -37.781 5.684 1 95.06 104 ASP B C 1
ATOM 5497 O O . ASP B 1 104 ? -21.312 -38.906 5.391 1 95.06 104 ASP B O 1
ATOM 5501 N N . LEU B 1 105 ? -20.062 -37.094 5.039 1 93.25 105 LEU B N 1
ATOM 5502 C CA . LEU B 1 105 ? -19.312 -37.719 3.955 1 93.25 105 LEU B CA 1
ATOM 5503 C C . LEU B 1 105 ? -18.125 -38.5 4.496 1 93.25 105 LEU B C 1
ATOM 5505 O O . LEU B 1 105 ? -17.25 -37.906 5.156 1 93.25 105 LEU B O 1
ATOM 5509 N N . ALA B 1 106 ? -18.125 -39.75 4.406 1 85.81 106 ALA B N 1
ATOM 5510 C CA . ALA B 1 106 ? -17.016 -40.594 4.836 1 85.81 106 ALA B CA 1
ATOM 5511 C C . ALA B 1 106 ? -16.297 -41.219 3.637 1 85.81 106 ALA B C 1
ATOM 5513 O O . ALA B 1 106 ? -16.891 -42 2.902 1 85.81 106 ALA B O 1
ATOM 5514 N N . LYS B 1 107 ? -15.133 -40.688 3.334 1 87 107 LYS B N 1
ATOM 5515 C CA . LYS B 1 107 ? -14.328 -41.25 2.25 1 87 107 LYS B CA 1
ATOM 5516 C C . LYS B 1 107 ? -13.031 -41.844 2.783 1 87 107 LYS B C 1
ATOM 5518 O O . LYS B 1 107 ? -12.586 -41.5 3.877 1 87 107 LYS B O 1
ATOM 5523 N N . ASN B 1 108 ? -12.477 -42.719 2.029 1 82.81 108 ASN B N 1
ATOM 5524 C CA . ASN B 1 108 ? -11.219 -43.375 2.412 1 82.81 108 ASN B CA 1
ATOM 5525 C C . ASN B 1 108 ? -10.055 -42.375 2.338 1 82.81 108 ASN B C 1
ATOM 5527 O O . ASN B 1 108 ? -9.984 -41.562 1.427 1 82.81 108 ASN B O 1
ATOM 5531 N N . PRO B 1 109 ? -9.266 -42.438 3.387 1 81.38 109 PRO B N 1
ATOM 5532 C CA . PRO B 1 109 ? -8.094 -41.562 3.354 1 81.38 109 PRO B CA 1
ATOM 5533 C C . PRO B 1 109 ? -7.156 -41.875 2.188 1 81.38 109 PRO B C 1
ATOM 5535 O O . PRO B 1 109 ? -7.031 -43.031 1.783 1 81.38 109 PRO B O 1
ATOM 5538 N N . VAL B 1 110 ? -6.684 -40.906 1.577 1 85.12 110 VAL B N 1
ATOM 5539 C CA . VAL B 1 110 ? -5.754 -41.031 0.46 1 85.12 110 VAL B CA 1
ATOM 5540 C C . VAL B 1 110 ? -4.324 -41.156 0.985 1 85.12 110 VAL B C 1
ATOM 5542 O O . VAL B 1 110 ? -3.916 -40.375 1.858 1 85.12 110 VAL B O 1
ATOM 5545 N N . ASN B 1 111 ? -3.605 -42.25 0.549 1 83.44 111 ASN B N 1
ATOM 5546 C CA . ASN B 1 111 ? -2.182 -42.375 0.837 1 83.44 111 ASN B CA 1
ATOM 5547 C C . ASN B 1 111 ? -1.33 -41.688 -0.221 1 83.44 111 ASN B C 1
ATOM 5549 O O . ASN B 1 111 ? -1.229 -42.156 -1.354 1 83.44 111 ASN B O 1
ATOM 5553 N N . TRP B 1 112 ? -0.836 -40.562 0.116 1 86.88 112 TRP B N 1
ATOM 5554 C CA . TRP B 1 112 ? -0.034 -39.781 -0.823 1 86.88 112 TRP B CA 1
ATOM 5555 C C . TRP B 1 112 ? 1.417 -40.25 -0.815 1 86.88 112 TRP B C 1
ATOM 5557 O O . TRP B 1 112 ? 2.025 -40.406 0.248 1 86.88 112 TRP B O 1
ATOM 5567 N N . PRO B 1 113 ? 1.919 -40.469 -2.068 1 81.38 113 PRO B N 1
ATOM 5568 C CA . PRO B 1 113 ? 3.311 -40.906 -2.146 1 81.38 113 PRO B CA 1
ATOM 5569 C C . PRO B 1 113 ? 4.309 -39.812 -1.811 1 81.38 113 PRO B C 1
ATOM 5571 O O . PRO B 1 113 ? 4.066 -38.656 -2.115 1 81.38 113 PRO B O 1
ATOM 5574 N N . ASP B 1 114 ? 5.242 -40.031 -0.949 1 74.12 114 ASP B N 1
ATOM 5575 C CA . ASP B 1 114 ? 6.301 -39.094 -0.641 1 74.12 114 ASP B CA 1
ATOM 5576 C C . ASP B 1 114 ? 7.379 -39.094 -1.722 1 74.12 114 ASP B C 1
ATOM 5578 O O . ASP B 1 114 ? 8.32 -39.906 -1.663 1 74.12 114 ASP B O 1
ATOM 5582 N N . VAL B 1 115 ? 7.047 -38.562 -2.863 1 67.81 115 VAL B N 1
ATOM 5583 C CA . VAL B 1 115 ? 8 -38.594 -3.971 1 67.81 115 VAL B CA 1
ATOM 5584 C C . VAL B 1 115 ? 8.891 -37.344 -3.908 1 67.81 115 VAL B C 1
ATOM 5586 O O . VAL B 1 115 ? 8.523 -36.281 -4.43 1 67.81 115 VAL B O 1
ATOM 5589 N N . GLN B 1 116 ? 9.539 -37.062 -2.756 1 66.56 116 GLN B N 1
ATOM 5590 C CA . GLN B 1 116 ? 10.469 -35.938 -2.791 1 66.56 116 GLN B CA 1
ATOM 5591 C C . GLN B 1 116 ? 11.805 -36.344 -3.402 1 66.56 116 GLN B C 1
ATOM 5593 O O . GLN B 1 116 ? 12.367 -37.406 -3.045 1 66.56 116 GLN B O 1
ATOM 5598 N N . GLY B 1 117 ? 12.086 -35.906 -4.629 1 66.12 117 GLY B N 1
ATOM 5599 C CA . GLY B 1 117 ? 13.383 -36.156 -5.215 1 66.12 117 GLY B CA 1
ATOM 5600 C C . GLY B 1 117 ? 14.539 -35.75 -4.32 1 66.12 117 GLY B C 1
ATOM 5601 O O . GLY B 1 117 ? 14.336 -35.188 -3.248 1 66.12 117 GLY B O 1
ATOM 5602 N N . ALA B 1 118 ? 15.75 -36.188 -4.688 1 69.94 118 ALA B N 1
ATOM 5603 C CA . ALA B 1 118 ? 16.969 -35.844 -3.953 1 69.94 118 ALA B CA 1
ATOM 5604 C C . ALA B 1 118 ? 17.203 -34.344 -3.924 1 69.94 118 ALA B C 1
ATOM 5606 O O . ALA B 1 118 ? 16.891 -33.656 -4.891 1 69.94 118 ALA B O 1
ATOM 5607 N N . CYS B 1 119 ? 17.562 -33.938 -2.773 1 78.81 119 CYS B N 1
ATOM 5608 C CA . CYS B 1 119 ? 17.891 -32.531 -2.629 1 78.81 119 CYS B CA 1
ATOM 5609 C C . CYS B 1 119 ? 19.047 -32.125 -3.545 1 78.81 119 CYS B C 1
ATOM 5611 O O . CYS B 1 119 ? 20 -32.906 -3.705 1 78.81 119 CYS B O 1
ATOM 5613 N N . GLN B 1 120 ? 18.891 -31.031 -4.219 1 82.75 120 GLN B N 1
ATOM 5614 C CA . GLN B 1 120 ? 19.922 -30.5 -5.098 1 82.75 120 GLN B CA 1
ATOM 5615 C C . GLN B 1 120 ? 20.641 -29.328 -4.449 1 82.75 120 GLN B C 1
ATOM 5617 O O . GLN B 1 120 ? 20.016 -28.484 -3.799 1 82.75 120 GLN B O 1
ATOM 5622 N N . ASP B 1 121 ? 21.906 -29.391 -4.5 1 83.94 121 ASP B N 1
ATOM 5623 C CA . ASP B 1 121 ? 22.703 -28.266 -4.02 1 83.94 121 ASP B CA 1
ATOM 5624 C C . ASP B 1 121 ? 23.047 -27.312 -5.156 1 83.94 121 ASP B C 1
ATOM 5626 O O . ASP B 1 121 ? 24.031 -27.5 -5.863 1 83.94 121 ASP B O 1
ATOM 5630 N N . LYS B 1 122 ? 22.172 -26.391 -5.422 1 90.19 122 LYS B N 1
ATOM 5631 C CA . LYS B 1 122 ? 22.344 -25.375 -6.441 1 90.19 122 LYS B CA 1
ATOM 5632 C C . LYS B 1 122 ? 22.484 -23.984 -5.816 1 90.19 122 LYS B C 1
ATOM 5634 O O . LYS B 1 122 ? 21.969 -23.75 -4.723 1 90.19 122 LYS B O 1
ATOM 5639 N N . ARG B 1 123 ? 23.344 -23.141 -6.508 1 89.81 123 ARG B N 1
ATOM 5640 C CA . ARG B 1 123 ? 23.422 -21.734 -6.113 1 89.81 123 ARG B CA 1
ATOM 5641 C C . ARG B 1 123 ? 22.125 -21 -6.469 1 89.81 123 ARG B C 1
ATOM 5643 O O . ARG B 1 123 ? 21.406 -21.406 -7.379 1 89.81 123 ARG B O 1
ATOM 5650 N N . PRO B 1 124 ? 21.797 -20.016 -5.773 1 93.88 124 PRO B N 1
ATOM 5651 C CA . PRO B 1 124 ? 20.562 -19.25 -6.016 1 93.88 124 PRO B CA 1
ATOM 5652 C C . PRO B 1 124 ? 20.375 -18.891 -7.484 1 93.88 124 PRO B C 1
ATOM 5654 O O . PRO B 1 124 ? 19.266 -19.031 -8.023 1 93.88 124 PRO B O 1
ATOM 5657 N N . ILE B 1 125 ? 21.453 -18.453 -8.148 1 94.12 125 ILE B N 1
ATOM 5658 C CA . ILE B 1 125 ? 21.344 -18.031 -9.539 1 94.12 125 ILE B CA 1
ATOM 5659 C C . ILE B 1 125 ? 20.953 -19.219 -10.414 1 94.12 125 ILE B C 1
ATOM 5661 O O . ILE B 1 125 ? 20.219 -19.062 -11.391 1 94.12 125 ILE B O 1
ATOM 5665 N N . GLU B 1 126 ? 21.391 -20.422 -10.094 1 95 126 GLU B N 1
ATOM 5666 C CA . GLU B 1 126 ? 21.062 -21.609 -10.867 1 95 126 GLU B CA 1
ATOM 5667 C C . GLU B 1 126 ? 19.594 -21.969 -10.734 1 95 126 GLU B C 1
ATOM 5669 O O . GLU B 1 126 ? 18.969 -22.422 -11.695 1 95 126 GLU B O 1
ATOM 5674 N N . TRP B 1 127 ? 19.094 -21.812 -9.539 1 96.44 127 TRP B N 1
ATOM 5675 C CA . TRP B 1 127 ? 17.656 -22.031 -9.336 1 96.44 127 TRP B CA 1
ATOM 5676 C C . TRP B 1 127 ? 16.844 -21.062 -10.172 1 96.44 127 TRP B C 1
ATOM 5678 O O . TRP B 1 127 ? 15.828 -21.438 -10.773 1 96.44 127 TRP B O 1
ATOM 5688 N N . PHE B 1 128 ? 17.344 -19.828 -10.18 1 97.94 128 PHE B N 1
ATOM 5689 C CA . PHE B 1 128 ? 16.656 -18.812 -10.961 1 97.94 128 PHE B CA 1
ATOM 5690 C C . PHE B 1 128 ? 16.719 -19.125 -12.445 1 97.94 128 PHE B C 1
ATOM 5692 O O . PHE B 1 128 ? 15.742 -18.922 -13.172 1 97.94 128 PHE B O 1
ATOM 5699 N N . GLU B 1 129 ? 17.766 -19.672 -12.859 1 96.12 129 GLU B N 1
ATOM 5700 C CA . GLU B 1 129 ? 18 -19.969 -14.266 1 96.12 129 GLU B CA 1
ATOM 5701 C C . GLU B 1 129 ? 17.203 -21.203 -14.703 1 96.12 129 GLU B C 1
ATOM 5703 O O . GLU B 1 129 ? 17.078 -21.469 -15.898 1 96.12 129 GLU B O 1
ATOM 5708 N N . ASN B 1 130 ? 16.609 -21.891 -13.75 1 96.38 130 ASN B N 1
ATOM 5709 C CA . ASN B 1 130 ? 15.656 -22.922 -14.133 1 96.38 130 ASN B CA 1
ATOM 5710 C C . ASN B 1 130 ? 14.461 -22.328 -14.883 1 96.38 130 ASN B C 1
ATOM 5712 O O . ASN B 1 130 ? 13.883 -22.984 -15.75 1 96.38 130 ASN B O 1
ATOM 5716 N N . PHE B 1 131 ? 14.172 -21.156 -14.523 1 97.94 131 PHE B N 1
ATOM 5717 C CA . PHE B 1 131 ? 12.984 -20.531 -15.094 1 97.94 131 PHE B CA 1
ATOM 5718 C C . PHE B 1 131 ? 13.375 -19.562 -16.203 1 97.94 131 PHE B C 1
ATOM 5720 O O . PHE B 1 131 ? 12.914 -19.688 -17.344 1 97.94 131 PHE B O 1
ATOM 5727 N N . LEU B 1 132 ? 14.188 -18.578 -15.828 1 97.5 132 LEU B N 1
ATOM 5728 C CA . LEU B 1 132 ? 14.719 -17.734 -16.875 1 97.5 132 LEU B CA 1
ATOM 5729 C C . LEU B 1 132 ? 15.938 -18.359 -17.531 1 97.5 132 LEU B C 1
ATOM 5731 O O . LEU B 1 132 ? 17.047 -17.844 -17.406 1 97.5 132 LEU B O 1
ATOM 5735 N N . ASP B 1 133 ? 15.719 -19.391 -18.25 1 96.31 133 ASP B N 1
ATOM 5736 C CA . ASP B 1 133 ? 16.781 -20.156 -18.906 1 96.31 133 ASP B CA 1
ATOM 5737 C C . ASP B 1 133 ? 17.109 -19.547 -20.266 1 96.31 133 ASP B C 1
ATOM 5739 O O . ASP B 1 133 ? 16.703 -18.438 -20.578 1 96.31 133 ASP B O 1
ATOM 5743 N N . GLU B 1 134 ? 17.812 -20.281 -21.031 1 95.31 134 GLU B N 1
ATOM 5744 C CA . GLU B 1 134 ? 18.281 -19.781 -22.312 1 95.31 134 GLU B CA 1
ATOM 5745 C C . GLU B 1 134 ? 17.125 -19.562 -23.281 1 95.31 134 GLU B C 1
ATOM 5747 O O . GLU B 1 134 ? 17.156 -18.641 -24.094 1 95.31 134 GLU B O 1
ATOM 5752 N N . ASP B 1 135 ? 16.125 -20.391 -23.172 1 96.81 135 ASP B N 1
ATOM 5753 C CA . ASP B 1 135 ? 14.961 -20.25 -24.062 1 96.81 135 ASP B CA 1
ATOM 5754 C C . ASP B 1 135 ? 14.219 -18.938 -23.797 1 96.81 135 ASP B C 1
ATOM 5756 O O . ASP B 1 135 ? 13.867 -18.219 -24.734 1 96.81 135 ASP B O 1
ATOM 5760 N N . VAL B 1 136 ? 14.016 -18.688 -22.531 1 97.81 136 VAL B N 1
ATOM 5761 C CA . VAL B 1 136 ? 13.281 -17.484 -22.156 1 97.81 136 VAL B CA 1
ATOM 5762 C C . VAL B 1 136 ? 14.102 -16.25 -22.516 1 97.81 136 VAL B C 1
ATOM 5764 O O . VAL B 1 136 ? 13.57 -15.289 -23.094 1 97.81 136 VAL B O 1
ATOM 5767 N N . ILE B 1 137 ? 15.391 -16.234 -22.219 1 98 137 ILE B N 1
ATOM 5768 C CA . ILE B 1 137 ? 16.25 -15.102 -22.5 1 98 137 ILE B CA 1
ATOM 5769 C C . ILE B 1 137 ? 16.359 -14.875 -24 1 98 137 ILE B C 1
ATOM 5771 O O . ILE B 1 137 ? 16.312 -13.742 -24.469 1 98 137 ILE B O 1
ATOM 5775 N N . SER B 1 138 ? 16.453 -15.977 -24.719 1 97.44 138 SER B N 1
ATOM 5776 C CA . SER B 1 138 ? 16.531 -15.883 -26.172 1 97.44 138 SER B CA 1
ATOM 5777 C C . SER B 1 138 ? 15.258 -15.297 -26.75 1 97.44 138 SER B C 1
ATOM 5779 O O . SER B 1 138 ? 15.297 -14.531 -27.719 1 97.44 138 SER B O 1
ATOM 5781 N N . LEU B 1 139 ? 14.172 -15.703 -26.234 1 97.5 139 LEU B N 1
ATOM 5782 C CA . LEU B 1 139 ? 12.891 -15.156 -26.656 1 97.5 139 LEU B CA 1
ATOM 5783 C C . LEU B 1 139 ? 12.844 -13.648 -26.453 1 97.5 139 LEU B C 1
ATOM 5785 O O . LEU B 1 139 ? 12.484 -12.906 -27.375 1 97.5 139 LEU B O 1
ATOM 5789 N N . LEU B 1 140 ? 13.219 -13.172 -25.297 1 97.81 140 LEU B N 1
ATOM 5790 C CA . LEU B 1 140 ? 13.188 -11.75 -24.969 1 97.81 140 LEU B CA 1
ATOM 5791 C C . LEU B 1 140 ? 14.141 -10.969 -25.859 1 97.81 140 LEU B C 1
ATOM 5793 O O . LEU B 1 140 ? 13.797 -9.891 -26.359 1 97.81 140 LEU B O 1
ATOM 5797 N N . VAL B 1 141 ? 15.32 -11.523 -26.047 1 97.94 141 VAL B N 1
ATOM 5798 C CA . VAL B 1 141 ? 16.328 -10.852 -26.859 1 97.94 141 VAL B CA 1
ATOM 5799 C C . VAL B 1 141 ? 15.867 -10.773 -28.297 1 97.94 141 VAL B C 1
ATOM 5801 O O . VAL B 1 141 ? 15.891 -9.703 -28.906 1 97.94 141 VAL B O 1
ATOM 5804 N N . SER B 1 142 ? 15.43 -11.875 -28.859 1 96.94 142 SER B N 1
ATOM 5805 C CA . SER B 1 142 ? 15.047 -11.945 -30.266 1 96.94 142 SER B CA 1
ATOM 5806 C C . SER B 1 142 ? 13.867 -11.031 -30.562 1 96.94 142 SER B C 1
ATOM 5808 O O . SER B 1 142 ? 13.906 -10.25 -31.516 1 96.94 142 SER B O 1
ATOM 5810 N N . GLU B 1 143 ? 12.82 -11.102 -29.75 1 96.12 143 GLU B N 1
ATOM 5811 C CA . GLU B 1 143 ? 11.617 -10.312 -30 1 96.12 143 GLU B CA 1
ATOM 5812 C C . GLU B 1 143 ? 11.875 -8.828 -29.766 1 96.12 143 GLU B C 1
ATOM 5814 O O . GLU B 1 143 ? 11.312 -7.977 -30.453 1 96.12 143 GLU B O 1
ATOM 5819 N N . SER B 1 144 ? 12.672 -8.461 -28.781 1 95.81 144 SER B N 1
ATOM 5820 C CA . SER B 1 144 ? 13.008 -7.062 -28.516 1 95.81 144 SER B CA 1
ATOM 5821 C C . SER B 1 144 ? 13.828 -6.473 -29.672 1 95.81 144 SER B C 1
ATOM 5823 O O . SER B 1 144 ? 13.609 -5.324 -30.062 1 95.81 144 SER B O 1
ATOM 5825 N N . ASN B 1 145 ? 14.766 -7.262 -30.109 1 96.19 145 ASN B N 1
ATOM 5826 C CA . ASN B 1 145 ? 15.555 -6.801 -31.25 1 96.19 145 ASN B CA 1
ATOM 5827 C C . ASN B 1 145 ? 14.695 -6.637 -32.5 1 96.19 145 ASN B C 1
ATOM 5829 O O . ASN B 1 145 ? 14.875 -5.68 -33.25 1 96.19 145 ASN B O 1
ATOM 5833 N N . LYS B 1 146 ? 13.812 -7.574 -32.781 1 94.25 146 LYS B N 1
ATOM 5834 C CA . LYS B 1 146 ? 12.891 -7.441 -33.906 1 94.25 146 LYS B CA 1
ATOM 5835 C C . LYS B 1 146 ? 12.086 -6.148 -33.812 1 94.25 146 LYS B C 1
ATOM 5837 O O . LYS B 1 146 ? 11.898 -5.449 -34.781 1 94.25 146 LYS B O 1
ATOM 5842 N N . TYR B 1 147 ? 11.625 -5.891 -32.656 1 91.44 147 TYR B N 1
ATOM 5843 C CA . TYR B 1 147 ? 10.836 -4.684 -32.406 1 91.44 147 TYR B CA 1
ATOM 5844 C C . TYR B 1 147 ? 11.68 -3.432 -32.625 1 91.44 147 TYR B C 1
ATOM 5846 O O . TYR B 1 147 ? 11.211 -2.453 -33.219 1 91.44 147 TYR B O 1
ATOM 5854 N N . ALA B 1 148 ? 12.898 -3.463 -32.094 1 92.56 148 ALA B N 1
ATOM 5855 C CA . ALA B 1 148 ? 13.812 -2.338 -32.281 1 92.56 148 ALA B CA 1
ATOM 5856 C C . ALA B 1 148 ? 14.062 -2.096 -33.781 1 92.56 148 ALA B C 1
ATOM 5858 O O . ALA B 1 148 ? 14.031 -0.952 -34.219 1 92.56 148 ALA B O 1
ATOM 5859 N N . VAL B 1 149 ? 14.25 -3.119 -34.469 1 93.25 149 VAL B N 1
ATOM 5860 C CA . VAL B 1 149 ? 14.523 -3.025 -35.906 1 93.25 149 VAL B CA 1
ATOM 5861 C C . VAL B 1 149 ? 13.297 -2.469 -36.625 1 93.25 149 VAL B C 1
ATOM 5863 O O . VAL B 1 149 ? 13.43 -1.687 -37.562 1 93.25 149 VAL B O 1
ATOM 5866 N N . LYS B 1 150 ? 12.18 -2.896 -36.281 1 88.19 150 LYS B N 1
ATOM 5867 C CA . LYS B 1 150 ? 10.945 -2.373 -36.844 1 88.19 150 LYS B CA 1
ATOM 5868 C C . LYS B 1 150 ? 10.844 -0.863 -36.656 1 88.19 150 LYS B C 1
ATOM 5870 O O . LYS B 1 150 ? 10.242 -0.168 -37.469 1 88.19 150 LYS B O 1
ATOM 5875 N N . LYS B 1 151 ? 11.43 -0.377 -35.625 1 86.94 151 LYS B N 1
ATOM 5876 C CA . LYS B 1 151 ? 11.438 1.058 -35.375 1 86.94 151 LYS B CA 1
ATOM 5877 C C . LYS B 1 151 ? 12.672 1.726 -35.969 1 86.94 151 LYS B C 1
ATOM 5879 O O . LYS B 1 151 ? 13.008 2.857 -35.625 1 86.94 151 LYS B O 1
ATOM 5884 N N . ASN B 1 152 ? 13.391 1.063 -36.719 1 92.06 152 ASN B N 1
ATOM 5885 C CA . ASN B 1 152 ? 14.562 1.544 -37.438 1 92.06 152 ASN B CA 1
ATOM 5886 C C . ASN B 1 152 ? 15.727 1.837 -36.5 1 92.06 152 ASN B C 1
ATOM 5888 O O . ASN B 1 152 ? 16.422 2.84 -36.656 1 92.06 152 ASN B O 1
ATOM 5892 N N . LEU B 1 153 ? 15.742 1.062 -35.469 1 91.88 153 LEU B N 1
ATOM 5893 C CA . LEU B 1 153 ? 16.859 1.134 -34.531 1 91.88 153 LEU B CA 1
ATOM 5894 C C . LEU B 1 153 ? 17.688 -0.151 -34.562 1 91.88 153 LEU B C 1
ATOM 5896 O O . LEU B 1 153 ? 17.219 -1.172 -35.094 1 91.88 153 LEU B O 1
ATOM 5900 N N . PRO B 1 154 ? 18.875 -0.106 -34.094 1 90.94 154 PRO B N 1
ATOM 5901 C CA . PRO B 1 154 ? 19.703 -1.313 -34.125 1 90.94 154 PRO B CA 1
ATOM 5902 C C . PRO B 1 154 ? 19.172 -2.416 -33.188 1 90.94 154 PRO B C 1
ATOM 5904 O O . PRO B 1 154 ? 18.734 -2.137 -32.094 1 90.94 154 PRO B O 1
ATOM 5907 N N . GLY B 1 155 ? 19.047 -3.609 -33.719 1 91.88 155 GLY B N 1
ATOM 5908 C CA . GLY B 1 155 ? 18.719 -4.777 -32.938 1 91.88 155 GLY B CA 1
ATOM 5909 C C . GLY B 1 155 ? 19.938 -5.426 -32.312 1 91.88 155 GLY B C 1
ATOM 5910 O O . GLY B 1 155 ? 20.234 -6.594 -32.562 1 91.88 155 GLY B O 1
ATOM 5911 N N . ASP B 1 156 ? 20.594 -4.738 -31.344 1 95.31 156 ASP B N 1
ATOM 5912 C CA . ASP B 1 156 ? 21.906 -5.172 -30.859 1 95.31 156 ASP B CA 1
ATOM 5913 C C . ASP B 1 156 ? 21.828 -5.582 -29.391 1 95.31 156 ASP B C 1
ATOM 5915 O O . ASP B 1 156 ? 22.859 -5.578 -28.703 1 95.31 156 ASP B O 1
ATOM 5919 N N . ILE B 1 157 ? 20.609 -5.801 -28.953 1 97.31 157 ILE B N 1
ATOM 5920 C CA . ILE B 1 157 ? 20.5 -6.281 -27.578 1 97.31 157 ILE B CA 1
ATOM 5921 C C . ILE B 1 157 ? 21.062 -7.691 -27.469 1 97.31 157 ILE B C 1
ATOM 5923 O O . ILE B 1 157 ? 20.656 -8.586 -28.219 1 97.31 157 ILE B O 1
ATOM 5927 N N . THR B 1 158 ? 22.016 -7.887 -26.609 1 96.75 158 THR B N 1
ATOM 5928 C CA . THR B 1 158 ? 22.641 -9.188 -26.438 1 96.75 158 THR B CA 1
ATOM 5929 C C . THR B 1 158 ? 22.047 -9.93 -25.25 1 96.75 158 THR B C 1
ATOM 5931 O O . THR B 1 158 ? 21.281 -9.359 -24.469 1 96.75 158 THR B O 1
ATOM 5934 N N . THR B 1 159 ? 22.406 -11.195 -25.203 1 96.38 159 THR B N 1
ATOM 5935 C CA . THR B 1 159 ? 21.984 -12.016 -24.078 1 96.38 159 THR B CA 1
ATOM 5936 C C . THR B 1 159 ? 22.516 -11.453 -22.766 1 96.38 159 THR B C 1
ATOM 5938 O O . THR B 1 159 ? 21.812 -11.43 -21.766 1 96.38 159 THR B O 1
ATOM 5941 N N . GLU B 1 160 ? 23.734 -10.922 -22.797 1 94.69 160 GLU B N 1
ATOM 5942 C CA . GLU B 1 160 ? 24.344 -10.336 -21.609 1 94.69 160 GLU B CA 1
ATOM 5943 C C . GLU B 1 160 ? 23.625 -9.062 -21.188 1 94.69 160 GLU B C 1
ATOM 5945 O O . GLU B 1 160 ? 23.391 -8.836 -20 1 94.69 160 GLU B O 1
ATOM 5950 N N . ASP B 1 161 ? 23.234 -8.344 -22.203 1 96.38 161 ASP B N 1
ATOM 5951 C CA . ASP B 1 161 ? 22.469 -7.133 -21.922 1 96.38 161 ASP B CA 1
ATOM 5952 C C . ASP B 1 161 ? 21.156 -7.457 -21.203 1 96.38 161 ASP B C 1
ATOM 5954 O O . ASP B 1 161 ? 20.812 -6.797 -20.219 1 96.38 161 ASP B O 1
ATOM 5958 N N . MET B 1 162 ? 20.531 -8.445 -21.734 1 97.88 162 MET B N 1
ATOM 5959 C CA . MET B 1 162 ? 19.219 -8.789 -21.219 1 97.88 162 MET B CA 1
ATOM 5960 C C . MET B 1 162 ? 19.312 -9.336 -19.797 1 97.88 162 MET B C 1
ATOM 5962 O O . MET B 1 162 ? 18.5 -8.992 -18.922 1 97.88 162 MET B O 1
ATOM 5966 N N . LYS B 1 163 ? 20.297 -10.164 -19.547 1 96.88 163 LYS B N 1
ATOM 5967 C CA . LYS B 1 163 ? 20.5 -10.711 -18.203 1 96.88 163 LYS B CA 1
ATOM 5968 C C . LYS B 1 163 ? 20.828 -9.602 -17.203 1 96.88 163 LYS B C 1
ATOM 5970 O O . LYS B 1 163 ? 20.297 -9.578 -16.094 1 96.88 163 LYS B O 1
ATOM 5975 N N . CYS B 1 164 ? 21.703 -8.688 -17.594 1 96.75 164 CYS B N 1
ATOM 5976 C CA . CYS B 1 164 ? 22.047 -7.543 -16.766 1 96.75 164 CYS B CA 1
ATOM 5977 C C . CYS B 1 164 ? 20.828 -6.676 -16.5 1 96.75 164 CYS B C 1
ATOM 5979 O O . CYS B 1 164 ? 20.609 -6.227 -15.375 1 96.75 164 CYS B O 1
ATOM 5981 N N . PHE B 1 165 ? 20.109 -6.527 -17.562 1 97.75 165 PHE B N 1
ATOM 5982 C CA . PHE B 1 165 ? 18.875 -5.754 -17.484 1 97.75 165 PHE B CA 1
ATOM 5983 C C . PHE B 1 165 ? 17.922 -6.344 -16.453 1 97.75 165 PHE B C 1
ATOM 5985 O O . PHE B 1 165 ? 17.391 -5.621 -15.609 1 97.75 165 PHE B O 1
ATOM 5992 N N . ILE B 1 166 ? 17.703 -7.609 -16.438 1 98.38 166 ILE B N 1
ATOM 5993 C CA . ILE B 1 166 ? 16.828 -8.305 -15.5 1 98.38 166 ILE B CA 1
ATOM 5994 C C . ILE B 1 166 ? 17.391 -8.172 -14.086 1 98.38 166 ILE B C 1
ATOM 5996 O O . ILE B 1 166 ? 16.625 -7.98 -13.133 1 98.38 166 ILE B O 1
ATOM 6000 N N . GLY B 1 167 ? 18.703 -8.273 -13.969 1 98.19 167 GLY B N 1
ATOM 6001 C CA . GLY B 1 167 ? 19.328 -8.055 -12.672 1 98.19 167 GLY B CA 1
ATOM 6002 C C . GLY B 1 167 ? 19.016 -6.688 -12.094 1 98.19 167 GLY B C 1
ATOM 6003 O O . GLY B 1 167 ? 18.719 -6.566 -10.898 1 98.19 167 GLY B O 1
ATOM 6004 N N . ILE B 1 168 ? 19.094 -5.66 -12.906 1 98 168 ILE B N 1
ATOM 6005 C CA . ILE B 1 168 ? 18.812 -4.293 -12.484 1 98 168 ILE B CA 1
ATOM 6006 C C . ILE B 1 168 ? 17.359 -4.184 -12.023 1 98 168 ILE B C 1
ATOM 6008 O O . ILE B 1 168 ? 17.062 -3.557 -11 1 98 168 ILE B O 1
ATOM 6012 N N . LEU B 1 169 ? 16.438 -4.812 -12.789 1 97.5 169 LEU B N 1
ATOM 6013 C CA . LEU B 1 169 ? 15.039 -4.824 -12.383 1 97.5 169 LEU B CA 1
ATOM 6014 C C . LEU B 1 169 ? 14.875 -5.445 -11.008 1 97.5 169 LEU B C 1
ATOM 6016 O O . LEU B 1 169 ? 14.141 -4.918 -10.164 1 97.5 169 LEU B O 1
ATOM 6020 N N . LEU B 1 170 ? 15.555 -6.516 -10.742 1 97.88 170 LEU B N 1
ATOM 6021 C CA . LEU B 1 170 ? 15.445 -7.203 -9.461 1 97.88 170 LEU B CA 1
ATOM 6022 C C . LEU B 1 170 ? 16 -6.344 -8.336 1 97.88 170 LEU B C 1
ATOM 6024 O O . LEU B 1 170 ? 15.453 -6.324 -7.23 1 97.88 170 LEU B O 1
ATOM 6028 N N . VAL B 1 171 ? 17.109 -5.566 -8.578 1 97.56 171 VAL B N 1
ATOM 6029 C CA . VAL B 1 171 ? 17.703 -4.688 -7.574 1 97.56 171 VAL B CA 1
ATOM 6030 C C . VAL B 1 171 ? 16.703 -3.598 -7.188 1 97.56 171 VAL B C 1
ATOM 6032 O O . VAL B 1 171 ? 16.594 -3.232 -6.016 1 97.56 171 VAL B O 1
ATOM 6035 N N . SER B 1 172 ? 15.977 -3.121 -8.133 1 95.38 172 SER B N 1
ATOM 6036 C CA . SER B 1 172 ? 15.039 -2.029 -7.887 1 95.38 172 SER B CA 1
ATOM 6037 C C . SER B 1 172 ? 13.938 -2.453 -6.922 1 95.38 172 SER B C 1
ATOM 6039 O O . SER B 1 172 ? 13.242 -1.607 -6.352 1 95.38 172 SER B O 1
ATOM 6041 N N . GLY B 1 173 ? 13.742 -3.756 -6.688 1 93.69 173 GLY B N 1
ATOM 6042 C CA . GLY B 1 173 ? 12.727 -4.258 -5.777 1 93.69 173 GLY B CA 1
ATOM 6043 C C . GLY B 1 173 ? 13.094 -4.086 -4.316 1 93.69 173 GLY B C 1
ATOM 6044 O O . GLY B 1 173 ? 12.219 -3.959 -3.461 1 93.69 173 GLY B O 1
ATOM 6045 N N . TYR B 1 174 ? 14.383 -4.141 -4.043 1 93.44 174 TYR B N 1
ATOM 6046 C CA . TYR B 1 174 ? 14.781 -4.02 -2.645 1 93.44 174 TYR B CA 1
ATOM 6047 C C . TYR B 1 174 ? 15.594 -2.752 -2.414 1 93.44 174 TYR B C 1
ATOM 6049 O O . TYR B 1 174 ? 15.875 -2.389 -1.271 1 93.44 174 TYR B O 1
ATOM 6057 N N . SER B 1 175 ? 16.047 -2.113 -3.391 1 94.12 175 SER B N 1
ATOM 6058 C CA . SER B 1 175 ? 16.609 -0.772 -3.391 1 94.12 175 SER B CA 1
ATOM 6059 C C . SER B 1 175 ? 15.797 0.18 -4.254 1 94.12 175 SER B C 1
ATOM 6061 O O . SER B 1 175 ? 16.203 0.521 -5.367 1 94.12 175 SER B O 1
ATOM 6063 N N . TRP B 1 176 ? 14.797 0.653 -3.682 1 90.5 176 TRP B N 1
ATOM 6064 C CA . TRP B 1 176 ? 13.789 1.375 -4.457 1 90.5 176 TRP B CA 1
ATOM 6065 C C . TRP B 1 176 ? 14.102 2.867 -4.496 1 90.5 176 TRP B C 1
ATOM 6067 O O . TRP B 1 176 ? 14.477 3.457 -3.48 1 90.5 176 TRP B O 1
ATOM 6077 N N . LEU B 1 177 ? 13.992 3.404 -5.645 1 92.12 177 LEU B N 1
ATOM 6078 C CA . LEU B 1 177 ? 14.07 4.84 -5.879 1 92.12 177 LEU B CA 1
ATOM 6079 C C . LEU B 1 177 ? 12.836 5.344 -6.621 1 92.12 177 LEU B C 1
ATOM 6081 O O . LEU B 1 177 ? 12.258 4.613 -7.426 1 92.12 177 LEU B O 1
ATOM 6085 N N . PRO B 1 178 ? 12.414 6.512 -6.383 1 87 178 PRO B N 1
ATOM 6086 C CA . PRO B 1 178 ? 11.18 7.039 -6.969 1 87 178 PRO B CA 1
ATOM 6087 C C . PRO B 1 178 ? 11.258 7.168 -8.492 1 87 178 PRO B C 1
ATOM 6089 O O . PRO B 1 178 ? 10.25 6.996 -9.18 1 87 178 PRO B O 1
ATOM 6092 N N . ARG B 1 179 ? 12.477 7.438 -8.961 1 86.75 179 ARG B N 1
ATOM 6093 C CA . ARG B 1 179 ? 12.672 7.586 -10.398 1 86.75 179 ARG B CA 1
ATOM 6094 C C . ARG B 1 179 ? 13.812 6.695 -10.891 1 86.75 179 ARG B C 1
ATOM 6096 O O . ARG B 1 179 ? 14.852 6.586 -10.234 1 86.75 179 ARG B O 1
ATOM 6103 N N . ARG B 1 180 ? 13.57 6.059 -12.055 1 88.88 180 ARG B N 1
ATOM 6104 C CA . ARG B 1 180 ? 14.539 5.074 -12.531 1 88.88 180 ARG B CA 1
ATOM 6105 C C . ARG B 1 180 ? 15.891 5.727 -12.82 1 88.88 180 ARG B C 1
ATOM 6107 O O . ARG B 1 180 ? 16.938 5.117 -12.594 1 88.88 180 ARG B O 1
ATOM 6114 N N . ARG B 1 181 ? 15.898 7.02 -13.281 1 88.56 181 ARG B N 1
ATOM 6115 C CA . ARG B 1 181 ? 17.156 7.68 -13.641 1 88.56 181 ARG B CA 1
ATOM 6116 C C . ARG B 1 181 ? 18.016 7.914 -12.414 1 88.56 181 ARG B C 1
ATOM 6118 O O . ARG B 1 181 ? 19.234 8.117 -12.531 1 88.56 181 ARG B O 1
ATOM 6125 N N . MET B 1 182 ? 17.406 7.891 -11.281 1 91.81 182 MET B N 1
ATOM 6126 C CA . MET B 1 182 ? 18.109 8.18 -10.039 1 91.81 182 MET B CA 1
ATOM 6127 C C . MET B 1 182 ? 19.156 7.113 -9.734 1 91.81 182 MET B C 1
ATOM 6129 O O . MET B 1 182 ? 20.141 7.379 -9.055 1 91.81 182 MET B O 1
ATOM 6133 N N . TYR B 1 183 ? 19 5.906 -10.297 1 93.88 183 TYR B N 1
ATOM 6134 C CA . TYR B 1 183 ? 19.969 4.836 -10.086 1 93.88 183 TYR B CA 1
ATOM 6135 C C . TYR B 1 183 ? 21.312 5.199 -10.703 1 93.88 183 TYR B C 1
ATOM 6137 O O . TYR B 1 183 ? 22.359 4.695 -10.273 1 93.88 183 TYR B O 1
ATOM 6145 N N . TRP B 1 184 ? 21.297 6.117 -11.711 1 93.25 184 TRP B N 1
ATOM 6146 C CA . TRP B 1 184 ? 22.5 6.457 -12.469 1 93.25 184 TRP B CA 1
ATOM 6147 C C . TRP B 1 184 ? 22.984 7.859 -12.117 1 93.25 184 TRP B C 1
ATOM 6149 O O . TRP B 1 184 ? 24.016 8.305 -12.617 1 93.25 184 TRP B O 1
ATOM 6159 N N . GLU B 1 185 ? 22.203 8.547 -11.219 1 88.69 185 GLU B N 1
ATOM 6160 C CA . GLU B 1 185 ? 22.609 9.898 -10.828 1 88.69 185 GLU B CA 1
ATOM 6161 C C . GLU B 1 185 ? 23.922 9.875 -10.055 1 88.69 185 GLU B C 1
ATOM 6163 O O . GLU B 1 185 ? 24.156 8.969 -9.25 1 88.69 185 GLU B O 1
ATOM 6168 N N . ASN B 1 186 ? 24.719 10.859 -10.359 1 86 186 ASN B N 1
ATOM 6169 C CA . ASN B 1 186 ? 25.953 10.984 -9.594 1 86 186 ASN B CA 1
ATOM 6170 C C . ASN B 1 186 ? 25.734 11.805 -8.32 1 86 186 ASN B C 1
ATOM 6172 O O . ASN B 1 186 ? 26.328 12.875 -8.164 1 86 186 ASN B O 1
ATOM 6176 N N . SER B 1 187 ? 24.922 11.375 -7.5 1 86 187 SER B N 1
ATOM 6177 C CA . SER B 1 187 ? 24.609 11.938 -6.191 1 86 187 SER B CA 1
ATOM 6178 C C . SER B 1 187 ? 24.734 10.883 -5.094 1 86 187 SER B C 1
ATOM 6180 O O . SER B 1 187 ? 24.234 9.773 -5.23 1 86 187 SER B O 1
ATOM 6182 N N . PRO B 1 188 ? 25.375 11.195 -4.066 1 87.19 188 PRO B N 1
ATOM 6183 C CA . PRO B 1 188 ? 25.688 10.195 -3.047 1 87.19 188 PRO B CA 1
ATOM 6184 C C . PRO B 1 188 ? 24.438 9.664 -2.338 1 87.19 188 PRO B C 1
ATOM 6186 O O . PRO B 1 188 ? 24.5 8.625 -1.675 1 87.19 188 PRO B O 1
ATOM 6189 N N . ASP B 1 189 ? 23.359 10.398 -2.418 1 91.19 189 ASP B N 1
ATOM 6190 C CA . ASP B 1 189 ? 22.172 9.977 -1.699 1 91.19 189 ASP B CA 1
ATOM 6191 C C . ASP B 1 189 ? 21.406 8.898 -2.469 1 91.19 189 ASP B C 1
ATOM 6193 O O . ASP B 1 189 ? 20.594 8.172 -1.894 1 91.19 189 ASP B O 1
ATOM 6197 N N . THR B 1 190 ? 21.641 8.727 -3.812 1 91.31 190 THR B N 1
ATOM 6198 C CA . THR B 1 190 ? 20.781 7.82 -4.57 1 91.31 190 THR B CA 1
ATOM 6199 C C . THR B 1 190 ? 21.625 6.918 -5.48 1 91.31 190 THR B C 1
ATOM 6201 O O . THR B 1 190 ? 21.141 5.875 -5.934 1 91.31 190 THR B O 1
ATOM 6204 N N . LYS B 1 191 ? 22.859 7.27 -5.766 1 89.75 191 LYS B N 1
ATOM 6205 C CA . LYS B 1 191 ? 23.656 6.531 -6.738 1 89.75 191 LYS B CA 1
ATOM 6206 C C . LYS B 1 191 ? 23.812 5.066 -6.328 1 89.75 191 LYS B C 1
ATOM 6208 O O . LYS B 1 191 ? 24.172 4.77 -5.188 1 89.75 191 LYS B O 1
ATOM 6213 N N . ASN B 1 192 ? 23.438 4.184 -7.199 1 92.88 192 ASN B N 1
ATOM 6214 C CA . ASN B 1 192 ? 23.688 2.758 -7.02 1 92.88 192 ASN B CA 1
ATOM 6215 C C . ASN B 1 192 ? 24.906 2.295 -7.801 1 92.88 192 ASN B C 1
ATOM 6217 O O . ASN B 1 192 ? 24.859 2.182 -9.031 1 92.88 192 ASN B O 1
ATOM 6221 N N . GLU B 1 193 ? 25.891 1.985 -7.145 1 90.94 193 GLU B N 1
ATOM 6222 C CA . GLU B 1 193 ? 27.188 1.677 -7.77 1 90.94 193 GLU B CA 1
ATOM 6223 C C . GLU B 1 193 ? 27.094 0.4 -8.602 1 90.94 193 GLU B C 1
ATOM 6225 O O . GLU B 1 193 ? 27.703 0.311 -9.672 1 90.94 193 GLU B O 1
ATOM 6230 N N . LEU B 1 194 ? 26.375 -0.568 -8.156 1 92.62 194 LEU B N 1
ATOM 6231 C CA . LEU B 1 194 ? 26.25 -1.828 -8.883 1 92.62 194 LEU B CA 1
ATOM 6232 C C . LEU B 1 194 ? 25.594 -1.608 -10.242 1 92.62 194 LEU B C 1
ATOM 6234 O O . LEU B 1 194 ? 26.094 -2.084 -11.258 1 92.62 194 LEU B O 1
ATOM 6238 N N . ILE B 1 195 ? 24.531 -0.826 -10.273 1 95.19 195 ILE B N 1
ATOM 6239 C CA . ILE B 1 195 ? 23.734 -0.602 -11.477 1 95.19 195 ILE B CA 1
ATOM 6240 C C . ILE B 1 195 ? 24.484 0.339 -12.422 1 95.19 195 ILE B C 1
ATOM 6242 O O . ILE B 1 195 ? 24.625 0.045 -13.609 1 95.19 195 ILE B O 1
ATOM 6246 N N . SER B 1 196 ? 24.984 1.44 -11.883 1 93.19 196 SER B N 1
ATOM 6247 C CA . SER B 1 196 ? 25.578 2.482 -12.711 1 93.19 196 SER B CA 1
ATOM 6248 C C . SER B 1 196 ? 26.875 2.002 -13.352 1 93.19 196 SER B C 1
ATOM 6250 O O . SER B 1 196 ? 27.234 2.451 -14.445 1 93.19 196 SER B O 1
ATOM 6252 N N . SER B 1 197 ? 27.516 1.076 -12.75 1 90.5 197 SER B N 1
ATOM 6253 C CA . SER B 1 197 ? 28.781 0.575 -13.289 1 90.5 197 SER B CA 1
ATOM 6254 C C . SER B 1 197 ? 28.547 -0.567 -14.273 1 90.5 197 SER B C 1
ATOM 6256 O O . SER B 1 197 ? 29.438 -0.913 -15.047 1 90.5 197 SER B O 1
ATOM 6258 N N . ALA B 1 198 ? 27.438 -1.157 -14.273 1 92.56 198 ALA B N 1
ATOM 6259 C CA . ALA B 1 198 ? 27.172 -2.367 -15.047 1 92.56 198 ALA B CA 1
ATOM 6260 C C . ALA B 1 198 ? 26.625 -2.023 -16.422 1 92.56 198 ALA B C 1
ATOM 6262 O O . ALA B 1 198 ? 26.922 -2.705 -17.406 1 92.56 198 ALA B O 1
ATOM 6263 N N . MET B 1 199 ? 25.781 -1.009 -16.531 1 94.31 199 MET B N 1
ATOM 6264 C CA . MET B 1 199 ? 25.094 -0.607 -17.75 1 94.31 199 MET B CA 1
ATOM 6265 C C . MET B 1 199 ? 24.812 0.893 -17.75 1 94.31 199 MET B C 1
ATOM 6267 O O . MET B 1 199 ? 24.438 1.458 -16.719 1 94.31 199 MET B O 1
ATOM 6271 N N . THR B 1 200 ? 25.031 1.512 -18.859 1 93.94 200 THR B N 1
ATOM 6272 C CA . THR B 1 200 ? 24.719 2.934 -18.953 1 93.94 200 THR B CA 1
ATOM 6273 C C . THR B 1 200 ? 23.203 3.162 -18.891 1 93.94 200 THR B C 1
ATOM 6275 O O . THR B 1 200 ? 22.422 2.279 -19.25 1 93.94 200 THR B O 1
ATOM 6278 N N . ARG B 1 201 ? 22.828 4.266 -18.438 1 93.81 201 ARG B N 1
ATOM 6279 C CA . ARG B 1 201 ? 21.422 4.641 -18.344 1 93.81 201 ARG B CA 1
ATOM 6280 C C . ARG B 1 201 ? 20.734 4.539 -19.688 1 93.81 201 ARG B C 1
ATOM 6282 O O . ARG B 1 201 ? 19.641 3.967 -19.797 1 93.81 201 ARG B O 1
ATOM 6289 N N . ASP B 1 202 ? 21.344 5.02 -20.734 1 92.31 202 ASP B N 1
ATOM 6290 C CA . ASP B 1 202 ? 20.75 5.047 -22.062 1 92.31 202 ASP B CA 1
ATOM 6291 C C . ASP B 1 202 ? 20.562 3.633 -22.609 1 92.31 202 ASP B C 1
ATOM 6293 O O . ASP B 1 202 ? 19.578 3.357 -23.297 1 92.31 202 ASP B O 1
ATOM 6297 N N . ARG B 1 203 ? 21.547 2.797 -22.344 1 94.12 203 ARG B N 1
ATOM 6298 C CA . ARG B 1 203 ? 21.406 1.411 -22.781 1 94.12 203 ARG B CA 1
ATOM 6299 C C . ARG B 1 203 ? 20.25 0.723 -22.078 1 94.12 203 ARG B C 1
ATOM 6301 O O . ARG B 1 203 ? 19.484 -0.01 -22.703 1 94.12 203 ARG B O 1
ATOM 6308 N N . PHE B 1 204 ? 20.188 0.957 -20.812 1 95.88 204 PHE B N 1
ATOM 6309 C CA . PHE B 1 204 ? 19.062 0.414 -20.062 1 95.88 204 PHE B CA 1
ATOM 6310 C C . PHE B 1 204 ? 17.734 0.906 -20.625 1 95.88 204 PHE B C 1
ATOM 6312 O O . PHE B 1 204 ? 16.812 0.115 -20.844 1 95.88 204 PHE B O 1
ATOM 6319 N N . ASP B 1 205 ? 17.656 2.203 -20.859 1 92.62 205 ASP B N 1
ATOM 6320 C CA . ASP B 1 205 ? 16.438 2.809 -21.406 1 92.62 205 ASP B CA 1
ATOM 6321 C C . ASP B 1 205 ? 16.094 2.219 -22.766 1 92.62 205 ASP B C 1
ATOM 6323 O O . ASP B 1 205 ? 14.914 2.027 -23.078 1 92.62 205 ASP B O 1
ATOM 6327 N N . PHE B 1 206 ? 17.109 1.97 -23.5 1 93.69 206 PHE B N 1
ATOM 6328 C CA . PHE B 1 206 ? 16.906 1.387 -24.828 1 93.69 206 PHE B CA 1
ATOM 6329 C C . PHE B 1 206 ? 16.25 0.014 -24.719 1 93.69 206 PHE B C 1
ATOM 6331 O O . PHE B 1 206 ? 15.266 -0.264 -25.391 1 93.69 206 PHE B O 1
ATOM 6338 N N . ILE B 1 207 ? 16.812 -0.825 -23.875 1 95.81 207 ILE B N 1
ATOM 6339 C CA . ILE B 1 207 ? 16.281 -2.17 -23.688 1 95.81 207 ILE B CA 1
ATOM 6340 C C . ILE B 1 207 ? 14.859 -2.092 -23.109 1 95.81 207 ILE B C 1
ATOM 6342 O O . ILE B 1 207 ? 13.953 -2.783 -23.594 1 95.81 207 ILE B O 1
ATOM 6346 N N . PHE B 1 208 ? 14.703 -1.224 -22.125 1 94.19 208 PHE B N 1
ATOM 6347 C CA . PHE B 1 208 ? 13.43 -1.067 -21.438 1 94.19 208 PHE B CA 1
ATOM 6348 C C . PHE B 1 208 ? 12.336 -0.633 -22.422 1 94.19 208 PHE B C 1
ATOM 6350 O O . PHE B 1 208 ? 11.227 -1.167 -22.391 1 94.19 208 PHE B O 1
ATOM 6357 N N . ARG B 1 209 ? 12.578 0.198 -23.297 1 89 209 ARG B N 1
ATOM 6358 C CA . ARG B 1 209 ? 11.633 0.743 -24.281 1 89 209 ARG B CA 1
ATOM 6359 C C . ARG B 1 209 ? 11.281 -0.292 -25.344 1 89 209 ARG B C 1
ATOM 6361 O O . ARG B 1 209 ? 10.172 -0.3 -25.859 1 89 209 ARG B O 1
ATOM 6368 N N . HIS B 1 210 ? 12.211 -1.143 -25.609 1 92.12 210 HIS B N 1
ATOM 6369 C CA . HIS B 1 210 ? 12 -2.035 -26.75 1 92.12 210 HIS B CA 1
ATOM 6370 C C . HIS B 1 210 ? 11.75 -3.467 -26.281 1 92.12 210 HIS B C 1
ATOM 6372 O O . HIS B 1 210 ? 11.719 -4.391 -27.094 1 92.12 210 HIS B O 1
ATOM 6378 N N . LEU B 1 211 ? 11.586 -3.598 -24.984 1 93.88 211 LEU B N 1
ATOM 6379 C CA . LEU B 1 211 ? 11.281 -4.922 -24.453 1 93.88 211 LEU B CA 1
ATOM 6380 C C . LEU B 1 211 ? 9.984 -5.461 -25.062 1 93.88 211 LEU B C 1
ATOM 6382 O O . LEU B 1 211 ? 8.945 -4.812 -24.984 1 93.88 211 LEU B O 1
ATOM 6386 N N . HIS B 1 212 ? 10.102 -6.59 -25.703 1 92.56 212 HIS B N 1
ATOM 6387 C CA . HIS B 1 212 ? 9 -7.176 -26.453 1 92.56 212 HIS B CA 1
ATOM 6388 C C . HIS B 1 212 ? 9.039 -8.703 -26.391 1 92.56 212 HIS B C 1
ATOM 6390 O O . HIS B 1 212 ? 10.109 -9.297 -26.281 1 92.56 212 HIS B O 1
ATOM 6396 N N . VAL B 1 213 ? 7.844 -9.266 -26.422 1 94.12 213 VAL B N 1
ATOM 6397 C CA . VAL B 1 213 ? 7.77 -10.719 -26.312 1 94.12 213 VAL B CA 1
ATOM 6398 C C . VAL B 1 213 ? 7.121 -11.297 -27.562 1 94.12 213 VAL B C 1
ATOM 6400 O O . VAL B 1 213 ? 7.391 -12.438 -27.938 1 94.12 213 VAL B O 1
ATOM 6403 N N . ASN B 1 214 ? 6.195 -10.539 -28.156 1 90.06 214 ASN B N 1
ATOM 6404 C CA . ASN B 1 214 ? 5.48 -11.031 -29.328 1 90.06 214 ASN B CA 1
ATOM 6405 C C . ASN B 1 214 ? 5.02 -9.883 -30.234 1 90.06 214 ASN B C 1
ATOM 6407 O O . ASN B 1 214 ? 4.566 -8.852 -29.734 1 90.06 214 ASN B O 1
ATOM 6411 N N . ASP B 1 215 ? 5.188 -10.062 -31.469 1 78.12 215 ASP B N 1
ATOM 6412 C CA . ASP B 1 215 ? 4.738 -9.062 -32.438 1 78.12 215 ASP B CA 1
ATOM 6413 C C . ASP B 1 215 ? 3.453 -9.5 -33.125 1 78.12 215 ASP B C 1
ATOM 6415 O O . ASP B 1 215 ? 2.756 -8.688 -33.719 1 78.12 215 ASP B O 1
ATOM 6419 N N . ASN B 1 216 ? 3.227 -10.719 -33.031 1 72.75 216 ASN B N 1
ATOM 6420 C CA . ASN B 1 216 ? 2.066 -11.258 -33.719 1 72.75 216 ASN B CA 1
ATOM 6421 C C . ASN B 1 216 ? 0.781 -11.039 -32.938 1 72.75 216 ASN B C 1
ATOM 6423 O O . ASN B 1 216 ? 0.763 -11.219 -31.703 1 72.75 216 ASN B O 1
ATOM 6427 N N . LEU B 1 217 ? -0.152 -10.508 -33.688 1 74.31 217 LEU B N 1
ATOM 6428 C CA . LEU B 1 217 ? -1.418 -10.219 -33.031 1 74.31 217 LEU B CA 1
ATOM 6429 C C . LEU B 1 217 ? -2.404 -11.367 -33.188 1 74.31 217 LEU B C 1
ATOM 6431 O O . LEU B 1 217 ? -2.506 -11.938 -34.281 1 74.31 217 LEU B O 1
ATOM 6435 N N . ASP B 1 218 ? -2.777 -11.914 -32.125 1 78.12 218 ASP B N 1
ATOM 6436 C CA . ASP B 1 218 ? -3.9 -12.844 -32.094 1 78.12 218 ASP B CA 1
ATOM 6437 C C . ASP B 1 218 ? -5.156 -12.164 -31.547 1 78.12 218 ASP B C 1
ATOM 6439 O O . ASP B 1 218 ? -5.211 -11.789 -30.375 1 78.12 218 ASP B O 1
ATOM 6443 N N . LEU B 1 219 ? -6.133 -12.086 -32.375 1 73.81 219 LEU B N 1
ATOM 6444 C CA . LEU B 1 219 ? -7.336 -11.328 -32.031 1 73.81 219 LEU B CA 1
ATOM 6445 C C . LEU B 1 219 ? -8.117 -12.016 -30.906 1 73.81 219 LEU B C 1
ATOM 6447 O O . LEU B 1 219 ? -8.906 -11.367 -30.219 1 73.81 219 LEU B O 1
ATOM 6451 N N . GLN B 1 220 ? -7.883 -13.273 -30.75 1 76 220 GLN B N 1
ATOM 6452 C CA . GLN B 1 220 ? -8.656 -14 -29.766 1 76 220 GLN B CA 1
ATOM 6453 C C . GLN B 1 220 ? -8.016 -13.898 -28.375 1 76 220 GLN B C 1
ATOM 6455 O O . GLN B 1 220 ? -8.68 -14.125 -27.359 1 76 220 GLN B O 1
ATOM 6460 N N . ASP B 1 221 ? -6.809 -13.57 -28.406 1 85.62 221 ASP B N 1
ATOM 6461 C CA . ASP B 1 221 ? -6.082 -13.477 -27.141 1 85.62 221 ASP B CA 1
ATOM 6462 C C . ASP B 1 221 ? -5.668 -12.039 -26.844 1 85.62 221 ASP B C 1
ATOM 6464 O O . ASP B 1 221 ? -4.688 -11.539 -27.406 1 85.62 221 ASP B O 1
ATOM 6468 N N . LYS B 1 222 ? -6.328 -11.5 -25.891 1 82.69 222 LYS B N 1
ATOM 6469 C CA . LYS B 1 222 ? -6.043 -10.109 -25.531 1 82.69 222 LYS B CA 1
ATOM 6470 C C . LYS B 1 222 ? -4.629 -9.969 -24.969 1 82.69 222 LYS B C 1
ATOM 6472 O O . LYS B 1 222 ? -4.074 -8.867 -24.953 1 82.69 222 LYS B O 1
ATOM 6477 N N . TYR B 1 223 ? -4.094 -11.102 -24.516 1 89.38 223 TYR B N 1
ATOM 6478 C CA . TYR B 1 223 ? -2.75 -11.07 -23.953 1 89.38 223 TYR B CA 1
ATOM 6479 C C . TYR B 1 223 ? -1.727 -11.625 -24.938 1 89.38 223 TYR B C 1
ATOM 6481 O O . TYR B 1 223 ? -0.714 -12.195 -24.531 1 89.38 223 TYR B O 1
ATOM 6489 N N . THR B 1 224 ? -1.976 -11.469 -26.172 1 89 224 THR B N 1
ATOM 6490 C CA . THR B 1 224 ? -1.134 -12.008 -27.234 1 89 224 THR B CA 1
ATOM 6491 C C . THR B 1 224 ? 0.286 -11.461 -27.125 1 89 224 THR B C 1
ATOM 6493 O O . THR B 1 224 ? 1.251 -12.156 -27.438 1 89 224 THR B O 1
ATOM 6496 N N . LYS B 1 225 ? 0.457 -10.266 -26.688 1 88.56 225 LYS B N 1
ATOM 6497 C CA . LYS B 1 225 ? 1.758 -9.602 -26.625 1 88.56 225 LYS B CA 1
ATOM 6498 C C . LYS B 1 225 ? 2.658 -10.242 -25.578 1 88.56 225 LYS B C 1
ATOM 6500 O O . LYS B 1 225 ? 3.883 -10.109 -25.641 1 88.56 225 LYS B O 1
ATOM 6505 N N . VAL B 1 226 ? 2.059 -10.938 -24.578 1 93 226 VAL B N 1
ATOM 6506 C CA . VAL B 1 226 ? 2.881 -11.531 -23.531 1 93 226 VAL B CA 1
ATOM 6507 C C . VAL B 1 226 ? 2.654 -13.047 -23.5 1 93 226 VAL B C 1
ATOM 6509 O O . VAL B 1 226 ? 3.287 -13.75 -22.703 1 93 226 VAL B O 1
ATOM 6512 N N . ARG B 1 227 ? 1.863 -13.625 -24.375 1 94.31 227 ARG B N 1
ATOM 6513 C CA . ARG B 1 227 ? 1.403 -15.008 -24.328 1 94.31 227 ARG B CA 1
ATOM 6514 C C . ARG B 1 227 ? 2.574 -15.977 -24.453 1 94.31 227 ARG B C 1
ATOM 6516 O O . ARG B 1 227 ? 2.652 -16.953 -23.703 1 94.31 227 ARG B O 1
ATOM 6523 N N . PRO B 1 228 ? 3.512 -15.711 -25.328 1 95.94 228 PRO B N 1
ATOM 6524 C CA . PRO B 1 228 ? 4.613 -16.672 -25.438 1 95.94 228 PRO B CA 1
ATOM 6525 C C . PRO B 1 228 ? 5.402 -16.812 -24.141 1 95.94 228 PRO B C 1
ATOM 6527 O O . PRO B 1 228 ? 5.836 -17.922 -23.797 1 95.94 228 PRO B O 1
ATOM 6530 N N . LEU B 1 229 ? 5.57 -15.727 -23.484 1 97.31 229 LEU B N 1
ATOM 6531 C CA . LEU B 1 229 ? 6.297 -15.781 -22.219 1 97.31 229 LEU B CA 1
ATOM 6532 C C . LEU B 1 229 ? 5.48 -16.5 -21.141 1 97.31 229 LEU B C 1
ATOM 6534 O O . LEU B 1 229 ? 6.016 -17.297 -20.375 1 97.31 229 LEU B O 1
ATOM 6538 N N . VAL B 1 230 ? 4.168 -16.219 -21.062 1 96.62 230 VAL B N 1
ATOM 6539 C CA . VAL B 1 230 ? 3.277 -16.891 -20.125 1 96.62 230 VAL B CA 1
ATOM 6540 C C . VAL B 1 230 ? 3.318 -18.406 -20.344 1 96.62 230 VAL B C 1
ATOM 6542 O O . VAL B 1 230 ? 3.443 -19.172 -19.391 1 96.62 230 VAL B O 1
ATOM 6545 N N . THR B 1 231 ? 3.217 -18.766 -21.578 1 96.12 231 THR B N 1
ATOM 6546 C CA . THR B 1 231 ? 3.205 -20.188 -21.938 1 96.12 231 THR B CA 1
ATOM 6547 C C . THR B 1 231 ? 4.523 -20.844 -21.562 1 96.12 231 THR B C 1
ATOM 6549 O O . THR B 1 231 ? 4.531 -21.938 -20.969 1 96.12 231 THR B O 1
ATOM 6552 N N . LEU B 1 232 ? 5.586 -20.203 -21.891 1 97.38 232 LEU B N 1
ATOM 6553 C CA . LEU B 1 232 ? 6.906 -20.766 -21.625 1 97.38 23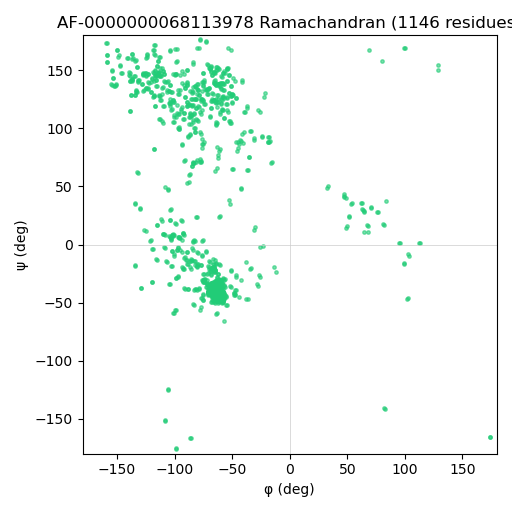2 LEU B CA 1
ATOM 6554 C C . LEU B 1 232 ? 7.137 -20.891 -20.109 1 97.38 232 LEU B C 1
ATOM 6556 O O . LEU B 1 232 ? 7.641 -21.906 -19.641 1 97.38 232 LEU B O 1
ATOM 6560 N N . LEU B 1 233 ? 6.832 -19.875 -19.375 1 98.06 233 LEU B N 1
ATOM 6561 C CA . LEU B 1 233 ? 7.047 -19.906 -17.938 1 98.06 233 LEU B CA 1
ATOM 6562 C C . LEU B 1 233 ? 6.129 -20.906 -17.25 1 98.06 233 LEU B C 1
ATOM 6564 O O . LEU B 1 233 ? 6.531 -21.594 -16.312 1 98.06 233 LEU B O 1
ATOM 6568 N N . ASN B 1 234 ? 4.871 -21.016 -17.719 1 97.56 234 ASN B N 1
ATOM 6569 C CA . ASN B 1 234 ? 3.979 -22.031 -17.172 1 97.56 234 ASN B CA 1
ATOM 6570 C C . ASN B 1 234 ? 4.551 -23.438 -17.344 1 97.56 234 ASN B C 1
ATOM 6572 O O . ASN B 1 234 ? 4.441 -24.266 -16.438 1 97.56 234 ASN B O 1
ATOM 6576 N N . LYS B 1 235 ? 5.121 -23.641 -18.469 1 97.19 235 LYS B N 1
ATOM 6577 C CA . LYS B 1 235 ? 5.754 -24.922 -18.719 1 97.19 235 LYS B CA 1
ATOM 6578 C C . LYS B 1 235 ? 6.883 -25.188 -17.719 1 97.19 235 LYS B C 1
ATOM 6580 O O . LYS B 1 235 ? 6.984 -26.281 -17.156 1 97.19 235 LYS B O 1
ATOM 6585 N N . LYS B 1 236 ? 7.68 -24.188 -17.5 1 97.5 236 LYS B N 1
ATOM 6586 C CA . LYS B 1 236 ? 8.805 -24.312 -16.578 1 97.5 236 LYS B CA 1
ATOM 6587 C C . LYS B 1 236 ? 8.32 -24.422 -15.141 1 97.5 236 LYS B C 1
ATOM 6589 O O . LYS B 1 236 ? 8.852 -25.203 -14.359 1 97.5 236 LYS B O 1
ATOM 6594 N N . PHE B 1 237 ? 7.34 -23.625 -14.789 1 97.94 237 PHE B N 1
ATOM 6595 C CA . PHE B 1 237 ? 6.773 -23.672 -13.445 1 97.94 237 PHE B CA 1
ATOM 6596 C C . PHE B 1 237 ? 6.254 -25.062 -13.125 1 97.94 237 PHE B C 1
ATOM 6598 O O . PHE B 1 237 ? 6.434 -25.562 -12.008 1 97.94 237 PHE B O 1
ATOM 6605 N N . LEU B 1 238 ? 5.617 -25.656 -14.094 1 96.62 238 LEU B N 1
ATOM 6606 C CA . LEU B 1 238 ? 5.07 -26.984 -13.914 1 96.62 238 LEU B CA 1
ATOM 6607 C C . LEU B 1 238 ? 6.184 -28.031 -13.836 1 96.62 238 LEU B C 1
ATOM 6609 O O . LEU B 1 238 ? 6.148 -28.922 -12.992 1 96.62 238 LEU B O 1
ATOM 6613 N N . GLU B 1 239 ? 7.172 -27.859 -14.672 1 94.25 239 GLU B N 1
ATOM 6614 C CA . GLU B 1 239 ? 8.266 -28.812 -14.781 1 94.25 239 GLU B CA 1
ATOM 6615 C C . GLU B 1 239 ? 9.016 -28.953 -13.453 1 94.25 239 GLU B C 1
ATOM 6617 O O . GLU B 1 239 ? 9.352 -30.062 -13.039 1 94.25 239 GLU B O 1
ATOM 6622 N N . PHE B 1 240 ? 9.219 -27.859 -12.781 1 94.06 240 PHE B N 1
ATOM 6623 C CA . PHE B 1 240 ? 10.055 -27.906 -11.586 1 94.06 240 PHE B CA 1
ATOM 6624 C C . PHE B 1 240 ? 9.203 -27.875 -10.328 1 94.06 240 PHE B C 1
ATOM 6626 O O . PHE B 1 240 ? 9.727 -27.844 -9.211 1 94.06 240 PHE B O 1
ATOM 6633 N N . SER B 1 241 ? 7.91 -27.938 -10.461 1 93.31 241 SER B N 1
ATOM 6634 C CA . SER B 1 241 ? 7.016 -27.828 -9.32 1 93.31 241 SER B CA 1
ATOM 6635 C C . SER B 1 241 ? 7.18 -29 -8.367 1 93.31 241 SER B C 1
ATOM 6637 O O . SER B 1 241 ? 7.332 -30.141 -8.805 1 93.31 241 SER B O 1
ATOM 6639 N N . PRO B 1 242 ? 7.16 -28.703 -7.074 1 90.56 242 PRO B N 1
ATOM 6640 C CA . PRO B 1 242 ? 7.121 -29.812 -6.121 1 90.56 242 PRO B CA 1
ATOM 6641 C C . PRO B 1 242 ? 5.805 -30.594 -6.164 1 90.56 242 PRO B C 1
ATOM 6643 O O . PRO B 1 242 ? 4.75 -30 -6.414 1 90.56 242 PRO B O 1
ATOM 6646 N N . LEU B 1 243 ? 5.906 -31.859 -5.938 1 90.25 243 LEU B N 1
ATOM 6647 C CA . LEU B 1 243 ? 4.707 -32.688 -5.922 1 90.25 243 LEU B CA 1
ATOM 6648 C C . LEU B 1 243 ? 4.035 -32.656 -4.555 1 90.25 243 LEU B C 1
ATOM 6650 O O . LEU B 1 243 ? 4.609 -33.094 -3.564 1 90.25 243 LEU B O 1
ATOM 6654 N N . GLU B 1 244 ? 2.871 -32.031 -4.527 1 91.31 244 GLU B N 1
ATOM 6655 C CA . GLU B 1 244 ? 2.076 -31.938 -3.305 1 91.31 244 GLU B CA 1
ATOM 6656 C C . GLU B 1 244 ? 0.672 -32.5 -3.518 1 91.31 244 GLU B C 1
ATOM 6658 O O . GLU B 1 244 ? 0.24 -32.688 -4.656 1 91.31 244 GLU B O 1
ATOM 6663 N N . GLU B 1 245 ? 0.039 -32.75 -2.422 1 93.38 245 GLU B N 1
ATOM 6664 C CA . GLU B 1 245 ? -1.312 -33.281 -2.469 1 93.38 245 GLU B CA 1
ATOM 6665 C C . GLU B 1 245 ? -2.352 -32.188 -2.648 1 93.38 245 GLU B C 1
ATOM 6667 O O . GLU B 1 245 ? -3.357 -32.375 -3.336 1 93.38 245 GLU B O 1
ATOM 6672 N N . HIS B 1 246 ? -2.111 -31.109 -1.988 1 95.44 246 HIS B N 1
ATOM 6673 C CA . HIS B 1 246 ? -3.102 -30.047 -1.936 1 95.44 246 HIS B CA 1
ATOM 6674 C C . HIS B 1 246 ? -2.641 -28.828 -2.727 1 95.44 246 HIS B C 1
ATOM 6676 O O . HIS B 1 246 ? -1.468 -28.453 -2.668 1 95.44 246 HIS B O 1
ATOM 6682 N N . TYR B 1 247 ? -3.541 -28.266 -3.502 1 96.75 247 TYR B N 1
ATOM 6683 C CA . TYR B 1 247 ? -3.287 -27.062 -4.27 1 96.75 247 TYR B CA 1
ATOM 6684 C C . TYR B 1 247 ? -4.43 -26.062 -4.105 1 96.75 247 TYR B C 1
ATOM 6686 O O . TYR B 1 247 ? -5.551 -26.438 -3.77 1 96.75 247 TYR B O 1
ATOM 6694 N N . GLY B 1 248 ? -4.117 -24.844 -4.246 1 96 248 GLY B N 1
ATOM 6695 C CA . GLY B 1 248 ? -5.125 -23.797 -4.223 1 96 248 GLY B CA 1
ATOM 6696 C C . GLY B 1 248 ? -5.246 -23.047 -5.539 1 96 248 GLY B C 1
ATOM 6697 O O . GLY B 1 248 ? -4.242 -22.828 -6.223 1 96 248 GLY B O 1
ATOM 6698 N N . VAL B 1 249 ? -6.48 -22.703 -5.914 1 95.38 249 VAL B N 1
ATOM 6699 C CA . VAL B 1 249 ? -6.742 -21.875 -7.082 1 95.38 249 VAL B CA 1
ATOM 6700 C C . VAL B 1 249 ? -7.43 -20.578 -6.645 1 95.38 249 VAL B C 1
ATOM 6702 O O . VAL B 1 249 ? -8.398 -20.609 -5.887 1 95.38 249 VAL B O 1
ATOM 6705 N N . ASP B 1 250 ? -6.879 -19.516 -7.078 1 90.62 250 ASP B N 1
ATOM 6706 C CA . ASP B 1 250 ? -7.445 -18.219 -6.711 1 90.62 250 ASP B CA 1
ATOM 6707 C C . ASP B 1 250 ? -7.008 -17.125 -7.68 1 90.62 250 ASP B C 1
ATOM 6709 O O . ASP B 1 250 ? -6.242 -17.391 -8.609 1 90.62 250 ASP B O 1
ATOM 6713 N N . GLU B 1 251 ? -7.617 -16 -7.445 1 86.31 251 GLU B N 1
ATOM 6714 C CA . GLU B 1 251 ? -7.266 -14.828 -8.242 1 86.31 251 GLU B CA 1
ATOM 6715 C C . GLU B 1 251 ? -6.117 -14.047 -7.613 1 86.31 251 GLU B C 1
ATOM 6717 O O . GLU B 1 251 ? -6.004 -13.984 -6.387 1 86.31 251 GLU B O 1
ATOM 6722 N N . ALA B 1 252 ? -5.25 -13.617 -8.453 1 84.12 252 ALA B N 1
ATOM 6723 C CA . ALA B 1 252 ? -4.168 -12.734 -8.016 1 84.12 252 ALA B CA 1
ATOM 6724 C C . ALA B 1 252 ? -4.191 -11.414 -8.781 1 84.12 252 ALA B C 1
ATOM 6726 O O . ALA B 1 252 ? -4.465 -11.391 -9.984 1 84.12 252 ALA B O 1
ATOM 6727 N N . MET B 1 253 ? -3.953 -10.289 -8.078 1 80 253 MET B N 1
ATOM 6728 C CA . MET B 1 253 ? -3.898 -8.977 -8.727 1 80 253 MET B CA 1
ATOM 6729 C C . MET B 1 253 ? -2.459 -8.586 -9.039 1 80 253 MET B C 1
ATOM 6731 O O . MET B 1 253 ? -1.566 -8.766 -8.211 1 80 253 MET B O 1
ATOM 6735 N N . ILE B 1 254 ? -2.26 -8.219 -10.211 1 86.19 254 ILE B N 1
ATOM 6736 C CA . ILE B 1 254 ? -0.985 -7.652 -10.641 1 86.19 254 ILE B CA 1
ATOM 6737 C C . ILE B 1 254 ? -1.094 -6.133 -10.719 1 86.19 254 ILE B C 1
ATOM 6739 O O . ILE B 1 254 ? -1.727 -5.59 -11.625 1 86.19 254 ILE B O 1
ATOM 6743 N N . PRO B 1 255 ? -0.488 -5.5 -9.727 1 77.12 255 PRO B N 1
ATOM 6744 C CA . PRO B 1 255 ? -0.648 -4.047 -9.68 1 77.12 255 PRO B CA 1
ATOM 6745 C C . PRO B 1 255 ? -0.031 -3.346 -10.883 1 77.12 255 PRO B C 1
ATOM 6747 O O . PRO B 1 255 ? 1.017 -3.768 -11.383 1 77.12 255 PRO B O 1
ATOM 6750 N N . TYR B 1 256 ? -0.789 -2.381 -11.383 1 70.25 256 TYR B N 1
ATOM 6751 C CA . TYR B 1 256 ? -0.265 -1.605 -12.5 1 70.25 256 TYR B CA 1
ATOM 6752 C C . TYR B 1 256 ? 0.746 -0.571 -12.023 1 70.25 256 TYR B C 1
ATOM 6754 O O . TYR B 1 256 ? 1.793 -0.38 -12.641 1 70.25 256 TYR B O 1
ATOM 6762 N N . TYR B 1 257 ? 0.258 0.26 -11.086 1 55.97 257 TYR B N 1
ATOM 6763 C CA . TYR B 1 257 ? 1.156 1.327 -10.664 1 55.97 257 TYR B CA 1
ATOM 6764 C C . TYR B 1 257 ? 1.734 1.033 -9.281 1 55.97 257 TYR B C 1
ATOM 6766 O O . TYR B 1 257 ? 0.99 0.776 -8.336 1 55.97 257 TYR B O 1
ATOM 6774 N N . GLY B 1 258 ? 3.119 0.958 -9.141 1 49.16 258 GLY B N 1
ATOM 6775 C CA . GLY B 1 258 ? 4.074 1.328 -8.109 1 49.16 258 GLY B CA 1
ATOM 6776 C C . GLY B 1 258 ? 4.164 0.312 -6.984 1 49.16 258 GLY B C 1
ATOM 6777 O O . GLY B 1 258 ? 3.428 -0.678 -6.977 1 49.16 258 GLY B O 1
ATOM 6778 N N . ARG B 1 259 ? 5.117 0.388 -6.434 1 45.81 259 ARG B N 1
ATOM 6779 C CA . ARG B 1 259 ? 5.602 -0.299 -5.242 1 45.81 259 ARG B CA 1
ATOM 6780 C C . ARG B 1 259 ? 4.523 -0.356 -4.164 1 45.81 259 ARG B C 1
ATOM 6782 O O . ARG B 1 259 ? 4.59 -1.186 -3.256 1 45.81 259 ARG B O 1
ATOM 6789 N N . HIS B 1 260 ? 3.971 0.881 -4.109 1 44.56 260 HIS B N 1
ATOM 6790 C CA . HIS B 1 260 ? 3.113 0.982 -2.934 1 44.56 260 HIS B CA 1
ATOM 6791 C C . HIS B 1 260 ? 1.823 0.191 -3.123 1 44.56 260 HIS B C 1
ATOM 6793 O O . HIS B 1 260 ? 1.415 -0.077 -4.254 1 44.56 260 HIS B O 1
ATOM 6799 N N . GLY B 1 261 ? 1.466 -0.468 -2.346 1 41.5 261 GLY B N 1
ATOM 6800 C CA . GLY B 1 261 ? 0.208 -1.197 -2.363 1 41.5 261 GLY B CA 1
ATOM 6801 C C . GLY B 1 261 ? -0.826 -0.581 -3.287 1 41.5 261 GLY B C 1
ATOM 6802 O O . GLY B 1 261 ? -0.703 0.583 -3.678 1 41.5 261 GLY B O 1
ATOM 6803 N N . CYS B 1 262 ? -1.395 -1.413 -4.219 1 38.81 262 CYS B N 1
ATOM 6804 C CA . CYS B 1 262 ? -2.527 -1.153 -5.102 1 38.81 262 CYS B CA 1
ATOM 6805 C C . CYS B 1 262 ? -3.418 -0.054 -4.535 1 38.81 262 CYS B C 1
ATOM 6807 O O . CYS B 1 262 ? -4.516 0.186 -5.043 1 38.81 262 CYS B O 1
ATOM 6809 N N . LYS B 1 263 ? -3.021 0.433 -3.367 1 41.22 263 LYS B N 1
ATOM 6810 C CA . LYS B 1 263 ? -4.09 1.231 -2.773 1 41.22 263 LYS B CA 1
ATOM 6811 C C . LYS B 1 263 ? -3.957 2.701 -3.16 1 41.22 263 LYS B C 1
ATOM 6813 O O . LYS B 1 263 ? -2.885 3.293 -3.016 1 41.22 263 LYS B O 1
ATOM 6818 N N . GLN B 1 264 ? -4.219 3.008 -4.332 1 44.19 264 GLN B N 1
ATOM 6819 C CA . GLN B 1 264 ? -4.387 4.43 -4.605 1 44.19 264 GLN B CA 1
ATOM 6820 C C . GLN B 1 264 ? -5.719 4.941 -4.062 1 44.19 264 GLN B C 1
ATOM 6822 O O . GLN B 1 264 ? -6.66 4.168 -3.879 1 44.19 264 GLN B O 1
ATOM 6827 N N . HIS B 1 265 ? -5.574 5.891 -3.193 1 39.16 265 HIS B N 1
ATOM 6828 C CA . HIS B 1 265 ? -6.812 6.492 -2.705 1 39.16 265 HIS B CA 1
ATOM 6829 C C . HIS B 1 265 ? -7.398 7.457 -3.729 1 39.16 265 HIS B C 1
ATOM 6831 O O . HIS B 1 265 ? -6.66 8.227 -4.352 1 39.16 265 HIS B O 1
ATOM 6837 N N . ILE B 1 266 ? -8.289 7.109 -4.551 1 39.25 266 ILE B N 1
ATOM 6838 C CA . ILE B 1 266 ? -9.094 8.156 -5.176 1 39.25 266 ILE B CA 1
ATOM 6839 C C . ILE B 1 266 ? -10.141 8.672 -4.184 1 39.25 266 ILE B C 1
ATOM 6841 O O . ILE B 1 266 ? -11.07 7.949 -3.826 1 39.25 266 ILE B O 1
ATOM 6845 N N . LYS B 1 267 ? -10.047 9.898 -3.816 1 41.28 267 LYS B N 1
ATOM 6846 C CA . LYS B 1 267 ? -10.922 10.594 -2.881 1 41.28 267 LYS B CA 1
ATOM 6847 C C . LYS B 1 267 ? -11.031 9.844 -1.56 1 41.28 267 LYS B C 1
ATOM 6849 O O . LYS B 1 267 ? -12.125 9.68 -1.022 1 41.28 267 LYS B O 1
ATOM 6854 N N . GLY B 1 268 ? -9.867 9.227 -1.21 1 42.31 268 GLY B N 1
ATOM 6855 C CA . GLY B 1 268 ? -9.836 8.617 0.111 1 42.31 268 GLY B CA 1
ATOM 6856 C C . GLY B 1 268 ? -10.086 7.125 0.088 1 42.31 268 GLY B C 1
ATOM 6857 O O . GLY B 1 268 ? -9.953 6.449 1.112 1 42.31 268 GLY B O 1
ATOM 6858 N N . LYS B 1 269 ? -10.648 6.652 -1.1 1 43.38 269 LYS B N 1
ATOM 6859 C CA . LYS B 1 269 ? -11 5.234 -1.165 1 43.38 269 LYS B CA 1
ATOM 6860 C C . LYS B 1 269 ? -9.844 4.406 -1.719 1 43.38 269 LYS B C 1
ATOM 6862 O O . LYS B 1 269 ? -9.289 4.73 -2.773 1 43.38 269 LYS B O 1
ATOM 6867 N N . PRO B 1 270 ? -9.273 3.557 -0.871 1 47.78 270 PRO B N 1
ATOM 6868 C CA . PRO B 1 270 ? -8.164 2.746 -1.366 1 47.78 270 PRO B CA 1
ATOM 6869 C C . PRO B 1 270 ? -8.539 1.909 -2.586 1 47.78 270 PRO B C 1
ATOM 6871 O O . PRO B 1 270 ? -9.523 1.172 -2.555 1 47.78 270 PRO B O 1
ATOM 6874 N N . ILE B 1 271 ? -8.062 2.191 -3.852 1 51.78 271 ILE B N 1
ATOM 6875 C CA . ILE B 1 271 ? -8.305 1.464 -5.094 1 51.78 271 ILE B CA 1
ATOM 6876 C C . ILE B 1 271 ? -7.066 0.644 -5.457 1 51.78 271 ILE B C 1
ATOM 6878 O O . ILE B 1 271 ? -5.938 1.119 -5.32 1 51.78 271 ILE B O 1
ATOM 6882 N N . ARG B 1 272 ? -7.32 -0.674 -5.516 1 61.25 272 ARG B N 1
ATOM 6883 C CA . ARG B 1 272 ? -6.293 -1.485 -6.168 1 61.25 272 ARG B CA 1
ATOM 6884 C C . ARG B 1 272 ? -6.492 -1.505 -7.68 1 61.25 272 ARG B C 1
ATOM 6886 O O . ARG B 1 272 ? -7.598 -1.757 -8.164 1 61.25 272 ARG B O 1
ATOM 6893 N N . TYR B 1 273 ? -5.445 -1.016 -8.32 1 66.69 273 TYR B N 1
ATOM 6894 C CA . TYR B 1 273 ? -5.496 -0.897 -9.773 1 66.69 273 TYR B CA 1
ATOM 6895 C C . TYR B 1 273 ? -4.445 -1.783 -10.43 1 66.69 273 TYR B C 1
ATOM 6897 O O . TYR B 1 273 ? -3.264 -1.717 -10.086 1 66.69 273 TYR B O 1
ATOM 6905 N N . GLY B 1 274 ? -4.984 -2.787 -11.297 1 77.5 274 GLY B N 1
ATOM 6906 C CA . GLY B 1 274 ? -4.027 -3.615 -12.016 1 77.5 274 GLY B CA 1
ATOM 6907 C C . GLY B 1 274 ? -4.68 -4.742 -12.797 1 77.5 274 GLY B C 1
ATOM 6908 O O . GLY B 1 274 ? -5.836 -4.629 -13.211 1 77.5 274 GLY B O 1
ATOM 6909 N N . PHE B 1 275 ? -3.861 -5.699 -13.219 1 83.25 275 PHE B N 1
ATOM 6910 C CA . PHE B 1 275 ? -4.32 -6.871 -13.953 1 83.25 275 PHE B CA 1
ATOM 6911 C C . PHE B 1 275 ? -4.688 -8 -13 1 83.25 275 PHE B C 1
ATOM 6913 O O . PHE B 1 275 ? -4.203 -8.039 -11.867 1 83.25 275 PHE B O 1
ATOM 6920 N N . LYS B 1 276 ? -5.609 -8.75 -13.484 1 83.75 276 LYS B N 1
ATOM 6921 C CA . LYS B 1 276 ? -6.012 -9.938 -12.734 1 83.75 276 LYS B CA 1
ATOM 6922 C C . LYS B 1 276 ? -5.539 -11.211 -13.43 1 83.75 276 LYS B C 1
ATOM 6924 O O . LYS B 1 276 ? -5.551 -11.289 -14.664 1 83.75 276 LYS B O 1
ATOM 6929 N N . ALA B 1 277 ? -5.094 -12.156 -12.617 1 91.56 277 ALA B N 1
ATOM 6930 C CA . ALA B 1 277 ? -4.695 -13.453 -13.164 1 91.56 277 ALA B CA 1
ATOM 6931 C C . ALA B 1 277 ? -5.207 -14.594 -12.297 1 91.56 277 ALA B C 1
ATOM 6933 O O . ALA B 1 277 ? -5.312 -14.453 -11.07 1 91.56 277 ALA B O 1
ATOM 6934 N N . TRP B 1 278 ? -5.621 -15.68 -12.969 1 93.12 278 TRP B N 1
ATOM 6935 C CA . TRP B 1 278 ? -5.898 -16.922 -12.258 1 93.12 278 TRP B CA 1
ATOM 6936 C C . TRP B 1 278 ? -4.609 -17.672 -11.945 1 93.12 278 TRP B C 1
ATOM 6938 O O . TRP B 1 278 ? -3.74 -17.812 -12.812 1 93.12 278 TRP B O 1
ATOM 6948 N N . VAL B 1 279 ? -4.531 -18.109 -10.672 1 96.62 279 VAL B N 1
ATOM 6949 C CA . VAL B 1 279 ? -3.266 -18.703 -10.258 1 96.62 279 VAL B CA 1
ATOM 6950 C C . VAL B 1 279 ? -3.529 -20.016 -9.523 1 96.62 279 VAL B C 1
ATOM 6952 O O . VAL B 1 279 ? -4.473 -20.109 -8.734 1 96.62 279 VAL B O 1
ATOM 6955 N N . GLY B 1 280 ? -2.832 -21.094 -9.891 1 97.38 280 GLY B N 1
ATOM 6956 C CA . GLY B 1 280 ? -2.738 -22.328 -9.133 1 97.38 280 GLY B CA 1
ATOM 6957 C C . GLY B 1 280 ? -1.435 -22.453 -8.367 1 97.38 280 GLY B C 1
ATOM 6958 O O . GLY B 1 280 ? -0.353 -22.359 -8.953 1 97.38 280 GLY B O 1
ATOM 6959 N N . ALA B 1 281 ? -1.514 -22.656 -7.059 1 97.56 281 ALA B N 1
ATOM 6960 C CA . ALA B 1 281 ? -0.302 -22.625 -6.242 1 97.56 281 ALA B CA 1
ATOM 6961 C C . ALA B 1 281 ? -0.344 -23.703 -5.164 1 97.56 281 ALA B C 1
ATOM 6963 O O . ALA B 1 281 ? -1.411 -24.25 -4.859 1 97.56 281 ALA B O 1
ATOM 6964 N N . THR B 1 282 ? 0.784 -24.047 -4.637 1 96.38 282 THR B N 1
ATOM 6965 C CA . THR B 1 282 ? 0.902 -24.938 -3.482 1 96.38 282 THR B CA 1
ATOM 6966 C C . THR B 1 282 ? 0.578 -24.188 -2.191 1 96.38 282 THR B C 1
ATOM 6968 O O . THR B 1 282 ? 0.357 -22.969 -2.207 1 96.38 282 THR B O 1
ATOM 6971 N N . ARG B 1 283 ? 0.574 -24.906 -1.12 1 92.75 283 ARG B N 1
ATOM 6972 C CA . ARG B 1 283 ? 0.217 -24.359 0.188 1 92.75 283 ARG B CA 1
ATOM 6973 C C . ARG B 1 283 ? 1.15 -23.234 0.586 1 92.75 283 ARG B C 1
ATOM 6975 O O . ARG B 1 283 ? 0.707 -22.219 1.135 1 92.75 283 ARG B O 1
ATOM 6982 N N . LEU B 1 284 ? 2.428 -23.344 0.181 1 91.94 284 LEU B N 1
ATOM 6983 C CA . LEU B 1 284 ? 3.408 -22.375 0.636 1 91.94 284 LEU B CA 1
ATOM 6984 C C . LEU B 1 284 ? 3.623 -21.281 -0.416 1 91.94 284 LEU B C 1
ATOM 6986 O O . LEU B 1 284 ? 4.473 -20.406 -0.247 1 91.94 284 LEU B O 1
ATOM 6990 N N . GLY B 1 285 ? 2.941 -21.453 -1.516 1 95.12 285 GLY B N 1
ATOM 6991 C CA . GLY B 1 285 ? 2.912 -20.312 -2.418 1 95.12 285 GLY B CA 1
ATOM 6992 C C . GLY B 1 285 ? 3.66 -20.562 -3.715 1 95.12 285 GLY B C 1
ATOM 6993 O O . GLY B 1 285 ? 3.791 -19.656 -4.543 1 95.12 285 GLY B O 1
ATOM 6994 N N . TYR B 1 286 ? 4.25 -21.797 -3.918 1 97.5 286 TYR B N 1
ATOM 6995 C CA . TYR B 1 286 ? 4.828 -22.078 -5.227 1 97.5 286 TYR B CA 1
ATOM 6996 C C . TYR B 1 286 ? 3.754 -22.047 -6.312 1 97.5 286 TYR B C 1
ATOM 6998 O O . TYR B 1 286 ? 2.756 -22.766 -6.223 1 97.5 286 TYR B O 1
ATOM 7006 N N . VAL B 1 287 ? 3.912 -21.219 -7.324 1 98.12 287 VAL B N 1
ATOM 7007 C CA . VAL B 1 287 ? 2.918 -21.062 -8.383 1 98.12 287 VAL B CA 1
ATOM 7008 C C . VAL B 1 287 ? 3.219 -22.031 -9.523 1 98.12 287 VAL B C 1
ATOM 7010 O O . VAL B 1 287 ? 4.316 -22.016 -10.086 1 98.12 287 VAL B O 1
ATOM 7013 N N . LEU B 1 288 ? 2.238 -22.828 -9.914 1 97.06 288 LEU B N 1
ATOM 7014 C CA . LEU B 1 288 ? 2.377 -23.828 -10.977 1 97.06 288 LEU B CA 1
ATOM 7015 C C . LEU B 1 288 ? 1.821 -23.297 -12.297 1 97.06 288 LEU B C 1
ATOM 7017 O O . LEU B 1 288 ? 2.236 -23.734 -13.367 1 97.06 288 LEU B O 1
ATOM 7021 N N . TRP B 1 289 ? 0.935 -22.5 -12.055 1 97.06 289 TRP B N 1
ATOM 7022 C CA . TRP B 1 289 ? 0.17 -22.109 -13.234 1 97.06 289 TRP B CA 1
ATOM 7023 C C . TRP B 1 289 ? -0.465 -20.75 -13.055 1 97.06 289 TRP B C 1
ATOM 7025 O O . TRP B 1 289 ? -0.965 -20.422 -11.969 1 97.06 289 TRP B O 1
ATOM 7035 N N . MET B 1 290 ? -0.379 -19.969 -14.141 1 96.88 290 MET B N 1
ATOM 7036 C CA . MET B 1 290 ? -1.024 -18.656 -14.141 1 96.88 290 MET B CA 1
ATOM 7037 C C . MET B 1 290 ? -1.697 -18.375 -15.484 1 96.88 290 MET B C 1
ATOM 7039 O O . MET B 1 290 ? -1.17 -18.75 -16.531 1 96.88 290 MET B O 1
ATOM 7043 N N . GLU B 1 291 ? -2.906 -17.734 -15.422 1 94.88 291 GLU B N 1
ATOM 7044 C CA . GLU B 1 291 ? -3.645 -17.328 -16.609 1 94.88 291 GLU B CA 1
ATOM 7045 C C . GLU B 1 291 ? -4.266 -15.953 -16.438 1 94.88 291 GLU B C 1
ATOM 7047 O O . GLU B 1 291 ? -5.137 -15.758 -15.586 1 94.88 291 GLU B O 1
ATOM 7052 N N . PRO B 1 292 ? -3.744 -15.008 -17.297 1 91.44 292 PRO B N 1
ATOM 7053 C CA . PRO B 1 292 ? -4.324 -13.672 -17.188 1 91.44 292 PRO B CA 1
ATOM 7054 C C . PRO B 1 292 ? -5.82 -13.648 -17.484 1 91.44 292 PRO B C 1
ATOM 7056 O O . PRO B 1 292 ? -6.285 -14.352 -18.391 1 91.44 292 PRO B O 1
ATOM 7059 N N . TYR B 1 293 ? -6.512 -12.93 -16.734 1 86.38 293 TYR B N 1
ATOM 7060 C CA . TYR B 1 293 ? -7.957 -12.797 -16.859 1 86.38 293 TYR B CA 1
ATOM 7061 C C . TYR B 1 293 ? -8.328 -11.883 -18.016 1 86.38 293 TYR B C 1
ATOM 7063 O O . TYR B 1 293 ? -7.812 -10.766 -18.125 1 86.38 293 TYR B O 1
ATOM 7071 N N . GLN B 1 294 ? -9.102 -12.336 -18.875 1 80.56 294 GLN B N 1
ATOM 7072 C CA . GLN B 1 294 ? -9.57 -11.5 -19.969 1 80.56 294 GLN B CA 1
ATOM 7073 C C . GLN B 1 294 ? -11.094 -11.578 -20.109 1 80.56 294 GLN B C 1
ATOM 7075 O O . GLN B 1 294 ? -11.617 -11.594 -21.219 1 80.56 294 GLN B O 1
ATOM 7080 N N . GLY B 1 295 ? -11.773 -11.797 -19.016 1 71.69 295 GLY B N 1
ATOM 7081 C CA . GLY B 1 295 ? -13.227 -11.844 -19.047 1 71.69 295 GLY B CA 1
ATOM 7082 C C . GLY B 1 295 ? -13.766 -13.188 -19.484 1 71.69 295 GLY B C 1
ATOM 7083 O O . GLY B 1 295 ? -13.211 -14.234 -19.141 1 71.69 295 GLY B O 1
ATOM 7084 N N . ALA B 1 296 ? -14.805 -13.164 -20.25 1 65.5 296 ALA B N 1
ATOM 7085 C CA . ALA B 1 296 ? -15.484 -14.367 -20.734 1 65.5 296 ALA B CA 1
ATOM 7086 C C . ALA B 1 296 ? -14.617 -15.125 -21.734 1 65.5 296 ALA B C 1
ATOM 7088 O O . ALA B 1 296 ? -14.797 -16.328 -21.922 1 65.5 296 ALA B O 1
ATOM 7089 N N . THR B 1 297 ? -13.586 -14.414 -22.203 1 69.19 297 THR B N 1
ATOM 7090 C CA . THR B 1 297 ? -12.75 -15.039 -23.234 1 69.19 297 THR B CA 1
ATOM 7091 C C . THR B 1 297 ? -11.43 -15.508 -22.641 1 69.19 297 THR B C 1
ATOM 7093 O O . THR B 1 297 ? -10.453 -15.727 -23.359 1 69.19 297 THR B O 1
ATOM 7096 N N . THR B 1 298 ? -11.461 -15.672 -21.359 1 76.31 298 THR B N 1
ATOM 7097 C CA . THR B 1 298 ? -10.258 -16.203 -20.734 1 76.31 298 THR B CA 1
ATOM 7098 C C . THR B 1 298 ? -9.836 -17.516 -21.375 1 76.31 298 THR B C 1
ATOM 7100 O O . THR B 1 298 ? -10.68 -18.344 -21.719 1 76.31 298 THR B O 1
ATOM 7103 N N . MET B 1 299 ? -8.586 -17.672 -21.531 1 79.25 299 MET B N 1
ATOM 7104 C CA . MET B 1 299 ? -8.055 -18.844 -22.203 1 79.25 299 MET B CA 1
ATOM 7105 C C . MET B 1 299 ? -8.125 -20.078 -21.312 1 79.25 299 MET B C 1
ATOM 7107 O O . MET B 1 299 ? -7.215 -20.328 -20.516 1 79.25 299 MET B O 1
ATOM 7111 N N . CYS B 1 300 ? -9.242 -20.734 -21.359 1 81.75 300 CYS B N 1
ATOM 7112 C CA . CYS B 1 300 ? -9.469 -22 -20.688 1 81.75 300 CYS B CA 1
ATOM 7113 C C . CYS B 1 300 ? -9.781 -23.109 -21.688 1 81.75 300 CYS B C 1
ATOM 7115 O O . CYS B 1 300 ? -9.961 -22.844 -22.875 1 81.75 300 CYS B O 1
ATOM 7117 N N . ASN B 1 301 ? -9.672 -24.281 -21.234 1 83.81 301 ASN B N 1
ATOM 7118 C CA . ASN B 1 301 ? -10.062 -25.391 -22.094 1 83.81 301 ASN B CA 1
ATOM 7119 C C . ASN B 1 301 ? -11.492 -25.25 -22.594 1 83.81 301 ASN B C 1
ATOM 7121 O O . ASN B 1 301 ? -12.422 -25.109 -21.797 1 83.81 301 ASN B O 1
ATOM 7125 N N . PRO B 1 302 ? -11.625 -25.203 -23.828 1 84.12 302 PRO B N 1
ATOM 7126 C CA . PRO B 1 302 ? -12.945 -24.953 -24.422 1 84.12 302 PRO B CA 1
ATOM 7127 C C . PRO B 1 302 ? -13.977 -26.016 -24.047 1 84.12 302 PRO B C 1
ATOM 7129 O O . PRO B 1 302 ? -15.18 -25.75 -24.109 1 84.12 302 PRO B O 1
ATOM 7132 N N . ILE B 1 303 ? -13.609 -27.172 -23.578 1 84.5 303 ILE B N 1
ATOM 7133 C CA . ILE B 1 303 ? -14.508 -28.266 -23.234 1 84.5 303 ILE B CA 1
ATOM 7134 C C . ILE B 1 303 ? -15.359 -27.875 -22.031 1 84.5 303 ILE B C 1
ATOM 7136 O O . ILE B 1 303 ? -16.484 -28.375 -21.875 1 84.5 303 ILE B O 1
ATOM 7140 N N . TYR B 1 304 ? -14.859 -26.922 -21.328 1 87.5 304 TYR B N 1
ATOM 7141 C CA . TYR B 1 304 ? -15.539 -26.578 -20.078 1 87.5 304 TYR B CA 1
ATOM 7142 C C . TYR B 1 304 ? -16.344 -25.297 -20.219 1 87.5 304 TYR B C 1
ATOM 7144 O O . TYR B 1 304 ? -16.859 -24.766 -19.234 1 87.5 304 TYR B O 1
ATOM 7152 N N . LYS B 1 305 ? -16.453 -24.766 -21.359 1 82.5 305 LYS B N 1
ATOM 7153 C CA . LYS B 1 305 ? -17.078 -23.469 -21.609 1 82.5 305 LYS B CA 1
ATOM 7154 C C . LYS B 1 305 ? -18.516 -23.438 -21.094 1 82.5 305 LYS B C 1
ATOM 7156 O O . LYS B 1 305 ? -18.969 -22.422 -20.578 1 82.5 305 LYS B O 1
ATOM 7161 N N . GLU B 1 306 ? -19.156 -24.578 -21.109 1 80.56 306 GLU B N 1
ATOM 7162 C CA . GLU B 1 306 ? -20.562 -24.641 -20.75 1 80.56 306 GLU B CA 1
ATOM 7163 C C . GLU B 1 306 ? -20.766 -24.562 -19.234 1 80.56 306 GLU B C 1
ATOM 7165 O O . GLU B 1 306 ? -21.844 -24.25 -18.766 1 80.56 306 GLU B O 1
ATOM 7170 N N . LEU B 1 307 ? -19.75 -24.797 -18.484 1 84.75 307 LEU B N 1
ATOM 7171 C CA . LEU B 1 307 ? -19.859 -24.828 -17.031 1 84.75 307 LEU B CA 1
ATOM 7172 C C . LEU B 1 307 ? -19.625 -23.438 -16.438 1 84.75 307 LEU B C 1
ATOM 7174 O O . LEU B 1 307 ? -19.812 -23.234 -15.242 1 84.75 307 LEU B O 1
ATOM 7178 N N . GLY B 1 308 ? -19.234 -22.5 -17.297 1 83.81 308 GLY B N 1
ATOM 7179 C CA . GLY B 1 308 ? -18.953 -21.172 -16.812 1 83.81 308 GLY B CA 1
ATOM 7180 C C . GLY B 1 308 ? -17.469 -20.906 -16.625 1 83.81 308 GLY B C 1
ATOM 7181 O O . GLY B 1 308 ? -16.656 -21.828 -16.625 1 83.81 308 GLY B O 1
ATOM 7182 N N . LEU B 1 309 ? -17.109 -19.688 -16.406 1 82.81 309 LEU B N 1
ATOM 7183 C CA . LEU B 1 309 ? -15.719 -19.266 -16.328 1 82.81 309 LEU B CA 1
ATOM 7184 C C . LEU B 1 309 ? -15.047 -19.844 -15.086 1 82.81 309 LEU B C 1
ATOM 7186 O O . LEU B 1 309 ? -13.945 -20.406 -15.172 1 82.81 309 LEU B O 1
ATOM 7190 N N . GLY B 1 310 ? -15.734 -19.672 -13.914 1 86.81 310 GLY B N 1
ATOM 7191 C CA . GLY B 1 310 ? -15.164 -20.172 -12.672 1 86.81 310 GLY B CA 1
ATOM 7192 C C . GLY B 1 310 ? -14.828 -21.656 -12.727 1 86.81 310 GLY B C 1
ATOM 7193 O O . GLY B 1 310 ? -13.695 -22.047 -12.43 1 86.81 310 GLY B O 1
ATOM 7194 N N . ALA B 1 311 ? -15.773 -22.422 -13.117 1 90.25 311 ALA B N 1
ATOM 7195 C CA . ALA B 1 311 ? -15.57 -23.859 -13.227 1 90.25 311 ALA B CA 1
ATOM 7196 C C . ALA B 1 311 ? -14.516 -24.188 -14.281 1 90.25 311 ALA B C 1
ATOM 7198 O O . ALA B 1 311 ? -13.695 -25.094 -14.086 1 90.25 311 ALA B O 1
ATOM 7199 N N . SER B 1 312 ? -14.508 -23.406 -15.32 1 91.88 312 SER B N 1
ATOM 7200 C CA . SER B 1 312 ? -13.555 -23.656 -16.391 1 91.88 312 SER B CA 1
ATOM 7201 C C . SER B 1 312 ? -12.117 -23.422 -15.93 1 91.88 312 SER B C 1
ATOM 7203 O O . SER B 1 312 ? -11.211 -24.172 -16.312 1 91.88 312 SER B O 1
ATOM 7205 N N . VAL B 1 313 ? -11.938 -22.422 -15.117 1 93.62 313 VAL B N 1
ATOM 7206 C CA . VAL B 1 313 ? -10.609 -22.094 -14.609 1 93.62 313 VAL B CA 1
ATOM 7207 C C . VAL B 1 313 ? -10.094 -23.234 -13.734 1 93.62 313 VAL B C 1
ATOM 7209 O O . VAL B 1 313 ? -8.977 -23.719 -13.922 1 93.62 313 VAL B O 1
ATOM 7212 N N . VAL B 1 314 ? -10.922 -23.719 -12.844 1 95.75 314 VAL B N 1
ATOM 7213 C CA . VAL B 1 314 ? -10.523 -24.766 -11.914 1 95.75 314 VAL B CA 1
ATOM 7214 C C . VAL B 1 314 ? -10.234 -26.047 -12.68 1 95.75 314 VAL B C 1
ATOM 7216 O O . VAL B 1 314 ? -9.219 -26.703 -12.438 1 95.75 314 VAL B O 1
ATOM 7219 N N . LEU B 1 315 ? -11.094 -26.359 -13.609 1 96 315 LEU B N 1
ATOM 7220 C CA . LEU B 1 315 ? -10.93 -27.609 -14.367 1 96 315 LEU B CA 1
ATOM 7221 C C . LEU B 1 315 ? -9.711 -27.531 -15.273 1 96 315 LEU B C 1
ATOM 7223 O O . LEU B 1 315 ? -9.039 -28.547 -15.492 1 96 315 LEU B O 1
ATOM 7227 N N . THR B 1 316 ? -9.445 -26.359 -15.789 1 94.94 316 THR B N 1
ATOM 7228 C CA . THR B 1 316 ? -8.227 -26.188 -16.578 1 94.94 316 THR B CA 1
ATOM 7229 C C . THR B 1 316 ? -6.988 -26.453 -15.727 1 94.94 316 THR B C 1
ATOM 7231 O O . THR B 1 316 ? -6.047 -27.109 -16.188 1 94.94 316 THR B O 1
ATOM 7234 N N . PHE B 1 317 ? -7.016 -25.984 -14.555 1 96.31 317 PHE B N 1
ATOM 7235 C CA . PHE B 1 317 ? -5.898 -26.25 -13.648 1 96.31 317 PHE B CA 1
ATOM 7236 C C . PHE B 1 317 ? -5.809 -27.719 -13.305 1 96.31 317 PHE B C 1
ATOM 7238 O O . PHE B 1 317 ? -4.711 -28.266 -13.188 1 96.31 317 PHE B O 1
ATOM 7245 N N . CYS B 1 318 ? -6.941 -28.328 -13.125 1 95.88 318 CYS B N 1
ATOM 7246 C CA . CYS B 1 318 ? -6.957 -29.766 -12.891 1 95.88 318 CYS B CA 1
ATOM 7247 C C . CYS B 1 318 ? -6.301 -30.516 -14.047 1 95.88 318 CYS B C 1
ATOM 7249 O O . CYS B 1 318 ? -5.555 -31.484 -13.828 1 95.88 318 CYS B O 1
ATOM 7251 N N . ASP B 1 319 ? -6.613 -30.031 -15.227 1 95.19 319 ASP B N 1
ATOM 7252 C CA . ASP B 1 319 ? -5.984 -30.641 -16.391 1 95.19 319 ASP B CA 1
ATOM 7253 C C . ASP B 1 319 ? -4.465 -30.5 -16.344 1 95.19 319 ASP B C 1
ATOM 7255 O O . ASP B 1 319 ? -3.732 -31.391 -16.75 1 95.19 319 ASP B O 1
ATOM 7259 N N . VAL B 1 320 ? -4.035 -29.375 -15.875 1 95.12 320 VAL B N 1
ATOM 7260 C CA . VAL B 1 320 ? -2.604 -29.109 -15.727 1 95.12 320 VAL B CA 1
ATOM 7261 C C . VAL B 1 320 ? -2.004 -30.109 -14.727 1 95.12 320 VAL B C 1
ATOM 7263 O O . VAL B 1 320 ? -0.957 -30.703 -14.984 1 95.12 320 VAL B O 1
ATOM 7266 N N . LEU B 1 321 ? -2.664 -30.359 -13.648 1 94.88 321 LEU B N 1
ATOM 7267 C CA . LEU B 1 321 ? -2.188 -31.281 -12.633 1 94.88 321 LEU B CA 1
ATOM 7268 C C . LEU B 1 321 ? -2.141 -32.719 -13.172 1 94.88 321 LEU B C 1
ATOM 7270 O O . LEU B 1 321 ? -1.173 -33.438 -12.93 1 94.88 321 LEU B O 1
ATOM 7274 N N . ILE B 1 322 ? -3.158 -33.062 -13.922 1 94 322 ILE B N 1
ATOM 7275 C CA . ILE B 1 322 ? -3.26 -34.406 -14.469 1 94 322 ILE B CA 1
ATOM 7276 C C . ILE B 1 322 ? -2.152 -34.625 -15.492 1 94 322 ILE B C 1
ATOM 7278 O O . ILE B 1 322 ? -1.598 -35.719 -15.594 1 94 322 ILE B O 1
ATOM 7282 N N . SER B 1 323 ? -1.831 -33.594 -16.203 1 92.56 323 SER B N 1
ATOM 7283 C CA . SER B 1 323 ? -0.843 -33.688 -17.281 1 92.56 323 SER B CA 1
ATOM 7284 C C . SER B 1 323 ? 0.539 -34.031 -16.719 1 92.56 323 SER B C 1
ATOM 7286 O O . SER B 1 323 ? 1.431 -34.438 -17.469 1 92.56 323 SER B O 1
ATOM 7288 N N . ARG B 1 324 ? 0.703 -33.938 -15.5 1 88.81 324 ARG B N 1
ATOM 7289 C CA . ARG B 1 324 ? 1.985 -34.25 -14.891 1 88.81 324 ARG B CA 1
ATOM 7290 C C . ARG B 1 324 ? 2.254 -35.75 -14.938 1 88.81 324 ARG B C 1
ATOM 7292 O O . ARG B 1 324 ? 3.4 -36.188 -14.805 1 88.81 324 ARG B O 1
ATOM 7299 N N . GLY B 1 325 ? 1.187 -36.656 -15.156 1 77 325 GLY B N 1
ATOM 7300 C CA . GLY B 1 325 ? 1.354 -38.062 -15.453 1 77 325 GLY B CA 1
ATOM 7301 C C . GLY B 1 325 ? 1.265 -38.938 -14.227 1 77 325 GLY B C 1
ATOM 7302 O O . GLY B 1 325 ? 1.465 -40.156 -14.312 1 77 325 GLY B O 1
ATOM 7303 N N . PHE B 1 326 ? 1.043 -38.562 -12.977 1 76.19 326 PHE B N 1
ATOM 7304 C CA . PHE B 1 326 ? 1.104 -39.406 -11.781 1 76.19 326 PHE B CA 1
ATOM 7305 C C . PHE B 1 326 ? -0.277 -39.969 -11.43 1 76.19 326 PHE B C 1
ATOM 7307 O O . PHE B 1 326 ? -0.409 -40.812 -10.555 1 76.19 326 PHE B O 1
ATOM 7314 N N . ASP B 1 327 ? -1.25 -39.719 -12.227 1 82.81 327 ASP B N 1
ATOM 7315 C CA . ASP B 1 327 ? -2.623 -40.125 -11.961 1 82.81 327 ASP B CA 1
ATOM 7316 C C . ASP B 1 327 ? -2.914 -40.125 -10.461 1 82.81 327 ASP B C 1
ATOM 7318 O O . ASP B 1 327 ? -3.393 -41.125 -9.906 1 82.81 327 ASP B O 1
ATOM 7322 N N . LEU B 1 328 ? -2.586 -39.125 -9.828 1 89.88 328 LEU B N 1
ATOM 7323 C CA . LEU B 1 328 ? -2.775 -38.938 -8.398 1 89.88 328 LEU B CA 1
ATOM 7324 C C . LEU B 1 328 ? -4.059 -38.188 -8.102 1 89.88 328 LEU B C 1
ATOM 7326 O O . LEU B 1 328 ? -4.457 -37.312 -8.883 1 89.88 328 LEU B O 1
ATOM 7330 N N . PRO B 1 329 ? -4.691 -38.5 -7.051 1 93.44 329 PRO B N 1
ATOM 7331 C CA . PRO B 1 329 ? -5.938 -37.844 -6.684 1 93.44 329 PRO B CA 1
ATOM 7332 C C . PRO B 1 329 ? -5.695 -36.5 -5.988 1 93.44 329 PRO B C 1
ATOM 7334 O O . PRO B 1 329 ? -6.008 -36.344 -4.805 1 93.44 329 PRO B O 1
ATOM 7337 N N . TYR B 1 330 ? -5.262 -35.594 -6.723 1 95.31 330 TYR B N 1
ATOM 7338 C CA . TYR B 1 330 ? -4.965 -34.281 -6.199 1 95.31 330 TYR B CA 1
ATOM 7339 C C . TYR B 1 330 ? -6.184 -33.656 -5.508 1 95.31 330 TYR B C 1
ATOM 7341 O O . TYR B 1 330 ? -7.32 -34 -5.844 1 95.31 330 TYR B O 1
ATOM 7349 N N . HIS B 1 331 ? -5.961 -32.875 -4.512 1 96.5 331 HIS B N 1
ATOM 7350 C CA . HIS B 1 331 ? -6.988 -32.125 -3.799 1 96.5 331 HIS B CA 1
ATOM 7351 C C . HIS B 1 331 ? -6.883 -30.625 -4.086 1 96.5 331 HIS B C 1
ATOM 7353 O O . HIS B 1 331 ? -5.879 -30 -3.75 1 96.5 331 HIS B O 1
ATOM 7359 N N . VAL B 1 332 ? -7.902 -30.031 -4.645 1 97.25 332 VAL B N 1
ATOM 7360 C CA . VAL B 1 332 ? -7.867 -28.641 -5.047 1 97.25 332 VAL B CA 1
ATOM 7361 C C . VAL B 1 332 ? -8.836 -27.828 -4.184 1 97.25 332 VAL B C 1
ATOM 7363 O O . VAL B 1 332 ? -9.992 -28.203 -4.008 1 97.25 332 VAL B O 1
ATOM 7366 N N . ALA B 1 333 ? -8.344 -26.766 -3.605 1 96.75 333 ALA B N 1
ATOM 7367 C CA . ALA B 1 333 ? -9.164 -25.844 -2.824 1 96.75 333 ALA B CA 1
ATOM 7368 C C . ALA B 1 333 ? -9.453 -24.562 -3.605 1 96.75 333 ALA B C 1
ATOM 7370 O O . ALA B 1 333 ? -8.578 -24.047 -4.301 1 96.75 333 ALA B O 1
ATOM 7371 N N . PHE B 1 334 ? -10.656 -24.031 -3.592 1 93.56 334 PHE B N 1
ATOM 7372 C CA . PHE B 1 334 ? -11.016 -22.812 -4.301 1 93.56 334 PHE B CA 1
ATOM 7373 C C . PHE B 1 334 ? -12.133 -22.078 -3.574 1 93.56 334 PHE B C 1
ATOM 7375 O O . PHE B 1 334 ? -12.758 -22.625 -2.662 1 93.56 334 PHE B O 1
ATOM 7382 N N . ASP B 1 335 ? -12.367 -20.906 -3.949 1 87.44 335 ASP B N 1
ATOM 7383 C CA . ASP B 1 335 ? -13.328 -20.078 -3.215 1 87.44 335 ASP B CA 1
ATOM 7384 C C . ASP B 1 335 ? -14.688 -20.078 -3.902 1 87.44 335 ASP B C 1
ATOM 7386 O O . ASP B 1 335 ? -14.914 -20.844 -4.844 1 87.44 335 ASP B O 1
ATOM 7390 N N . ASN B 1 336 ? -15.641 -19.281 -3.379 1 82.62 336 ASN B N 1
ATOM 7391 C CA . ASN B 1 336 ? -17.047 -19.328 -3.775 1 82.62 336 ASN B CA 1
ATOM 7392 C C . ASN B 1 336 ? -17.25 -18.734 -5.164 1 82.62 336 ASN B C 1
ATOM 7394 O O . ASN B 1 336 ? -18.312 -18.906 -5.762 1 82.62 336 ASN B O 1
ATOM 7398 N N . PHE B 1 337 ? -16.203 -18.203 -5.707 1 76.06 337 PHE B N 1
ATOM 7399 C CA . PHE B 1 337 ? -16.281 -17.719 -7.082 1 76.06 337 PHE B CA 1
ATOM 7400 C C . PHE B 1 337 ? -16.359 -18.906 -8.055 1 76.06 337 PHE B C 1
ATOM 7402 O O . PHE B 1 337 ? -17.031 -18.828 -9.078 1 76.06 337 PHE B O 1
ATOM 7409 N N . PHE B 1 338 ? -15.727 -19.797 -7.648 1 83.25 338 PHE B N 1
ATOM 7410 C CA . PHE B 1 338 ? -15.523 -20.906 -8.57 1 83.25 338 PHE B CA 1
ATOM 7411 C C . PHE B 1 338 ? -16.531 -22.016 -8.32 1 83.25 338 PHE B C 1
ATOM 7413 O O . PHE B 1 338 ? -16.938 -22.734 -9.242 1 83.25 338 PHE B O 1
ATOM 7420 N N . THR B 1 339 ? -16.953 -22.094 -7.145 1 80.88 339 THR B N 1
ATOM 7421 C CA . THR B 1 339 ? -17.578 -23.328 -6.688 1 80.88 339 THR B CA 1
ATOM 7422 C C . THR B 1 339 ? -19.031 -23.391 -7.125 1 80.88 339 THR B C 1
ATOM 7424 O O . THR B 1 339 ? -19.766 -22.406 -7.023 1 80.88 339 THR B O 1
ATOM 7427 N N . GLY B 1 340 ? -19.406 -24.562 -7.609 1 86.81 340 GLY B N 1
ATOM 7428 C CA . GLY B 1 340 ? -20.766 -24.969 -7.922 1 86.81 340 GLY B CA 1
ATOM 7429 C C . GLY B 1 340 ? -20.938 -26.484 -7.957 1 86.81 340 GLY B C 1
ATOM 7430 O O . GLY B 1 340 ? -19.969 -27.219 -8.023 1 86.81 340 GLY B O 1
ATOM 7431 N N . THR B 1 341 ? -22.156 -26.938 -7.895 1 89.75 341 THR B N 1
ATOM 7432 C CA . THR B 1 341 ? -22.422 -28.375 -7.844 1 89.75 341 THR B CA 1
ATOM 7433 C C . THR B 1 341 ? -21.953 -29.062 -9.125 1 89.75 341 THR B C 1
ATOM 7435 O O . THR B 1 341 ? -21.406 -30.156 -9.086 1 89.75 341 THR B O 1
ATOM 7438 N N . PRO B 1 342 ? -22.094 -28.375 -10.242 1 89.31 342 PRO B N 1
ATOM 7439 C CA . PRO B 1 342 ? -21.578 -29.016 -11.453 1 89.31 342 PRO B CA 1
ATOM 7440 C C . PRO B 1 342 ? -20.062 -29.188 -11.422 1 89.31 342 PRO B C 1
ATOM 7442 O O . PRO B 1 342 ? -19.531 -30.188 -11.945 1 89.31 342 PRO B O 1
ATOM 7445 N N . LEU B 1 343 ? -19.359 -28.25 -10.891 1 93.44 343 LEU B N 1
ATOM 7446 C CA . LEU B 1 343 ? -17.922 -28.328 -10.773 1 93.44 343 LEU B CA 1
ATOM 7447 C C . LEU B 1 343 ? -17.5 -29.5 -9.891 1 93.44 343 LEU B C 1
ATOM 7449 O O . LEU B 1 343 ? -16.594 -30.25 -10.234 1 93.44 343 LEU B O 1
ATOM 7453 N N . LEU B 1 344 ? -18.219 -29.734 -8.82 1 94.31 344 LEU B N 1
ATOM 7454 C CA . LEU B 1 344 ? -17.938 -30.828 -7.91 1 94.31 344 LEU B CA 1
ATOM 7455 C C . LEU B 1 344 ? -18.109 -32.188 -8.609 1 94.31 344 LEU B C 1
ATOM 7457 O O . LEU B 1 344 ? -17.281 -33.094 -8.43 1 94.31 344 LEU B O 1
ATOM 7461 N N . GLU B 1 345 ? -19.094 -32.219 -9.336 1 92.81 345 GLU B N 1
ATOM 7462 C CA . GLU B 1 345 ? -19.359 -33.469 -10.07 1 92.81 345 GLU B CA 1
ATOM 7463 C C . GLU B 1 345 ? -18.266 -33.75 -11.094 1 92.81 345 GLU B C 1
ATOM 7465 O O . GLU B 1 345 ? -17.797 -34.875 -11.211 1 92.81 345 GLU B O 1
ATOM 7470 N N . GLU B 1 346 ? -17.922 -32.719 -11.812 1 94.38 346 GLU B N 1
ATOM 7471 C CA . GLU B 1 346 ? -16.922 -32.906 -12.859 1 94.38 346 GLU B CA 1
ATOM 7472 C C . GLU B 1 346 ? -15.57 -33.281 -12.273 1 94.38 346 GLU B C 1
ATOM 7474 O O . GLU B 1 346 ? -14.852 -34.125 -12.836 1 94.38 346 GLU B O 1
ATOM 7479 N N . ILE B 1 347 ? -15.188 -32.656 -11.195 1 96.31 347 ILE B N 1
ATOM 7480 C CA . ILE B 1 347 ? -13.922 -32.969 -10.555 1 96.31 347 ILE B CA 1
ATOM 7481 C C . ILE B 1 347 ? -13.93 -34.406 -10.055 1 96.31 347 ILE B C 1
ATOM 7483 O O . ILE B 1 347 ? -12.922 -35.125 -10.148 1 96.31 347 ILE B O 1
ATOM 7487 N N . THR B 1 348 ? -15.094 -34.844 -9.57 1 94.75 348 THR B N 1
ATOM 7488 C CA . THR B 1 348 ? -15.242 -36.219 -9.102 1 94.75 348 THR B CA 1
ATOM 7489 C C . THR B 1 348 ? -15.07 -37.219 -10.25 1 94.75 348 THR B C 1
ATOM 7491 O O . THR B 1 348 ? -14.43 -38.25 -10.094 1 94.75 348 THR B O 1
ATOM 7494 N N . LYS B 1 349 ? -15.625 -36.906 -11.336 1 93.75 349 LYS B N 1
ATOM 7495 C CA . LYS B 1 349 ? -15.516 -37.75 -12.508 1 93.75 349 LYS B CA 1
ATOM 7496 C C . LYS B 1 349 ? -14.062 -37.906 -12.961 1 93.75 349 LYS B C 1
ATOM 7498 O O . LYS B 1 349 ? -13.664 -38.938 -13.477 1 93.75 349 LYS B O 1
ATOM 7503 N N . LYS B 1 350 ? -13.266 -36.875 -12.703 1 94.12 350 LYS B N 1
ATOM 7504 C CA . LYS B 1 350 ? -11.859 -36.875 -13.117 1 94.12 350 LYS B CA 1
ATOM 7505 C C . LYS B 1 350 ? -10.984 -37.594 -12.094 1 94.12 350 LYS B C 1
ATOM 7507 O O . LYS B 1 350 ? -9.773 -37.75 -12.297 1 94.12 350 LYS B O 1
ATOM 7512 N N . GLY B 1 351 ? -11.602 -38 -10.992 1 92.69 351 GLY B N 1
ATOM 7513 C CA . GLY B 1 351 ? -10.875 -38.719 -9.969 1 92.69 351 GLY B CA 1
ATOM 7514 C C . GLY B 1 351 ? -10.086 -37.812 -9.047 1 92.69 351 GLY B C 1
ATOM 7515 O O . GLY B 1 351 ? -9.117 -38.219 -8.414 1 92.69 351 GLY B O 1
ATOM 7516 N N . LEU B 1 352 ? -10.414 -36.562 -9.047 1 96.06 352 LEU B N 1
ATOM 7517 C CA . LEU B 1 352 ? -9.742 -35.594 -8.195 1 96.06 352 LEU B CA 1
ATOM 7518 C C . LEU B 1 352 ? -10.609 -35.219 -7 1 96.06 352 LEU B C 1
ATOM 7520 O O . LEU B 1 352 ? -11.781 -35.594 -6.934 1 96.06 352 LEU B O 1
ATOM 7524 N N . ARG B 1 353 ? -10.047 -34.594 -6.074 1 96.44 353 ARG B N 1
ATOM 7525 C CA . ARG B 1 353 ? -10.734 -34.156 -4.863 1 96.44 353 ARG B CA 1
ATOM 7526 C C . ARG B 1 353 ? -10.766 -32.656 -4.766 1 96.44 353 ARG B C 1
ATOM 7528 O O . ARG B 1 353 ? -9.922 -31.969 -5.359 1 96.44 353 ARG B O 1
ATOM 7535 N N . CYS B 1 354 ? -11.789 -32.125 -4.062 1 96.81 354 CYS B N 1
ATOM 7536 C CA . CYS B 1 354 ? -11.867 -30.672 -3.969 1 96.81 354 CYS B CA 1
ATOM 7537 C C . CYS B 1 354 ? -12.617 -30.25 -2.713 1 96.81 354 CYS B C 1
ATOM 7539 O O . CYS B 1 354 ? -13.398 -31.016 -2.156 1 96.81 354 CYS B O 1
ATOM 7541 N N . THR B 1 355 ? -12.305 -29.156 -2.188 1 96.31 355 THR B N 1
ATOM 7542 C CA . THR B 1 355 ? -12.992 -28.453 -1.107 1 96.31 355 THR B CA 1
ATOM 7543 C C . THR B 1 355 ? -13.062 -26.969 -1.39 1 96.31 355 THR B C 1
ATOM 7545 O O . THR B 1 355 ? -12.062 -26.344 -1.76 1 96.31 355 THR B O 1
ATOM 7548 N N . GLY B 1 356 ? -14.242 -26.359 -1.312 1 93.88 356 GLY B N 1
ATOM 7549 C CA . GLY B 1 356 ? -14.367 -24.938 -1.571 1 93.88 356 GLY B CA 1
ATOM 7550 C C . GLY B 1 356 ? -15.609 -24.328 -0.954 1 93.88 356 GLY B C 1
ATOM 7551 O O . GLY B 1 356 ? -16.547 -25.047 -0.606 1 93.88 356 GLY B O 1
ATOM 7552 N N . THR B 1 357 ? -15.602 -23.109 -0.734 1 90.44 357 THR B N 1
ATOM 7553 C CA . THR B 1 357 ? -16.797 -22.422 -0.282 1 90.44 357 THR B CA 1
ATOM 7554 C C . THR B 1 357 ? -17.797 -22.234 -1.433 1 90.44 357 THR B C 1
ATOM 7556 O O . THR B 1 357 ? -17.391 -22.172 -2.596 1 90.44 357 THR B O 1
ATOM 7559 N N . VAL B 1 358 ? -19.062 -22.266 -1.1 1 90 358 VAL B N 1
ATOM 7560 C CA . VAL B 1 358 ? -20.094 -22.188 -2.133 1 90 358 VAL B CA 1
ATOM 7561 C C . VAL B 1 358 ? -21.141 -21.156 -1.748 1 90 358 VAL B C 1
ATOM 7563 O O . VAL B 1 358 ? -21.516 -21.047 -0.58 1 90 358 VAL B O 1
ATOM 7566 N N . ARG B 1 359 ? -21.547 -20.438 -2.736 1 84.25 359 ARG B N 1
ATOM 7567 C CA . ARG B 1 359 ? -22.641 -19.5 -2.516 1 84.25 359 ARG B CA 1
ATOM 7568 C C . ARG B 1 359 ? -23.953 -20.234 -2.328 1 84.25 359 ARG B C 1
ATOM 7570 O O . ARG B 1 359 ? -24.172 -21.297 -2.914 1 84.25 359 ARG B O 1
ATOM 7577 N N . GLU B 1 360 ? -24.844 -19.594 -1.647 1 79.81 360 GLU B N 1
ATOM 7578 C CA . GLU B 1 360 ? -26.109 -20.234 -1.301 1 79.81 360 GLU B CA 1
ATOM 7579 C C . GLU B 1 360 ? -26.938 -20.5 -2.545 1 79.81 360 GLU B C 1
ATOM 7581 O O . GLU B 1 360 ? -27.656 -21.516 -2.607 1 79.81 360 GLU B O 1
ATOM 7586 N N . ASN B 1 361 ? -26.812 -19.672 -3.496 1 79 361 ASN B N 1
ATOM 7587 C CA . ASN B 1 361 ? -27.625 -19.797 -4.699 1 79 361 ASN B CA 1
ATOM 7588 C C . ASN B 1 361 ? -27.062 -20.844 -5.648 1 79 361 ASN B C 1
ATOM 7590 O O . ASN B 1 361 ? -27.703 -21.203 -6.641 1 79 361 ASN B O 1
ATOM 7594 N N . ARG B 1 362 ? -25.906 -21.391 -5.375 1 81.25 362 ARG B N 1
ATOM 7595 C CA . ARG B 1 362 ? -25.266 -22.359 -6.266 1 81.25 362 ARG B CA 1
ATOM 7596 C C . ARG B 1 362 ? -25.234 -23.734 -5.633 1 81.25 362 ARG B C 1
ATOM 7598 O O . ARG B 1 362 ? -24.375 -24.562 -5.969 1 81.25 362 ARG B O 1
ATOM 7605 N N . THR B 1 363 ? -26.078 -23.984 -4.703 1 84.88 363 THR B N 1
ATOM 7606 C CA . THR B 1 363 ? -26.094 -25.266 -3.994 1 84.88 363 THR B CA 1
ATOM 7607 C C . THR B 1 363 ? -27.188 -26.172 -4.551 1 84.88 363 THR B C 1
ATOM 7609 O O . THR B 1 363 ? -27.531 -27.188 -3.941 1 84.88 363 THR B O 1
ATOM 7612 N N . SER B 1 364 ? -27.719 -25.906 -5.789 1 76.56 364 SER B N 1
ATOM 7613 C CA . SER B 1 364 ? -28.734 -26.719 -6.438 1 76.56 364 SER B CA 1
ATOM 7614 C C . SER B 1 364 ? -29.875 -27.047 -5.48 1 76.56 364 SER B C 1
ATOM 7616 O O . SER B 1 364 ? -30.266 -28.219 -5.348 1 76.56 364 SER B O 1
ATOM 7618 N N . SER B 1 365 ? -30.344 -26.078 -4.66 1 79.5 365 SER B N 1
ATOM 7619 C CA . SER B 1 365 ? -31.484 -26.172 -3.756 1 79.5 365 SER B CA 1
ATOM 7620 C C . SER B 1 365 ? -31.25 -27.188 -2.654 1 79.5 365 SER B C 1
ATOM 7622 O O . SER B 1 365 ? -32.156 -27.953 -2.299 1 79.5 365 SER B O 1
ATOM 7624 N N . CYS B 1 366 ? -30.047 -27.438 -2.26 1 88.5 366 CYS B N 1
ATOM 7625 C CA . CYS B 1 366 ? -29.734 -28.266 -1.092 1 88.5 366 CYS B CA 1
ATOM 7626 C C . CYS B 1 366 ? -30.531 -27.797 0.124 1 88.5 366 CYS B C 1
ATOM 7628 O O . CYS B 1 366 ? -30.547 -26.609 0.441 1 88.5 366 CYS B O 1
ATOM 7630 N N . PRO B 1 367 ? -31.219 -28.734 0.744 1 90.69 367 PRO B N 1
ATOM 7631 C CA . PRO B 1 367 ? -32.094 -28.359 1.855 1 90.69 367 PRO B CA 1
ATOM 7632 C C . PRO B 1 367 ? -31.328 -28.094 3.146 1 90.69 367 PRO B C 1
ATOM 7634 O O . PRO B 1 367 ? -31.438 -28.859 4.109 1 90.69 367 PRO B O 1
ATOM 7637 N N . LEU B 1 368 ? -30.672 -27.078 3.186 1 92.75 368 LEU B N 1
ATOM 7638 C CA . LEU B 1 368 ? -29.969 -26.656 4.387 1 92.75 368 LEU B CA 1
ATOM 7639 C C . LEU B 1 368 ? -30.781 -25.625 5.164 1 92.75 368 LEU B C 1
ATOM 7641 O O . LEU B 1 368 ? -31.703 -25.016 4.617 1 92.75 368 LEU B O 1
ATOM 7645 N N . ILE B 1 369 ? -30.469 -25.547 6.391 1 91.19 369 ILE B N 1
ATOM 7646 C CA . ILE B 1 369 ? -31.109 -24.547 7.242 1 91.19 369 ILE B CA 1
ATOM 7647 C C . ILE B 1 369 ? -30.844 -23.141 6.699 1 91.19 369 ILE B C 1
ATOM 7649 O O . ILE B 1 369 ? -29.766 -22.891 6.137 1 91.19 369 ILE B O 1
ATOM 7653 N N . THR B 1 370 ? -31.812 -22.328 6.848 1 87.38 370 THR B N 1
ATOM 7654 C CA . THR B 1 370 ? -31.625 -20.969 6.363 1 87.38 370 THR B CA 1
ATOM 7655 C C . THR B 1 370 ? -30.594 -20.219 7.199 1 87.38 370 THR B C 1
ATOM 7657 O O . THR B 1 370 ? -30.406 -20.531 8.375 1 87.38 370 THR B O 1
ATOM 7660 N N . SER B 1 371 ? -29.922 -19.312 6.527 1 86.56 371 SER B N 1
ATOM 7661 C CA . SER B 1 371 ? -28.906 -18.531 7.203 1 86.56 371 SER B CA 1
ATOM 7662 C C . SER B 1 371 ? -29.484 -17.781 8.398 1 86.56 371 SER B C 1
ATOM 7664 O O . SER B 1 371 ? -28.812 -17.625 9.422 1 86.56 371 SER B O 1
ATOM 7666 N N . LYS B 1 372 ? -30.688 -17.344 8.273 1 83.69 372 LYS B N 1
ATOM 7667 C CA . LYS B 1 372 ? -31.344 -16.609 9.352 1 83.69 372 LYS B CA 1
ATOM 7668 C C . LYS B 1 372 ? -31.516 -17.484 10.594 1 83.69 372 LYS B C 1
ATOM 7670 O O . LYS B 1 372 ? -31.25 -17.031 11.711 1 83.69 372 LYS B O 1
ATOM 7675 N N . LEU B 1 373 ? -31.906 -18.703 10.344 1 88.38 373 LEU B N 1
ATOM 7676 C CA . LEU B 1 373 ? -32.125 -19.625 11.453 1 88.38 373 LEU B CA 1
ATOM 7677 C C . LEU B 1 373 ? -30.797 -20.078 12.062 1 88.38 373 LEU B C 1
ATOM 7679 O O . LEU B 1 373 ? -30.688 -20.25 13.273 1 88.38 373 LEU B O 1
ATOM 7683 N N . LEU B 1 374 ? -29.859 -20.25 11.211 1 90.25 374 LEU B N 1
ATOM 7684 C CA . LEU B 1 374 ? -28.562 -20.703 11.695 1 90.25 374 LEU B CA 1
ATOM 7685 C C . LEU B 1 374 ? -27.875 -19.625 12.523 1 90.25 374 LEU B C 1
ATOM 7687 O O . LEU B 1 374 ? -27.125 -19.922 13.453 1 90.25 374 LEU B O 1
ATOM 7691 N N . LYS B 1 375 ? -28.078 -18.391 12.188 1 86.19 375 LYS B N 1
ATOM 7692 C CA . LYS B 1 375 ? -27.484 -17.266 12.906 1 86.19 375 LYS B CA 1
ATOM 7693 C C . LYS B 1 375 ? -27.953 -17.219 14.352 1 86.19 375 LYS B C 1
ATOM 7695 O O . LYS B 1 375 ? -27.25 -16.703 15.227 1 86.19 375 LYS B O 1
ATOM 7700 N N . LYS B 1 376 ? -29.109 -17.766 14.602 1 85.19 376 LYS B N 1
ATOM 7701 C CA . LYS B 1 376 ? -29.688 -17.781 15.945 1 85.19 376 LYS B CA 1
ATOM 7702 C C . LYS B 1 376 ? -29.078 -18.906 16.781 1 85.19 376 LYS B C 1
ATOM 7704 O O . LYS B 1 376 ? -29.172 -18.875 18.016 1 85.19 376 LYS B O 1
ATOM 7709 N N . LYS B 1 377 ? -28.516 -19.797 16.141 1 89.12 377 LYS B N 1
ATOM 7710 C CA . LYS B 1 377 ? -27.875 -20.891 16.859 1 89.12 377 LYS B CA 1
ATOM 7711 C C . LYS B 1 377 ? -26.516 -20.469 17.406 1 89.12 377 LYS B C 1
ATOM 7713 O O . LYS B 1 377 ? -26.031 -19.375 17.109 1 89.12 377 LYS B O 1
ATOM 7718 N N . GLU B 1 378 ? -25.984 -21.359 18.281 1 84.38 378 GLU B N 1
ATOM 7719 C CA . GLU B 1 378 ? -24.688 -21.062 18.891 1 84.38 378 GLU B CA 1
ATOM 7720 C C . GLU B 1 378 ? -23.578 -21.047 17.844 1 84.38 378 GLU B C 1
ATOM 7722 O O . GLU B 1 378 ? -23.656 -21.734 16.828 1 84.38 378 GLU B O 1
ATOM 7727 N N . ARG B 1 379 ? -22.688 -20.266 18.109 1 85.62 379 ARG B N 1
ATOM 7728 C CA . ARG B 1 379 ? -21.531 -20.234 17.234 1 85.62 379 ARG B CA 1
ATOM 7729 C C . ARG B 1 379 ? -20.875 -21.609 17.156 1 85.62 379 ARG B C 1
ATOM 7731 O O . ARG B 1 379 ? -20.734 -22.297 18.172 1 85.62 379 ARG B O 1
ATOM 7738 N N . GLY B 1 380 ? -20.562 -22.078 15.961 1 86.94 380 GLY B N 1
ATOM 7739 C CA . GLY B 1 380 ? -20.031 -23.406 15.758 1 86.94 380 GLY B CA 1
ATOM 7740 C C . GLY B 1 380 ? -21.047 -24.391 15.227 1 86.94 380 GLY B C 1
ATOM 7741 O O . GLY B 1 380 ? -20.703 -25.5 14.836 1 86.94 380 GLY B O 1
ATOM 7742 N N . ALA B 1 381 ? -22.234 -23.938 15.203 1 91.81 381 ALA B N 1
ATOM 7743 C CA . ALA B 1 381 ? -23.297 -24.812 14.68 1 91.81 381 ALA B CA 1
ATOM 7744 C C . ALA B 1 381 ? -23.094 -25.094 13.195 1 91.81 381 ALA B C 1
ATOM 7746 O O . ALA B 1 381 ? -22.688 -24.203 12.438 1 91.81 381 ALA B O 1
ATOM 7747 N N . VAL B 1 382 ? -23.328 -26.359 12.82 1 94.44 382 VAL B N 1
ATOM 7748 C CA . VAL B 1 382 ? -23.141 -26.75 11.43 1 94.44 382 VAL B CA 1
ATOM 7749 C C . VAL B 1 382 ? -24.344 -27.578 10.953 1 94.44 382 VAL B C 1
ATOM 7751 O O . VAL B 1 382 ? -24.891 -28.375 11.711 1 94.44 382 VAL B O 1
ATOM 7754 N N . ASP B 1 383 ? -24.859 -27.266 9.812 1 95.81 383 ASP B N 1
ATOM 7755 C CA . ASP B 1 383 ? -25.844 -28.062 9.094 1 95.81 383 ASP B CA 1
ATOM 7756 C C . ASP B 1 383 ? -25.266 -28.562 7.77 1 95.81 383 ASP B C 1
ATOM 7758 O O . ASP B 1 383 ? -24.531 -27.844 7.09 1 95.81 383 ASP B O 1
ATOM 7762 N N . TYR B 1 384 ? -25.547 -29.891 7.488 1 96.5 384 TYR B N 1
ATOM 7763 C CA . TYR B 1 384 ? -24.938 -30.438 6.285 1 96.5 384 TYR B CA 1
ATOM 7764 C C . TYR B 1 384 ? -25.844 -31.484 5.641 1 96.5 384 TYR B C 1
ATOM 7766 O O . TYR B 1 384 ? -26.734 -32.031 6.293 1 96.5 384 TYR B O 1
ATOM 7774 N N . ARG B 1 385 ? -25.656 -31.625 4.332 1 96.19 385 ARG B N 1
ATOM 7775 C CA . ARG B 1 385 ? -26.281 -32.656 3.537 1 96.19 385 ARG B CA 1
ATOM 7776 C C . ARG B 1 385 ? -25.297 -33.281 2.564 1 96.19 385 ARG B C 1
ATOM 7778 O O . ARG B 1 385 ? -24.422 -32.625 2.023 1 96.19 385 ARG B O 1
ATOM 7785 N N . THR B 1 386 ? -25.391 -34.562 2.404 1 96 386 THR B N 1
ATOM 7786 C CA . THR B 1 386 ? -24.609 -35.312 1.421 1 96 386 THR B CA 1
ATOM 7787 C C . THR B 1 386 ? -25.516 -35.875 0.326 1 96 386 THR B C 1
ATOM 7789 O O . THR B 1 386 ? -26.688 -36.188 0.578 1 96 386 THR B O 1
ATOM 7792 N N . THR B 1 387 ? -24.969 -35.906 -0.85 1 93.75 387 THR B N 1
ATOM 7793 C CA . THR B 1 387 ? -25.734 -36.531 -1.931 1 93.75 387 THR B CA 1
ATOM 7794 C C . THR B 1 387 ? -25.969 -38 -1.66 1 93.75 387 THR B C 1
ATOM 7796 O O . THR B 1 387 ? -25.125 -38.656 -1.062 1 93.75 387 THR B O 1
ATOM 7799 N N . HIS B 1 388 ? -27.047 -38.469 -2.156 1 91.94 388 HIS B N 1
ATOM 7800 C CA . HIS B 1 388 ? -27.422 -39.875 -1.913 1 91.94 388 HIS B CA 1
ATOM 7801 C C . HIS B 1 388 ? -26.375 -40.812 -2.465 1 91.94 388 HIS B C 1
ATOM 7803 O O . HIS B 1 388 ? -26.156 -41.906 -1.906 1 91.94 388 HIS B O 1
ATOM 7809 N N . ASP B 1 389 ? -25.75 -40.438 -3.529 1 89.5 389 ASP B N 1
ATOM 7810 C CA . ASP B 1 389 ? -24.719 -41.281 -4.148 1 89.5 389 ASP B CA 1
ATOM 7811 C C . ASP B 1 389 ? -23.375 -41.094 -3.461 1 89.5 389 ASP B C 1
ATOM 7813 O O . ASP B 1 389 ? -22.359 -41.625 -3.91 1 89.5 389 ASP B O 1
ATOM 7817 N N . ASN B 1 390 ? -23.328 -40.312 -2.41 1 90.56 390 ASN B N 1
ATOM 7818 C CA . ASN B 1 390 ? -22.125 -40.062 -1.614 1 90.56 390 ASN B CA 1
ATOM 7819 C C . ASN B 1 390 ? -21.016 -39.406 -2.445 1 90.56 390 ASN B C 1
ATOM 7821 O O . ASN B 1 390 ? -19.844 -39.719 -2.266 1 90.56 390 ASN B O 1
ATOM 7825 N N . THR B 1 391 ? -21.391 -38.562 -3.346 1 92.25 391 THR B N 1
ATOM 7826 C CA . THR B 1 391 ? -20.453 -37.906 -4.242 1 92.25 391 THR B CA 1
ATOM 7827 C C . THR B 1 391 ? -19.828 -36.688 -3.572 1 92.25 391 THR B C 1
ATOM 7829 O O . THR B 1 391 ? -18.609 -36.5 -3.604 1 92.25 391 THR B O 1
ATOM 7832 N N . PHE B 1 392 ? -20.703 -35.812 -3.045 1 94.88 392 PHE B N 1
ATOM 7833 C CA . PHE B 1 392 ? -20.156 -34.656 -2.363 1 94.88 392 PHE B CA 1
ATOM 7834 C C . PHE B 1 392 ? -21.078 -34.219 -1.231 1 94.88 392 PHE B C 1
ATOM 7836 O O . PHE B 1 392 ? -22.219 -34.656 -1.142 1 94.88 392 PHE B O 1
ATOM 7843 N N . ILE B 1 393 ? -20.578 -33.406 -0.311 1 96.31 393 ILE B N 1
ATOM 7844 C CA . ILE B 1 393 ? -21.266 -32.906 0.863 1 96.31 393 ILE B CA 1
ATOM 7845 C C . ILE B 1 393 ? -21.297 -31.375 0.804 1 96.31 393 ILE B C 1
ATOM 7847 O O . ILE B 1 393 ? -20.375 -30.734 0.306 1 96.31 393 ILE B O 1
ATOM 7851 N N . ILE B 1 394 ? -22.391 -30.734 1.182 1 95.88 394 ILE B N 1
ATOM 7852 C CA . ILE B 1 394 ? -22.516 -29.297 1.37 1 95.88 394 ILE B CA 1
ATOM 7853 C C . ILE B 1 394 ? -22.875 -28.984 2.824 1 95.88 394 ILE B C 1
ATOM 7855 O O . ILE B 1 394 ? -23.781 -29.609 3.391 1 95.88 394 ILE B O 1
ATOM 7859 N N . ALA B 1 395 ? -22.125 -28.141 3.424 1 95.5 395 ALA B N 1
ATOM 7860 C CA . ALA B 1 395 ? -22.359 -27.797 4.824 1 95.5 395 ALA B CA 1
ATOM 7861 C C . ALA B 1 395 ? -22.453 -26.297 5.012 1 95.5 395 ALA B C 1
ATOM 7863 O O . ALA B 1 395 ? -21.844 -25.531 4.258 1 95.5 395 ALA B O 1
ATOM 7864 N N . LYS B 1 396 ? -23.219 -25.891 5.883 1 94.31 396 LYS B N 1
ATOM 7865 C CA . LYS B 1 396 ? -23.359 -24.5 6.336 1 94.31 396 LYS B CA 1
ATOM 7866 C C . LYS B 1 396 ? -22.859 -24.344 7.773 1 94.31 396 LYS B C 1
ATOM 7868 O O . LYS B 1 396 ? -23.266 -25.109 8.656 1 94.31 396 LYS B O 1
ATOM 7873 N N . TRP B 1 397 ? -21.969 -23.469 7.941 1 91.38 397 TRP B N 1
ATOM 7874 C CA . TRP B 1 397 ? -21.281 -23.344 9.227 1 91.38 397 TRP B CA 1
ATOM 7875 C C . TRP B 1 397 ? -21.438 -21.922 9.773 1 91.38 397 TRP B C 1
ATOM 7877 O O . TRP B 1 397 ? -21.281 -20.953 9.039 1 91.38 397 TRP B O 1
ATOM 7887 N N . HIS B 1 398 ? -21.75 -21.922 11.062 1 88.25 398 HIS B N 1
ATOM 7888 C CA . HIS B 1 398 ? -21.875 -20.656 11.766 1 88.25 398 HIS B CA 1
ATOM 7889 C C . HIS B 1 398 ? -20.594 -20.297 12.5 1 88.25 398 HIS B C 1
ATOM 7891 O O . HIS B 1 398 ? -20.328 -20.797 13.586 1 88.25 398 HIS B O 1
ATOM 7897 N N . ASP B 1 399 ? -19.859 -19.5 11.938 1 81.62 399 ASP B N 1
ATOM 7898 C CA . ASP B 1 399 ? -18.703 -18.938 12.609 1 81.62 399 ASP B CA 1
ATOM 7899 C C . ASP B 1 399 ? -18.938 -17.484 13 1 81.62 399 ASP B C 1
ATOM 7901 O O . ASP B 1 399 ? -19.906 -17.172 13.688 1 81.62 399 ASP B O 1
ATOM 7905 N N . ASN B 1 400 ? -18.109 -16.5 12.609 1 67.06 400 ASN B N 1
ATOM 7906 C CA . ASN B 1 400 ? -18.453 -15.086 12.727 1 67.06 400 ASN B CA 1
ATOM 7907 C C . ASN B 1 400 ? -19.531 -14.688 11.734 1 67.06 400 ASN B C 1
ATOM 7909 O O . ASN B 1 400 ? -20.453 -13.93 12.078 1 67.06 400 ASN B O 1
ATOM 7913 N N . ASN B 1 401 ? -19.375 -15.281 10.586 1 71.44 401 ASN B N 1
ATOM 7914 C CA . ASN B 1 401 ? -20.406 -15.234 9.547 1 71.44 401 ASN B CA 1
ATOM 7915 C C . ASN B 1 401 ? -20.812 -16.641 9.102 1 71.44 401 ASN B C 1
ATOM 7917 O O . ASN B 1 401 ? -20.125 -17.609 9.383 1 71.44 401 ASN B O 1
ATOM 7921 N N . ILE B 1 402 ? -21.922 -16.609 8.547 1 83.56 402 ILE B N 1
ATOM 7922 C CA . ILE B 1 402 ? -22.422 -17.891 8.047 1 83.56 402 ILE B CA 1
ATOM 7923 C C . ILE B 1 402 ? -21.938 -18.109 6.621 1 83.56 402 ILE B C 1
ATOM 7925 O O . ILE B 1 402 ? -22.016 -17.219 5.777 1 83.56 402 ILE B O 1
ATOM 7929 N N . PHE B 1 403 ? -21.25 -19.203 6.422 1 85.12 403 PHE B N 1
ATOM 7930 C CA . PHE B 1 403 ? -20.891 -19.516 5.043 1 85.12 403 PHE B CA 1
ATOM 7931 C C . PHE B 1 403 ? -21.109 -21 4.754 1 85.12 403 PHE B C 1
ATOM 7933 O O . PHE B 1 403 ? -21.234 -21.812 5.68 1 85.12 403 PHE B O 1
ATOM 7940 N N . SER B 1 404 ? -21.219 -21.281 3.531 1 91.88 404 SER B N 1
ATOM 7941 C CA . SER B 1 404 ? -21.406 -22.656 3.064 1 91.88 404 SER B CA 1
ATOM 7942 C C . SER B 1 404 ? -20.125 -23.203 2.43 1 91.88 404 SER B C 1
ATOM 7944 O O . SER B 1 404 ? -19.391 -22.469 1.778 1 91.88 404 SER B O 1
ATOM 7946 N N . ILE B 1 405 ? -19.844 -24.422 2.686 1 94.12 405 ILE B N 1
ATOM 7947 C CA . ILE B 1 405 ? -18.656 -25.094 2.17 1 94.12 405 ILE B CA 1
ATOM 7948 C C . ILE B 1 405 ? -19.047 -26.453 1.572 1 94.12 405 ILE B C 1
ATOM 7950 O O . ILE B 1 405 ? -20 -27.094 2.039 1 94.12 405 ILE B O 1
ATOM 7954 N N . ALA B 1 406 ? -18.453 -26.828 0.498 1 96 406 ALA B N 1
ATOM 7955 C CA . ALA B 1 406 ? -18.719 -28.094 -0.184 1 96 406 ALA B CA 1
ATOM 7956 C C . ALA B 1 406 ? -17.422 -28.875 -0.421 1 96 406 ALA B C 1
ATOM 7958 O O . ALA B 1 406 ? -16.359 -28.281 -0.582 1 96 406 ALA B O 1
ATOM 7959 N N . SER B 1 407 ? -17.469 -30.203 -0.384 1 96.62 407 SER B N 1
ATOM 7960 C CA . SER B 1 407 ? -16.312 -31.062 -0.616 1 96.62 407 SER B CA 1
ATOM 7961 C C . SER B 1 407 ? -16.75 -32.438 -1.145 1 96.62 407 SER B C 1
ATOM 7963 O O . SER B 1 407 ? -17.828 -32.906 -0.818 1 96.62 407 SER B O 1
ATOM 7965 N N . ASN B 1 408 ? -16.016 -33 -2.016 1 96.06 408 ASN B N 1
ATOM 7966 C CA . ASN B 1 408 ? -16.219 -34.375 -2.449 1 96.06 408 ASN B CA 1
ATOM 7967 C C . ASN B 1 408 ? -15.234 -35.312 -1.788 1 96.06 408 ASN B C 1
ATOM 7969 O O . ASN B 1 408 ? -15.148 -36.5 -2.164 1 96.06 408 ASN B O 1
ATOM 7973 N N . ALA B 1 409 ? -14.469 -34.812 -0.799 1 95 409 ALA B N 1
ATOM 7974 C CA . ALA B 1 409 ? -13.383 -35.656 -0.259 1 95 409 ALA B CA 1
ATOM 7975 C C . ALA B 1 409 ? -13.453 -35.719 1.265 1 95 409 ALA B C 1
ATOM 7977 O O . ALA B 1 409 ? -13.117 -36.719 1.864 1 95 409 ALA B O 1
ATOM 7978 N N . VAL B 1 410 ? -13.82 -34.594 1.865 1 94.44 410 VAL B N 1
ATOM 7979 C CA . VAL B 1 410 ? -13.766 -34.5 3.32 1 94.44 410 VAL B CA 1
ATOM 7980 C C . VAL B 1 410 ? -15.133 -34.094 3.865 1 94.44 410 VAL B C 1
ATOM 7982 O O . VAL B 1 410 ? -15.852 -33.312 3.238 1 94.44 410 VAL B O 1
ATOM 7985 N N . GLY B 1 411 ? -15.406 -34.656 5.012 1 94.81 411 GLY B N 1
ATOM 7986 C CA . GLY B 1 411 ? -16.672 -34.344 5.648 1 94.81 411 GLY B CA 1
ATOM 7987 C C . GLY B 1 411 ? -16.547 -33.469 6.871 1 94.81 411 GLY B C 1
ATOM 7988 O O . GLY B 1 411 ? -15.664 -32.594 6.922 1 94.81 411 GLY B O 1
ATOM 7989 N N . ILE B 1 412 ? -17.469 -33.625 7.746 1 95.12 412 ILE B N 1
ATOM 7990 C CA . ILE B 1 412 ? -17.562 -32.812 8.945 1 95.12 412 ILE B CA 1
ATOM 7991 C C . ILE B 1 412 ? -16.578 -33.344 10 1 95.12 412 ILE B C 1
ATOM 7993 O O . ILE B 1 412 ? -15.938 -32.562 10.703 1 95.12 412 ILE B O 1
ATOM 7997 N N . ASN B 1 413 ? -16.469 -34.531 10.094 1 92.5 413 ASN B N 1
ATOM 7998 C CA . ASN B 1 413 ? -15.633 -35.156 11.117 1 92.5 413 ASN B CA 1
ATOM 7999 C C . ASN B 1 413 ? -14.273 -35.562 10.562 1 92.5 413 ASN B C 1
ATOM 8001 O O . ASN B 1 413 ? -14.172 -35.969 9.398 1 92.5 413 ASN B O 1
ATOM 8005 N N . PRO B 1 414 ? -13.242 -35.5 11.383 1 90.81 414 PRO B N 1
ATOM 8006 C CA . PRO B 1 414 ? -13.211 -35.094 12.781 1 90.81 414 PRO B CA 1
ATOM 8007 C C . PRO B 1 414 ? -13.203 -33.562 12.945 1 90.81 414 PRO B C 1
ATOM 8009 O O . PRO B 1 414 ? -12.445 -32.875 12.266 1 90.81 414 PRO B O 1
ATOM 8012 N N . LYS B 1 415 ? -13.961 -33.156 13.883 1 91.31 415 LYS B N 1
ATOM 8013 C CA . LYS B 1 415 ? -13.992 -31.719 14.18 1 91.31 415 LYS B CA 1
ATOM 8014 C C . LYS B 1 415 ? -12.742 -31.281 14.945 1 91.31 415 LYS B C 1
ATOM 8016 O O . LYS B 1 415 ? -12.18 -32.062 15.719 1 91.31 415 LYS B O 1
ATOM 8021 N N . GLN B 1 416 ? -12.289 -30.203 14.586 1 87.94 416 GLN B N 1
ATOM 8022 C CA . GLN B 1 416 ? -11.133 -29.656 15.273 1 87.94 416 GLN B CA 1
ATOM 8023 C C . GLN B 1 416 ? -11.523 -28.422 16.109 1 87.94 416 GLN B C 1
ATOM 8025 O O . GLN B 1 416 ? -12.477 -27.719 15.766 1 87.94 416 GLN B O 1
ATOM 8030 N N . SER B 1 417 ? -10.781 -28.25 17.219 1 86.75 417 SER B N 1
ATOM 8031 C CA . SER B 1 417 ? -11.031 -27.078 18.047 1 86.75 417 SER B CA 1
ATOM 8032 C C . SER B 1 417 ? -10.32 -25.844 17.5 1 86.75 417 SER B C 1
ATOM 8034 O O . SER B 1 417 ? -9.164 -25.922 17.078 1 86.75 417 SER B O 1
ATOM 8036 N N . ALA B 1 418 ? -11.094 -24.875 17.297 1 80.75 418 ALA B N 1
ATOM 8037 C CA . ALA B 1 418 ? -10.516 -23.609 16.844 1 80.75 418 ALA B CA 1
ATOM 8038 C C . ALA B 1 418 ? -10.805 -22.484 17.812 1 80.75 418 ALA B C 1
ATOM 8040 O O . ALA B 1 418 ? -11.922 -22.359 18.328 1 80.75 418 ALA B O 1
ATOM 8041 N N . LYS B 1 419 ? -9.781 -21.75 18.156 1 75.06 419 LYS B N 1
ATOM 8042 C CA . LYS B 1 419 ? -9.938 -20.594 19.031 1 75.06 419 LYS B CA 1
ATOM 8043 C C . LYS B 1 419 ? -10.414 -19.375 18.25 1 75.06 419 LYS B C 1
ATOM 8045 O O . LYS B 1 419 ? -9.883 -19.062 17.188 1 75.06 419 LYS B O 1
ATOM 8050 N N . ARG B 1 420 ? -11.656 -18.891 18.641 1 68.25 420 ARG B N 1
ATOM 8051 C CA . ARG B 1 420 ? -12.203 -17.688 18.016 1 68.25 420 ARG B CA 1
ATOM 8052 C C . ARG B 1 420 ? -12.445 -16.594 19.062 1 68.25 420 ARG B C 1
ATOM 8054 O O . ARG B 1 420 ? -12.812 -16.891 20.203 1 68.25 420 ARG B O 1
ATOM 8061 N N . PHE B 1 421 ? -12.188 -15.414 18.672 1 57.53 421 PHE B N 1
ATOM 8062 C CA . PHE B 1 421 ? -12.539 -14.305 19.547 1 57.53 421 PHE B CA 1
ATOM 8063 C C . PHE B 1 421 ? -14.016 -13.953 19.406 1 57.53 421 PHE B C 1
ATOM 8065 O O . PHE B 1 421 ? -14.523 -13.805 18.297 1 57.53 421 PHE B O 1
ATOM 8072 N N . SER B 1 422 ? -14.68 -13.945 20.5 1 63.78 422 SER B N 1
ATOM 8073 C CA . SER B 1 422 ? -16.078 -13.539 20.531 1 63.78 422 SER B CA 1
ATOM 8074 C C . SER B 1 422 ? -16.219 -12.07 20.938 1 63.78 422 SER B C 1
ATOM 8076 O O . SER B 1 422 ? -15.805 -11.68 22.031 1 63.78 422 SER B O 1
ATOM 8078 N N . GLN B 1 423 ? -16.672 -11.312 19.922 1 57.28 423 GLN B N 1
ATOM 8079 C CA . GLN B 1 423 ? -16.891 -9.906 20.219 1 57.28 423 GLN B CA 1
ATOM 8080 C C . GLN B 1 423 ? -17.891 -9.727 21.359 1 57.28 423 GLN B C 1
ATOM 8082 O O . GLN B 1 423 ? -17.734 -8.844 22.203 1 57.28 423 GLN B O 1
ATOM 8087 N N . SER B 1 424 ? -18.969 -10.57 21.328 1 58.66 424 SER B N 1
ATOM 8088 C CA . SER B 1 424 ? -20.047 -10.477 22.312 1 58.66 424 SER B CA 1
ATOM 8089 C C . SER B 1 424 ? -19.531 -10.828 23.719 1 58.66 424 SER B C 1
ATOM 8091 O O . SER B 1 424 ? -19.891 -10.164 24.688 1 58.66 424 SER B O 1
ATOM 8093 N N . GLU B 1 425 ? -18.594 -11.766 23.656 1 62.28 425 GLU B N 1
ATOM 8094 C CA . GLU B 1 425 ? -18.094 -12.219 24.953 1 62.28 425 GLU B CA 1
ATOM 8095 C C . GLU B 1 425 ? -16.734 -11.586 25.266 1 62.28 425 GLU B C 1
ATOM 8097 O O . GLU B 1 425 ? -16.219 -11.719 26.391 1 62.28 425 GLU B O 1
ATOM 8102 N N . LYS B 1 426 ? -16.25 -10.875 24.297 1 53.72 426 LYS B N 1
ATOM 8103 C CA . LYS B 1 426 ? -14.969 -10.18 24.422 1 53.72 426 LYS B CA 1
ATOM 8104 C C . LYS B 1 426 ? -13.875 -11.117 24.906 1 53.72 426 LYS B C 1
ATOM 8106 O O . LYS B 1 426 ? -13.07 -10.742 25.766 1 53.72 426 LYS B O 1
ATOM 8111 N N . ARG B 1 427 ? -13.977 -12.367 24.719 1 62.53 427 ARG B N 1
ATOM 8112 C CA . ARG B 1 427 ? -12.984 -13.391 25.047 1 62.53 427 ARG B CA 1
ATOM 8113 C C . ARG B 1 427 ? -12.852 -14.406 23.922 1 62.53 427 ARG B C 1
ATOM 8115 O O . ARG B 1 427 ? -13.672 -14.438 23 1 62.53 427 ARG B O 1
ATOM 8122 N N . ASN B 1 428 ? -11.727 -15.164 24.016 1 70.31 428 ASN B N 1
ATOM 8123 C CA . ASN B 1 428 ? -11.562 -16.266 23.078 1 70.31 428 ASN B CA 1
ATOM 8124 C C . ASN B 1 428 ? -12.461 -17.453 23.438 1 70.31 428 ASN B C 1
ATOM 8126 O O . ASN B 1 428 ? -12.57 -17.812 24.609 1 70.31 428 ASN B O 1
ATOM 8130 N N . ILE B 1 429 ? -13.188 -17.797 22.578 1 77.31 429 ILE B N 1
ATOM 8131 C CA . ILE B 1 429 ? -14.016 -18.984 22.75 1 77.31 429 ILE B CA 1
ATOM 8132 C C . ILE B 1 429 ? -13.5 -20.109 21.859 1 77.31 429 ILE B C 1
ATOM 8134 O O . ILE B 1 429 ? -12.852 -19.844 20.844 1 77.31 429 ILE B O 1
ATOM 8138 N N . VAL B 1 430 ? -13.633 -21.281 22.328 1 82.69 430 VAL B N 1
ATOM 8139 C CA . VAL B 1 430 ? -13.258 -22.453 21.547 1 82.69 430 VAL B CA 1
ATOM 8140 C C . VAL B 1 430 ? -14.484 -23 20.812 1 82.69 430 VAL B C 1
ATOM 8142 O O . VAL B 1 430 ? -15.516 -23.266 21.438 1 82.69 430 VAL B O 1
ATOM 8145 N N . ILE B 1 431 ? -14.406 -22.953 19.578 1 85.44 431 ILE B N 1
ATOM 8146 C CA . ILE B 1 431 ? -15.5 -23.5 18.797 1 85.44 431 ILE B CA 1
ATOM 8147 C C . ILE B 1 431 ? -15.023 -24.75 18.047 1 85.44 431 ILE B C 1
ATOM 8149 O O . ILE B 1 431 ? -13.828 -24.891 17.781 1 85.44 431 ILE B O 1
ATOM 8153 N N . GLU B 1 432 ? -15.945 -25.641 17.797 1 88.5 432 GLU B N 1
ATOM 8154 C CA . GLU B 1 432 ? -15.625 -26.828 17 1 88.5 432 GLU B CA 1
ATOM 8155 C C . GLU B 1 432 ? -15.711 -26.531 15.508 1 88.5 432 GLU B C 1
ATOM 8157 O O . GLU B 1 432 ? -16.766 -26.125 15.008 1 88.5 432 GLU B O 1
ATOM 8162 N N . GLU B 1 433 ? -14.664 -26.688 14.836 1 90.62 433 GLU B N 1
ATOM 8163 C CA . GLU B 1 433 ? -14.57 -26.438 13.398 1 90.62 433 GLU B CA 1
ATOM 8164 C C . GLU B 1 433 ? -14.648 -27.75 12.609 1 90.62 433 GLU B C 1
ATOM 8166 O O . GLU B 1 433 ? -13.906 -28.688 12.875 1 90.62 433 GLU B O 1
ATOM 8171 N N . PRO B 1 434 ? -15.617 -27.828 11.703 1 93.75 434 PRO B N 1
ATOM 8172 C CA . PRO B 1 434 ? -15.68 -29.016 10.859 1 93.75 434 PRO B CA 1
ATOM 8173 C C . PRO B 1 434 ? -14.367 -29.281 10.125 1 93.75 434 PRO B C 1
ATOM 8175 O O . PRO B 1 434 ? -13.641 -28.344 9.781 1 93.75 434 PRO B O 1
ATOM 8178 N N . HIS B 1 435 ? -14.102 -30.516 9.852 1 93.62 435 HIS B N 1
ATOM 8179 C CA . HIS B 1 435 ? -12.859 -30.953 9.219 1 93.62 435 HIS B CA 1
ATOM 8180 C C . HIS B 1 435 ? -12.688 -30.297 7.852 1 93.62 435 HIS B C 1
ATOM 8182 O O . HIS B 1 435 ? -11.578 -29.891 7.484 1 93.62 435 HIS B O 1
ATOM 8188 N N . MET B 1 436 ? -13.719 -30.219 7.094 1 93.88 436 MET B N 1
ATOM 8189 C CA . MET B 1 436 ? -13.641 -29.641 5.754 1 93.88 436 MET B CA 1
ATOM 8190 C C . MET B 1 436 ? -13.234 -28.172 5.809 1 93.88 436 MET B C 1
ATOM 8192 O O . MET B 1 436 ? -12.516 -27.688 4.934 1 93.88 436 MET B O 1
ATOM 8196 N N . VAL B 1 437 ? -13.648 -27.469 6.879 1 91.88 437 VAL B N 1
ATOM 8197 C CA . VAL B 1 437 ? -13.281 -26.078 7.043 1 91.88 437 VAL B CA 1
ATOM 8198 C C . VAL B 1 437 ? -11.789 -25.969 7.379 1 91.88 437 VAL B C 1
ATOM 8200 O O . VAL B 1 437 ? -11.094 -25.094 6.871 1 91.88 437 VAL B O 1
ATOM 8203 N N . SER B 1 438 ? -11.352 -26.844 8.203 1 89.06 438 SER B N 1
ATOM 8204 C CA . SER B 1 438 ? -9.938 -26.859 8.57 1 89.06 438 SER B CA 1
ATOM 8205 C C . SER B 1 438 ? -9.055 -27.109 7.352 1 89.06 438 SER B C 1
ATOM 8207 O O . SER B 1 438 ? -8.023 -26.453 7.188 1 89.06 438 SER B O 1
ATOM 8209 N N . ILE B 1 439 ? -9.484 -28.031 6.547 1 90.69 439 ILE B N 1
ATOM 8210 C CA . ILE B 1 439 ? -8.734 -28.344 5.336 1 90.69 439 ILE B CA 1
ATOM 8211 C C . ILE B 1 439 ? -8.742 -27.156 4.391 1 90.69 439 ILE B C 1
ATOM 8213 O O . ILE B 1 439 ? -7.699 -26.781 3.844 1 90.69 439 ILE B O 1
ATOM 8217 N N . TYR B 1 440 ? -9.844 -26.594 4.246 1 91.75 440 TYR B N 1
ATOM 8218 C CA . TYR B 1 440 ? -9.969 -25.422 3.375 1 91.75 440 TYR B CA 1
ATOM 8219 C C . TYR B 1 440 ? -9.055 -24.297 3.838 1 91.75 440 TYR B C 1
ATOM 8221 O O . TYR B 1 440 ? -8.297 -23.734 3.041 1 91.75 440 TYR B O 1
ATOM 8229 N N . ASN B 1 441 ? -9.086 -23.984 5.125 1 83.06 441 ASN B N 1
ATOM 8230 C CA . ASN B 1 441 ? -8.297 -22.891 5.68 1 83.06 441 ASN B CA 1
ATOM 8231 C C . ASN B 1 441 ? -6.801 -23.172 5.559 1 83.06 441 ASN B C 1
ATOM 8233 O O . ASN B 1 441 ? -6.012 -22.25 5.363 1 83.06 441 ASN B O 1
ATOM 8237 N N . LYS B 1 442 ? -6.488 -24.312 5.633 1 86.44 442 LYS B N 1
ATOM 8238 C CA . LYS B 1 442 ? -5.082 -24.703 5.613 1 86.44 442 LYS B CA 1
ATOM 8239 C C . LYS B 1 442 ? -4.508 -24.609 4.203 1 86.44 442 LYS B C 1
ATOM 8241 O O . LYS B 1 442 ? -3.338 -24.266 4.023 1 86.44 442 LYS B O 1
ATOM 8246 N N . TYR B 1 443 ? -5.293 -24.844 3.174 1 90.69 443 TYR B N 1
ATOM 8247 C CA . TYR B 1 443 ? -4.691 -25.062 1.865 1 90.69 443 TYR B CA 1
ATOM 8248 C C . TYR B 1 443 ? -5.148 -24.016 0.86 1 90.69 443 TYR B C 1
ATOM 8250 O O . TYR B 1 443 ? -4.625 -23.953 -0.255 1 90.69 443 TYR B O 1
ATOM 8258 N N . MET B 1 444 ? -6.055 -23.109 1.2 1 89 444 MET B N 1
ATOM 8259 C CA . MET B 1 444 ? -6.562 -22.078 0.285 1 89 444 MET B CA 1
ATOM 8260 C C . MET B 1 444 ? -5.617 -20.891 0.23 1 89 444 MET B C 1
ATOM 8262 O O . MET B 1 444 ? -5.629 -20.125 -0.739 1 89 444 MET B O 1
ATOM 8266 N N . GLY B 1 445 ? -4.656 -20.656 1.072 1 85.94 445 GLY B N 1
ATOM 8267 C CA . GLY B 1 445 ? -3.912 -19.422 1.237 1 85.94 445 GLY B CA 1
ATOM 8268 C C . GLY B 1 445 ? -2.645 -19.375 0.404 1 85.94 445 GLY B C 1
ATOM 8269 O O . GLY B 1 445 ? -1.858 -18.422 0.519 1 85.94 445 GLY B O 1
ATOM 8270 N N . GLY B 1 446 ? -2.447 -20.312 -0.483 1 89.44 446 GLY B N 1
ATOM 8271 C CA . GLY B 1 446 ? -1.2 -20.391 -1.229 1 89.44 446 GLY B CA 1
ATOM 8272 C C . GLY B 1 446 ? -1.007 -19.219 -2.178 1 89.44 446 GLY B C 1
ATOM 8273 O O . GLY B 1 446 ? 0.087 -18.656 -2.262 1 89.44 446 GLY B O 1
ATOM 8274 N N . VAL B 1 447 ? -2.041 -18.859 -2.883 1 91.06 447 VAL B N 1
ATOM 8275 C CA . VAL B 1 447 ? -1.969 -17.75 -3.844 1 91.06 447 VAL B CA 1
ATOM 8276 C C . VAL B 1 447 ? -1.716 -16.438 -3.107 1 91.06 447 VAL B C 1
ATOM 8278 O O . VAL B 1 447 ? -0.871 -15.641 -3.521 1 91.06 447 VAL B O 1
ATOM 8281 N N . ASP B 1 448 ? -2.357 -16.281 -2.023 1 79.88 448 ASP B N 1
ATOM 8282 C CA . ASP B 1 448 ? -2.168 -15.086 -1.212 1 79.88 448 ASP B CA 1
ATOM 8283 C C . ASP B 1 448 ? -0.747 -15.016 -0.657 1 79.88 448 ASP B C 1
ATOM 8285 O O . ASP B 1 448 ? -0.159 -13.938 -0.569 1 79.88 448 ASP B O 1
ATOM 8289 N N . ARG B 1 449 ? -0.271 -16.109 -0.282 1 85.62 449 ARG B N 1
ATOM 8290 C CA . ARG B 1 449 ? 1.09 -16.156 0.241 1 85.62 449 ARG B CA 1
ATOM 8291 C C . ARG B 1 449 ? 2.105 -15.773 -0.829 1 85.62 449 ARG B C 1
ATOM 8293 O O . ARG B 1 449 ? 3.062 -15.047 -0.55 1 85.62 449 ARG B O 1
ATOM 8300 N N . SER B 1 450 ? 1.911 -16.281 -1.957 1 91.75 450 SER B N 1
ATOM 8301 C CA . SER B 1 450 ? 2.791 -15.922 -3.062 1 91.75 450 SER B CA 1
ATOM 8302 C C . SER B 1 450 ? 2.723 -14.43 -3.355 1 91.75 450 SER B C 1
ATOM 8304 O O . SER B 1 450 ? 3.752 -13.781 -3.57 1 91.75 450 SER B O 1
ATOM 8306 N N . ASP B 1 451 ? 1.56 -13.883 -3.369 1 84.75 451 ASP B N 1
ATOM 8307 C CA . ASP B 1 451 ? 1.367 -12.461 -3.629 1 84.75 451 ASP B CA 1
ATOM 8308 C C . ASP B 1 451 ? 2.039 -11.609 -2.553 1 84.75 451 ASP B C 1
ATOM 8310 O O . ASP B 1 451 ? 2.641 -10.578 -2.855 1 84.75 451 ASP B O 1
ATOM 8314 N N . GLU B 1 452 ? 1.878 -12.055 -1.377 1 80.5 452 GLU B N 1
ATOM 8315 C CA . GLU B 1 452 ? 2.5 -11.344 -0.264 1 80.5 452 GLU B CA 1
ATOM 8316 C C . GLU B 1 452 ? 4.02 -11.359 -0.382 1 80.5 452 GLU B C 1
ATOM 8318 O O . GLU B 1 452 ? 4.672 -10.32 -0.208 1 80.5 452 GLU B O 1
ATOM 8323 N N . ASN B 1 453 ? 4.531 -12.5 -0.646 1 86.94 453 ASN B N 1
ATOM 8324 C CA . ASN B 1 453 ? 5.977 -12.625 -0.786 1 86.94 453 ASN B CA 1
ATOM 8325 C C . ASN B 1 453 ? 6.508 -11.734 -1.909 1 86.94 453 ASN B C 1
ATOM 8327 O O . ASN B 1 453 ? 7.523 -11.055 -1.743 1 86.94 453 ASN B O 1
ATOM 8331 N N . ILE B 1 454 ? 5.812 -11.75 -2.949 1 90.62 454 ILE B N 1
ATOM 8332 C CA . ILE B 1 454 ? 6.242 -10.984 -4.113 1 90.62 454 ILE B CA 1
ATOM 8333 C C . ILE B 1 454 ? 6.129 -9.484 -3.818 1 90.62 454 ILE B C 1
ATOM 8335 O O . ILE B 1 454 ? 6.988 -8.703 -4.223 1 90.62 454 ILE B O 1
ATOM 8339 N N . SER B 1 455 ? 5.133 -9.109 -3.109 1 83.12 455 SER B N 1
ATOM 8340 C CA . SER B 1 455 ? 4.859 -7.699 -2.852 1 83.12 455 SER B CA 1
ATOM 8341 C C . SER B 1 455 ? 5.973 -7.066 -2.018 1 83.12 455 SER B C 1
ATOM 8343 O O . SER B 1 455 ? 6.211 -5.863 -2.105 1 83.12 455 SER B O 1
ATOM 8345 N N . HIS B 1 456 ? 6.734 -7.848 -1.3 1 83.06 456 HIS B N 1
ATOM 8346 C CA . HIS B 1 456 ? 7.789 -7.316 -0.44 1 83.06 456 HIS B CA 1
ATOM 8347 C C . HIS B 1 456 ? 8.922 -6.723 -1.265 1 83.06 456 HIS B C 1
ATOM 8349 O O . HIS B 1 456 ? 9.562 -5.758 -0.839 1 83.06 456 HIS B O 1
ATOM 8355 N N . TYR B 1 457 ? 9.188 -7.305 -2.357 1 90.56 457 TYR B N 1
ATOM 8356 C CA . TYR B 1 457 ? 10.336 -6.875 -3.148 1 90.56 457 TYR B CA 1
ATOM 8357 C C . TYR B 1 457 ? 9.969 -6.754 -4.621 1 90.56 457 TYR B C 1
ATOM 8359 O O . TYR B 1 457 ? 10.773 -7.082 -5.496 1 90.56 457 TYR B O 1
ATOM 8367 N N . ARG B 1 458 ? 8.719 -6.336 -4.812 1 90.44 458 ARG B N 1
ATOM 8368 C CA . ARG B 1 458 ? 8.258 -6.168 -6.188 1 90.44 458 ARG B CA 1
ATOM 8369 C C . ARG B 1 458 ? 9.156 -5.195 -6.953 1 90.44 458 ARG B C 1
ATOM 8371 O O . ARG B 1 458 ? 9.57 -4.172 -6.41 1 90.44 458 ARG B O 1
ATOM 8378 N N . ILE B 1 459 ? 9.461 -5.527 -8.18 1 93.44 459 ILE B N 1
ATOM 8379 C CA . ILE B 1 459 ? 10.273 -4.676 -9.039 1 93.44 459 ILE B CA 1
ATOM 8380 C C . ILE B 1 459 ? 9.711 -3.252 -9.031 1 93.44 459 ILE B C 1
ATOM 8382 O O . ILE B 1 459 ? 8.508 -3.049 -9.211 1 93.44 459 ILE B O 1
ATOM 8386 N N . GLY B 1 460 ? 10.648 -2.334 -8.789 1 88.12 460 GLY B N 1
ATOM 8387 C CA . GLY B 1 460 ? 10.227 -0.966 -8.539 1 88.12 460 GLY B CA 1
ATOM 8388 C C . GLY B 1 460 ? 10.203 -0.108 -9.789 1 88.12 460 GLY B C 1
ATOM 8389 O O . GLY B 1 460 ? 9.531 0.926 -9.828 1 88.12 460 GLY B O 1
ATOM 8390 N N . ILE B 1 461 ? 10.898 -0.499 -10.82 1 89 461 ILE B N 1
ATOM 8391 C CA . ILE B 1 461 ? 10.953 0.286 -12.047 1 89 461 ILE B CA 1
ATOM 8392 C C . ILE B 1 461 ? 9.688 0.06 -12.867 1 89 461 ILE B C 1
ATOM 8394 O O . ILE B 1 461 ? 9.305 -1.083 -13.125 1 89 461 ILE B O 1
ATOM 8398 N N . ARG B 1 462 ? 9.102 1.156 -13.227 1 77.25 462 ARG B N 1
ATOM 8399 C CA . ARG B 1 462 ? 7.832 1.063 -13.938 1 77.25 462 ARG B CA 1
ATOM 8400 C C . ARG B 1 462 ? 7.941 1.648 -15.344 1 77.25 462 ARG B C 1
ATOM 8402 O O . ARG B 1 462 ? 8.773 2.527 -15.586 1 77.25 462 ARG B O 1
ATOM 8409 N N . GLY B 1 463 ? 7.168 0.962 -16.203 1 74.38 463 GLY B N 1
ATOM 8410 C CA . GLY B 1 463 ? 7.117 1.447 -17.578 1 74.38 463 GLY B CA 1
ATOM 8411 C C . GLY B 1 463 ? 5.73 1.904 -18 1 74.38 463 GLY B C 1
ATOM 8412 O O . GLY B 1 463 ? 4.762 1.715 -17.266 1 74.38 463 GLY B O 1
ATOM 8413 N N . LYS B 1 464 ? 5.621 2.49 -19.109 1 69.81 464 LYS B N 1
ATOM 8414 C CA . LYS B 1 464 ? 4.363 3.041 -19.609 1 69.81 464 LYS B CA 1
ATOM 8415 C C . LYS B 1 464 ? 3.615 2.02 -20.469 1 69.81 464 LYS B C 1
ATOM 8417 O O . LYS B 1 464 ? 2.408 2.148 -20.688 1 69.81 464 LYS B O 1
ATOM 8422 N N . LYS B 1 465 ? 4.406 1.024 -20.969 1 76.56 465 LYS B N 1
ATOM 8423 C CA . LYS B 1 465 ? 3.729 -0.019 -21.734 1 76.56 465 LYS B CA 1
ATOM 8424 C C . LYS B 1 465 ? 2.73 -0.779 -20.859 1 76.56 465 LYS B C 1
ATOM 8426 O O . LYS B 1 465 ? 3.023 -1.098 -19.719 1 76.56 465 LYS B O 1
ATOM 8431 N N . TRP B 1 466 ? 1.578 -1.04 -21.469 1 77.62 466 TRP B N 1
ATOM 8432 C CA . TRP B 1 466 ? 0.514 -1.63 -20.672 1 77.62 466 TRP B CA 1
ATOM 8433 C C . TRP B 1 466 ? 0.917 -3.01 -20.156 1 77.62 466 TRP B C 1
ATOM 8435 O O . TRP B 1 466 ? 0.441 -3.455 -19.109 1 77.62 466 TRP B O 1
ATOM 8445 N N . TYR B 1 467 ? 1.806 -3.719 -20.906 1 85.88 467 TYR B N 1
ATOM 8446 C CA . TYR B 1 467 ? 2.096 -5.09 -20.5 1 85.88 467 TYR B CA 1
ATOM 8447 C C . TYR B 1 467 ? 3.367 -5.148 -19.672 1 85.88 467 TYR B C 1
ATOM 8449 O O . TYR B 1 467 ? 3.828 -6.234 -19.312 1 85.88 467 TYR B O 1
ATOM 8457 N N . MET B 1 468 ? 3.977 -3.994 -19.312 1 87.88 468 MET B N 1
ATOM 8458 C CA . MET B 1 468 ? 5.203 -3.979 -18.531 1 87.88 468 MET B CA 1
ATOM 8459 C C . MET B 1 468 ? 4.965 -4.566 -17.141 1 87.88 468 MET B C 1
ATOM 8461 O O . MET B 1 468 ? 5.773 -5.359 -16.656 1 87.88 468 MET B O 1
ATOM 8465 N N . PRO B 1 469 ? 3.828 -4.199 -16.516 1 87.06 469 PRO B N 1
ATOM 8466 C CA . PRO B 1 469 ? 3.588 -4.801 -15.203 1 87.06 469 PRO B CA 1
ATOM 8467 C C . PRO B 1 469 ? 3.475 -6.324 -15.258 1 87.06 469 PRO B C 1
ATOM 8469 O O . PRO B 1 469 ? 3.857 -7.012 -14.312 1 87.06 469 PRO B O 1
ATOM 8472 N N . LEU B 1 470 ? 2.984 -6.824 -16.375 1 91.69 470 LEU B N 1
ATOM 8473 C CA . LEU B 1 470 ? 2.871 -8.273 -16.547 1 91.69 470 LEU B CA 1
ATOM 8474 C C . LEU B 1 470 ? 4.246 -8.906 -16.703 1 91.69 470 LEU B C 1
ATOM 8476 O O . LEU B 1 470 ? 4.527 -9.953 -16.109 1 91.69 470 LEU B O 1
ATOM 8480 N N . LEU B 1 471 ? 5.059 -8.266 -17.453 1 94.44 471 LEU B N 1
ATOM 8481 C CA . LEU B 1 471 ? 6.406 -8.773 -17.688 1 94.44 471 LEU B CA 1
ATOM 8482 C C . LEU B 1 471 ? 7.215 -8.781 -16.391 1 94.44 471 LEU B C 1
ATOM 8484 O O . LEU B 1 471 ? 7.863 -9.773 -16.062 1 94.44 471 LEU B O 1
ATOM 8488 N N . THR B 1 472 ? 7.191 -7.691 -15.688 1 94.94 472 THR B N 1
ATOM 8489 C CA . THR B 1 472 ? 7.945 -7.613 -14.438 1 94.94 472 THR B CA 1
ATOM 8490 C C . THR B 1 472 ? 7.379 -8.578 -13.398 1 94.94 472 THR B C 1
ATOM 8492 O O . THR B 1 472 ? 8.133 -9.164 -12.617 1 94.94 472 THR B O 1
ATOM 8495 N N . HIS B 1 473 ? 6.059 -8.758 -13.406 1 94.81 473 HIS B N 1
ATOM 8496 C CA . HIS B 1 473 ? 5.453 -9.711 -12.484 1 94.81 473 HIS B CA 1
ATOM 8497 C C . HIS B 1 473 ? 5.934 -11.133 -12.766 1 94.81 473 HIS B C 1
ATOM 8499 O O . HIS B 1 473 ? 6.191 -11.898 -11.844 1 94.81 473 HIS B O 1
ATOM 8505 N N . MET B 1 474 ? 6.008 -11.445 -13.992 1 97.31 474 MET B N 1
ATOM 8506 C CA . MET B 1 474 ? 6.461 -12.789 -14.367 1 97.31 474 MET B CA 1
ATOM 8507 C C . MET B 1 474 ? 7.902 -13.016 -13.93 1 97.31 474 MET B C 1
ATOM 8509 O O . MET B 1 474 ? 8.266 -14.125 -13.531 1 97.31 474 MET B O 1
ATOM 8513 N N . ILE B 1 475 ? 8.711 -11.984 -13.992 1 97.69 475 ILE B N 1
ATOM 8514 C CA . ILE B 1 475 ? 10.086 -12.078 -13.508 1 97.69 475 ILE B CA 1
ATOM 8515 C C . ILE B 1 475 ? 10.086 -12.273 -11.992 1 97.69 475 ILE B C 1
ATOM 8517 O O . ILE B 1 475 ? 10.797 -13.133 -11.469 1 97.69 475 ILE B O 1
ATOM 8521 N N . ASP B 1 476 ? 9.273 -11.5 -11.312 1 97 476 ASP B N 1
ATOM 8522 C CA . ASP B 1 476 ? 9.133 -11.633 -9.867 1 97 476 ASP B CA 1
ATOM 8523 C C . ASP B 1 476 ? 8.656 -13.039 -9.492 1 97 476 ASP B C 1
ATOM 8525 O O . ASP B 1 476 ? 9.141 -13.625 -8.523 1 97 476 ASP B O 1
ATOM 8529 N N . LEU B 1 477 ? 7.688 -13.508 -10.266 1 97.94 477 LEU B N 1
ATOM 8530 C CA . LEU B 1 477 ? 7.125 -14.828 -10.008 1 97.94 477 LEU B CA 1
ATOM 8531 C C . LEU B 1 477 ? 8.18 -15.914 -10.188 1 97.94 477 LEU B C 1
ATOM 8533 O O . LEU B 1 477 ? 8.258 -16.844 -9.391 1 97.94 477 LEU B O 1
ATOM 8537 N N . ALA B 1 478 ? 8.953 -15.797 -11.219 1 98.5 478 ALA B N 1
ATOM 8538 C CA . ALA B 1 478 ? 10.039 -16.75 -11.469 1 98.5 478 ALA B CA 1
ATOM 8539 C C . ALA B 1 478 ? 11.047 -16.734 -10.32 1 98.5 478 ALA B C 1
ATOM 8541 O O . ALA B 1 478 ? 11.484 -17.781 -9.859 1 98.5 478 ALA B O 1
ATOM 8542 N N . GLU B 1 479 ? 11.406 -15.539 -9.93 1 98.5 479 GLU B N 1
ATOM 8543 C CA . GLU B 1 479 ? 12.344 -15.398 -8.82 1 98.5 479 GLU B CA 1
ATOM 8544 C C . GLU B 1 479 ? 11.766 -15.992 -7.539 1 98.5 479 GLU B C 1
ATOM 8546 O O . GLU B 1 479 ? 12.469 -16.672 -6.793 1 98.5 479 GLU B O 1
ATOM 8551 N N . HIS B 1 480 ? 10.508 -15.75 -7.242 1 97.88 480 HIS B N 1
ATOM 8552 C CA . HIS B 1 480 ? 9.836 -16.281 -6.062 1 97.88 480 HIS B CA 1
ATOM 8553 C C . HIS B 1 480 ? 9.797 -17.812 -6.098 1 97.88 480 HIS B C 1
ATOM 8555 O O . HIS B 1 480 ? 10.086 -18.469 -5.094 1 97.88 480 HIS B O 1
ATOM 8561 N N . ASN B 1 481 ? 9.383 -18.406 -7.246 1 98.38 481 ASN B N 1
ATOM 8562 C CA . ASN B 1 481 ? 9.367 -19.859 -7.387 1 98.38 481 ASN B CA 1
ATOM 8563 C C . ASN B 1 481 ? 10.758 -20.453 -7.203 1 98.38 481 ASN B C 1
ATOM 8565 O O . ASN B 1 481 ? 10.898 -21.531 -6.602 1 98.38 481 ASN B O 1
ATOM 8569 N N . ALA B 1 482 ? 11.766 -19.75 -7.711 1 98.25 482 ALA B N 1
ATOM 8570 C CA . ALA B 1 482 ? 13.141 -20.219 -7.527 1 98.25 482 ALA B CA 1
ATOM 8571 C C . ALA B 1 482 ? 13.516 -20.234 -6.047 1 98.25 482 ALA B C 1
ATOM 8573 O O . ALA B 1 482 ? 14.156 -21.188 -5.578 1 98.25 482 ALA B O 1
ATOM 8574 N N . TRP B 1 483 ? 13.141 -19.219 -5.359 1 97.81 483 TRP B N 1
ATOM 8575 C CA . TRP B 1 483 ? 13.422 -19.141 -3.928 1 97.81 483 TRP B CA 1
ATOM 8576 C C . TRP B 1 483 ? 12.703 -20.266 -3.18 1 97.81 483 TRP B C 1
ATOM 8578 O O . TRP B 1 483 ? 13.266 -20.859 -2.258 1 97.81 483 TRP B O 1
ATOM 8588 N N . GLN B 1 484 ? 11.438 -20.594 -3.607 1 96.56 484 GLN B N 1
ATOM 8589 C CA . GLN B 1 484 ? 10.703 -21.688 -2.986 1 96.56 484 GLN B CA 1
ATOM 8590 C C . GLN B 1 484 ? 11.422 -23.016 -3.18 1 96.56 484 GLN B C 1
ATOM 8592 O O . GLN B 1 484 ? 11.531 -23.812 -2.246 1 96.56 484 GLN B O 1
ATOM 8597 N N . LEU B 1 485 ? 11.898 -23.234 -4.352 1 96.25 485 LEU B N 1
ATOM 8598 C CA . LEU B 1 485 ? 12.656 -24.453 -4.621 1 96.25 485 LEU B CA 1
ATOM 8599 C C . LEU B 1 485 ? 13.938 -24.484 -3.789 1 96.25 485 LEU B C 1
ATOM 8601 O O . LEU B 1 485 ? 14.305 -25.547 -3.26 1 96.25 485 LEU B O 1
ATOM 8605 N N . TYR B 1 486 ? 14.594 -23.312 -3.686 1 95.94 486 TYR B N 1
ATOM 8606 C CA . TYR B 1 486 ? 15.797 -23.203 -2.863 1 95.94 486 TYR B CA 1
ATOM 8607 C C . TYR B 1 486 ? 15.508 -23.594 -1.422 1 95.94 486 TYR B C 1
ATOM 8609 O O . TYR B 1 486 ? 16.281 -24.344 -0.812 1 95.94 486 TYR B O 1
ATOM 8617 N N . LYS B 1 487 ? 14.391 -23.188 -0.905 1 93.5 487 LYS B N 1
ATOM 8618 C CA . LYS B 1 487 ? 14.008 -23.469 0.475 1 93.5 487 LYS B CA 1
ATOM 8619 C C . LYS B 1 487 ? 13.656 -24.953 0.649 1 93.5 487 LYS B C 1
ATOM 8621 O O . LYS B 1 487 ? 14 -25.562 1.659 1 93.5 487 LYS B O 1
ATOM 8626 N N . ILE B 1 488 ? 12.914 -25.5 -0.306 1 91.31 488 ILE B N 1
ATOM 8627 C CA . ILE B 1 488 ? 12.523 -26.906 -0.262 1 91.31 488 ILE B CA 1
ATOM 8628 C C . ILE B 1 488 ? 13.766 -27.781 -0.24 1 91.31 488 ILE B C 1
ATOM 8630 O O . ILE B 1 488 ? 13.773 -28.844 0.395 1 91.31 488 ILE B O 1
ATOM 8634 N N . ASN B 1 489 ? 14.82 -27.266 -0.875 1 92.5 489 ASN B N 1
ATOM 8635 C CA . ASN B 1 489 ? 16.078 -28 -0.906 1 92.5 489 ASN B CA 1
ATOM 8636 C C . ASN B 1 489 ? 17.016 -27.578 0.226 1 92.5 489 ASN B C 1
ATOM 8638 O O . ASN B 1 489 ? 18.234 -27.562 0.062 1 92.5 489 ASN B O 1
ATOM 8642 N N . HIS B 1 490 ? 16.5 -26.953 1.333 1 90.19 490 HIS B N 1
ATOM 8643 C CA . HIS B 1 490 ? 17.156 -26.656 2.602 1 90.19 490 HIS B CA 1
ATOM 8644 C C . HIS B 1 490 ? 18.094 -25.469 2.467 1 90.19 490 HIS B C 1
ATOM 8646 O O . HIS B 1 490 ? 19.125 -25.406 3.129 1 90.19 490 HIS B O 1
ATOM 8652 N N . GLY B 1 491 ? 17.719 -24.609 1.517 1 91.12 491 GLY B N 1
ATOM 8653 C CA . GLY B 1 491 ? 18.453 -23.359 1.469 1 91.12 491 GLY B CA 1
ATOM 8654 C C . GLY B 1 491 ? 18.266 -22.516 2.715 1 91.12 491 GLY B C 1
ATOM 8655 O O . GLY B 1 491 ? 17.188 -22.469 3.293 1 91.12 491 GLY B O 1
ATOM 8656 N N . LYS B 1 492 ? 19.266 -21.688 3.008 1 90.12 492 LYS B N 1
ATOM 8657 C CA . LYS B 1 492 ? 19.234 -20.984 4.285 1 90.12 492 LYS B CA 1
ATOM 8658 C C . LYS B 1 492 ? 18.906 -19.5 4.086 1 90.12 492 LYS B C 1
ATOM 8660 O O . LYS B 1 492 ? 18.562 -18.797 5.039 1 90.12 492 LYS B O 1
ATOM 8665 N N . LEU B 1 493 ? 18.984 -19.031 2.887 1 91 493 LEU B N 1
ATOM 8666 C CA . LEU B 1 493 ? 18.766 -17.609 2.641 1 91 493 LEU B CA 1
ATOM 8667 C C . LEU B 1 493 ? 17.281 -17.281 2.715 1 91 493 LEU B C 1
ATOM 8669 O O . LEU B 1 493 ? 16.438 -18.047 2.229 1 91 493 LEU B O 1
ATOM 8673 N N . ASP B 1 494 ? 17 -16.172 3.369 1 92.69 494 ASP B N 1
ATOM 8674 C CA . ASP B 1 494 ? 15.633 -15.68 3.252 1 92.69 494 ASP B CA 1
ATOM 8675 C C . ASP B 1 494 ? 15.375 -15.078 1.872 1 92.69 494 ASP B C 1
ATOM 8677 O O . ASP B 1 494 ? 16.266 -15.055 1.024 1 92.69 494 ASP B O 1
ATOM 8681 N N . HIS B 1 495 ? 14.188 -14.711 1.652 1 94.44 495 HIS B N 1
ATOM 8682 C CA . HIS B 1 495 ? 13.805 -14.266 0.32 1 94.44 495 HIS B CA 1
ATOM 8683 C C . HIS B 1 495 ? 14.648 -13.078 -0.126 1 94.44 495 HIS B C 1
ATOM 8685 O O . HIS B 1 495 ? 15.109 -13.031 -1.27 1 94.44 495 HIS B O 1
ATOM 8691 N N . LEU B 1 496 ? 14.859 -12.07 0.774 1 93.88 496 LEU B N 1
ATOM 8692 C CA . LEU B 1 496 ? 15.68 -10.906 0.448 1 93.88 496 LEU B CA 1
ATOM 8693 C C . LEU B 1 496 ? 17.094 -11.336 0.084 1 93.88 496 LEU B C 1
ATOM 8695 O O . LEU B 1 496 ? 17.641 -10.914 -0.943 1 93.88 496 LEU B O 1
ATOM 8699 N N . GLY B 1 497 ? 17.672 -12.172 0.963 1 92.94 497 GLY B N 1
ATOM 8700 C CA . GLY B 1 497 ? 19.016 -12.664 0.684 1 92.94 497 GLY B CA 1
ATOM 8701 C C . GLY B 1 497 ? 19.109 -13.406 -0.634 1 92.94 497 GLY B C 1
ATOM 8702 O O . GLY B 1 497 ? 20.078 -13.234 -1.377 1 92.94 497 GLY B O 1
ATOM 8703 N N . PHE B 1 498 ? 18.188 -14.242 -0.895 1 95.62 498 PHE B N 1
ATOM 8704 C CA . PHE B 1 498 ? 18.156 -15 -2.139 1 95.62 498 PHE B CA 1
ATOM 8705 C C . PHE B 1 498 ? 18.078 -14.07 -3.342 1 95.62 498 PHE B C 1
ATOM 8707 O O . PHE B 1 498 ? 18.859 -14.203 -4.289 1 95.62 498 PHE B O 1
ATOM 8714 N N . ARG B 1 499 ? 17.156 -13.094 -3.287 1 96.88 499 ARG B N 1
ATOM 8715 C CA . ARG B 1 499 ? 16.969 -12.141 -4.375 1 96.88 499 ARG B CA 1
ATOM 8716 C C . ARG B 1 499 ? 18.234 -11.336 -4.625 1 96.88 499 ARG B C 1
ATOM 8718 O O . ARG B 1 499 ? 18.625 -11.102 -5.773 1 96.88 499 ARG B O 1
ATOM 8725 N N . ARG B 1 500 ? 18.875 -10.898 -3.572 1 95.5 500 ARG B N 1
ATOM 8726 C CA . ARG B 1 500 ? 20.109 -10.125 -3.691 1 95.5 500 ARG B CA 1
ATOM 8727 C C . ARG B 1 500 ? 21.203 -10.938 -4.375 1 95.5 500 ARG B C 1
ATOM 8729 O O . ARG B 1 500 ? 21.906 -10.438 -5.262 1 95.5 500 ARG B O 1
ATOM 8736 N N . ARG B 1 501 ? 21.312 -12.195 -4.008 1 94 501 ARG B N 1
ATOM 8737 C CA . ARG B 1 501 ? 22.328 -13.055 -4.598 1 94 501 ARG B CA 1
ATOM 8738 C C . ARG B 1 501 ? 22.078 -13.258 -6.09 1 94 501 ARG B C 1
ATOM 8740 O O . ARG B 1 501 ? 23.016 -13.266 -6.887 1 94 501 ARG B O 1
ATOM 8747 N N . VAL B 1 502 ? 20.828 -13.43 -6.422 1 96.62 502 VAL B N 1
ATOM 8748 C CA . VAL B 1 502 ? 20.469 -13.633 -7.82 1 96.62 502 VAL B CA 1
ATOM 8749 C C . VAL B 1 502 ? 20.734 -12.359 -8.617 1 96.62 502 VAL B C 1
ATOM 8751 O O . VAL B 1 502 ? 21.375 -12.398 -9.664 1 96.62 502 VAL B O 1
ATOM 8754 N N . ALA B 1 503 ? 20.297 -11.219 -8.117 1 97.25 503 ALA B N 1
ATOM 8755 C CA . ALA B 1 503 ? 20.438 -9.945 -8.812 1 97.25 503 ALA B CA 1
ATOM 8756 C C . ALA B 1 503 ? 21.906 -9.578 -9.016 1 97.25 503 ALA B C 1
ATOM 8758 O O . ALA B 1 503 ? 22.312 -9.211 -10.117 1 97.25 503 ALA B O 1
ATOM 8759 N N . ILE B 1 504 ? 22.688 -9.711 -7.965 1 92.81 504 ILE B N 1
ATOM 8760 C CA . ILE B 1 504 ? 24.094 -9.367 -8.016 1 92.81 504 ILE B CA 1
ATOM 8761 C C . ILE B 1 504 ? 24.828 -10.289 -8.992 1 92.81 504 ILE B C 1
ATOM 8763 O O . ILE B 1 504 ? 25.625 -9.836 -9.805 1 92.81 504 ILE B O 1
ATOM 8767 N N . ALA B 1 505 ? 24.484 -11.539 -8.977 1 92.5 505 ALA B N 1
ATOM 8768 C CA . ALA B 1 505 ? 25.125 -12.508 -9.875 1 92.5 505 ALA B CA 1
ATOM 8769 C C . ALA B 1 505 ? 24.797 -12.18 -11.336 1 92.5 505 ALA B C 1
ATOM 8771 O O . ALA B 1 505 ? 25.688 -12.234 -12.195 1 92.5 505 ALA B O 1
ATOM 8772 N N . LEU B 1 506 ? 23.547 -11.875 -11.617 1 95.31 506 LEU B N 1
ATOM 8773 C CA . LEU B 1 506 ? 23.125 -11.531 -12.977 1 95.31 506 LEU B CA 1
ATOM 8774 C C . LEU B 1 506 ? 23.891 -10.32 -13.492 1 95.31 506 LEU B C 1
ATOM 8776 O O . LEU B 1 506 ? 24.344 -10.305 -14.633 1 95.31 506 LEU B O 1
ATOM 8780 N N . ILE B 1 507 ? 24.031 -9.336 -12.641 1 93.88 507 ILE B N 1
ATOM 8781 C CA . ILE B 1 507 ? 24.641 -8.07 -13.055 1 93.88 507 ILE B CA 1
ATOM 8782 C C . ILE B 1 507 ? 26.156 -8.227 -13.164 1 93.88 507 ILE B C 1
ATOM 8784 O O . ILE B 1 507 ? 26.75 -7.855 -14.172 1 93.88 507 ILE B O 1
ATOM 8788 N N . GLU B 1 508 ? 26.797 -8.82 -12.211 1 87.19 508 GLU B N 1
ATOM 8789 C CA . GLU B 1 508 ? 28.25 -8.938 -12.172 1 87.19 508 GLU B CA 1
ATOM 8790 C C . GLU B 1 508 ? 28.75 -9.852 -13.289 1 87.19 508 GLU B C 1
ATOM 8792 O O . GLU B 1 508 ? 29.812 -9.602 -13.867 1 87.19 508 GLU B O 1
ATOM 8797 N N . SER B 1 509 ? 27.969 -10.883 -13.609 1 86.81 509 SER B N 1
ATOM 8798 C CA . SER B 1 509 ? 28.422 -11.852 -14.609 1 86.81 509 SER B CA 1
ATOM 8799 C C . SER B 1 509 ? 28.203 -11.328 -16.016 1 86.81 509 SER B C 1
ATOM 8801 O O . SER B 1 509 ? 28.812 -11.828 -16.969 1 86.81 509 SER B O 1
ATOM 8803 N N . ASN B 1 510 ? 27.391 -10.336 -16.172 1 88.19 510 ASN B N 1
ATOM 8804 C CA . ASN B 1 510 ? 27.016 -9.922 -17.516 1 88.19 510 ASN B CA 1
ATOM 8805 C C . ASN B 1 510 ? 27.297 -8.438 -17.75 1 88.19 510 ASN B C 1
ATOM 8807 O O . ASN B 1 510 ? 26.828 -7.855 -18.719 1 88.19 510 ASN B O 1
ATOM 8811 N N . ARG B 1 511 ? 28.047 -7.832 -16.797 1 85.12 511 ARG B N 1
ATOM 8812 C CA . ARG B 1 511 ? 28.344 -6.41 -16.922 1 85.12 511 ARG B CA 1
ATOM 8813 C C . ARG B 1 511 ? 29.344 -6.152 -18.047 1 85.12 511 ARG B C 1
ATOM 8815 O O . ARG B 1 511 ? 30.188 -7.008 -18.328 1 85.12 511 ARG B O 1
ATOM 8822 N N . LYS B 1 512 ? 29.016 -5.176 -18.859 1 72.56 512 LYS B N 1
ATOM 8823 C CA . LYS B 1 512 ? 30 -4.734 -19.859 1 72.56 512 LYS B CA 1
ATOM 8824 C C . LYS B 1 512 ? 30.969 -3.725 -19.266 1 72.56 512 LYS B C 1
ATOM 8826 O O . LYS B 1 512 ? 30.594 -2.904 -18.422 1 72.56 512 LYS B O 1
ATOM 8831 N N . ASN B 1 513 ? 32.219 -4.047 -19 1 56.81 513 ASN B N 1
ATOM 8832 C CA . ASN B 1 513 ? 33.25 -3.145 -18.469 1 56.81 513 ASN B CA 1
ATOM 8833 C C . ASN B 1 513 ? 33.188 -1.78 -19.156 1 56.81 513 ASN B C 1
ATOM 8835 O O . ASN B 1 513 ? 33.688 -1.62 -20.266 1 56.81 513 ASN B O 1
ATOM 8839 N N . ALA B 1 514 ? 32.031 -1.23 -19.266 1 51.28 514 ALA B N 1
ATOM 8840 C CA . ALA B 1 514 ? 32.094 0.04 -19.969 1 51.28 514 ALA B CA 1
ATOM 8841 C C . ALA B 1 514 ? 32.812 1.1 -19.141 1 51.28 514 ALA B C 1
ATOM 8843 O O . ALA B 1 514 ? 32.562 1.245 -17.953 1 51.28 514 ALA B O 1
ATOM 8844 N N . LYS B 1 515 ? 34 1.524 -19.547 1 46.78 515 LYS B N 1
ATOM 8845 C CA . LYS B 1 515 ? 34.688 2.695 -19.016 1 46.78 515 LYS B CA 1
ATOM 8846 C C . LYS B 1 515 ? 33.75 3.887 -18.891 1 46.78 515 LYS B C 1
ATOM 8848 O O . LYS B 1 515 ? 33.188 4.355 -19.891 1 46.78 515 LYS B O 1
ATOM 8853 N N . ARG B 1 516 ? 32.938 4.043 -17.922 1 48.56 516 ARG B N 1
ATOM 8854 C CA . ARG B 1 516 ? 32.062 5.191 -17.719 1 48.56 516 ARG B CA 1
ATOM 8855 C C . ARG B 1 516 ? 32.844 6.5 -17.797 1 48.56 516 ARG B C 1
ATOM 8857 O O . ARG B 1 516 ? 33.875 6.641 -17.172 1 48.56 516 ARG B O 1
ATOM 8864 N N . GLY B 1 517 ? 32.719 7.27 -18.859 1 42.19 517 GLY B N 1
ATOM 8865 C CA . GLY B 1 517 ? 33.219 8.625 -18.781 1 42.19 517 GLY B CA 1
ATOM 8866 C C . GLY B 1 517 ? 32.781 9.359 -17.531 1 42.19 517 GLY B C 1
ATOM 8867 O O . GLY B 1 517 ? 31.844 8.938 -16.859 1 42.19 517 GLY B O 1
ATOM 8868 N N . PRO B 1 518 ? 33.625 10.125 -16.953 1 41.22 518 PRO B N 1
ATOM 8869 C CA . PRO B 1 518 ? 33.281 10.906 -15.758 1 41.22 518 PRO B CA 1
ATOM 8870 C C . PRO B 1 518 ? 31.891 11.562 -15.859 1 41.22 518 PRO B C 1
ATOM 8872 O O . PRO B 1 518 ? 31.578 12.203 -16.875 1 41.22 518 PRO B O 1
ATOM 8875 N N . SER B 1 519 ? 30.891 10.969 -15.477 1 46.25 519 SER B N 1
ATOM 8876 C CA . SER B 1 519 ? 29.594 11.625 -15.516 1 46.25 519 SER B CA 1
ATOM 8877 C C . SER B 1 519 ? 29.609 12.914 -14.695 1 46.25 519 SER B C 1
ATOM 8879 O O . SER B 1 519 ? 30.375 13.047 -13.742 1 46.25 519 SER B O 1
ATOM 8881 N N . ARG B 1 520 ? 29 14.039 -15.109 1 44.5 520 ARG B N 1
ATOM 8882 C CA . ARG B 1 520 ? 28.875 15.328 -14.445 1 44.5 520 ARG B CA 1
ATOM 8883 C C . ARG B 1 520 ? 28.219 15.18 -13.078 1 44.5 520 ARG B C 1
ATOM 8885 O O . ARG B 1 520 ? 27.25 14.43 -12.93 1 44.5 520 ARG B O 1
ATOM 8892 N N . PRO B 1 521 ? 28.906 15.688 -12.18 1 44.12 521 PRO B N 1
ATOM 8893 C CA . PRO B 1 521 ? 28.266 15.688 -10.867 1 44.12 521 PRO B CA 1
ATOM 8894 C C . PRO B 1 521 ? 26.844 16.266 -10.914 1 44.12 521 PRO B C 1
ATOM 8896 O O . PRO B 1 521 ? 26.547 17.109 -11.766 1 44.12 521 PRO B O 1
ATOM 8899 N N . SER B 1 522 ? 25.922 15.641 -10.25 1 50.16 522 SER B N 1
ATOM 8900 C CA . SER B 1 522 ? 24.562 16.156 -10.219 1 50.16 522 SER B CA 1
ATOM 8901 C C . SER B 1 522 ? 24.547 17.641 -9.867 1 50.16 522 SER B C 1
ATOM 8903 O O . SER B 1 522 ? 25.297 18.094 -9.008 1 50.16 522 SER B O 1
ATOM 8905 N N . HIS B 1 523 ? 23.891 18.438 -10.648 1 47.44 523 HIS B N 1
ATOM 8906 C CA . HIS B 1 523 ? 23.781 19.875 -10.445 1 47.44 523 HIS B CA 1
ATOM 8907 C C . HIS B 1 523 ? 23.328 20.203 -9.023 1 47.44 523 HIS B C 1
ATOM 8909 O O . HIS B 1 523 ? 23.625 21.281 -8.508 1 47.44 523 HIS B O 1
ATOM 8915 N N . HIS B 1 524 ? 22.719 19.281 -8.383 1 47.12 524 HIS B N 1
ATOM 8916 C CA . HIS B 1 524 ? 22.156 19.609 -7.074 1 47.12 524 HIS B CA 1
ATOM 8917 C C . HIS B 1 524 ? 23.047 19.109 -5.949 1 47.12 524 HIS B C 1
ATOM 8919 O O . HIS B 1 524 ? 22.719 19.25 -4.77 1 47.12 524 HIS B O 1
ATOM 8925 N N . GLU B 1 525 ? 24.141 18.672 -6.379 1 55.66 525 GLU B N 1
ATOM 8926 C CA . GLU B 1 525 ? 25.078 18.234 -5.355 1 55.66 525 GLU B CA 1
ATOM 8927 C C . GLU B 1 525 ? 25.562 19.422 -4.52 1 55.66 525 GLU B C 1
ATOM 8929 O O . GLU B 1 525 ? 25.953 20.453 -5.059 1 55.66 525 GLU B O 1
ATOM 8934 N N . HIS B 1 526 ? 25.438 19.453 -3.236 1 55.72 526 HIS B N 1
ATOM 8935 C CA . HIS B 1 526 ? 25.891 20.422 -2.246 1 55.72 526 HIS B CA 1
ATOM 8936 C C . HIS B 1 526 ? 25.141 21.75 -2.398 1 55.72 526 HIS B C 1
ATOM 8938 O O . HIS B 1 526 ? 25.641 22.797 -1.996 1 55.72 526 HIS B O 1
ATOM 8944 N N . ALA B 1 527 ? 24.047 21.656 -3.121 1 56.72 527 ALA B N 1
ATOM 8945 C CA . ALA B 1 527 ? 23.359 22.891 -3.471 1 56.72 527 ALA B CA 1
ATOM 8946 C C . ALA B 1 527 ? 23.094 23.75 -2.23 1 56.72 527 ALA B C 1
ATOM 8948 O O . ALA B 1 527 ? 23.25 24.969 -2.262 1 56.72 527 ALA B O 1
ATOM 8949 N N . ASP B 1 528 ? 22.812 23.109 -1.146 1 58.38 528 ASP B N 1
ATOM 8950 C CA . ASP B 1 528 ? 22.469 23.875 0.043 1 58.38 528 ASP B CA 1
ATOM 8951 C C . ASP B 1 528 ? 23.625 23.906 1.041 1 58.38 528 ASP B C 1
ATOM 8953 O O . ASP B 1 528 ? 23.844 24.922 1.706 1 58.38 528 ASP B O 1
ATOM 8957 N N . SER B 1 529 ? 24.328 22.844 1.069 1 59.47 529 SER B N 1
ATOM 8958 C CA . SER B 1 529 ? 25.391 22.766 2.059 1 59.47 529 SER B CA 1
ATOM 8959 C C . SER B 1 529 ? 26.547 23.688 1.688 1 59.47 529 SER B C 1
ATOM 8961 O O . SER B 1 529 ? 27.312 24.109 2.559 1 59.47 529 SER B O 1
ATOM 8963 N N . ARG B 1 530 ? 26.656 23.953 0.484 1 59.97 530 ARG B N 1
ATOM 8964 C CA . ARG B 1 530 ? 27.766 24.812 0.057 1 59.97 530 ARG B CA 1
ATOM 8965 C C . ARG B 1 530 ? 27.594 26.234 0.596 1 59.97 530 ARG B C 1
ATOM 8967 O O . ARG B 1 530 ? 28.578 26.969 0.721 1 59.97 530 ARG B O 1
ATOM 8974 N N . LYS B 1 531 ? 26.375 26.547 0.923 1 54.38 531 LYS B N 1
ATOM 8975 C CA . LYS B 1 531 ? 26.094 27.922 1.332 1 54.38 531 LYS B CA 1
ATOM 8976 C C . LYS B 1 531 ? 25.984 28.031 2.85 1 54.38 531 LYS B C 1
ATOM 8978 O O . LYS B 1 531 ? 25.516 29.047 3.369 1 54.38 531 LYS B O 1
ATOM 8983 N N . ASP B 1 532 ? 26.297 26.938 3.518 1 55.56 532 ASP B N 1
ATOM 8984 C CA . ASP B 1 532 ? 26.188 26.969 4.973 1 55.56 532 ASP B CA 1
ATOM 8985 C C . ASP B 1 532 ? 27.344 27.75 5.602 1 55.56 532 ASP B C 1
ATOM 8987 O O . ASP B 1 532 ? 27.359 27.953 6.816 1 55.56 532 ASP B O 1
ATOM 8991 N N . GLN B 1 533 ? 28.281 28.391 4.809 1 55.34 533 GLN B N 1
ATOM 8992 C CA . GLN B 1 533 ? 29.438 29.219 5.176 1 55.34 533 GLN B CA 1
ATOM 8993 C C . GLN B 1 533 ? 30.281 28.531 6.25 1 55.34 533 GLN B C 1
ATOM 8995 O O . GLN B 1 533 ? 31.078 29.188 6.926 1 55.34 533 GLN B O 1
ATOM 9000 N N . MET B 1 534 ? 30.016 27.25 6.422 1 58.28 534 MET B N 1
ATOM 9001 C CA . MET B 1 534 ? 30.781 26.562 7.473 1 58.28 534 MET B CA 1
ATOM 9002 C C . MET B 1 534 ? 31.75 25.562 6.871 1 58.28 534 MET B C 1
ATOM 9004 O O . MET B 1 534 ? 31.359 24.719 6.066 1 58.28 534 MET B O 1
ATOM 9008 N N . ASN B 1 535 ? 33 25.625 7.266 1 60.72 535 ASN B N 1
ATOM 9009 C CA . ASN B 1 535 ? 34.062 24.641 7.051 1 60.72 535 ASN B CA 1
ATOM 9010 C C . ASN B 1 535 ? 34.344 24.469 5.57 1 60.72 535 ASN B C 1
ATOM 9012 O O . ASN B 1 535 ? 34.719 23.375 5.129 1 60.72 535 ASN B O 1
ATOM 9016 N N . HIS B 1 536 ? 34.125 25.578 4.824 1 68.31 536 HIS B N 1
ATOM 9017 C CA . HIS B 1 536 ? 34.562 25.547 3.432 1 68.31 536 HIS B CA 1
ATOM 9018 C C . HIS B 1 536 ? 36 25.969 3.293 1 68.31 536 HIS B C 1
ATOM 9020 O O . HIS B 1 536 ? 36.312 27.172 3.301 1 68.31 536 HIS B O 1
ATOM 9026 N N . LEU B 1 537 ? 37 25.016 3.271 1 69.25 537 LEU B N 1
ATOM 9027 C CA . LEU B 1 537 ? 38.406 25.297 3.184 1 69.25 537 LEU B CA 1
ATOM 9028 C C . LEU B 1 537 ? 38.938 25 1.784 1 69.25 537 LEU B C 1
ATOM 9030 O O . LEU B 1 537 ? 38.594 23.984 1.18 1 69.25 537 LEU B O 1
ATOM 9034 N N . VAL B 1 538 ? 39.719 25.984 1.24 1 73.25 538 VAL B N 1
ATOM 9035 C CA . VAL B 1 538 ? 40.312 25.797 -0.075 1 73.25 538 VAL B CA 1
ATOM 9036 C C . VAL B 1 538 ? 41.562 24.922 0.047 1 73.25 538 VAL B C 1
ATOM 9038 O O . VAL B 1 538 ? 42.469 25.203 0.854 1 73.25 538 VAL B O 1
ATOM 9041 N N . ILE B 1 539 ? 41.531 23.781 -0.615 1 73.44 539 ILE B N 1
ATOM 9042 C CA . ILE B 1 539 ? 42.719 22.922 -0.622 1 73.44 539 ILE B CA 1
ATOM 9043 C C . ILE B 1 539 ? 43.219 22.75 -2.053 1 73.44 539 ILE B C 1
ATOM 9045 O O . ILE B 1 539 ? 42.438 22.828 -3.006 1 73.44 539 ILE B O 1
ATOM 9049 N N . PRO B 1 540 ? 44.594 22.594 -2.211 1 73.81 540 PRO B N 1
ATOM 9050 C CA . PRO B 1 540 ? 45.125 22.359 -3.549 1 73.81 540 PRO B CA 1
ATOM 9051 C C . PRO B 1 540 ? 44.875 20.953 -4.059 1 73.81 540 PRO B C 1
ATOM 9053 O O . PRO B 1 540 ? 44.656 20.031 -3.266 1 73.81 540 PRO B O 1
ATOM 9056 N N . GLN B 1 541 ? 44.562 20.797 -5.352 1 76.94 541 GLN B N 1
ATOM 9057 C CA . GLN B 1 541 ? 44.406 19.484 -5.969 1 76.94 541 GLN B CA 1
ATOM 9058 C C . GLN B 1 541 ? 45.469 19.266 -7.051 1 76.94 541 GLN B C 1
ATOM 9060 O O . GLN B 1 541 ? 45.906 20.219 -7.676 1 76.94 541 GLN B O 1
ATOM 9065 N N . SER B 1 542 ? 45.938 18.031 -7.199 1 69.69 542 SER B N 1
ATOM 9066 C CA . SER B 1 542 ? 47.031 17.672 -8.117 1 69.69 542 SER B CA 1
ATOM 9067 C C . SER B 1 542 ? 46.531 17.688 -9.562 1 69.69 542 SER B C 1
ATOM 9069 O O . SER B 1 542 ? 47.281 18.031 -10.477 1 69.69 542 SER B O 1
ATOM 9071 N N . LYS B 1 543 ? 45.312 17.391 -9.734 1 74.88 543 LYS B N 1
ATOM 9072 C CA . LYS B 1 543 ? 44.781 17.328 -11.086 1 74.88 543 LYS B CA 1
ATOM 9073 C C . LYS B 1 543 ? 43.875 18.531 -11.359 1 74.88 543 LYS B C 1
ATOM 9075 O O . LYS B 1 543 ? 43.062 18.891 -10.508 1 74.88 543 LYS B O 1
ATOM 9080 N N . GLN B 1 544 ? 44.156 19.156 -12.523 1 76.38 544 GLN B N 1
ATOM 9081 C CA . GLN B 1 544 ? 43.312 20.281 -12.906 1 76.38 544 GLN B CA 1
ATOM 9082 C C . GLN B 1 544 ? 41.875 19.844 -13.156 1 76.38 544 GLN B C 1
ATOM 9084 O O . GLN B 1 544 ? 41.625 18.844 -13.844 1 76.38 544 GLN B O 1
ATOM 9089 N N . THR B 1 545 ? 40.938 20.453 -12.391 1 80.5 545 THR B N 1
ATOM 9090 C CA . THR B 1 545 ? 39.531 20.25 -12.633 1 80.5 545 THR B CA 1
ATOM 9091 C C . THR B 1 545 ? 38.844 21.547 -13.008 1 80.5 545 THR B C 1
ATOM 9093 O O . THR B 1 545 ? 39.469 22.609 -13 1 80.5 545 THR B O 1
ATOM 9096 N N . HIS B 1 546 ? 37.656 21.484 -13.492 1 82.25 546 HIS B N 1
ATOM 9097 C CA . HIS B 1 546 ? 36.938 22.719 -13.836 1 82.25 546 HIS B CA 1
ATOM 9098 C C . HIS B 1 546 ? 36.281 23.328 -12.602 1 82.25 546 HIS B C 1
ATOM 9100 O O . HIS B 1 546 ? 35.719 22.609 -11.781 1 82.25 546 HIS B O 1
ATOM 9106 N N . CYS B 1 547 ? 36.438 24.594 -12.523 1 78.62 547 CYS B N 1
ATOM 9107 C CA . CYS B 1 547 ? 35.75 25.344 -11.477 1 78.62 547 CYS B CA 1
ATOM 9108 C C . CYS B 1 547 ? 34.25 25.266 -11.625 1 78.62 547 CYS B C 1
ATOM 9110 O O . CYS B 1 547 ? 33.719 25.422 -12.727 1 78.62 547 CYS B O 1
ATOM 9112 N N . ARG B 1 548 ? 33.594 24.906 -10.555 1 81 548 ARG B N 1
ATOM 9113 C CA . ARG B 1 548 ? 32.156 24.719 -10.562 1 81 548 ARG B CA 1
ATOM 9114 C C . ARG B 1 548 ? 31.422 26.031 -10.805 1 81 548 ARG B C 1
ATOM 9116 O O . ARG B 1 548 ? 30.266 26.047 -11.227 1 81 548 ARG B O 1
ATOM 9123 N N . GLN B 1 549 ? 32.125 27.172 -10.633 1 77.88 549 GLN B N 1
ATOM 9124 C CA . GLN B 1 549 ? 31.531 28.5 -10.773 1 77.88 549 GLN B CA 1
ATOM 9125 C C . GLN B 1 549 ? 31.859 29.094 -12.141 1 77.88 549 GLN B C 1
ATOM 9127 O O . GLN B 1 549 ? 30.953 29.422 -12.906 1 77.88 549 GLN B O 1
ATOM 9132 N N . CYS B 1 550 ? 33.062 29.25 -12.57 1 75.5 550 CYS B N 1
ATOM 9133 C CA . CYS B 1 550 ? 33.469 29.922 -13.805 1 75.5 550 CYS B CA 1
ATOM 9134 C C . CYS B 1 550 ? 33.781 28.906 -14.898 1 75.5 550 CYS B C 1
ATOM 9136 O O . CYS B 1 550 ? 34 29.297 -16.047 1 75.5 550 CYS B O 1
ATOM 9138 N N . HIS B 1 551 ? 33.812 27.594 -14.578 1 82.62 551 HIS B N 1
ATOM 9139 C CA . HIS B 1 551 ? 34 26.469 -15.484 1 82.62 551 HIS B CA 1
ATOM 9140 C C . HIS B 1 551 ? 35.375 26.484 -16.125 1 82.62 551 HIS B C 1
ATOM 9142 O O . HIS B 1 551 ? 35.625 25.781 -17.094 1 82.62 551 HIS B O 1
ATOM 9148 N N . LYS B 1 552 ? 36.344 27.359 -15.641 1 73.44 552 LYS B N 1
ATOM 9149 C CA . LYS B 1 552 ? 37.719 27.344 -16.078 1 73.44 552 LYS B CA 1
ATOM 9150 C C . LYS B 1 552 ? 38.531 26.297 -15.312 1 73.44 552 LYS B C 1
ATOM 9152 O O . LYS B 1 552 ? 38.094 25.828 -14.258 1 73.44 552 LYS B O 1
ATOM 9157 N N . LYS B 1 553 ? 39.531 25.859 -15.859 1 80.62 553 LYS B N 1
ATOM 9158 C CA . LYS B 1 553 ? 40.406 24.891 -15.203 1 80.62 553 LYS B CA 1
ATOM 9159 C C . LYS B 1 553 ? 41.031 25.469 -13.945 1 80.62 553 LYS B C 1
ATOM 9161 O O . LYS B 1 553 ? 41.5 26.609 -13.953 1 80.62 553 LYS B O 1
ATOM 9166 N N . CYS B 1 554 ? 40.844 24.781 -12.898 1 79.69 554 CYS B N 1
ATOM 9167 C CA . CYS B 1 554 ? 41.438 25.266 -11.648 1 79.69 554 CYS B CA 1
ATOM 9168 C C . CYS B 1 554 ? 42.125 24.141 -10.914 1 79.69 554 CYS B C 1
ATOM 9170 O O . CYS B 1 554 ? 41.875 22.953 -11.164 1 79.69 554 CYS B O 1
ATOM 9172 N N . LEU B 1 555 ? 43.125 24.531 -9.984 1 77.38 555 LEU B N 1
ATOM 9173 C CA . LEU B 1 555 ? 43.938 23.594 -9.219 1 77.38 555 LEU B CA 1
ATOM 9174 C C . LEU B 1 555 ? 43.531 23.609 -7.746 1 77.38 555 LEU B C 1
ATOM 9176 O O . LEU B 1 555 ? 44.281 23.125 -6.895 1 77.38 555 LEU B O 1
ATOM 9180 N N . THR B 1 556 ? 42.469 24.297 -7.457 1 80.62 556 THR B N 1
ATOM 9181 C CA . THR B 1 556 ? 42 24.359 -6.074 1 80.62 556 THR B CA 1
ATOM 9182 C C . THR B 1 556 ? 40.625 23.734 -5.93 1 80.62 556 THR B C 1
ATOM 9184 O O . THR B 1 556 ? 39.875 23.625 -6.906 1 80.62 556 THR B O 1
ATOM 9187 N N . ARG B 1 557 ? 40.344 23.125 -4.688 1 84 557 ARG B N 1
ATOM 9188 C CA . ARG B 1 557 ? 39.062 22.484 -4.418 1 84 557 ARG B CA 1
ATOM 9189 C C . ARG B 1 557 ? 38.562 22.797 -3.004 1 84 557 ARG B C 1
ATOM 9191 O O . ARG B 1 557 ? 39.375 23.156 -2.135 1 84 557 ARG B O 1
ATOM 9198 N N . CYS B 1 558 ? 37.344 22.875 -2.822 1 76.5 558 CYS B N 1
ATOM 9199 C CA . CYS B 1 558 ? 36.75 23 -1.486 1 76.5 558 CYS B CA 1
ATOM 9200 C C . CYS B 1 558 ? 36.75 21.656 -0.763 1 76.5 558 CYS B C 1
ATOM 9202 O O . CYS B 1 558 ? 36.281 20.656 -1.294 1 76.5 558 CYS B O 1
ATOM 9204 N N . LYS B 1 559 ? 37.375 21.672 0.426 1 71 559 LYS B N 1
ATOM 9205 C CA . LYS B 1 559 ? 37.469 20.453 1.217 1 71 559 LYS B CA 1
ATOM 9206 C C . LYS B 1 559 ? 36.125 19.875 1.54 1 71 559 LYS B C 1
ATOM 9208 O O . LYS B 1 559 ? 35.906 18.656 1.411 1 71 559 LYS B O 1
ATOM 9213 N N . LYS B 1 560 ? 35.25 20.766 1.877 1 64.88 560 LYS B N 1
ATOM 9214 C CA . LYS B 1 560 ? 33.938 20.328 2.328 1 64.88 560 LYS B CA 1
ATOM 9215 C C . LYS B 1 560 ? 33.062 19.859 1.154 1 64.88 560 LYS B C 1
ATOM 9217 O O . LYS B 1 560 ? 32.469 18.781 1.21 1 64.88 560 LYS B O 1
ATOM 9222 N N . CYS B 1 561 ? 33.094 20.594 0.077 1 69.81 561 CYS B N 1
ATOM 9223 C CA . CYS B 1 561 ? 32.219 20.328 -1.066 1 69.81 561 CYS B CA 1
ATOM 9224 C C . CYS B 1 561 ? 32.906 19.375 -2.049 1 69.81 561 CYS B C 1
ATOM 9226 O O . CYS B 1 561 ? 32.219 18.828 -2.928 1 69.81 561 CYS B O 1
ATOM 9228 N N . ASP B 1 562 ? 34.188 19.141 -1.934 1 74.31 562 ASP B N 1
ATOM 9229 C CA . ASP B 1 562 ? 35.031 18.297 -2.777 1 74.31 562 ASP B CA 1
ATOM 9230 C C . ASP B 1 562 ? 34.812 18.625 -4.258 1 74.31 562 ASP B C 1
ATOM 9232 O O . ASP B 1 562 ? 34.656 17.719 -5.078 1 74.31 562 ASP B O 1
ATOM 9236 N N . VAL B 1 563 ? 34.688 19.875 -4.531 1 80.06 563 VAL B N 1
ATOM 9237 C CA . VAL B 1 563 ? 34.562 20.344 -5.906 1 80.06 563 VAL B CA 1
ATOM 9238 C C . VAL B 1 563 ? 35.656 21.359 -6.223 1 80.06 563 VAL B C 1
ATOM 9240 O O . VAL B 1 563 ? 36.125 22.078 -5.336 1 80.06 563 VAL B O 1
ATOM 9243 N N . GLY B 1 564 ? 36.062 21.312 -7.457 1 78.5 564 GLY B N 1
ATOM 9244 C CA . GLY B 1 564 ? 37.031 22.312 -7.895 1 78.5 564 GLY B CA 1
ATOM 9245 C C . GLY B 1 564 ? 36.438 23.719 -7.941 1 78.5 564 GLY B C 1
ATOM 9246 O O . GLY B 1 564 ? 35.375 23.938 -8.523 1 78.5 564 GLY B O 1
ATOM 9247 N N . VAL B 1 565 ? 36.969 24.594 -7.152 1 83.5 565 VAL B N 1
ATOM 9248 C CA . VAL B 1 565 ? 36.594 26 -7.18 1 83.5 565 VAL B CA 1
ATOM 9249 C C . VAL B 1 565 ? 37.844 26.875 -7.152 1 83.5 565 VAL B C 1
ATOM 9251 O O . VAL B 1 565 ? 38.719 26.688 -6.312 1 83.5 565 VAL B O 1
ATOM 9254 N N . CYS B 1 566 ? 37.875 27.828 -8.156 1 77.5 566 CYS B N 1
ATOM 9255 C CA . CYS B 1 566 ? 38.969 28.812 -8.148 1 77.5 566 CYS B CA 1
ATOM 9256 C C . CYS B 1 566 ? 38.938 29.656 -6.883 1 77.5 566 CYS B C 1
ATOM 9258 O O . CYS B 1 566 ? 37.875 29.844 -6.277 1 77.5 566 CYS B O 1
ATOM 9260 N N . VAL B 1 567 ? 40.062 30.125 -6.434 1 76.19 567 VAL B N 1
ATOM 9261 C CA . VAL B 1 567 ? 40.188 30.984 -5.254 1 76.19 567 VAL B CA 1
ATOM 9262 C C . VAL B 1 567 ? 39.312 32.219 -5.434 1 76.19 567 VAL B C 1
ATOM 9264 O O . VAL B 1 567 ? 38.656 32.688 -4.5 1 76.19 567 VAL B O 1
ATOM 9267 N N . LYS B 1 568 ? 39.25 32.688 -6.609 1 75.06 568 LYS B N 1
ATOM 9268 C CA . LYS B 1 568 ? 38.469 33.906 -6.887 1 75.06 568 LYS B CA 1
ATOM 9269 C C . LYS B 1 568 ? 36.969 33.625 -6.883 1 75.06 568 LYS B C 1
ATOM 9271 O O . LYS B 1 568 ? 36.188 34.5 -6.594 1 75.06 568 LYS B O 1
ATOM 9276 N N . CYS B 1 569 ? 36.688 32.406 -7.16 1 80.06 569 CYS B N 1
ATOM 9277 C CA . CYS B 1 569 ? 35.281 32.031 -7.293 1 80.06 569 CYS B CA 1
ATOM 9278 C C . CYS B 1 569 ? 34.75 31.469 -5.98 1 80.06 569 CYS B C 1
ATOM 9280 O O . CYS B 1 569 ? 33.562 31.203 -5.859 1 80.06 569 CYS B O 1
ATOM 9282 N N . PHE B 1 570 ? 35.625 31.344 -5.078 1 79.94 570 PHE B N 1
ATOM 9283 C CA . PHE B 1 570 ? 35.312 30.641 -3.838 1 79.94 570 PHE B CA 1
ATOM 9284 C C . PHE B 1 570 ? 34.219 31.359 -3.078 1 79.94 570 PHE B C 1
ATOM 9286 O O . PHE B 1 570 ? 33.25 30.734 -2.6 1 79.94 570 PHE B O 1
ATOM 9293 N N . GLU B 1 571 ? 34.312 32.594 -3.055 1 74.75 571 GLU B N 1
ATOM 9294 C CA . GLU B 1 571 ? 33.312 33.406 -2.346 1 74.75 571 GLU B CA 1
ATOM 9295 C C . GLU B 1 571 ? 31.953 33.375 -3.074 1 74.75 571 GLU B C 1
ATOM 9297 O O . GLU B 1 571 ? 30.906 33.188 -2.451 1 74.75 571 GLU B O 1
ATOM 9302 N N . THR B 1 572 ? 32.031 33.438 -4.336 1 75.31 572 THR B N 1
ATOM 9303 C CA . THR B 1 572 ? 30.812 33.469 -5.125 1 75.31 572 THR B CA 1
ATOM 9304 C C . THR B 1 572 ? 30.125 32.094 -5.109 1 75.31 572 THR B C 1
ATOM 9306 O O . THR B 1 572 ? 28.891 32.031 -5.078 1 75.31 572 THR B O 1
ATOM 9309 N N . TYR B 1 573 ? 30.938 31.141 -5.066 1 80.75 573 TYR B N 1
ATOM 9310 C CA . TYR B 1 573 ? 30.406 29.781 -5.086 1 80.75 573 TYR B CA 1
ATOM 9311 C C . TYR B 1 573 ? 29.781 29.422 -3.742 1 80.75 573 TYR B C 1
ATOM 9313 O O . TYR B 1 573 ? 28.812 28.656 -3.686 1 80.75 573 TYR B O 1
ATOM 9321 N N . HIS B 1 574 ? 30.297 29.938 -2.705 1 74.94 574 HIS B N 1
ATOM 9322 C CA . HIS B 1 574 ? 29.859 29.562 -1.367 1 74.94 574 HIS B CA 1
ATOM 9323 C C . HIS B 1 574 ? 28.953 30.625 -0.753 1 74.94 574 HIS B C 1
ATOM 9325 O O . HIS B 1 574 ? 28.688 30.594 0.449 1 74.94 574 HIS B O 1
ATOM 9331 N N . SER B 1 575 ? 28.656 31.672 -1.579 1 68.56 575 SER B N 1
ATOM 9332 C CA . SER B 1 575 ? 27.703 32.688 -1.13 1 68.56 575 SER B CA 1
ATOM 9333 C C . SER B 1 575 ? 26.375 32.562 -1.863 1 68.56 575 SER B C 1
ATOM 9335 O O . SER B 1 575 ? 26.328 32.125 -3.012 1 68.56 575 SER B O 1
#

InterPro domains:
  IPR029526 PiggyBac transposable element-derived protein [PF13843] (124-483)
  IPR052638 PiggyBac transposable element-derived [PTHR47055] (9-515)